Protein 8G1R (pdb70)

Sequence (1457 aa):
GVVDYTSLMALAPRSKNFLELLGVFSESNTRYIDSRYAEFEREEKGVTKMNAMARGGSRKYIGSEKARKEIIEVPFAPLDGVTVASEVEAFRQYGTESQTASVEALVQRKIEHIQRSHGIYIRDCQYTALLKDKILAEDEDGNEITALAKNFSTLWGVSRKTGAINTTTAVNPFSVLATKRQEIIDSMGENNGFTSMVVLCTTRDFNAIVDHPDVRAAYEGRDGGAEYLTRRLGDAVDFQVFTHKGVTLVEDTSGKLTDGSAYMFPLGVQDMFQAVYAPADSTDHVNTISQGSYLFLNAGENWRRDVIESEVSYACMVTRSELICDLTITVGVVDYTSLMALAPRSKNFLELLGVFSESNTRYIDSRYAEFEREEKGVTKMNAMARGGSRKYIGSEKARKEIIEVPFAPLDGVTVASEVEAFRQYGTESQTASVEALVQRKIEHIQRSHGIYIRDCQYTALLKDKILAEDEDGNEITALAKNFSTLWGVSRKTGAINTTTAVNPFSVLATKRQEIIDSMGENNGFTSMVVLCTTRDFNAIVDHPDVRAAYEGRDGGAEYLTRRLGDAVDFQVFTHKGVTLVEDTSGKLTDGSAYMFPLGVQDMFQAVYAPADSTDHVNTISQGSYLFLNAGENWRRDVIESEVSYACMVTRSELICDLTITVGVVDYTSLMALAPRSKNFLELLGVFSESNTRYIDSRYAEFEREEKGVTKMNAMARGGSRKYIGSEKARKEIIEVPFAPLDGVTVASEVEAFRQYGTESQTASVEALVQRKIEHIQRSHGIYIRDCQYTALLKDKILAEDEDGNEITALAKNFSTLWGVSRKTGAINTTTAVNPFSVLATKRQEIIDSMGENNGFTSMVVLCTTRDFNAIVDHPDVRAAYEGRDGGAEYLTRRLGDAVDFQVFTHKGVTLVEDTSGKLTDGSAYMFPLGVQDMFQAVYAPADSTDHVNTISQGSYLFLNAGENWRRDVIESEVSYACMVTRSELICDLTITVGVVDYTSLMALAPRSKNFLELLGVFSESNTRYIDSRYAEFEREEKGVTKMNAMARGGSRKARKEIIEVPFAPLDGVTVASEVEAFRQYGTESQTASVEALVQRKIEHIQRSHGIYIRDCQYTALLKDKILAEDEDGNEITALAKNFSTLWGVSRKTGAINTTTAVNPFSVLATKRQEIIDSMGENNGFTSMVVLCTTRDFNAIVDHPDVRAAYEGRDGGAEYLTRRLGDAVDFQVFTHKGVTLVEDTSGKLTDGSAYMFPLGVQDMFQAVYAPADSTDHVNTISQGSYLFLNAGENWRRDVIESEVSYACMVTRSELICDLTITVQYNADAYRRKIESINSDAALTNGAFNQFAYGSQMFEGKTLQEIAESLKTMQVKDSSREDENGLIFPHVTLQLVSPTTPAQYYGLIAEAVKLGFEVCPDWRLHVGTGRNFPACRLVRQAEWYKPHNEKLMAERIAEAEKQ

Secondary structure (DSSP, 8-state):
-EEE-SGGGGSS-----HHHHHTSS-GGGEE--SSSEEEEE---S----S----SSSS----S-SS--EEEEEPPEEE-------SSS-GGGTTTTT---HHHHHHHHHHHHHHHHHHHHHHHHHHHIIIIISB---B-TTS-B-TTT--BHHHHHT---EEEEEETTSSS-HHHHHHHHHHHHHHHHTT-------EEEE-HHHHHHHSSSHHHHHHHHT--S---HHHHHTTTT----EEEETTEEEEE--SS-S-TTEEEEE-TT-TTSEEEEE---SSTTSSSS---SEEEEEE-SS-SS--EEEEEEEEEEEES-GGG-EEEEEE-/-EEE--GGGGGS-----HHHHHTSS-STTEEE-SSSEEEEE---SSS-SS-----SSS----------EEEEEPPEEEE-------TIIIIITTTTSS--SSHHHHHHHHHHHHHHHHHHHHHHHHHHHHHHSB---B-TTS-B-TTT--BHHHHTT---EEEEEETTSSS-HHHHHHHHHHHHHHHHTT-----EEE--EEHHHHHHHHTSHHHHHHHTTT---S-SHHHHHH-SS---EEEETTEEEEEE-SS-S-SS--EEEEES-TTSEEEEE---SSSTTSSS---SSEEEEE-TT-SS--EEEEEEEEEEEES-TTS-EEEEEE-/-EEE-SGGGGGS-----HHHHHTTT-SSSEEE-SSSEEEEEPP-SSSS---S---TTS----------EEEEEPPEEE------SSGGGGTTTTTTTS--HHHHHHHHHHHHHHHHHHHHHHHHHHHHHHHH-B---B-TTS-B-TTT--BHHHHSS---EE--B-TTSSS-HHHHHHHHHHHHHTTT-SS---SEEEEEE-HHHHHHHHTSHHHHHHHHHTTTTT--HHHHHTSSS---EEEETTEEEEE--SS-S-SS--EEEEES-TTSEEEEE---SSSSSTTS---SEEEEEE-SS-SS--EEEEEEEEEEEES-GGG-EE--B--/-EEE--GGGGGS-----HHHHHTSS-SSS-EE-SSSEEEEEE--S--------SSS-----EEEEEEPPEEE----B--SSS-----SSS---TTHHHHHHHHHHHHHHHHHHHHHHHHHHIIIIISB---B-TTS-B-TTT--BSHHHHT---EE--EE-SSSS-THHHHHHHHHHHHHHH-S------EEEEE-HHHHHHHHSSTTTHHHHHTT--TTTSHHHHH--SS---EEEETTEEEEE--SS-S-TT--EEEES--TTSEEEEEPPPSSSSSTTS---SB--EEESSS-SS--EEE-EEE-EEEETTGGG-EE--EE-/--SSSTTTHHHHHHHSSSTTTS---EEEE-SGGGGTT--HHHHHHHHTT----TT-TTTSS-S--SEEEEE--TT--HHHHHHHHHHHHHTS-PBPS-GGG---SSSS--EEEEEPPHHHHHHHHHHHHHHHHHHHH--

Organism: NCBI:txid1296592

B-factor: mean 55.66, std 22.15, range [24.9, 133.5]

Radius of gyration: 42.05 Å; Cα contacts (8 Å, |Δi|>4): 2762; chains: 5; bounding box: 95×145×106 Å

Structure (mmCIF, N/CA/C/O backbone):
data_8G1R
#
_entry.id   8G1R
#
_cell.length_a   1.00
_cell.length_b   1.00
_cell.length_c   1.00
_cell.angle_alpha   90.00
_cell.angle_beta   90.00
_cell.angle_gamma   90.00
#
_symmetry.space_group_name_H-M   'P 1'
#
loop_
_entity.id
_entity.type
_entity.pdbx_description
1 polymer 'major head protein'
2 polymer 'Serine protease'
#
loop_
_atom_site.group_PDB
_atom_site.id
_atom_site.type_symbol
_atom_site.label_atom_id
_atom_site.label_alt_id
_atom_site.label_comp_id
_atom_site.label_asym_id
_atom_site.label_entity_id
_atom_site.label_seq_id
_atom_site.pdbx_PDB_ins_code
_atom_site.Cartn_x
_atom_site.Cartn_y
_atom_site.Cartn_z
_atom_site.occupancy
_atom_site.B_iso_or_equiv
_atom_site.auth_seq_id
_atom_site.auth_comp_id
_atom_site.auth_asym_id
_atom_site.auth_atom_id
_atom_site.pdbx_PDB_model_num
ATOM 1 N N . GLY A 1 8 ? -48.590 -0.650 149.406 1.00 37.55 8 GLY A N 1
ATOM 2 C CA . GLY A 1 8 ? -47.456 0.256 149.392 1.00 37.55 8 GLY A CA 1
ATOM 3 C C . GLY A 1 8 ? -46.710 0.305 150.711 1.00 37.55 8 GLY A C 1
ATOM 4 O O . GLY A 1 8 ? -46.740 1.314 151.413 1.00 37.55 8 GLY A O 1
ATOM 5 N N . VAL A 1 9 ? -46.040 -0.791 151.050 1.00 34.48 9 VAL A N 1
ATOM 6 C CA . VAL A 1 9 ? -45.290 -0.915 152.294 1.00 34.48 9 VAL A CA 1
ATOM 7 C C . VAL A 1 9 ? -43.848 -1.263 151.954 1.00 34.48 9 VAL A C 1
ATOM 8 O O . VAL A 1 9 ? -43.590 -2.067 151.052 1.00 34.48 9 VAL A O 1
ATOM 12 N N . VAL A 1 10 ? -42.912 -0.649 152.671 1.00 36.27 10 VAL A N 1
ATOM 13 C CA . VAL A 1 10 ? -41.487 -0.889 152.488 1.00 36.27 10 VAL A CA 1
ATOM 14 C C . VAL A 1 10 ? -40.934 -1.492 153.770 1.00 36.27 10 VAL A C 1
ATOM 15 O O . VAL A 1 10 ? -41.263 -1.042 154.873 1.00 36.27 10 VAL A O 1
ATOM 19 N N . ASP A 1 11 ? -40.103 -2.518 153.622 1.00 38.18 11 ASP A N 1
ATOM 20 C CA . ASP A 1 11 ? -39.531 -3.226 154.759 1.00 38.18 11 ASP A CA 1
ATOM 21 C C . ASP A 1 11 ? -38.226 -2.556 155.169 1.00 38.18 11 ASP A C 1
ATOM 22 O O . ASP A 1 11 ? -37.266 -2.526 154.391 1.00 38.18 11 ASP A O 1
ATOM 27 N N . TYR A 1 12 ? -38.193 -2.023 156.385 1.00 36.75 12 TYR A N 1
ATOM 28 C CA . TYR A 1 12 ? -37.015 -1.367 156.933 1.00 36.75 12 TYR A CA 1
ATOM 29 C C . TYR A 1 12 ? -36.525 -2.093 158.178 1.00 36.75 12 TYR A C 1
ATOM 30 O O . TYR A 1 12 ? -36.001 -1.485 159.110 1.00 36.75 12 TYR A O 1
ATOM 39 N N . THR A 1 13 ? -36.705 -3.414 158.207 1.00 36.45 13 THR A N 1
ATOM 40 C CA . THR A 1 13 ? -36.170 -4.203 159.310 1.00 36.45 13 THR A CA 1
ATOM 41 C C . THR A 1 13 ? -34.651 -4.272 159.253 1.00 36.45 13 THR A C 1
ATOM 42 O O . THR A 1 13 ? -33.992 -4.302 160.298 1.00 36.45 13 THR A O 1
ATOM 46 N N . SER A 1 14 ? -34.082 -4.283 158.045 1.00 37.87 14 SER A N 1
ATOM 47 C CA . SER A 1 14 ? -32.632 -4.351 157.907 1.00 37.87 14 SER A CA 1
ATOM 48 C C . SER A 1 14 ? -31.959 -3.128 158.514 1.00 37.87 14 SER A C 1
ATOM 49 O O . SER A 1 14 ? -30.915 -3.245 159.165 1.00 37.87 14 SER A O 1
ATOM 52 N N . LEU A 1 15 ? -32.540 -1.947 158.311 1.00 37.04 15 LEU A N 1
ATOM 53 C CA . LEU A 1 15 ? -31.969 -0.718 158.847 1.00 37.04 15 LEU A CA 1
ATOM 54 C C . LEU A 1 15 ? -32.024 -0.648 160.362 1.00 37.04 15 LEU A C 1
ATOM 55 O O . LEU A 1 15 ? -31.365 0.219 160.943 1.00 37.04 15 LEU A O 1
ATOM 60 N N . MET A 1 16 ? -32.767 -1.529 161.019 1.00 35.03 16 MET A N 1
ATOM 61 C CA . MET A 1 16 ? -32.958 -1.441 162.457 1.00 35.03 16 MET A CA 1
ATOM 62 C C . MET A 1 16 ? -31.760 -1.982 163.232 1.00 35.03 16 MET A C 1
ATOM 63 O O . MET A 1 16 ? -31.730 -1.885 164.463 1.00 35.03 16 MET A O 1
ATOM 68 N N . ALA A 1 17 ? -30.762 -2.518 162.539 1.00 36.51 17 ALA A N 1
ATOM 69 C CA . ALA A 1 17 ? -29.509 -2.919 163.162 1.00 36.51 17 ALA A CA 1
ATOM 70 C C . ALA A 1 17 ? -28.507 -1.776 163.249 1.00 36.51 17 ALA A C 1
ATOM 71 O O . ALA A 1 17 ? -27.402 -1.979 163.763 1.00 36.51 17 ALA A O 1
ATOM 73 N N . LEU A 1 18 ? -28.866 -0.588 162.759 1.00 37.21 18 LEU A N 1
ATOM 74 C CA . LEU A 1 18 ? -27.966 0.558 162.833 1.00 37.21 18 LEU A CA 1
ATOM 75 C C . LEU A 1 18 ? -27.672 0.950 164.272 1.00 37.21 18 LEU A C 1
ATOM 76 O O . LEU A 1 18 ? -26.539 1.319 164.597 1.00 37.21 18 LEU A O 1
ATOM 81 N N . ALA A 1 19 ? -28.673 0.880 165.145 1.00 36.98 19 ALA A N 1
ATOM 82 C CA . ALA A 1 19 ? -28.537 1.274 166.545 1.00 36.98 19 ALA A CA 1
ATOM 83 C C . ALA A 1 19 ? -29.003 0.117 167.414 1.00 36.98 19 ALA A C 1
ATOM 84 O O . ALA A 1 19 ? -30.133 0.122 167.920 1.00 36.98 19 ALA A O 1
ATOM 86 N N . PRO A 1 20 ? -28.162 -0.898 167.601 1.00 38.21 20 PRO A N 1
ATOM 87 C CA . PRO A 1 20 ? -28.558 -2.037 168.434 1.00 38.21 20 PRO A CA 1
ATOM 88 C C . PRO A 1 20 ? -28.860 -1.597 169.857 1.00 38.21 20 PRO A C 1
ATOM 89 O O . PRO A 1 20 ? -28.176 -0.743 170.423 1.00 38.21 20 PRO A O 1
ATOM 93 N N . ARG A 1 21 ? -29.898 -2.194 170.432 1.00 39.56 21 ARG A N 1
ATOM 94 C CA . ARG A 1 21 ? -30.342 -1.803 171.759 1.00 39.56 21 ARG A CA 1
ATOM 95 C C . ARG A 1 21 ? -29.311 -2.195 172.808 1.00 39.56 21 ARG A C 1
ATOM 96 O O . ARG A 1 21 ? -28.555 -3.156 172.645 1.00 39.56 21 ARG A O 1
ATOM 104 N N . SER A 1 22 ? -29.287 -1.433 173.897 1.00 41.34 22 SER A N 1
ATOM 105 C CA . SER A 1 22 ? -28.370 -1.712 174.987 1.00 41.34 22 SER A CA 1
ATOM 106 C C . SER A 1 22 ? -28.822 -2.958 175.743 1.00 41.34 22 SER A C 1
ATOM 107 O O . SER A 1 22 ? -29.871 -3.545 175.467 1.00 41.34 22 SER A O 1
ATOM 110 N N . LYS A 1 23 ? -28.019 -3.362 176.720 1.00 36.42 23 LYS A N 1
ATOM 111 C CA . LYS A 1 23 ? -28.282 -4.555 177.508 1.00 36.42 23 LYS A CA 1
ATOM 112 C C . LYS A 1 23 ? -28.776 -4.149 178.886 1.00 36.42 23 LYS A C 1
ATOM 113 O O . LYS A 1 23 ? -28.187 -3.277 179.530 1.00 36.42 23 LYS A O 1
ATOM 119 N N . ASN A 1 24 ? -29.858 -4.776 179.332 1.00 33.16 24 ASN A N 1
ATOM 120 C CA . ASN A 1 24 ? -30.358 -4.548 180.678 1.00 33.16 24 ASN A CA 1
ATOM 121 C C . ASN A 1 24 ? -29.499 -5.340 181.657 1.00 33.16 24 ASN A C 1
ATOM 122 O O . ASN A 1 24 ? -28.504 -5.964 181.281 1.00 33.16 24 ASN A O 1
ATOM 127 N N . PHE A 1 25 ? -29.874 -5.325 182.937 1.00 33.97 25 PHE A N 1
ATOM 128 C CA . PHE A 1 25 ? -29.039 -5.972 183.943 1.00 33.97 25 PHE A CA 1
ATOM 129 C C . PHE A 1 25 ? -28.981 -7.478 183.735 1.00 33.97 25 PHE A C 1
ATOM 130 O O . PHE A 1 25 ? -27.937 -8.099 183.956 1.00 33.97 25 PHE A O 1
ATOM 138 N N . LEU A 1 26 ? -30.093 -8.086 183.321 1.00 31.61 26 LEU A N 1
ATOM 139 C CA . LEU A 1 26 ? -30.103 -9.533 183.142 1.00 31.61 26 LEU A CA 1
ATOM 140 C C . LEU A 1 26 ? -29.233 -9.967 181.971 1.00 31.61 26 LEU A C 1
ATOM 141 O O . LEU A 1 26 ? -28.617 -11.036 182.026 1.00 31.61 26 LEU A O 1
ATOM 146 N N . GLU A 1 27 ? -29.170 -9.168 180.906 1.00 33.81 27 GLU A N 1
ATOM 147 C CA . GLU A 1 27 ? -28.326 -9.530 179.773 1.00 33.81 27 GLU A CA 1
ATOM 148 C C . GLU A 1 27 ? -26.849 -9.383 180.115 1.00 33.81 27 GLU A C 1
ATOM 149 O O . GLU A 1 27 ? -26.028 -10.228 179.739 1.00 33.81 27 GLU A O 1
ATOM 155 N N . LEU A 1 28 ? -26.486 -8.311 180.823 1.00 32.22 28 LEU A N 1
ATOM 156 C CA . LEU A 1 28 ? -25.105 -8.157 181.270 1.00 32.22 28 LEU A CA 1
ATOM 157 C C . LEU A 1 28 ? -24.717 -9.266 182.236 1.00 32.22 28 LEU A C 1
ATOM 158 O O . LEU A 1 28 ? -23.617 -9.822 182.147 1.00 32.22 28 LEU A O 1
ATOM 163 N N . LEU A 1 29 ? -25.610 -9.604 183.165 1.00 29.62 29 LEU A N 1
ATOM 164 C CA . LEU A 1 29 ? -25.339 -10.674 184.114 1.00 29.62 29 LEU A CA 1
ATOM 165 C C . LEU A 1 29 ? -25.245 -12.032 183.433 1.00 29.62 29 LEU A C 1
ATOM 166 O O . LEU A 1 29 ? -24.705 -12.973 184.024 1.00 29.62 29 LEU A O 1
ATOM 171 N N . GLY A 1 30 ? -25.751 -12.155 182.210 1.00 30.84 30 GLY A N 1
ATOM 172 C CA . GLY A 1 30 ? -25.635 -13.376 181.444 1.00 30.84 30 GLY A CA 1
ATOM 173 C C . GLY A 1 30 ? -26.822 -14.309 181.498 1.00 30.84 30 GLY A C 1
ATOM 174 O O . GLY A 1 30 ? -26.715 -15.440 181.012 1.00 30.84 30 GLY A O 1
ATOM 175 N N . VAL A 1 31 ? -27.945 -13.880 182.076 1.00 31.17 31 VAL A N 1
ATOM 176 C CA . VAL A 1 31 ? -29.111 -14.752 182.164 1.00 31.17 31 VAL A CA 1
ATOM 177 C C . VAL A 1 31 ? -29.701 -14.997 180.781 1.00 31.17 31 VAL A C 1
ATOM 178 O O . VAL A 1 31 ? -29.979 -16.139 180.400 1.00 31.17 31 VAL A O 1
ATOM 182 N N . PHE A 1 32 ? -29.891 -13.933 180.003 1.00 30.72 32 PHE A N 1
ATOM 183 C CA . PHE A 1 32 ? -30.394 -14.036 178.638 1.00 30.72 32 PHE A CA 1
ATOM 184 C C . PHE A 1 32 ? -29.423 -13.323 177.714 1.00 30.72 32 PHE A C 1
ATOM 185 O O . PHE A 1 32 ? -29.205 -12.115 177.856 1.00 30.72 32 PHE A O 1
ATOM 193 N N . SER A 1 33 ? -28.844 -14.060 176.770 1.00 32.17 33 SER A N 1
ATOM 194 C CA . SER A 1 33 ? -27.871 -13.500 175.846 1.00 32.17 33 SER A CA 1
ATOM 195 C C . SER A 1 33 ? -28.121 -14.070 174.457 1.00 32.17 33 SER A C 1
ATOM 196 O O . SER A 1 33 ? -29.083 -14.804 174.227 1.00 32.17 33 SER A O 1
ATOM 199 N N . GLU A 1 34 ? -27.236 -13.724 173.521 1.00 33.09 34 GLU A N 1
ATOM 200 C CA . GLU A 1 34 ? -27.332 -14.252 172.167 1.00 33.09 34 GLU A CA 1
ATOM 201 C C . GLU A 1 34 ? -26.993 -15.733 172.088 1.00 33.09 34 GLU A C 1
ATOM 202 O O . GLU A 1 34 ? -27.236 -16.350 171.048 1.00 33.09 34 GLU A O 1
ATOM 204 N N . SER A 1 35 ? -26.437 -16.313 173.154 1.00 33.18 35 SER A N 1
ATOM 205 C CA . SER A 1 35 ? -26.071 -17.723 173.131 1.00 33.18 35 SER A CA 1
ATOM 206 C C . SER A 1 35 ? -27.278 -18.639 173.281 1.00 33.18 35 SER A C 1
ATOM 207 O O . SER A 1 35 ? -27.285 -19.738 172.718 1.00 33.18 35 SER A O 1
ATOM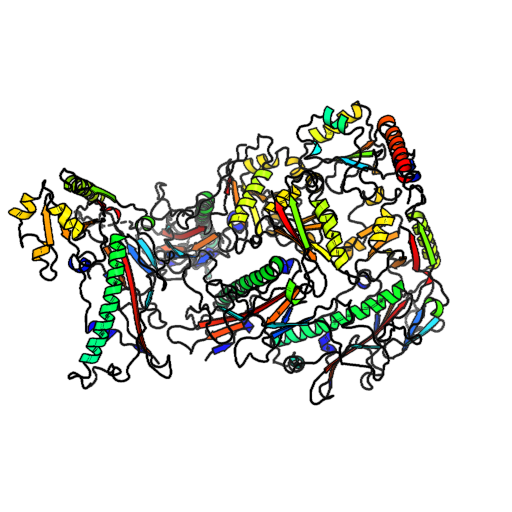 210 N N . ASN A 1 36 ? -28.295 -18.219 174.027 1.00 32.69 36 ASN A N 1
ATOM 211 C CA . ASN A 1 36 ? -29.466 -19.042 174.299 1.00 32.69 36 ASN A CA 1
ATOM 212 C C . ASN A 1 36 ? -30.721 -18.439 173.681 1.00 32.69 36 ASN A C 1
ATOM 213 O O . ASN A 1 36 ? -31.827 -18.595 174.200 1.00 32.69 36 ASN A O 1
ATOM 218 N N . THR A 1 37 ? -30.564 -17.742 172.561 1.00 32.30 37 THR A N 1
ATOM 219 C CA . THR A 1 37 ? -31.674 -17.118 171.856 1.00 32.30 37 THR A CA 1
ATOM 220 C C . THR A 1 37 ? -31.815 -17.754 170.482 1.00 32.30 37 THR A C 1
ATOM 221 O O . THR A 1 37 ? -30.851 -17.791 169.712 1.00 32.30 37 THR A O 1
ATOM 225 N N . ARG A 1 38 ? -33.011 -18.247 170.178 1.00 30.32 38 ARG A N 1
ATOM 226 C CA . ARG A 1 38 ? -33.288 -18.928 168.923 1.00 30.32 38 ARG A CA 1
ATOM 227 C C . ARG A 1 38 ? -34.257 -18.109 168.084 1.00 30.32 38 ARG A C 1
ATOM 228 O O . ARG A 1 38 ? -35.242 -17.577 168.600 1.00 30.32 38 ARG A O 1
ATOM 236 N N . TYR A 1 39 ? -33.975 -18.021 166.786 1.00 29.97 39 TYR A N 1
ATOM 237 C CA . TYR A 1 39 ? -34.833 -17.303 165.846 1.00 29.97 39 TYR A CA 1
ATOM 238 C C . TYR A 1 39 ? -35.717 -18.322 165.132 1.00 29.97 39 TYR A C 1
ATOM 239 O O . TYR A 1 39 ? -35.455 -18.733 164.003 1.00 29.97 39 TYR A O 1
ATOM 248 N N . ILE A 1 40 ? -36.790 -18.726 165.810 1.00 27.79 40 ILE A N 1
ATOM 249 C CA . ILE A 1 40 ? -37.705 -19.733 165.283 1.00 27.79 40 ILE A CA 1
ATOM 250 C C . ILE A 1 40 ? -38.500 -19.154 164.122 1.00 27.79 40 ILE A C 1
ATOM 251 O O . ILE A 1 40 ? -38.483 -17.941 163.888 1.00 27.79 40 ILE A O 1
ATOM 256 N N . ASP A 1 41 ? -39.190 -20.019 163.379 1.00 30.33 41 ASP A N 1
ATOM 257 C CA . ASP A 1 41 ? -39.906 -19.611 162.180 1.00 30.33 41 ASP A CA 1
ATOM 258 C C . ASP A 1 41 ? -41.403 -19.876 162.230 1.00 30.33 41 ASP A C 1
ATOM 259 O O . ASP A 1 41 ? -42.049 -19.850 161.177 1.00 30.33 41 ASP A O 1
ATOM 261 N N . SER A 1 42 ? -41.973 -20.137 163.401 1.00 28.20 42 SER A N 1
ATOM 262 C CA . SER A 1 42 ? -43.403 -20.377 163.534 1.00 28.20 42 SER A CA 1
ATOM 263 C C . SER A 1 42 ? -43.945 -19.583 164.716 1.00 28.20 42 SER A C 1
ATOM 264 O O . SER A 1 42 ? -43.194 -19.017 165.514 1.00 28.20 42 SER A O 1
ATOM 267 N N . ARG A 1 43 ? -45.274 -19.541 164.823 1.00 28.32 43 ARG A N 1
ATOM 268 C CA . ARG A 1 43 ? -45.912 -18.951 165.991 1.00 28.32 43 ARG A CA 1
ATOM 269 C C . ARG A 1 43 ? -45.679 -19.768 167.250 1.00 28.32 43 ARG A C 1
ATOM 270 O O . ARG A 1 43 ? -45.850 -19.245 168.355 1.00 28.32 43 ARG A O 1
ATOM 278 N N . TYR A 1 44 ? -45.307 -21.036 167.109 1.00 29.58 44 TYR A N 1
ATOM 279 C CA . TYR A 1 44 ? -45.156 -21.947 168.231 1.00 29.58 44 TYR A CA 1
ATOM 280 C C . TYR A 1 44 ? -43.683 -22.245 168.467 1.00 29.58 44 TYR A C 1
ATOM 281 O O . TYR A 1 44 ? -42.919 -22.436 167.517 1.00 29.58 44 TYR A O 1
ATOM 290 N N . ALA A 1 45 ? -43.293 -22.287 169.736 1.00 31.60 45 ALA A N 1
ATOM 291 C CA . ALA A 1 45 ? -41.915 -22.533 170.130 1.00 31.60 45 ALA A CA 1
ATOM 292 C C . ALA A 1 45 ? -41.839 -23.809 170.951 1.00 31.60 45 ALA A C 1
ATOM 293 O O . ALA A 1 45 ? -42.661 -24.035 171.842 1.00 31.60 45 ALA A O 1
ATOM 295 N N . GLU A 1 46 ? -40.849 -24.641 170.644 1.00 31.88 46 GLU A N 1
ATOM 296 C CA . GLU A 1 46 ? -40.626 -25.899 171.342 1.00 31.88 46 GLU A CA 1
ATOM 297 C C . GLU A 1 46 ? -39.429 -25.756 172.270 1.00 31.88 46 GLU A C 1
ATOM 298 O O . GLU A 1 46 ? -38.348 -25.345 171.837 1.00 31.88 46 GLU A O 1
ATOM 300 N N . PHE A 1 47 ? -39.627 -26.093 173.541 1.00 33.43 47 PHE A N 1
ATOM 301 C CA . PHE A 1 47 ? -38.602 -25.968 174.566 1.00 33.43 47 PHE A CA 1
ATOM 302 C C . PHE A 1 47 ? -38.340 -27.333 175.183 1.00 33.43 47 PHE A C 1
ATOM 303 O O . PHE A 1 47 ? -39.273 -27.996 175.645 1.00 33.43 47 PHE A O 1
ATOM 311 N N . GLU A 1 48 ? -37.076 -27.744 175.199 1.00 37.68 48 GLU A N 1
ATOM 312 C CA . GLU A 1 48 ? -36.682 -29.051 175.703 1.00 37.68 48 GLU A CA 1
ATOM 313 C C . GLU A 1 48 ? -36.024 -28.904 177.067 1.00 37.68 48 GLU A C 1
ATOM 314 O O . GLU A 1 48 ? -35.133 -28.068 177.246 1.00 37.68 48 GLU A O 1
ATOM 316 N N . ARG A 1 49 ? -36.463 -29.719 178.024 1.00 41.47 49 ARG A N 1
ATOM 317 C CA . ARG A 1 49 ? -35.927 -29.709 179.380 1.00 41.47 49 ARG A CA 1
ATOM 318 C C . ARG A 1 49 ? -34.949 -30.868 179.527 1.00 41.47 49 ARG A C 1
ATOM 319 O O . ARG A 1 49 ? -35.360 -32.030 179.603 1.00 41.47 49 ARG A O 1
ATOM 327 N N . GLU A 1 50 ? -33.658 -30.553 179.572 1.00 48.85 50 GLU A N 1
ATOM 328 C CA . GLU A 1 50 ? -32.607 -31.555 179.731 1.00 48.85 50 GLU A CA 1
ATOM 329 C C . GLU A 1 50 ? -32.174 -31.550 181.192 1.00 48.85 50 GLU A C 1
ATOM 330 O O . GLU A 1 50 ? -31.337 -30.742 181.602 1.00 48.85 50 GLU A O 1
ATOM 332 N N . GLU A 1 51 ? -32.748 -32.456 181.978 1.00 51.37 51 GLU A N 1
ATOM 333 C CA . GLU A 1 51 ? -32.440 -32.530 183.397 1.00 51.37 51 GLU A CA 1
ATOM 334 C C . GLU A 1 51 ? -31.076 -33.167 183.623 1.00 51.37 51 GLU A C 1
ATOM 335 O O . GLU A 1 51 ? -30.693 -34.112 182.927 1.00 51.37 51 GLU A O 1
ATOM 337 N N . LYS A 1 52 ? -30.346 -32.638 184.605 1.00 55.42 52 LYS A N 1
ATOM 338 C CA . LYS A 1 52 ? -29.073 -33.199 185.058 1.00 55.42 52 LYS A CA 1
ATOM 339 C C . LYS A 1 52 ? -28.046 -33.271 183.925 1.00 55.42 52 LYS A C 1
ATOM 340 O O . LYS A 1 52 ? -27.597 -34.345 183.520 1.00 55.42 52 LYS A O 1
ATOM 342 N N . GLY A 1 53 ? -27.684 -32.098 183.413 1.00 58.55 53 GLY A N 1
ATOM 343 C CA . GLY A 1 53 ? -26.568 -31.993 182.493 1.00 58.55 53 GLY A CA 1
ATOM 344 C C . GLY A 1 53 ? -26.924 -32.093 181.025 1.00 58.55 53 GLY A C 1
ATOM 345 O O . GLY A 1 53 ? -27.693 -32.970 180.619 1.00 58.55 53 GLY A O 1
ATOM 346 N N . VAL A 1 54 ? -26.360 -31.196 180.217 1.00 58.00 54 VAL A N 1
ATOM 347 C CA . VAL A 1 54 ? -26.566 -31.182 178.772 1.00 58.00 54 VAL A CA 1
ATOM 348 C C . VAL A 1 54 ? -25.219 -30.955 178.100 1.00 58.00 54 VAL A C 1
ATOM 349 O O . VAL A 1 54 ? -24.613 -29.891 178.266 1.00 58.00 54 VAL A O 1
ATOM 351 N N . THR A 1 55 ? -24.751 -31.946 177.344 1.00 55.71 55 THR A N 1
ATOM 352 C CA . THR A 1 55 ? -23.456 -31.883 176.672 1.00 55.71 55 THR A CA 1
ATOM 353 C C . THR A 1 55 ? -23.592 -32.479 175.278 1.00 55.71 55 THR A C 1
ATOM 354 O O . THR A 1 55 ? -23.702 -33.700 175.130 1.00 55.71 55 THR A O 1
ATOM 356 N N . LYS A 1 56 ? -23.583 -31.620 174.262 1.00 52.50 56 LYS A N 1
ATOM 357 C CA . LYS A 1 56 ? -23.624 -32.072 172.882 1.00 52.50 56 LYS A CA 1
ATOM 358 C C . LYS A 1 56 ? -22.220 -32.451 172.411 1.00 52.50 56 LYS A C 1
ATOM 359 O O . LYS A 1 56 ? -21.237 -32.343 173.151 1.00 52.50 56 LYS A O 1
ATOM 361 N N . MET A 1 57 ? -22.128 -32.904 171.160 1.00 50.68 57 MET A N 1
ATOM 362 C CA . MET A 1 57 ? -20.856 -33.222 170.509 1.00 50.68 57 MET A CA 1
ATOM 363 C C . MET A 1 57 ? -20.078 -34.275 171.306 1.00 50.68 57 MET A C 1
ATOM 364 O O . MET A 1 57 ? -19.007 -34.022 171.858 1.00 50.68 57 MET A O 1
ATOM 366 N N . ASN A 1 58 ? -20.667 -35.466 171.368 1.00 52.19 58 ASN A N 1
ATOM 367 C CA . ASN A 1 58 ? -20.013 -36.593 172.015 1.00 52.19 58 ASN A CA 1
ATOM 368 C C . ASN A 1 58 ? -18.894 -37.134 171.125 1.00 52.19 58 ASN A C 1
ATOM 369 O O . ASN A 1 58 ? -18.585 -36.589 170.063 1.00 52.19 58 ASN A O 1
ATOM 371 N N . ALA A 1 59 ? -18.274 -38.225 171.574 1.00 57.67 59 ALA A N 1
ATOM 372 C CA . ALA A 1 59 ? -17.144 -38.816 170.866 1.00 57.67 59 ALA A CA 1
ATOM 373 C C . ALA A 1 59 ? -17.532 -39.311 169.478 1.00 57.67 59 ALA A C 1
ATOM 374 O O . ALA A 1 59 ? -17.027 -38.797 168.475 1.00 57.67 59 ALA A O 1
ATOM 376 N N . MET A 1 60 ? -18.412 -40.315 169.421 1.00 60.76 60 MET A N 1
ATOM 377 C CA . MET A 1 60 ? -18.973 -40.858 168.184 1.00 60.76 60 MET A CA 1
ATOM 378 C C . MET A 1 60 ? -17.931 -41.609 167.359 1.00 60.76 60 MET A C 1
ATOM 379 O O . MET A 1 60 ? -16.808 -41.132 167.179 1.00 60.76 60 MET A O 1
ATOM 381 N N . ALA A 1 61 ? -18.300 -42.782 166.853 1.00 65.46 61 ALA A N 1
ATOM 382 C CA . ALA A 1 61 ? -17.392 -43.560 166.022 1.00 65.46 61 ALA A CA 1
ATOM 383 C C . ALA A 1 61 ? -17.118 -42.839 164.707 1.00 65.46 61 ALA A C 1
ATOM 384 O O . ALA A 1 61 ? -17.924 -42.042 164.221 1.00 65.46 61 ALA A O 1
ATOM 386 N N . ARG A 1 62 ? -15.962 -43.135 164.124 1.00 72.05 62 ARG A N 1
ATOM 387 C CA . ARG A 1 62 ? -15.487 -42.448 162.934 1.00 72.05 62 ARG A CA 1
ATOM 388 C C . ARG A 1 62 ? -16.017 -43.116 161.671 1.00 72.05 62 ARG A C 1
ATOM 389 O O . ARG A 1 62 ? -16.588 -44.207 161.700 1.00 72.05 62 ARG A O 1
ATOM 391 N N . GLY A 1 63 ? -15.819 -42.428 160.548 1.00 79.62 63 GLY A N 1
ATOM 392 C CA . GLY A 1 63 ? -16.198 -42.940 159.245 1.00 79.62 63 GLY A CA 1
ATOM 393 C C . GLY A 1 63 ? -17.664 -43.293 159.129 1.00 79.62 63 GLY A C 1
ATOM 394 O O . GLY A 1 63 ? -18.533 -42.514 159.530 1.00 79.62 63 GLY A O 1
ATOM 395 N N . GLY A 1 64 ? -17.949 -44.469 158.579 1.00 84.24 64 GLY A N 1
ATOM 396 C CA . GLY A 1 64 ? -19.316 -44.935 158.499 1.00 84.24 64 GLY A CA 1
ATOM 397 C C . GLY A 1 64 ? -19.876 -45.238 159.872 1.00 84.24 64 GLY A C 1
ATOM 398 O O . GLY A 1 64 ? -19.482 -46.221 160.507 1.00 84.24 64 GLY A O 1
ATOM 399 N N . SER A 1 65 ? -20.791 -44.397 160.343 1.00 88.75 65 SER A N 1
ATOM 400 C CA . SER A 1 65 ? -21.376 -44.565 161.664 1.00 88.75 65 SER A CA 1
ATOM 401 C C . SER A 1 65 ? -22.686 -43.796 161.714 1.00 88.75 65 SER A C 1
ATOM 402 O O . SER A 1 65 ? -23.089 -43.151 160.744 1.00 88.75 65 SER A O 1
ATOM 404 N N . ARG A 1 66 ? -23.347 -43.875 162.864 1.00 98.82 66 ARG A N 1
ATOM 405 C CA . ARG A 1 66 ? -24.632 -43.215 163.058 1.00 98.82 66 ARG A CA 1
ATOM 406 C C . ARG A 1 66 ? -24.394 -41.746 163.381 1.00 98.82 66 ARG A C 1
ATOM 407 O O . ARG A 1 66 ? -23.848 -41.414 164.437 1.00 98.82 66 ARG A O 1
ATOM 409 N N . LYS A 1 67 ? -24.797 -40.866 162.470 1.00 105.79 67 LYS A N 1
ATOM 410 C CA . LYS A 1 67 ? -24.762 -39.423 162.697 1.00 105.79 67 LYS A CA 1
ATOM 411 C C . LYS A 1 67 ? -26.151 -39.018 163.182 1.00 105.79 67 LYS A C 1
ATOM 412 O O . LYS A 1 67 ? -27.035 -38.688 162.392 1.00 105.79 67 LYS A O 1
ATOM 414 N N . TYR A 1 68 ? -26.340 -39.055 164.500 1.00 112.96 68 TYR A N 1
ATOM 415 C CA . TYR A 1 68 ? -27.641 -38.774 165.100 1.00 112.96 68 TYR A CA 1
ATOM 416 C C . TYR A 1 68 ? -28.004 -37.311 164.875 1.00 112.96 68 TYR A C 1
ATOM 417 O O . TYR A 1 68 ? -27.425 -36.416 165.500 1.00 112.96 68 TYR A O 1
ATOM 419 N N . ILE A 1 69 ? -28.965 -37.066 163.986 1.00 117.09 69 ILE A N 1
ATOM 420 C CA . ILE A 1 69 ? -29.407 -35.718 163.654 1.00 117.09 69 ILE A CA 1
ATOM 421 C C . ILE A 1 69 ? -30.714 -35.337 164.337 1.00 117.09 69 ILE A C 1
ATOM 422 O O . ILE A 1 69 ? -31.286 -34.291 164.013 1.00 117.09 69 ILE A O 1
ATOM 424 N N . GLY A 1 70 ? -31.201 -36.156 165.266 1.00 114.14 70 GLY A N 1
ATOM 425 C CA . GLY A 1 70 ? -32.451 -35.868 165.956 1.00 114.14 70 GLY A CA 1
ATOM 426 C C . GLY A 1 70 ? -32.451 -36.580 167.301 1.00 114.14 70 GLY A C 1
ATOM 427 O O . GLY A 1 70 ? -31.645 -37.481 167.547 1.00 114.14 70 GLY A O 1
ATOM 428 N N . SER A 1 71 ? -33.367 -36.157 168.168 1.00 107.06 71 SER A N 1
ATOM 429 C CA . SER A 1 71 ? -33.546 -36.750 169.483 1.00 107.06 71 SER A CA 1
ATOM 430 C C . SER A 1 71 ? -34.888 -37.468 169.553 1.00 107.06 71 SER A C 1
ATOM 431 O O . SER A 1 71 ? -35.880 -37.023 168.969 1.00 107.06 71 SER A O 1
ATOM 433 N N . GLU A 1 72 ? -34.911 -38.587 170.276 1.00 94.50 72 GLU A N 1
ATOM 434 C CA . GLU A 1 72 ? -36.107 -39.413 170.391 1.00 94.50 72 GLU A CA 1
ATOM 435 C C . GLU A 1 72 ? -36.708 -39.361 171.789 1.00 94.50 72 GLU A C 1
ATOM 436 O O . GLU A 1 72 ? -37.889 -39.037 171.944 1.00 94.50 72 GLU A O 1
ATOM 438 N N . LYS A 1 73 ? -35.925 -39.671 172.817 1.00 82.72 73 LYS A N 1
ATOM 439 C CA . LYS A 1 73 ? -36.383 -39.613 174.197 1.00 82.72 73 LYS A CA 1
ATOM 440 C C . LYS A 1 73 ? -36.045 -38.243 174.764 1.00 82.72 73 LYS A C 1
ATOM 441 O O . LYS A 1 73 ? -34.868 -37.919 174.953 1.00 82.72 73 LYS A O 1
ATOM 443 N N . ALA A 1 74 ? -37.072 -37.443 175.033 1.00 65.06 74 ALA A N 1
ATOM 444 C CA . ALA A 1 74 ? -36.876 -36.086 175.523 1.00 65.06 74 ALA A CA 1
ATOM 445 C C . ALA A 1 74 ? -38.128 -35.652 176.272 1.00 65.06 74 ALA A C 1
ATOM 446 O O . ALA A 1 74 ? -39.063 -36.433 176.470 1.00 65.06 74 ALA A O 1
ATOM 448 N N . ARG A 1 75 ? -38.133 -34.387 176.692 1.00 45.98 75 ARG A N 1
ATOM 449 C CA . ARG A 1 75 ? -39.259 -33.780 177.406 1.00 45.98 75 ARG A CA 1
ATOM 450 C C . ARG A 1 75 ? -39.460 -32.394 176.799 1.00 45.98 75 ARG A C 1
ATOM 451 O O . ARG A 1 75 ? -38.794 -31.432 177.186 1.00 45.98 75 ARG A O 1
ATOM 459 N N . LYS A 1 76 ? -40.375 -32.302 175.840 1.00 37.79 76 LYS A N 1
ATOM 460 C CA . LYS A 1 76 ? -40.595 -31.079 175.084 1.00 37.79 76 LYS A CA 1
ATOM 461 C C . LYS A 1 76 ? -41.949 -30.474 175.425 1.00 37.79 76 LYS A C 1
ATOM 462 O O . LYS A 1 76 ? -42.905 -31.186 175.748 1.00 37.79 76 LYS A O 1
ATOM 464 N N . GLU A 1 77 ? -42.016 -29.147 175.355 1.00 35.44 77 GLU A N 1
ATOM 465 C CA . GLU A 1 77 ? -43.247 -28.401 175.562 1.00 35.44 77 GLU A CA 1
ATOM 466 C C . GLU A 1 77 ? -43.417 -27.387 174.443 1.00 35.44 77 GLU A C 1
ATOM 467 O O . GLU A 1 77 ? -42.438 -26.891 173.879 1.00 35.44 77 GLU A O 1
ATOM 473 N N . ILE A 1 78 ? -44.672 -27.084 174.123 1.00 34.59 78 ILE A N 1
ATOM 474 C CA . ILE A 1 78 ? -45.014 -26.133 173.075 1.00 34.59 78 ILE A CA 1
ATOM 475 C C . ILE A 1 78 ? -45.799 -24.991 173.698 1.00 34.59 78 ILE A C 1
ATOM 476 O O . ILE A 1 78 ? -46.758 -25.223 174.445 1.00 34.59 78 ILE A O 1
ATOM 481 N N . ILE A 1 79 ? -45.387 -23.761 173.396 1.00 33.03 79 ILE A N 1
ATOM 482 C CA . ILE A 1 79 ? -46.075 -22.562 173.848 1.00 33.03 79 ILE A CA 1
ATOM 483 C C . ILE A 1 79 ? -46.284 -21.653 172.648 1.00 33.03 79 ILE A C 1
ATOM 484 O O . ILE A 1 79 ? -45.635 -21.793 171.610 1.00 33.03 79 ILE A O 1
ATOM 489 N N . GLU A 1 80 ? -47.207 -20.710 172.803 1.00 31.89 80 GLU A N 1
ATOM 490 C CA . GLU A 1 80 ? -47.440 -19.677 171.806 1.00 31.89 80 GLU A CA 1
ATOM 491 C C . GLU A 1 80 ? -46.801 -18.387 172.297 1.00 31.89 80 GLU A C 1
ATOM 492 O O . GLU A 1 80 ? -47.110 -17.915 173.395 1.00 31.89 80 GLU A O 1
ATOM 498 N N . VAL A 1 81 ? -45.911 -17.824 171.488 1.00 26.51 81 VAL A N 1
ATOM 499 C CA . VAL A 1 81 ? -45.145 -16.645 171.872 1.00 26.51 81 VAL A CA 1
ATOM 500 C C . VAL A 1 81 ? -46.001 -15.401 171.675 1.00 26.51 81 VAL A C 1
ATOM 501 O O . VAL A 1 81 ? -46.528 -15.175 170.576 1.00 26.51 81 VAL A O 1
ATOM 505 N N . PRO A 1 82 ? -46.182 -14.581 172.709 1.00 26.32 82 PRO A N 1
ATOM 506 C CA . PRO A 1 82 ? -47.067 -13.422 172.580 1.00 26.32 82 PRO A CA 1
ATOM 507 C C . PRO A 1 82 ? -46.576 -12.442 171.529 1.00 26.32 82 PRO A C 1
ATOM 508 O O . PRO A 1 82 ? -45.379 -12.323 171.262 1.00 26.32 82 PRO A O 1
ATOM 512 N N . PHE A 1 83 ? -47.527 -11.743 170.923 1.00 26.42 83 PHE A N 1
ATOM 513 C CA . PHE A 1 83 ? -47.261 -10.720 169.928 1.00 26.42 83 PHE A CA 1
ATOM 514 C C . PHE A 1 83 ? -47.406 -9.343 170.557 1.00 26.42 83 PHE A C 1
ATOM 515 O O . PHE A 1 83 ? -48.226 -9.141 171.456 1.00 26.42 83 PHE A O 1
ATOM 523 N N . ALA A 1 84 ? -46.606 -8.396 170.084 1.00 27.07 84 ALA A N 1
ATOM 524 C CA . ALA A 1 84 ? -46.639 -7.031 170.607 1.00 27.07 84 ALA A CA 1
ATOM 525 C C . ALA A 1 84 ? -46.182 -6.066 169.526 1.00 27.07 84 ALA A C 1
ATOM 526 O O . ALA A 1 84 ? -44.978 -5.942 169.259 1.00 27.07 84 ALA A O 1
ATOM 528 N N . PRO A 1 85 ? -47.110 -5.375 168.873 1.00 28.46 85 PRO A N 1
ATOM 529 C CA . PRO A 1 85 ? -46.734 -4.275 167.986 1.00 28.46 85 PRO A CA 1
ATOM 530 C C . PRO A 1 85 ? -46.771 -2.934 168.698 1.00 28.46 85 PRO A C 1
ATOM 531 O O . PRO A 1 85 ? -47.567 -2.696 169.607 1.00 28.46 85 PRO A O 1
ATOM 535 N N . LEU A 1 86 ? -45.872 -2.048 168.271 1.00 32.83 86 LEU A N 1
ATOM 536 C CA . LEU A 1 86 ? -45.890 -0.646 168.679 1.00 32.83 86 LEU A CA 1
ATOM 537 C C . LEU A 1 86 ? -45.836 0.166 167.393 1.00 32.83 86 LEU A C 1
ATOM 538 O O . LEU A 1 86 ? -44.771 0.610 166.963 1.00 32.83 86 LEU A O 1
ATOM 540 N N . ASP A 1 87 ? -47.000 0.354 166.781 1.00 39.31 87 ASP A N 1
ATOM 541 C CA . ASP A 1 87 ? -47.107 1.119 165.552 1.00 39.31 87 ASP A CA 1
ATOM 542 C C . ASP A 1 87 ? -47.343 2.597 165.799 1.00 39.31 87 ASP A C 1
ATOM 543 O O . ASP A 1 87 ? -47.306 3.380 164.843 1.00 39.31 87 ASP A O 1
ATOM 545 N N . GLY A 1 88 ? -47.578 2.995 167.048 1.00 46.03 88 GLY A N 1
ATOM 546 C CA . GLY A 1 88 ? -47.905 4.375 167.334 1.00 46.03 88 GLY A CA 1
ATOM 547 C C . GLY A 1 88 ? -46.811 5.305 166.870 1.00 46.03 88 GLY A C 1
ATOM 548 O O . GLY A 1 88 ? -45.754 5.411 167.499 1.00 46.03 88 GLY A O 1
ATOM 549 N N . VAL A 1 89 ? -47.080 6.004 165.771 1.00 43.69 89 VAL A N 1
ATOM 550 C CA . VAL A 1 89 ? -46.112 6.860 165.103 1.00 43.69 89 VAL A CA 1
ATOM 551 C C . VAL A 1 89 ? -46.811 7.529 163.934 1.00 43.69 89 VAL A C 1
ATOM 552 O O . VAL A 1 89 ? -47.916 7.143 163.545 1.00 43.69 89 VAL A O 1
ATOM 554 N N . THR A 1 90 ? -46.154 8.541 163.378 1.00 40.26 90 THR A N 1
ATOM 555 C CA . THR A 1 90 ? -46.644 9.195 162.170 1.00 40.26 90 THR A CA 1
ATOM 556 C C . THR A 1 90 ? -45.426 9.780 161.464 1.00 40.26 90 THR A C 1
ATOM 557 O O . THR A 1 90 ? -44.918 10.830 161.865 1.00 40.26 90 THR A O 1
ATOM 559 N N . VAL A 1 91 ? -44.961 9.091 160.427 1.00 38.68 91 VAL A N 1
ATOM 560 C CA . VAL A 1 91 ? -43.812 9.568 159.676 1.00 38.68 91 VAL A CA 1
ATOM 561 C C . VAL A 1 91 ? -44.176 10.853 158.947 1.00 38.68 91 VAL A C 1
ATOM 562 O O . VAL A 1 91 ? -44.975 10.837 158.006 1.00 38.68 91 VAL A O 1
ATOM 564 N N . ALA A 1 92 ? -43.600 11.966 159.387 1.00 35.39 92 ALA A N 1
ATOM 565 C CA . ALA A 1 92 ? -43.791 13.220 158.686 1.00 35.39 92 ALA A CA 1
ATOM 566 C C . ALA A 1 92 ? -43.176 13.136 157.294 1.00 35.39 92 ALA A C 1
ATOM 567 O O . ALA A 1 92 ? -42.308 12.303 157.020 1.00 35.39 92 ALA A O 1
ATOM 569 N N . SER A 1 93 ? -43.647 14.008 156.402 1.00 36.69 93 SER A N 1
ATOM 570 C CA . SER A 1 93 ? -43.131 14.010 155.038 1.00 36.69 93 SER A CA 1
ATOM 571 C C . SER A 1 93 ? -41.633 14.273 154.993 1.00 36.69 93 SER A C 1
ATOM 572 O O . SER A 1 93 ? -40.976 13.884 154.020 1.00 36.69 93 SER A O 1
ATOM 574 N N . GLU A 1 94 ? -41.082 14.923 156.016 1.00 38.24 94 GLU A N 1
ATOM 575 C CA . GLU A 1 94 ? -39.640 15.091 156.131 1.00 38.24 94 GLU A CA 1
ATOM 576 C C . GLU A 1 94 ? -38.963 13.874 156.741 1.00 38.24 94 GLU A C 1
ATOM 577 O O . GLU A 1 94 ? -37.829 13.554 156.367 1.00 38.24 94 GLU A O 1
ATOM 579 N N . VAL A 1 95 ? -39.635 13.185 157.660 1.00 35.15 95 VAL A N 1
ATOM 580 C CA . VAL A 1 95 ? -39.113 11.967 158.265 1.00 35.15 95 VAL A CA 1
ATOM 581 C C . VAL A 1 95 ? -39.189 10.769 157.335 1.00 35.15 95 VAL A C 1
ATOM 582 O O . VAL A 1 95 ? -38.983 9.638 157.785 1.00 35.15 95 VAL A O 1
ATOM 584 N N . GLU A 1 96 ? -39.488 10.989 156.054 1.00 37.21 96 GLU A N 1
ATOM 585 C CA . GLU A 1 96 ? -39.442 9.945 155.041 1.00 37.21 96 GLU A CA 1
ATOM 586 C C . GLU A 1 96 ? -38.138 9.981 154.258 1.00 37.21 96 GLU A C 1
ATOM 587 O O . GLU A 1 96 ? -38.122 9.698 153.056 1.00 37.21 96 GLU A O 1
ATOM 589 N N . ALA A 1 97 ? -37.043 10.355 154.922 1.00 36.01 97 ALA A N 1
ATOM 590 C CA . ALA A 1 97 ? -35.707 10.210 154.366 1.00 36.01 97 ALA A CA 1
ATOM 591 C C . ALA A 1 97 ? -35.255 8.760 154.328 1.00 36.01 97 ALA A C 1
ATOM 592 O O . ALA A 1 97 ? -34.208 8.469 153.739 1.00 36.01 97 ALA A O 1
ATOM 594 N N . PHE A 1 98 ? -36.014 7.857 154.954 1.00 35.62 98 PHE A N 1
ATOM 595 C CA . PHE A 1 98 ? -35.726 6.431 154.866 1.00 35.62 98 PHE A CA 1
ATOM 596 C C . PHE A 1 98 ? -35.624 5.985 153.416 1.00 35.62 98 PHE A C 1
ATOM 597 O O . PHE A 1 98 ? -34.773 5.159 153.068 1.00 35.62 98 PHE A O 1
ATOM 605 N N . ARG A 1 99 ? -36.489 6.521 152.554 1.00 38.67 99 ARG A N 1
ATOM 606 C CA . ARG A 1 99 ? -36.434 6.198 151.135 1.00 38.67 99 ARG A CA 1
ATOM 607 C C . ARG A 1 99 ? -35.147 6.677 150.481 1.00 38.67 99 ARG A C 1
ATOM 608 O O . ARG A 1 99 ? -34.798 6.189 149.402 1.00 38.67 99 ARG A O 1
ATOM 610 N N . GLN A 1 100 ? -34.439 7.619 151.103 1.00 42.26 100 GLN A N 1
ATOM 611 C CA . GLN A 1 100 ? -33.200 8.147 150.551 1.00 42.26 100 GLN A CA 1
ATOM 612 C C . GLN A 1 100 ? -31.951 7.587 151.215 1.00 42.26 100 GLN A C 1
ATOM 613 O O . GLN A 1 100 ? -30.853 7.775 150.682 1.00 42.26 100 GLN A O 1
ATOM 615 N N . TYR A 1 101 ? -32.089 6.914 152.355 1.00 43.38 101 TYR A N 1
ATOM 616 C CA . TYR A 1 101 ? -30.933 6.377 153.063 1.00 43.38 101 TYR A CA 1
ATOM 617 C C . TYR A 1 101 ? -30.220 5.336 152.212 1.00 43.38 101 TYR A C 1
ATOM 618 O O . TYR A 1 101 ? -30.844 4.392 151.718 1.00 43.38 101 TYR A O 1
ATOM 627 N N . GLY A 1 102 ? -28.911 5.503 152.055 1.00 49.38 102 GLY A N 1
ATOM 628 C CA . GLY A 1 102 ? -28.116 4.555 151.291 1.00 49.38 102 GLY A CA 1
ATOM 629 C C . GLY A 1 102 ? -28.555 4.397 149.853 1.00 49.38 102 GLY A C 1
ATOM 630 O O . GLY A 1 102 ? -28.600 3.272 149.340 1.00 49.38 102 GLY A O 1
ATOM 631 N N . THR A 1 103 ? -28.876 5.501 149.186 1.00 53.05 103 THR A N 1
ATOM 632 C CA . THR A 1 103 ? -29.357 5.482 147.810 1.00 53.05 103 THR A CA 1
ATOM 633 C C . THR A 1 103 ? -28.637 6.527 146.974 1.00 53.05 103 THR A C 1
ATOM 634 O O . THR A 1 103 ? -29.261 7.294 146.235 1.00 53.05 103 THR A O 1
ATOM 636 N N . GLU A 1 104 ? -27.309 6.578 147.090 1.00 55.05 104 GLU A N 1
ATOM 637 C CA . GLU A 1 104 ? -26.460 7.532 146.377 1.00 55.05 104 GLU A CA 1
ATOM 638 C C . GLU A 1 104 ? -26.814 8.980 146.700 1.00 55.05 104 GLU A C 1
ATOM 639 O O . GLU A 1 104 ? -26.388 9.898 145.992 1.00 55.05 104 GLU A O 1
ATOM 641 N N . SER A 1 105 ? -27.595 9.202 147.757 1.00 53.44 105 SER A N 1
ATOM 642 C CA . SER A 1 105 ? -27.935 10.551 148.186 1.00 53.44 105 SER A CA 1
ATOM 643 C C . SER A 1 105 ? -27.940 10.685 149.703 1.00 53.44 105 SER A C 1
ATOM 644 O O . SER A 1 105 ? -28.447 11.689 150.218 1.00 53.44 105 SER A O 1
ATOM 646 N N . GLN A 1 106 ? -27.400 9.714 150.431 1.00 49.83 106 GLN A N 1
ATOM 647 C CA . GLN A 1 106 ? -27.439 9.726 151.890 1.00 49.83 106 GLN A CA 1
ATOM 648 C C . GLN A 1 106 ? -26.462 10.768 152.411 1.00 49.83 106 GLN A C 1
ATOM 649 O O . GLN A 1 106 ? -25.255 10.534 152.473 1.00 49.83 106 GLN A O 1
ATOM 651 N N . THR A 1 107 ? -26.983 11.930 152.786 1.00 47.26 107 THR A N 1
ATOM 652 C CA . THR A 1 107 ? -26.181 12.963 153.418 1.00 47.26 107 THR A CA 1
ATOM 653 C C . THR A 1 107 ? -26.049 12.646 154.906 1.00 47.26 107 THR A C 1
ATOM 654 O O . THR A 1 107 ? -26.459 11.582 155.376 1.00 47.26 107 THR A O 1
ATOM 656 N N . ALA A 1 108 ? -25.467 13.569 155.671 1.00 45.08 108 ALA A N 1
ATOM 657 C CA . ALA A 1 108 ? -25.350 13.354 157.108 1.00 45.08 108 ALA A CA 1
ATOM 658 C C . ALA A 1 108 ? -26.684 13.541 157.814 1.00 45.08 108 ALA A C 1
ATOM 659 O O . ALA A 1 108 ? -26.963 12.847 158.800 1.00 45.08 108 ALA A O 1
ATOM 661 N N . SER A 1 109 ? -27.517 14.465 157.332 1.00 43.39 109 SER A N 1
ATOM 662 C CA . SER A 1 109 ? -28.803 14.713 157.974 1.00 43.39 109 SER A CA 1
ATOM 663 C C . SER A 1 109 ? -29.720 13.502 157.872 1.00 43.39 109 SER A C 1
ATOM 664 O O . SER A 1 109 ? -30.399 13.145 158.843 1.00 43.39 109 SER A O 1
ATOM 666 N N . VAL A 1 110 ? -29.762 12.863 156.701 1.00 40.08 110 VAL A N 1
ATOM 667 C CA . VAL A 1 110 ? -30.607 11.687 156.526 1.00 40.08 110 VAL A CA 1
ATOM 668 C C . VAL A 1 110 ? -30.187 10.568 157.470 1.00 40.08 110 VAL A C 1
ATOM 669 O O . VAL A 1 110 ? -31.026 9.953 158.140 1.00 40.08 110 VAL A O 1
ATOM 671 N N . GLU A 1 111 ? -28.880 10.297 157.539 1.00 39.90 111 GLU A N 1
ATOM 672 C CA . GLU A 1 111 ? -28.387 9.253 158.429 1.00 39.90 111 GLU A CA 1
ATOM 673 C C . GLU A 1 111 ? -28.678 9.590 159.884 1.00 39.90 111 GLU A C 1
ATOM 674 O O . GLU A 1 111 ? -29.081 8.719 160.662 1.00 39.90 111 GLU A O 1
ATOM 676 N N . ALA A 1 112 ? -28.490 10.855 160.268 1.00 38.28 112 ALA A N 1
ATOM 677 C CA . ALA A 1 112 ? -28.762 11.254 161.643 1.00 38.28 112 ALA A CA 1
ATOM 678 C C . ALA A 1 112 ? -30.229 11.044 161.994 1.00 38.28 112 ALA A C 1
ATOM 679 O O . ALA A 1 112 ? -30.555 10.493 163.052 1.00 38.28 112 ALA A O 1
ATOM 681 N N . LEU A 1 113 ? -31.132 11.467 161.106 1.00 38.04 113 LEU A N 1
ATOM 682 C CA . LEU A 1 113 ? -32.558 11.340 161.387 1.00 38.04 113 LEU A CA 1
ATOM 683 C C . LEU A 1 113 ? -32.982 9.880 161.466 1.00 38.04 113 LEU A C 1
ATOM 684 O O . LEU A 1 113 ? -33.714 9.487 162.388 1.00 38.04 113 LEU A O 1
ATOM 686 N N . VAL A 1 114 ? -32.531 9.058 160.514 1.00 36.74 114 VAL A N 1
ATOM 687 C CA . VAL A 1 114 ? -32.932 7.657 160.520 1.00 36.74 114 VAL A CA 1
ATOM 688 C C . VAL A 1 114 ? -32.371 6.947 161.747 1.00 36.74 114 VAL A C 1
ATOM 689 O O . VAL A 1 114 ? -33.057 6.128 162.371 1.00 36.74 114 VAL A O 1
ATOM 693 N N . GLN A 1 115 ? -31.136 7.275 162.142 1.00 38.75 115 GLN A N 1
ATOM 694 C CA . GLN A 1 115 ? -30.557 6.625 163.310 1.00 38.75 115 GLN A CA 1
ATOM 695 C C . GLN A 1 115 ? -31.249 7.071 164.588 1.00 38.75 115 GLN A C 1
ATOM 696 O O . GLN A 1 115 ? -31.411 6.270 165.511 1.00 38.75 115 GLN A O 1
ATOM 702 N N . ARG A 1 116 ? -31.680 8.333 164.657 1.00 37.18 116 ARG A N 1
ATOM 703 C CA . ARG A 1 116 ? -32.431 8.795 165.820 1.00 37.18 116 ARG A CA 1
ATOM 704 C C . ARG A 1 116 ? -33.768 8.069 165.935 1.00 37.18 116 ARG A C 1
ATOM 705 O O . ARG A 1 116 ? -34.155 7.620 167.025 1.00 37.18 116 ARG A O 1
ATOM 713 N N . LYS A 1 117 ? -34.481 7.938 164.813 1.00 37.44 117 LYS A N 1
ATOM 714 C CA . LYS A 1 117 ? -35.750 7.217 164.821 1.00 37.44 117 LYS A CA 1
ATOM 715 C C . LYS A 1 117 ? -35.552 5.773 165.266 1.00 37.44 117 LYS A C 1
ATOM 716 O O . LYS A 1 117 ? -36.289 5.262 166.122 1.00 37.44 117 LYS A O 1
ATOM 722 N N . ILE A 1 118 ? -34.546 5.104 164.699 1.00 35.64 118 ILE A N 1
ATOM 723 C CA . ILE A 1 118 ? -34.284 3.712 165.042 1.00 35.64 118 ILE A CA 1
ATOM 724 C C . ILE A 1 118 ? -33.874 3.579 166.499 1.00 35.64 118 ILE A C 1
ATOM 725 O O . ILE A 1 118 ? -34.240 2.607 167.166 1.00 35.64 118 ILE A O 1
ATOM 730 N N . GLU A 1 119 ? -33.121 4.550 167.024 1.00 36.75 119 GLU A N 1
ATOM 731 C CA . GLU A 1 119 ? -32.745 4.515 168.431 1.00 36.75 119 GLU A CA 1
ATOM 732 C C . GLU A 1 119 ? -33.973 4.598 169.327 1.00 36.75 119 GLU A C 1
ATOM 733 O O . GLU A 1 119 ? -34.076 3.868 170.318 1.00 36.75 119 GLU A O 1
ATOM 735 N N . HIS A 1 120 ? -34.920 5.475 168.988 1.00 38.19 120 HIS A N 1
ATOM 736 C CA . HIS A 1 120 ? -36.144 5.569 169.782 1.00 38.19 120 HIS A CA 1
ATOM 737 C C . HIS A 1 120 ? -36.933 4.261 169.741 1.00 38.19 120 HIS A C 1
ATOM 738 O O . HIS A 1 120 ? -37.381 3.746 170.781 1.00 38.19 120 HIS A O 1
ATOM 745 N N . ILE A 1 121 ? -37.098 3.700 168.541 1.00 35.60 121 ILE A N 1
ATOM 746 C CA . ILE A 1 121 ? -37.867 2.464 168.398 1.00 35.60 121 ILE A CA 1
ATOM 747 C C . ILE A 1 121 ? -37.204 1.332 169.173 1.00 35.60 121 ILE A C 1
ATOM 748 O O . ILE A 1 121 ? -37.869 0.554 169.870 1.00 35.60 121 ILE A O 1
ATOM 753 N N . GLN A 1 122 ? -35.879 1.225 169.062 1.00 35.15 122 GLN A N 1
ATOM 754 C CA . GLN A 1 122 ? -35.157 0.178 169.766 1.00 35.15 122 GLN A CA 1
ATOM 755 C C . GLN A 1 122 ? -35.201 0.381 171.271 1.00 35.15 122 GLN A C 1
ATOM 756 O O . GLN A 1 122 ? -35.207 -0.599 172.017 1.00 35.15 122 GLN A O 1
ATOM 762 N N . ARG A 1 123 ? -35.227 1.629 171.736 1.00 36.80 123 ARG A N 1
ATOM 763 C CA . ARG A 1 123 ? -35.409 1.876 173.162 1.00 36.80 123 ARG A CA 1
ATOM 764 C C . ARG A 1 123 ? -36.737 1.308 173.641 1.00 36.80 123 ARG A C 1
ATOM 765 O O . ARG A 1 123 ? -36.804 0.621 174.670 1.00 36.80 123 ARG A O 1
ATOM 773 N N . SER A 1 124 ? -37.809 1.569 172.889 1.00 34.40 124 SER A N 1
ATOM 774 C CA . SER A 1 124 ? -39.114 1.029 173.273 1.00 34.40 124 SER A CA 1
ATOM 775 C C . SER A 1 124 ? -39.111 -0.499 173.267 1.00 34.40 124 SER A C 1
ATOM 776 O O . SER A 1 124 ? -39.606 -1.142 174.209 1.00 34.40 124 SER A O 1
ATOM 779 N N . HIS A 1 125 ? -38.542 -1.098 172.217 1.00 30.17 125 HIS A N 1
ATOM 780 C CA . HIS A 1 125 ? -38.504 -2.555 172.130 1.00 30.17 125 HIS A CA 1
ATOM 781 C C . HIS A 1 125 ? -37.673 -3.157 173.253 1.00 30.17 125 HIS A C 1
ATOM 782 O O . HIS A 1 125 ? -38.029 -4.205 173.801 1.00 30.17 125 HIS A O 1
ATOM 789 N N . GLY A 1 126 ? -36.554 -2.521 173.596 1.00 32.57 126 GLY A N 1
ATOM 790 C CA . GLY A 1 126 ? -35.743 -3.009 174.695 1.00 32.57 126 GLY A CA 1
ATOM 791 C C . GLY A 1 126 ? -36.460 -2.915 176.024 1.00 32.57 126 GLY A C 1
ATOM 792 O O . GLY A 1 126 ? -36.298 -3.781 176.885 1.00 32.57 126 GLY A O 1
ATOM 793 N N . ILE A 1 127 ? -37.264 -1.866 176.213 1.00 31.25 127 ILE A N 1
ATOM 794 C CA . ILE A 1 127 ? -38.083 -1.788 177.420 1.00 31.25 127 ILE A CA 1
ATOM 795 C C . ILE A 1 127 ? -39.039 -2.972 177.480 1.00 31.25 127 ILE A C 1
ATOM 796 O O . ILE A 1 127 ? -39.190 -3.626 178.523 1.00 31.25 127 ILE A O 1
ATOM 801 N N . TYR A 1 128 ? -39.686 -3.275 176.353 1.00 29.54 128 TYR A N 1
ATOM 802 C CA . TYR A 1 128 ? -40.607 -4.412 176.325 1.00 29.54 128 TYR A CA 1
ATOM 803 C C . TYR A 1 128 ? -39.883 -5.718 176.633 1.00 29.54 128 TYR A C 1
ATOM 804 O O . TYR A 1 128 ? -40.370 -6.549 177.413 1.00 29.54 128 TYR A O 1
ATOM 813 N N . ILE A 1 129 ? -38.713 -5.915 176.024 1.00 29.25 129 ILE A N 1
ATOM 814 C CA . ILE A 1 129 ? -37.970 -7.158 176.208 1.00 29.25 129 ILE A CA 1
ATOM 815 C C . ILE A 1 129 ? -37.498 -7.291 177.649 1.00 29.25 129 ILE A C 1
ATOM 816 O O . ILE A 1 129 ? -37.523 -8.384 178.224 1.00 29.25 129 ILE A O 1
ATOM 821 N N . ARG A 1 130 ? -37.057 -6.186 178.255 1.00 31.23 130 ARG A N 1
ATOM 822 C CA . ARG A 1 130 ? -36.676 -6.213 179.662 1.00 31.23 130 ARG A CA 1
ATOM 823 C C . ARG A 1 130 ? -37.858 -6.597 180.535 1.00 31.23 130 ARG A C 1
ATOM 824 O O . ARG A 1 130 ? -37.708 -7.362 181.496 1.00 31.23 130 ARG A O 1
ATOM 832 N N . ASP A 1 131 ? -39.041 -6.064 180.224 1.00 32.37 131 ASP A N 1
ATOM 833 C CA . ASP A 1 131 ? -40.229 -6.449 180.976 1.00 32.37 131 ASP A CA 1
ATOM 834 C C . ASP A 1 131 ? -40.488 -7.944 180.859 1.00 32.37 131 ASP A C 1
ATOM 835 O O . ASP A 1 131 ? -40.775 -8.613 181.857 1.00 32.37 131 ASP A O 1
ATOM 840 N N . CYS A 1 132 ? -40.368 -8.488 179.644 1.00 32.71 132 CYS A N 1
ATOM 841 C CA . CYS A 1 132 ? -40.582 -9.922 179.450 1.00 32.71 132 CYS A CA 1
ATOM 842 C C . CYS A 1 132 ? -39.580 -10.746 180.253 1.00 32.71 132 CYS A C 1
ATOM 843 O O . CYS A 1 132 ? -39.954 -11.710 180.933 1.00 32.71 132 CYS A O 1
ATOM 846 N N . GLN A 1 133 ? -38.298 -10.379 180.181 1.00 29.88 133 GLN A N 1
ATOM 847 C CA . GLN A 1 133 ? -37.262 -11.140 180.874 1.00 29.88 133 GLN A CA 1
ATOM 848 C C . GLN A 1 133 ? -37.456 -11.096 182.382 1.00 29.88 133 GLN A C 1
ATOM 849 O O . GLN A 1 133 ? -37.335 -12.122 183.062 1.00 29.88 133 GLN A O 1
ATOM 855 N N . TYR A 1 134 ? -37.751 -9.915 182.926 1.00 32.90 134 TYR A N 1
ATOM 856 C CA . TYR A 1 134 ? -37.944 -9.812 184.366 1.00 32.90 134 TYR A CA 1
ATOM 857 C C . TYR A 1 134 ? -39.194 -10.558 184.808 1.00 32.90 134 TYR A C 1
ATOM 858 O O . TYR A 1 134 ? -39.203 -11.179 185.875 1.00 32.90 134 TYR A O 1
ATOM 867 N N . THR A 1 135 ? -40.258 -10.517 184.001 1.00 33.63 135 THR A N 1
ATOM 868 C CA . THR A 1 135 ? -41.451 -11.285 184.333 1.00 33.63 135 THR A CA 1
ATOM 869 C C . THR A 1 135 ? -41.142 -12.773 184.374 1.00 33.63 135 THR A C 1
ATOM 870 O O . THR A 1 135 ? -41.546 -13.473 185.309 1.00 33.63 135 THR A O 1
ATOM 874 N N . ALA A 1 136 ? -40.396 -13.268 183.383 1.00 33.08 136 ALA A N 1
ATOM 875 C CA . ALA A 1 136 ? -40.035 -14.682 183.365 1.00 33.08 136 ALA A CA 1
ATOM 876 C C . ALA A 1 136 ? -39.181 -15.052 184.569 1.00 33.08 136 ALA A C 1
ATOM 877 O O . ALA A 1 136 ? -39.381 -16.108 185.179 1.00 33.08 136 ALA A O 1
ATOM 879 N N . LEU A 1 137 ? -38.221 -14.198 184.927 1.00 34.16 137 LEU A N 1
ATOM 880 C CA . LEU A 1 137 ? -37.306 -14.537 186.012 1.00 34.16 137 LEU A CA 1
ATOM 881 C C . LEU A 1 137 ? -38.000 -14.497 187.369 1.00 34.16 137 LEU A C 1
ATOM 882 O O . LEU A 1 137 ? -37.862 -15.426 188.172 1.00 34.16 137 LEU A O 1
ATOM 887 N N . LEU A 1 138 ? -38.758 -13.435 187.644 1.00 36.50 138 LEU A N 1
ATOM 888 C CA . LEU A 1 138 ? -39.323 -13.247 188.975 1.00 36.50 138 LEU A CA 1
ATOM 889 C C . LEU A 1 138 ? -40.713 -13.858 189.112 1.00 36.50 138 LEU A C 1
ATOM 890 O O . LEU A 1 138 ? -40.966 -14.625 190.045 1.00 36.50 138 LEU A O 1
ATOM 895 N N . LYS A 1 139 ? -41.625 -13.520 188.201 1.00 36.25 139 LYS A N 1
ATOM 896 C CA . LYS A 1 139 ? -43.005 -13.973 188.305 1.00 36.25 139 LYS A CA 1
ATOM 897 C C . LYS A 1 139 ? -43.200 -15.405 187.834 1.00 36.25 139 LYS A C 1
ATOM 898 O O . LYS A 1 139 ? -44.275 -15.968 188.067 1.00 36.25 139 LYS A O 1
ATOM 900 N N . ASP A 1 140 ? -42.204 -15.996 187.173 1.00 38.21 140 ASP A N 1
ATOM 901 C CA . ASP A 1 140 ? -42.254 -17.395 186.744 1.00 38.21 140 ASP A CA 1
ATOM 902 C C . ASP A 1 140 ? -43.370 -17.629 185.730 1.00 38.21 140 ASP A C 1
ATOM 903 O O . ASP A 1 140 ? -44.096 -18.620 185.800 1.00 38.21 140 ASP A O 1
ATOM 908 N N . LYS A 1 141 ? -43.511 -16.710 184.780 1.00 35.31 141 LYS A N 1
ATOM 909 C CA . LYS A 1 141 ? -44.554 -16.818 183.771 1.00 35.31 141 LYS A CA 1
ATOM 910 C C . LYS A 1 141 ? -44.166 -15.975 182.568 1.00 35.31 141 LYS A C 1
ATOM 911 O O . LYS A 1 141 ? -43.252 -15.151 182.630 1.00 35.31 141 LYS A O 1
ATOM 917 N N . ILE A 1 142 ? -44.870 -16.197 181.470 1.00 33.90 142 ILE A N 1
ATOM 918 C CA . ILE A 1 142 ? -44.677 -15.403 180.265 1.00 33.90 142 ILE A CA 1
ATOM 919 C C . ILE A 1 142 ? -45.450 -14.100 180.404 1.00 33.90 142 ILE A C 1
ATOM 920 O O . ILE A 1 142 ? -46.535 -14.065 180.996 1.00 33.90 142 ILE A O 1
ATOM 925 N N . LEU A 1 143 ? -44.892 -13.018 179.869 1.00 32.22 143 LEU A N 1
ATOM 926 C CA . LEU A 1 143 ? -45.520 -11.705 179.953 1.00 32.22 143 LEU A CA 1
ATOM 927 C C . LEU A 1 143 ? -46.476 -11.533 178.782 1.00 32.22 143 LEU A C 1
ATOM 928 O O . LEU A 1 143 ? -46.049 -11.299 177.647 1.00 32.22 143 LEU A O 1
ATOM 933 N N . ALA A 1 144 ? -47.770 -11.645 179.062 1.00 36.56 144 ALA A N 1
ATOM 934 C CA . ALA A 1 144 ? -48.817 -11.333 178.096 1.00 36.56 144 ALA A CA 1
ATOM 935 C C . ALA A 1 144 ? -49.909 -10.603 178.857 1.00 36.56 144 ALA A C 1
ATOM 936 O O . ALA A 1 144 ? -50.585 -11.204 179.698 1.00 36.56 144 ALA A O 1
ATOM 938 N N . GLU A 1 145 ? -50.077 -9.313 178.580 1.00 44.68 145 GLU A N 1
ATOM 939 C CA . GLU A 1 145 ? -51.014 -8.487 179.323 1.00 44.68 145 GLU A CA 1
ATOM 940 C C . GLU A 1 145 ? -51.782 -7.593 178.364 1.00 44.68 145 GLU A C 1
ATOM 941 O O . GLU A 1 145 ? -51.218 -7.071 177.399 1.00 44.68 145 GLU A O 1
ATOM 947 N N . ASP A 1 146 ? -53.073 -7.424 178.639 1.00 47.63 146 ASP A N 1
ATOM 948 C CA . ASP A 1 146 ? -53.935 -6.620 177.790 1.00 47.63 146 ASP A CA 1
ATOM 949 C C . ASP A 1 146 ? -53.629 -5.135 177.975 1.00 47.63 146 ASP A C 1
ATOM 950 O O . ASP A 1 146 ? -52.849 -4.732 178.843 1.00 47.63 146 ASP A O 1
ATOM 952 N N . GLU A 1 147 ? -54.263 -4.313 177.134 1.00 51.07 147 GLU A N 1
ATOM 953 C CA . GLU A 1 147 ? -54.076 -2.869 177.218 1.00 51.07 147 GLU A CA 1
ATOM 954 C C . GLU A 1 147 ? -54.481 -2.315 178.575 1.00 51.07 147 GLU A C 1
ATOM 955 O O . GLU A 1 147 ? -53.972 -1.264 178.982 1.00 51.07 147 GLU A O 1
ATOM 957 N N . ASP A 1 148 ? -55.376 -2.995 179.286 1.00 50.88 148 ASP A N 1
ATOM 958 C CA . ASP A 1 148 ? -55.778 -2.603 180.627 1.00 50.88 148 ASP A CA 1
ATOM 959 C C . ASP A 1 148 ? -54.902 -3.222 181.706 1.00 50.88 148 ASP A C 1
ATOM 960 O O . ASP A 1 148 ? -55.269 -3.186 182.884 1.00 50.88 148 ASP A O 1
ATOM 962 N N . GLY A 1 149 ? -53.756 -3.782 181.332 1.00 50.18 149 GLY A N 1
ATOM 963 C CA . GLY A 1 149 ? -52.888 -4.433 182.297 1.00 50.18 149 GLY A CA 1
ATOM 964 C C . GLY A 1 149 ? -53.473 -5.687 182.904 1.00 50.18 149 GLY A C 1
ATOM 965 O O . GLY A 1 149 ? -53.234 -5.971 184.084 1.00 50.18 149 GLY A O 1
ATOM 966 N N . ASN A 1 150 ? -54.235 -6.449 182.126 1.0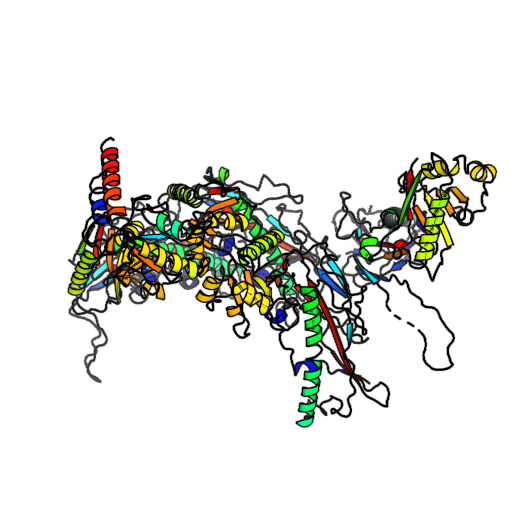0 46.12 150 ASN A N 1
ATOM 967 C CA . ASN A 1 150 ? -54.812 -7.709 182.568 1.00 46.12 150 ASN A CA 1
ATOM 968 C C . ASN A 1 150 ? -54.168 -8.839 181.780 1.00 46.12 150 ASN A C 1
ATOM 969 O O . ASN A 1 150 ? -54.041 -8.753 180.554 1.00 46.12 150 ASN A O 1
ATOM 971 N N . GLU A 1 151 ? -53.762 -9.891 182.484 1.00 41.26 151 GLU A N 1
ATOM 972 C CA . GLU A 1 151 ? -53.001 -10.962 181.857 1.00 41.26 151 GLU A CA 1
ATOM 973 C C . GLU A 1 151 ? -53.901 -11.835 180.995 1.00 41.26 151 GLU A C 1
ATOM 974 O O . GLU A 1 151 ? -54.933 -12.331 181.459 1.00 41.26 151 GLU A O 1
ATOM 976 N N . ILE A 1 152 ? -53.506 -12.031 179.738 1.00 37.18 152 ILE A N 1
ATOM 977 C CA . ILE A 1 152 ? -54.180 -12.999 178.878 1.00 37.18 152 ILE A CA 1
ATOM 978 C C . ILE A 1 152 ? -53.839 -14.389 179.401 1.00 37.18 152 ILE A C 1
ATOM 979 O O . ILE A 1 152 ? -52.707 -14.855 179.249 1.00 37.18 152 ILE A O 1
ATOM 984 N N . THR A 1 153 ? -54.816 -15.058 180.014 1.00 38.52 153 THR A N 1
ATOM 985 C CA . THR A 1 153 ? -54.557 -16.373 180.588 1.00 38.52 153 THR A CA 1
ATOM 986 C C . THR A 1 153 ? -54.210 -17.407 179.528 1.00 38.52 153 THR A C 1
ATOM 987 O O . THR A 1 153 ? -53.634 -18.448 179.856 1.00 38.52 153 THR A O 1
ATOM 991 N N . ALA A 1 154 ? -54.553 -17.147 178.266 1.00 37.34 154 ALA A N 1
ATOM 992 C CA . ALA A 1 154 ? -54.180 -18.065 177.196 1.00 37.34 154 ALA A CA 1
ATOM 993 C C . ALA A 1 154 ? -52.673 -18.083 176.982 1.00 37.34 154 ALA A C 1
ATOM 994 O O . ALA A 1 154 ? -52.088 -19.148 176.751 1.00 37.34 154 ALA A O 1
ATOM 996 N N . LEU A 1 155 ? -52.027 -16.922 177.052 1.00 33.14 155 LEU A N 1
ATOM 997 C CA . LEU A 1 155 ? -50.608 -16.802 176.750 1.00 33.14 155 LEU A CA 1
ATOM 998 C C . LEU A 1 155 ? -49.737 -16.630 177.988 1.00 33.14 155 LEU A C 1
ATOM 999 O O . LEU A 1 155 ? -48.510 -16.595 177.862 1.00 33.14 155 LEU A O 1
ATOM 1004 N N . ALA A 1 156 ? -50.329 -16.527 179.176 1.00 33.70 156 ALA A N 1
ATOM 1005 C CA . ALA A 1 156 ? -49.567 -16.339 180.410 1.00 33.70 156 ALA A CA 1
ATOM 1006 C C . ALA A 1 156 ? -49.350 -17.700 181.061 1.00 33.70 156 ALA A C 1
ATOM 1007 O O . ALA A 1 156 ? -49.938 -18.034 182.088 1.00 33.70 156 ALA A O 1
ATOM 1009 N N . LYS A 1 157 ? -48.473 -18.489 180.448 1.00 37.24 157 LYS A N 1
ATOM 1010 C CA . LYS A 1 157 ? -48.184 -19.836 180.919 1.00 37.24 157 LYS A CA 1
ATOM 1011 C C . LYS A 1 157 ? -47.180 -19.790 182.062 1.00 37.24 157 LYS A C 1
ATOM 1012 O O . LYS A 1 157 ? -46.146 -19.124 181.962 1.00 37.24 157 LYS A O 1
ATOM 1018 N N . ASN A 1 158 ? -47.489 -20.501 183.142 1.00 37.58 158 ASN A N 1
ATOM 1019 C CA . ASN A 1 158 ? -46.596 -20.578 184.288 1.00 37.58 158 ASN A CA 1
ATOM 1020 C C . ASN A 1 158 ? -45.632 -21.741 184.113 1.00 37.58 158 ASN A C 1
ATOM 1021 O O . ASN A 1 158 ? -46.053 -22.873 183.862 1.00 37.58 158 ASN A O 1
ATOM 1026 N N . PHE A 1 159 ? -44.335 -21.458 184.248 1.00 35.27 159 PHE A N 1
ATOM 1027 C CA . PHE A 1 159 ? -43.321 -22.472 183.978 1.00 35.27 159 PHE A CA 1
ATOM 1028 C C . PHE A 1 159 ? -43.395 -23.620 184.977 1.00 35.27 159 PHE A C 1
ATOM 1029 O O . PHE A 1 159 ? -43.210 -24.786 184.610 1.00 35.27 159 PHE A O 1
ATOM 1037 N N . SER A 1 160 ? -43.656 -23.310 186.248 1.00 38.06 160 SER A N 1
ATOM 1038 C CA . SER A 1 160 ? -43.692 -24.351 187.269 1.00 38.06 160 SER A CA 1
ATOM 1039 C C . SER A 1 160 ? -44.775 -25.381 186.987 1.00 38.06 160 SER A C 1
ATOM 1040 O O . SER A 1 160 ? -44.540 -26.585 187.136 1.00 38.06 160 SER A O 1
ATOM 1043 N N . THR A 1 161 ? -45.964 -24.937 186.583 1.00 37.78 161 THR A N 1
ATOM 1044 C CA . THR A 1 161 ? -47.016 -25.865 186.193 1.00 37.78 161 THR A CA 1
ATOM 1045 C C . THR A 1 161 ? -46.772 -26.471 184.821 1.00 37.78 161 THR A C 1
ATOM 1046 O O . THR A 1 161 ? -47.177 -27.612 184.572 1.00 37.78 161 THR A O 1
ATOM 1050 N N . LEU A 1 162 ? -46.117 -25.730 183.925 1.00 35.75 162 LEU A N 1
ATOM 1051 C CA . LEU A 1 162 ? -45.809 -26.254 182.603 1.00 35.75 162 LEU A CA 1
ATOM 1052 C C . LEU A 1 162 ? -44.813 -27.405 182.656 1.00 35.75 162 LEU A C 1
ATOM 1053 O O . LEU A 1 162 ? -44.822 -28.254 181.758 1.00 35.75 162 LEU A O 1
ATOM 1058 N N . TRP A 1 163 ? -43.966 -27.462 183.683 1.00 37.16 163 TRP A N 1
ATOM 1059 C CA . TRP A 1 163 ? -43.005 -28.547 183.824 1.00 37.16 163 TRP A CA 1
ATOM 1060 C C . TRP A 1 163 ? -43.268 -29.447 185.020 1.00 37.16 163 TRP A C 1
ATOM 1061 O O . TRP A 1 163 ? -42.527 -30.416 185.218 1.00 37.16 163 TRP A O 1
ATOM 1072 N N . GLY A 1 164 ? -44.286 -29.161 185.824 1.00 40.61 164 GLY A N 1
ATOM 1073 C CA . GLY A 1 164 ? -44.544 -29.981 186.991 1.00 40.61 164 GLY A CA 1
ATOM 1074 C C . GLY A 1 164 ? -43.502 -29.857 188.078 1.00 40.61 164 GLY A C 1
ATOM 1075 O O . GLY A 1 164 ? -43.343 -30.778 188.884 1.00 40.61 164 GLY A O 1
ATOM 1076 N N . VAL A 1 165 ? -42.786 -28.735 188.124 1.00 40.44 165 VAL A N 1
ATOM 1077 C CA . VAL A 1 165 ? -41.767 -28.498 189.138 1.00 40.44 165 VAL A CA 1
ATOM 1078 C C . VAL A 1 165 ? -42.198 -27.313 189.988 1.00 40.44 165 VAL A C 1
ATOM 1079 O O . VAL A 1 165 ? -43.245 -26.705 189.739 1.00 40.44 165 VAL A O 1
ATOM 1083 N N . SER A 1 166 ? -41.400 -26.976 190.998 1.00 42.21 166 SER A N 1
ATOM 1084 C CA . SER A 1 166 ? -41.735 -25.874 191.888 1.00 42.21 166 SER A CA 1
ATOM 1085 C C . SER A 1 166 ? -40.457 -25.225 192.393 1.00 42.21 166 SER A C 1
ATOM 1086 O O . SER A 1 166 ? -39.529 -25.922 192.810 1.00 42.21 166 SER A O 1
ATOM 1089 N N . ARG A 1 167 ? -40.416 -23.896 192.351 1.00 40.38 167 ARG A N 1
ATOM 1090 C CA . ARG A 1 167 ? -39.283 -23.165 192.900 1.00 40.38 167 ARG A CA 1
ATOM 1091 C C . ARG A 1 167 ? -39.184 -23.392 194.402 1.00 40.38 167 ARG A C 1
ATOM 1092 O O . ARG A 1 167 ? -40.190 -23.527 195.102 1.00 40.38 167 ARG A O 1
ATOM 1100 N N . LYS A 1 168 ? -37.953 -23.442 194.896 1.00 46.13 168 LYS A N 1
ATOM 1101 C CA . LYS A 1 168 ? -37.740 -23.585 196.324 1.00 46.13 168 LYS A CA 1
ATOM 1102 C C . LYS A 1 168 ? -37.996 -22.257 197.028 1.00 46.13 168 LYS A C 1
ATOM 1103 O O . LYS A 1 168 ? -37.959 -21.185 196.422 1.00 46.13 168 LYS A O 1
ATOM 1109 N N . THR A 1 169 ? -38.270 -22.339 198.327 1.00 50.86 169 THR A N 1
ATOM 1110 C CA . THR A 1 169 ? -38.640 -21.172 199.109 1.00 50.86 169 THR A CA 1
ATOM 1111 C C . THR A 1 169 ? -37.802 -21.098 200.375 1.00 50.86 169 THR A C 1
ATOM 1112 O O . THR A 1 169 ? -37.375 -22.119 200.920 1.00 50.86 169 THR A O 1
ATOM 1116 N N . GLY A 1 170 ? -37.575 -19.872 200.836 1.00 53.93 170 GLY A N 1
ATOM 1117 C CA . GLY A 1 170 ? -36.835 -19.645 202.062 1.00 53.93 170 GLY A CA 1
ATOM 1118 C C . GLY A 1 170 ? -37.192 -18.301 202.648 1.00 53.93 170 GLY A C 1
ATOM 1119 O O . GLY A 1 170 ? -37.671 -17.402 201.949 1.00 53.93 170 GLY A O 1
ATOM 1120 N N . ALA A 1 171 ? -36.953 -18.170 203.950 1.00 57.33 171 ALA A N 1
ATOM 1121 C CA . ALA A 1 171 ? -37.269 -16.950 204.679 1.00 57.33 171 ALA A CA 1
ATOM 1122 C C . ALA A 1 171 ? -36.026 -16.465 205.406 1.00 57.33 171 ALA A C 1
ATOM 1123 O O . ALA A 1 171 ? -35.363 -17.247 206.097 1.00 57.33 171 ALA A O 1
ATOM 1125 N N . ILE A 1 172 ? -35.717 -15.182 205.254 1.00 58.18 172 ILE A N 1
ATOM 1126 C CA . ILE A 1 172 ? -34.567 -14.560 205.896 1.00 58.18 172 ILE A CA 1
ATOM 1127 C C . ILE A 1 172 ? -35.083 -13.522 206.880 1.00 58.18 172 ILE A C 1
ATOM 1128 O O . ILE A 1 172 ? -35.785 -12.581 206.490 1.00 58.18 172 ILE A O 1
ATOM 1133 N N . ASN A 1 173 ? -34.736 -13.690 208.152 1.00 61.67 173 ASN A N 1
ATOM 1134 C CA . ASN A 1 173 ? -35.097 -12.741 209.200 1.00 61.67 173 ASN A CA 1
ATOM 1135 C C . ASN A 1 173 ? -33.837 -11.971 209.580 1.00 61.67 173 ASN A C 1
ATOM 1136 O O . ASN A 1 173 ? -32.995 -12.469 210.331 1.00 61.67 173 ASN A O 1
ATOM 1138 N N . THR A 1 174 ? -33.711 -10.752 209.061 1.00 61.04 174 THR A N 1
ATOM 1139 C CA . THR A 1 174 ? -32.556 -9.911 209.340 1.00 61.04 174 THR A CA 1
ATOM 1140 C C . THR A 1 174 ? -32.653 -9.207 210.685 1.00 61.04 174 THR A C 1
ATOM 1141 O O . THR A 1 174 ? -31.856 -8.303 210.954 1.00 61.04 174 THR A O 1
ATOM 1145 N N . THR A 1 175 ? -33.608 -9.595 211.529 1.00 62.98 175 THR A N 1
ATOM 1146 C CA . THR A 1 175 ? -33.751 -9.031 212.861 1.00 62.98 175 THR A CA 1
ATOM 1147 C C . THR A 1 175 ? -33.586 -10.067 213.962 1.00 62.98 175 THR A C 1
ATOM 1148 O O . THR A 1 175 ? -33.747 -9.727 215.139 1.00 62.98 175 THR A O 1
ATOM 1152 N N . THR A 1 176 ? -33.274 -11.312 213.621 1.00 63.12 176 THR A N 1
ATOM 1153 C CA . THR A 1 176 ? -33.089 -12.369 214.595 1.00 63.12 176 THR A CA 1
ATOM 1154 C C . THR A 1 176 ? -31.598 -12.605 214.819 1.00 63.12 176 THR A C 1
ATOM 1155 O O . THR A 1 176 ? -30.743 -11.897 214.279 1.00 63.12 176 THR A O 1
ATOM 1159 N N . ALA A 1 177 ? -31.276 -13.612 215.628 1.00 64.42 177 ALA A N 1
ATOM 1160 C CA . ALA A 1 177 ? -29.889 -13.930 215.936 1.00 64.42 177 ALA A CA 1
ATOM 1161 C C . ALA A 1 177 ? -29.262 -14.907 214.952 1.00 64.42 177 ALA A C 1
ATOM 1162 O O . ALA A 1 177 ? -28.046 -15.120 215.006 1.00 64.42 177 ALA A O 1
ATOM 1164 N N . VAL A 1 178 ? -30.053 -15.502 214.060 1.00 61.48 178 VAL A N 1
ATOM 1165 C CA . VAL A 1 178 ? -29.513 -16.476 213.122 1.00 61.48 178 VAL A CA 1
ATOM 1166 C C . VAL A 1 178 ? -28.779 -15.757 211.995 1.00 61.48 178 VAL A C 1
ATOM 1167 O O . VAL A 1 178 ? -29.142 -14.644 211.590 1.00 61.48 178 VAL A O 1
ATOM 1171 N N . ASN A 1 179 ? -27.722 -16.389 211.499 1.00 57.46 179 ASN A N 1
ATOM 1172 C CA . ASN A 1 179 ? -26.941 -15.813 210.412 1.00 57.46 179 ASN A CA 1
ATOM 1173 C C . ASN A 1 179 ? -27.679 -15.996 209.092 1.00 57.46 179 ASN A C 1
ATOM 1174 O O . ASN A 1 179 ? -27.997 -17.134 208.726 1.00 57.46 179 ASN A O 1
ATOM 1179 N N . PRO A 1 180 ? -27.983 -14.921 208.360 1.00 54.12 180 PRO A N 1
ATOM 1180 C CA . PRO A 1 180 ? -28.657 -15.089 207.062 1.00 54.12 180 PRO A CA 1
ATOM 1181 C C . PRO A 1 180 ? -27.879 -15.954 206.088 1.00 54.12 180 PRO A C 1
ATOM 1182 O O . PRO A 1 180 ? -28.473 -16.724 205.320 1.00 54.12 180 PRO A O 1
ATOM 1186 N N . PHE A 1 181 ? -26.551 -15.853 206.105 1.00 51.18 181 PHE A N 1
ATOM 1187 C CA . PHE A 1 181 ? -25.759 -16.577 205.126 1.00 51.18 181 PHE A CA 1
ATOM 1188 C C . PHE A 1 181 ? -25.712 -18.071 205.404 1.00 51.18 181 PHE A C 1
ATOM 1189 O O . PHE A 1 181 ? -25.467 -18.842 204.478 1.00 51.18 181 PHE A O 1
ATOM 1197 N N . SER A 1 182 ? -25.968 -18.504 206.638 1.00 54.13 182 SER A N 1
ATOM 1198 C CA . SER A 1 182 ? -26.140 -19.934 206.876 1.00 54.13 182 SER A CA 1
ATOM 1199 C C . SER A 1 182 ? -27.363 -20.465 206.136 1.00 54.13 182 SER A C 1
ATOM 1200 O O . SER A 1 182 ? -27.308 -21.526 205.499 1.00 54.13 182 SER A O 1
ATOM 1203 N N . VAL A 1 183 ? -28.473 -19.725 206.194 1.00 53.23 183 VAL A N 1
ATOM 1204 C CA . VAL A 1 183 ? -29.662 -20.110 205.444 1.00 53.23 183 VAL A CA 1
ATOM 1205 C C . VAL A 1 183 ? -29.382 -20.075 203.949 1.00 53.23 183 VAL A C 1
ATOM 1206 O O . VAL A 1 183 ? -29.787 -20.980 203.205 1.00 53.23 183 VAL A O 1
ATOM 1210 N N . LEU A 1 184 ? -28.690 -19.033 203.485 1.00 51.02 184 LEU A N 1
ATOM 1211 C CA . LEU A 1 184 ? -28.368 -18.953 202.064 1.00 51.02 184 LEU A CA 1
ATOM 1212 C C . LEU A 1 184 ? -27.480 -20.113 201.632 1.00 51.02 184 LEU A C 1
ATOM 1213 O O . LEU A 1 184 ? -27.628 -20.637 200.523 1.00 51.02 184 LEU A O 1
ATOM 1218 N N . ALA A 1 185 ? -26.562 -20.542 202.500 1.00 52.03 185 ALA A N 1
ATOM 1219 C CA . ALA A 1 185 ? -25.723 -21.693 202.193 1.00 52.03 185 ALA A CA 1
ATOM 1220 C C . ALA A 1 185 ? -26.541 -22.976 202.136 1.00 52.03 185 ALA A C 1
ATOM 1221 O O . ALA A 1 185 ? -26.273 -23.850 201.306 1.00 52.03 185 ALA A O 1
ATOM 1223 N N . THR A 1 186 ? -27.530 -23.116 203.021 1.00 52.70 186 THR A N 1
ATOM 1224 C CA . THR A 1 186 ? -28.400 -24.288 202.949 1.00 52.70 186 THR A CA 1
ATOM 1225 C C . THR A 1 186 ? -29.174 -24.320 201.635 1.00 52.70 186 THR A C 1
ATOM 1226 O O . THR A 1 186 ? -29.279 -25.373 200.991 1.00 52.70 186 THR A O 1
ATOM 1230 N N . LYS A 1 187 ? -29.716 -23.173 201.215 1.00 51.61 187 LYS A N 1
ATOM 1231 C CA . LYS A 1 187 ? -30.400 -23.127 199.923 1.00 51.61 187 LYS A CA 1
ATOM 1232 C C . LYS A 1 187 ? -29.434 -23.407 198.778 1.00 51.61 187 LYS A C 1
ATOM 1233 O O . LYS A 1 187 ? -29.802 -24.050 197.789 1.00 51.61 187 LYS A O 1
ATOM 1239 N N . ARG A 1 188 ? -28.196 -22.926 198.893 1.00 48.97 188 ARG A N 1
ATOM 1240 C CA . ARG A 1 188 ? -27.190 -23.206 197.875 1.00 48.97 188 ARG A CA 1
ATOM 1241 C C . ARG A 1 188 ? -26.930 -24.699 197.766 1.00 48.97 188 ARG A C 1
ATOM 1242 O O . ARG A 1 188 ? -26.844 -25.248 196.664 1.00 48.97 188 ARG A O 1
ATOM 1250 N N . GLN A 1 189 ? -26.800 -25.374 198.908 1.00 52.38 189 GLN A N 1
ATOM 1251 C CA . GLN A 1 189 ? -26.569 -26.812 198.892 1.00 52.38 189 GLN A CA 1
ATOM 1252 C C . GLN A 1 189 ? -27.760 -27.549 198.297 1.00 52.38 189 GLN A C 1
ATOM 1253 O O . GLN A 1 189 ? -27.589 -28.510 197.537 1.00 52.38 189 GLN A O 1
ATOM 1259 N N . GLU A 1 190 ? -28.979 -27.114 198.629 1.00 48.47 190 GLU A N 1
ATOM 1260 C CA . GLU A 1 190 ? -30.164 -27.740 198.050 1.00 48.47 190 GLU A CA 1
ATOM 1261 C C . GLU A 1 190 ? -30.186 -27.580 196.534 1.00 48.47 190 GLU A C 1
ATOM 1262 O O . GLU A 1 190 ? -30.463 -28.541 195.802 1.00 48.47 190 GLU A O 1
ATOM 1264 N N . ILE A 1 191 ? -29.882 -26.379 196.041 1.00 46.50 191 ILE A N 1
ATOM 1265 C CA . ILE A 1 191 ? -29.858 -26.156 194.599 1.00 46.50 191 ILE A CA 1
ATOM 1266 C C . ILE A 1 191 ? -28.776 -27.003 193.941 1.00 46.50 191 ILE A C 1
ATOM 1267 O O . ILE A 1 191 ? -29.004 -27.615 192.890 1.00 46.50 191 ILE A O 1
ATOM 1272 N N . ILE A 1 192 ? -27.588 -27.065 194.550 1.00 49.21 192 ILE A N 1
ATOM 1273 C CA . ILE A 1 192 ? -26.496 -27.865 193.994 1.00 49.21 192 ILE A CA 1
ATOM 1274 C C . ILE A 1 192 ? -26.908 -29.328 193.903 1.00 49.21 192 ILE A C 1
ATOM 1275 O O . ILE A 1 192 ? -26.644 -30.006 192.903 1.00 49.21 192 ILE A O 1
ATOM 1280 N N . ASP A 1 193 ? -27.564 -29.834 194.947 1.00 51.25 193 ASP A N 1
ATOM 1281 C CA . ASP A 1 193 ? -28.075 -31.199 194.904 1.00 51.25 193 ASP A CA 1
ATOM 1282 C C . ASP A 1 193 ? -29.087 -31.370 193.780 1.00 51.25 193 ASP A C 1
ATOM 1283 O O . ASP A 1 193 ? -29.116 -32.410 193.110 1.00 51.25 193 ASP A O 1
ATOM 1288 N N . SER A 1 194 ? -29.926 -30.358 193.557 1.00 49.49 194 SER A N 1
ATOM 1289 C CA . SER A 1 194 ? -30.939 -30.462 192.512 1.00 49.49 194 SER A CA 1
ATOM 1290 C C . SER A 1 194 ? -30.329 -30.469 191.114 1.00 49.49 194 SER A C 1
ATOM 1291 O O . SER A 1 194 ? -30.864 -31.132 190.219 1.00 49.49 194 SER A O 1
ATOM 1294 N N . MET A 1 195 ? -29.226 -29.743 190.896 1.00 50.92 195 MET A N 1
ATOM 1295 C CA . MET A 1 195 ? -28.643 -29.697 189.555 1.00 50.92 195 MET A CA 1
ATOM 1296 C C . MET A 1 195 ? -28.178 -31.067 189.084 1.00 50.92 195 MET A C 1
ATOM 1297 O O . MET A 1 195 ? -28.118 -31.318 187.875 1.00 50.92 195 MET A O 1
ATOM 1302 N N . GLY A 1 196 ? -27.840 -31.960 190.008 1.00 54.82 196 GLY A N 1
ATOM 1303 C CA . GLY A 1 196 ? -27.381 -33.280 189.626 1.00 54.82 196 GLY A CA 1
ATOM 1304 C C . GLY A 1 196 ? -25.977 -33.292 189.058 1.00 54.82 196 GLY A C 1
ATOM 1305 O O . GLY A 1 196 ? -25.046 -32.760 189.671 1.00 54.82 196 GLY A O 1
ATOM 1306 N N . GLU A 1 197 ? -25.814 -33.893 187.881 1.00 57.15 197 GLU A N 1
ATOM 1307 C CA . GLU A 1 197 ? -24.502 -34.096 187.281 1.00 57.15 197 GLU A CA 1
ATOM 1308 C C . GLU A 1 197 ? -24.067 -32.951 186.374 1.00 57.15 197 GLU A C 1
ATOM 1309 O O . GLU A 1 197 ? -23.047 -33.085 185.688 1.00 57.15 197 GLU A O 1
ATOM 1311 N N . ASN A 1 198 ? -24.802 -31.839 186.342 1.00 58.01 198 ASN A N 1
ATOM 1312 C CA . ASN A 1 198 ? -24.404 -30.721 185.493 1.00 58.01 198 ASN A CA 1
ATOM 1313 C C . ASN A 1 198 ? -23.244 -29.949 186.110 1.00 58.01 198 ASN A C 1
ATOM 1314 O O . ASN A 1 198 ? -22.146 -29.904 185.546 1.00 58.01 198 ASN A O 1
ATOM 1316 N N . ASN A 1 199 ? -23.474 -29.346 187.280 1.00 56.27 199 ASN A N 1
ATOM 1317 C CA . ASN A 1 199 ? -22.439 -28.642 188.044 1.00 56.27 199 ASN A CA 1
ATOM 1318 C C . ASN A 1 199 ? -21.680 -27.627 187.190 1.00 56.27 199 ASN A C 1
ATOM 1319 O O . ASN A 1 199 ? -20.524 -27.301 187.469 1.00 56.27 199 ASN A O 1
ATOM 1321 N N . GLY A 1 200 ? -22.323 -27.115 186.146 1.00 50.35 200 GLY A N 1
ATOM 1322 C CA . GLY A 1 200 ? -21.673 -26.178 185.253 1.00 50.35 200 GLY A CA 1
ATOM 1323 C C . GLY A 1 200 ? -21.917 -24.733 185.631 1.00 50.35 200 GLY A C 1
ATOM 1324 O O . GLY A 1 200 ? -21.657 -23.826 184.836 1.00 50.35 200 GLY A O 1
ATOM 1325 N N . PHE A 1 201 ? -22.413 -24.506 186.843 1.00 46.72 201 PHE A N 1
ATOM 1326 C CA . PHE A 1 201 ? -22.793 -23.166 187.266 1.00 46.72 201 PHE A CA 1
ATOM 1327 C C . PHE A 1 201 ? -21.555 -22.325 187.545 1.00 46.72 201 PHE A C 1
ATOM 1328 O O . PHE A 1 201 ? -20.634 -22.765 188.239 1.00 46.72 201 PHE A O 1
ATOM 1336 N N . THR A 1 202 ? -21.527 -21.119 186.978 1.00 45.06 202 THR A N 1
ATOM 1337 C CA . THR A 1 202 ? -20.403 -20.218 187.206 1.00 45.06 202 THR A CA 1
ATOM 1338 C C . THR A 1 202 ? -20.441 -19.628 188.609 1.00 45.06 202 THR A C 1
ATOM 1339 O O . THR A 1 202 ? -19.421 -19.584 189.304 1.00 45.06 202 THR A O 1
ATOM 1343 N N . SER A 1 203 ? -21.613 -19.175 189.049 1.00 43.12 203 SER A N 1
ATOM 1344 C CA . SER A 1 203 ? -21.746 -18.489 190.327 1.00 43.12 203 SER A CA 1
ATOM 1345 C C . SER A 1 203 ? -23.067 -18.902 190.965 1.00 43.12 203 SER A C 1
ATOM 1346 O O . SER A 1 203 ? -23.749 -19.817 190.496 1.00 43.12 203 SER A O 1
ATOM 1349 N N . MET A 1 204 ? -23.428 -18.217 192.050 1.00 43.20 204 MET A N 1
ATOM 1350 C CA . MET A 1 204 ? -24.712 -18.410 192.727 1.00 43.20 204 MET A CA 1
ATOM 1351 C C . MET A 1 204 ? -25.192 -17.026 193.155 1.00 43.20 204 MET A C 1
ATOM 1352 O O . MET A 1 204 ? -24.856 -16.549 194.241 1.00 43.20 204 MET A O 1
ATOM 1357 N N . VAL A 1 205 ? -25.979 -16.394 192.300 1.00 37.54 205 VAL A N 1
ATOM 1358 C CA . VAL A 1 205 ? -26.409 -15.015 192.493 1.00 37.54 205 VAL A CA 1
ATOM 1359 C C . VAL A 1 205 ? -27.670 -14.995 193.343 1.00 37.54 205 VAL A C 1
ATOM 1360 O O . VAL A 1 205 ? -28.537 -15.865 193.215 1.00 37.54 205 VAL A O 1
ATOM 1364 N N . VAL A 1 206 ? -27.764 -14.010 194.227 1.00 39.14 206 VAL A N 1
ATOM 1365 C CA . VAL A 1 206 ? -28.971 -13.752 195.009 1.00 39.14 206 VAL A CA 1
ATOM 1366 C C . VAL A 1 206 ? -29.396 -12.327 194.679 1.00 39.14 206 VAL A C 1
ATOM 1367 O O . VAL A 1 206 ? -28.934 -11.363 195.291 1.00 39.14 206 VAL A O 1
ATOM 1371 N N . LEU A 1 207 ? -30.280 -12.186 193.696 1.00 39.28 207 LEU A N 1
ATOM 1372 C CA . LEU A 1 207 ? -30.727 -10.872 193.258 1.00 39.28 207 LEU A CA 1
ATOM 1373 C C . LEU A 1 207 ? -31.717 -10.292 194.261 1.00 39.28 207 LEU A C 1
ATOM 1374 O O . LEU A 1 207 ? -32.646 -10.980 194.696 1.00 39.28 207 LEU A O 1
ATOM 1379 N N . CYS A 1 208 ? -31.518 -9.030 194.626 1.00 43.46 208 CYS A N 1
ATOM 1380 C CA . CYS A 1 208 ? -32.357 -8.370 195.619 1.00 43.46 208 CYS A CA 1
ATOM 1381 C C . CYS A 1 208 ? -32.393 -6.877 195.311 1.00 43.46 208 CYS A C 1
ATOM 1382 O O . CYS A 1 208 ? -31.876 -6.422 194.286 1.00 43.46 208 CYS A O 1
ATOM 1385 N N . THR A 1 209 ? -33.017 -6.111 196.200 1.00 47.65 209 THR A N 1
ATOM 1386 C CA . THR A 1 209 ? -33.106 -4.664 196.079 1.00 47.65 209 THR A CA 1
ATOM 1387 C C . THR A 1 209 ? -32.129 -3.979 197.025 1.00 47.65 209 THR A C 1
ATOM 1388 O O . THR A 1 209 ? -31.429 -4.616 197.813 1.00 47.65 209 THR A O 1
ATOM 1392 N N . THR A 1 210 ? -32.096 -2.648 196.933 1.00 49.70 210 THR A N 1
ATOM 1393 C CA . THR A 1 210 ? -31.202 -1.868 197.781 1.00 49.70 210 THR A CA 1
ATOM 1394 C C . THR A 1 210 ? -31.530 -2.061 199.255 1.00 49.70 210 THR A C 1
ATOM 1395 O O . THR A 1 210 ? -30.628 -2.254 200.077 1.00 49.70 210 THR A O 1
ATOM 1399 N N . ARG A 1 211 ? -32.816 -2.020 199.607 1.00 50.41 211 ARG A N 1
ATOM 1400 C CA . ARG A 1 211 ? -33.206 -2.207 200.999 1.00 50.41 211 ARG A CA 1
ATOM 1401 C C . ARG A 1 211 ? -32.848 -3.605 201.487 1.00 50.41 211 ARG A C 1
ATOM 1402 O O . ARG A 1 211 ? -32.273 -3.770 202.568 1.00 50.41 211 ARG A O 1
ATOM 1410 N N . ASP A 1 212 ? -33.181 -4.627 200.695 1.00 50.91 212 ASP A N 1
ATOM 1411 C CA . ASP A 1 212 ? -32.879 -5.998 201.090 1.00 50.91 212 ASP A CA 1
ATOM 1412 C C . ASP A 1 212 ? -31.379 -6.213 201.220 1.00 50.91 212 ASP A C 1
ATOM 1413 O O . ASP A 1 212 ? -30.913 -6.822 202.189 1.00 50.91 212 ASP A O 1
ATOM 1418 N N . PHE A 1 213 ? -30.606 -5.714 200.254 1.00 50.14 213 PHE A N 1
ATOM 1419 C CA . PHE A 1 213 ? -29.158 -5.874 200.300 1.00 50.14 213 PHE A CA 1
ATOM 1420 C C . PHE A 1 213 ? -28.571 -5.183 201.522 1.00 50.14 213 PHE A C 1
ATOM 1421 O O . PHE A 1 213 ? -27.786 -5.775 202.269 1.00 50.14 213 PHE A O 1
ATOM 1429 N N . ASN A 1 214 ? -28.956 -3.926 201.754 1.00 50.73 214 ASN A N 1
ATOM 1430 C CA . ASN A 1 214 ? -28.402 -3.169 202.868 1.00 50.73 214 ASN A CA 1
ATOM 1431 C C . ASN A 1 214 ? -28.860 -3.695 204.219 1.00 50.73 214 ASN A C 1
ATOM 1432 O O . ASN A 1 214 ? -28.170 -3.474 205.218 1.00 50.73 214 ASN A O 1
ATOM 1437 N N . ALA A 1 215 ? -30.000 -4.382 204.281 1.00 51.93 215 ALA A N 1
ATOM 1438 C CA . ALA A 1 215 ? -30.473 -4.930 205.542 1.00 51.93 215 ALA A CA 1
ATOM 1439 C C . ALA A 1 215 ? -29.973 -6.340 205.814 1.00 51.93 215 ALA A C 1
ATOM 1440 O O . ALA A 1 215 ? -29.903 -6.738 206.980 1.00 51.93 215 ALA A O 1
ATOM 1442 N N . ILE A 1 216 ? -29.626 -7.100 204.775 1.00 53.57 216 ILE A N 1
ATOM 1443 C CA . ILE A 1 216 ? -29.169 -8.471 204.973 1.00 53.57 216 ILE A CA 1
ATOM 1444 C C . ILE A 1 216 ? -27.677 -8.547 205.265 1.00 53.57 216 ILE A C 1
ATOM 1445 O O . ILE A 1 216 ? -27.220 -9.532 205.862 1.00 53.57 216 ILE A O 1
ATOM 1450 N N . VAL A 1 217 ? -26.907 -7.526 204.886 1.00 57.37 217 VAL A N 1
ATOM 1451 C CA . VAL A 1 217 ? -25.461 -7.558 205.072 1.00 57.37 217 VAL A CA 1
ATOM 1452 C C . VAL A 1 217 ? -25.029 -6.753 206.290 1.00 57.37 217 VAL A C 1
ATOM 1453 O O . VAL A 1 217 ? -23.876 -6.884 206.731 1.00 57.37 217 VAL A O 1
ATOM 1457 N N . ASP A 1 218 ? -25.918 -5.946 206.861 1.00 58.94 218 ASP A N 1
ATOM 1458 C CA . ASP A 1 218 ? -25.645 -5.213 208.088 1.00 58.94 218 ASP A CA 1
ATOM 1459 C C . ASP A 1 218 ? -25.944 -6.037 209.330 1.00 58.94 218 ASP A C 1
ATOM 1460 O O . ASP A 1 218 ? -25.878 -5.507 210.443 1.00 58.94 218 ASP A O 1
ATOM 1465 N N . HIS A 1 219 ? -26.288 -7.310 209.163 1.00 60.79 219 HIS A N 1
ATOM 1466 C CA . HIS A 1 219 ? -26.497 -8.186 210.300 1.00 60.79 219 HIS A CA 1
ATOM 1467 C C . HIS A 1 219 ? -25.189 -8.333 211.077 1.00 60.79 219 HIS A C 1
ATOM 1468 O O . HIS A 1 219 ? -24.104 -8.291 210.489 1.00 60.79 219 HIS A O 1
ATOM 1475 N N . PRO A 1 220 ? -25.262 -8.483 212.402 1.00 62.49 220 PRO A N 1
ATOM 1476 C CA . PRO A 1 220 ? -24.027 -8.528 213.204 1.00 62.49 220 PRO A CA 1
ATOM 1477 C C . PRO A 1 220 ? -23.028 -9.583 212.760 1.00 62.49 220 PRO A C 1
ATOM 1478 O O . PRO A 1 220 ? -21.817 -9.344 212.839 1.00 62.49 220 PRO A O 1
ATOM 1482 N N . ASP A 1 221 ? -23.488 -10.741 212.295 1.00 63.11 221 ASP A N 1
ATOM 1483 C CA . ASP A 1 221 ? -22.568 -11.790 211.876 1.00 63.11 221 ASP A CA 1
ATOM 1484 C C . ASP A 1 221 ? -21.933 -11.526 210.518 1.00 63.11 221 ASP A C 1
ATOM 1485 O O . ASP A 1 221 ? -21.000 -12.244 210.143 1.00 63.11 221 ASP A O 1
ATOM 1490 N N . VAL A 1 222 ? -22.408 -10.528 209.772 1.00 59.80 222 VAL A N 1
ATOM 1491 C CA . VAL A 1 222 ? -21.865 -10.214 208.457 1.00 59.80 222 VAL A CA 1
ATOM 1492 C C . VAL A 1 222 ? -21.521 -8.744 208.297 1.00 59.80 222 VAL A C 1
ATOM 1493 O O . VAL A 1 222 ? -21.095 -8.336 207.215 1.00 59.80 222 VAL A O 1
ATOM 1497 N N . ARG A 1 223 ? -21.698 -7.926 209.335 1.00 60.92 223 ARG A N 1
ATOM 1498 C CA . ARG A 1 223 ? -21.355 -6.511 209.238 1.00 60.92 223 ARG A CA 1
ATOM 1499 C C . ARG A 1 223 ? -19.854 -6.322 209.053 1.00 60.92 223 ARG A C 1
ATOM 1500 O O . ARG A 1 223 ? -19.412 -5.559 208.183 1.00 60.92 223 ARG A O 1
ATOM 1508 N N . ALA A 1 224 ? -19.053 -7.017 209.864 1.00 59.87 224 ALA A N 1
ATOM 1509 C CA . ALA A 1 224 ? -17.603 -6.880 209.778 1.00 59.87 224 ALA A CA 1
ATOM 1510 C C . ALA A 1 224 ? -17.073 -7.391 208.446 1.00 59.87 224 ALA A C 1
ATOM 1511 O O . ALA A 1 224 ? -16.186 -6.772 207.847 1.00 59.87 224 ALA A O 1
ATOM 1513 N N . ALA A 1 225 ? -17.600 -8.521 207.971 1.00 56.97 225 ALA A N 1
ATOM 1514 C CA . ALA A 1 225 ? -17.141 -9.072 206.701 1.00 56.97 225 ALA A CA 1
ATOM 1515 C C . ALA A 1 225 ? -17.426 -8.114 205.554 1.00 56.97 225 ALA A C 1
ATOM 1516 O O . ALA A 1 225 ? -16.615 -7.982 204.629 1.00 56.97 225 ALA A O 1
ATOM 1518 N N . TYR A 1 226 ? -18.576 -7.439 205.592 1.00 59.54 226 TYR A N 1
ATOM 1519 C CA . TYR A 1 226 ? -18.867 -6.432 204.579 1.00 59.54 226 TYR A CA 1
ATOM 1520 C C . TYR A 1 226 ? -17.935 -5.238 204.705 1.00 59.54 226 TYR A C 1
ATOM 1521 O O . TYR A 1 226 ? -17.433 -4.727 203.697 1.00 59.54 226 TYR A O 1
ATOM 1530 N N . GLU A 1 227 ? -17.705 -4.766 205.933 1.00 59.64 227 GLU A N 1
ATOM 1531 C CA . GLU A 1 227 ? -16.828 -3.617 206.126 1.00 59.64 227 GLU A CA 1
ATOM 1532 C C . GLU A 1 227 ? -15.418 -3.922 205.639 1.00 59.64 227 GLU A C 1
ATOM 1533 O O . GLU A 1 227 ? -14.798 -3.109 204.945 1.00 59.64 227 GLU A O 1
ATOM 1535 N N . GLY A 1 228 ? -14.898 -5.094 205.989 1.00 60.82 228 GLY A N 1
ATOM 1536 C CA . GLY A 1 228 ? -13.589 -5.506 205.528 1.00 60.82 228 GLY A CA 1
ATOM 1537 C C . GLY A 1 228 ? -13.636 -6.355 204.276 1.00 60.82 228 GLY A C 1
ATOM 1538 O O . GLY A 1 228 ? -13.177 -7.501 204.283 1.00 60.82 228 GLY A O 1
ATOM 1539 N N . ARG A 1 229 ? -14.183 -5.809 203.197 1.00 61.21 229 ARG A N 1
ATOM 1540 C CA . ARG A 1 229 ? -14.279 -6.505 201.924 1.00 61.21 229 ARG A CA 1
ATOM 1541 C C . ARG A 1 229 ? -13.251 -5.948 200.947 1.00 61.21 229 ARG A C 1
ATOM 1542 O O . ARG A 1 229 ? -12.557 -4.968 201.227 1.00 61.21 229 ARG A O 1
ATOM 1550 N N . ASP A 1 230 ? -13.163 -6.587 199.784 1.00 62.08 230 ASP A N 1
ATOM 1551 C CA . ASP A 1 230 ? -12.184 -6.233 198.768 1.00 62.08 230 ASP A CA 1
ATOM 1552 C C . ASP A 1 230 ? -12.881 -5.883 197.461 1.00 62.08 230 ASP A C 1
ATOM 1553 O O . ASP A 1 230 ? -13.977 -6.372 197.171 1.00 62.08 230 ASP A O 1
ATOM 1555 N N . GLY A 1 231 ? -12.230 -5.029 196.673 1.00 61.32 231 GLY A N 1
ATOM 1556 C CA . GLY A 1 231 ? -12.767 -4.639 195.384 1.00 61.32 231 GLY A CA 1
ATOM 1557 C C . GLY A 1 231 ? -12.713 -5.708 194.317 1.00 61.32 231 GLY A C 1
ATOM 1558 O O . GLY A 1 231 ? -13.369 -5.565 193.282 1.00 61.32 231 GLY A O 1
ATOM 1559 N N . GLY A 1 232 ? -11.941 -6.768 194.539 1.00 61.81 232 GLY A N 1
ATOM 1560 C CA . GLY A 1 232 ? -11.946 -7.908 193.649 1.00 61.81 232 GLY A CA 1
ATOM 1561 C C . GLY A 1 232 ? -12.935 -8.955 194.112 1.00 61.81 232 GLY A C 1
ATOM 1562 O O . GLY A 1 232 ? -12.552 -10.083 194.438 1.00 61.81 232 GLY A O 1
ATOM 1563 N N . ALA A 1 233 ? -14.215 -8.579 194.164 1.00 65.70 233 ALA A N 1
ATOM 1564 C CA . ALA A 1 233 ? -15.242 -9.486 194.667 1.00 65.70 233 ALA A CA 1
ATOM 1565 C C . ALA A 1 233 ? -15.351 -10.731 193.797 1.00 65.70 233 ALA A C 1
ATOM 1566 O O . ALA A 1 233 ? -15.075 -11.848 194.249 1.00 65.70 233 ALA A O 1
ATOM 1568 N N . GLU A 1 234 ? -15.733 -10.554 192.539 1.00 64.09 234 GLU A N 1
ATOM 1569 C CA . GLU A 1 234 ? -15.912 -11.671 191.623 1.00 64.09 234 GLU A CA 1
ATOM 1570 C C . GLU A 1 234 ? -15.905 -11.121 190.204 1.00 64.09 234 GLU A C 1
ATOM 1571 O O . GLU A 1 234 ? -15.598 -9.946 189.979 1.00 64.09 234 GLU A O 1
ATOM 1573 N N . TYR A 1 235 ? -16.247 -11.977 189.241 1.00 60.49 235 TYR A N 1
ATOM 1574 C CA . TYR A 1 235 ? -16.332 -11.529 187.857 1.00 60.49 235 TYR A CA 1
ATOM 1575 C C . TYR A 1 235 ? -17.395 -10.454 187.684 1.00 60.49 235 TYR A C 1
ATOM 1576 O O . TYR A 1 235 ? -17.298 -9.628 186.770 1.00 60.49 235 TYR A O 1
ATOM 1578 N N . LEU A 1 236 ? -18.409 -10.443 188.553 1.00 59.24 236 LEU A N 1
ATOM 1579 C CA . LEU A 1 236 ? -19.490 -9.473 188.423 1.00 59.24 236 LEU A CA 1
ATOM 1580 C C . LEU A 1 236 ? -18.971 -8.047 188.567 1.00 59.24 236 LEU A C 1
ATOM 1581 O O . LEU A 1 236 ? -19.286 -7.176 187.750 1.00 59.24 236 LEU A O 1
ATOM 1583 N N . THR A 1 237 ? -18.163 -7.794 189.596 1.00 58.04 237 THR A N 1
ATOM 1584 C CA . THR A 1 237 ? -17.600 -6.459 189.765 1.00 58.04 237 THR A CA 1
ATOM 1585 C C . THR A 1 237 ? -16.501 -6.182 188.752 1.00 58.04 237 THR A C 1
ATOM 1586 O O . THR A 1 237 ? -16.177 -5.018 188.493 1.00 58.04 237 THR A O 1
ATOM 1588 N N . ARG A 1 238 ? -15.919 -7.231 188.169 1.00 60.87 238 ARG A N 1
ATOM 1589 C CA . ARG A 1 238 ? -14.829 -7.052 187.216 1.00 60.87 238 ARG A CA 1
ATOM 1590 C C . ARG A 1 238 ? -15.349 -6.980 185.785 1.00 60.87 238 ARG A C 1
ATOM 1591 O O . ARG A 1 238 ? -15.118 -5.993 185.078 1.00 60.87 238 ARG A O 1
ATOM 1593 N N . ARG A 1 239 ? -16.053 -8.023 185.337 1.00 59.57 239 ARG A N 1
ATOM 1594 C CA . ARG A 1 239 ? -16.529 -8.060 183.958 1.00 59.57 239 ARG A CA 1
ATOM 1595 C C . ARG A 1 239 ? -17.580 -6.986 183.705 1.00 59.57 239 ARG A C 1
ATOM 1596 O O . ARG A 1 239 ? -17.478 -6.217 182.742 1.00 59.57 239 ARG A O 1
ATOM 1598 N N . LEU A 1 240 ? -18.596 -6.911 184.564 1.00 59.85 240 LEU A N 1
ATOM 1599 C CA . LEU A 1 240 ? -19.683 -5.958 184.402 1.00 59.85 240 LEU A CA 1
ATOM 1600 C C . LEU A 1 240 ? -19.379 -4.606 185.036 1.00 59.85 240 LEU A C 1
ATOM 1601 O O . LEU A 1 240 ? -20.302 -3.819 185.269 1.00 59.85 240 LEU A O 1
ATOM 1603 N N . GLY A 1 241 ? -18.108 -4.320 185.315 1.00 62.67 241 GLY A N 1
ATOM 1604 C CA . GLY A 1 241 ? -17.754 -3.052 185.907 1.00 62.67 241 GLY A CA 1
ATOM 1605 C C . GLY A 1 241 ? -17.717 -1.921 184.896 1.00 62.67 241 GLY A C 1
ATOM 1606 O O . GLY A 1 241 ? -17.755 -2.131 183.684 1.00 62.67 241 GLY A O 1
ATOM 1607 N N . ASP A 1 242 ? -17.658 -0.700 185.423 1.00 60.89 242 ASP A N 1
ATOM 1608 C CA . ASP A 1 242 ? -17.575 0.539 184.655 1.00 60.89 242 ASP A CA 1
ATOM 1609 C C . ASP A 1 242 ? -18.765 0.749 183.727 1.00 60.89 242 ASP A C 1
ATOM 1610 O O . ASP A 1 242 ? -18.738 1.659 182.890 1.00 60.89 242 ASP A O 1
ATOM 1612 N N . ALA A 1 243 ? -19.800 -0.062 183.845 1.00 57.86 243 ALA A N 1
ATOM 1613 C CA . ALA A 1 243 ? -21.019 0.093 183.061 1.00 57.86 243 ALA A CA 1
ATOM 1614 C C . ALA A 1 243 ? -22.266 0.137 183.926 1.00 57.86 243 ALA A C 1
ATOM 1615 O O . ALA A 1 243 ? -23.197 0.885 183.616 1.00 57.86 243 ALA A O 1
ATOM 1617 N N . VAL A 1 244 ? -22.309 -0.645 185.001 1.00 55.39 244 VAL A N 1
ATOM 1618 C CA . VAL A 1 244 ? -23.415 -0.634 185.945 1.00 55.39 244 VAL A CA 1
ATOM 1619 C C . VAL A 1 244 ? -22.859 -0.427 187.344 1.00 55.39 244 VAL A C 1
ATOM 1620 O O . VAL A 1 244 ? -21.977 -1.174 187.777 1.00 55.39 244 VAL A O 1
ATOM 1622 N N . ASP A 1 245 ? -23.367 0.584 188.042 1.00 52.57 245 ASP A N 1
ATOM 1623 C CA . ASP A 1 245 ? -22.918 0.908 189.394 1.00 52.57 245 ASP A CA 1
ATOM 1624 C C . ASP A 1 245 ? -23.854 0.212 190.375 1.00 52.57 245 ASP A C 1
ATOM 1625 O O . ASP A 1 245 ? -24.842 0.786 190.834 1.00 52.57 245 ASP A O 1
ATOM 1627 N N . PHE A 1 246 ? -23.539 -1.035 190.696 1.00 48.98 246 PHE A N 1
ATOM 1628 C CA . PHE A 1 246 ? -24.335 -1.837 191.612 1.00 48.98 246 PHE A CA 1
ATOM 1629 C C . PHE A 1 246 ? -23.486 -2.240 192.812 1.00 48.98 246 PHE A C 1
ATOM 1630 O O . PHE A 1 246 ? -22.283 -1.981 192.868 1.00 48.98 246 PHE A O 1
ATOM 1638 N N . GLN A 1 247 ? -24.131 -2.881 193.783 1.00 48.44 247 GLN A N 1
ATOM 1639 C CA . GLN A 1 247 ? -23.478 -3.353 194.997 1.00 48.44 247 GLN A CA 1
ATOM 1640 C C . GLN A 1 247 ? -23.446 -4.873 194.951 1.00 48.44 247 GLN A C 1
ATOM 1641 O O . GLN A 1 247 ? -24.490 -5.513 194.786 1.00 48.44 247 GLN A O 1
ATOM 1647 N N . VAL A 1 248 ? -22.259 -5.448 195.102 1.00 47.32 248 VAL A N 1
ATOM 1648 C CA . VAL A 1 248 ? -22.066 -6.891 195.054 1.00 47.32 248 VAL A CA 1
ATOM 1649 C C . VAL A 1 248 ? -21.151 -7.293 196.200 1.00 47.32 248 VAL A C 1
ATOM 1650 O O . VAL A 1 248 ? -20.185 -6.588 196.511 1.00 47.32 248 VAL A O 1
ATOM 1654 N N . PHE A 1 249 ? -21.468 -8.416 196.845 1.00 48.36 249 PHE A N 1
ATOM 1655 C CA . PHE A 1 249 ? -20.682 -8.880 197.987 1.00 48.36 249 PHE A CA 1
ATOM 1656 C C . PHE A 1 249 ? -20.741 -10.404 198.024 1.00 48.36 249 PHE A C 1
ATOM 1657 O O . PHE A 1 249 ? -21.709 -10.976 198.530 1.00 48.36 249 PHE A O 1
ATOM 1665 N N . THR A 1 250 ? -19.703 -11.047 197.494 1.00 48.63 250 THR A N 1
ATOM 1666 C CA . THR A 1 250 ? -19.600 -12.497 197.574 1.00 48.63 250 THR A CA 1
ATOM 1667 C C . THR A 1 250 ? -19.209 -12.914 198.985 1.00 48.63 250 THR A C 1
ATOM 1668 O O . THR A 1 250 ? -18.312 -12.320 199.590 1.00 48.63 250 THR A O 1
ATOM 1672 N N . HIS A 1 251 ? -19.876 -13.940 199.509 1.00 48.78 251 HIS A N 1
ATOM 1673 C CA . HIS A 1 251 ? -19.580 -14.430 200.849 1.00 48.78 251 HIS A CA 1
ATOM 1674 C C . HIS A 1 251 ? -20.215 -15.800 201.020 1.00 48.78 251 HIS A C 1
ATOM 1675 O O . HIS A 1 251 ? -21.391 -15.980 200.698 1.00 48.78 251 HIS A O 1
ATOM 1682 N N . LYS A 1 252 ? -19.432 -16.757 201.517 1.00 49.17 252 LYS A N 1
ATOM 1683 C CA . LYS A 1 252 ? -19.884 -18.122 201.783 1.00 49.17 252 LYS A CA 1
ATOM 1684 C C . LYS A 1 252 ? -20.410 -18.822 200.536 1.00 49.17 252 LYS A C 1
ATOM 1685 O O . LYS A 1 252 ? -21.141 -19.811 200.640 1.00 49.17 252 LYS A O 1
ATOM 1691 N N . GLY A 1 253 ? -20.049 -18.335 199.349 1.00 47.24 253 GLY A N 1
ATOM 1692 C CA . GLY A 1 253 ? -20.420 -18.949 198.099 1.00 47.24 253 GLY A CA 1
ATOM 1693 C C . GLY A 1 253 ? -21.600 -18.299 197.405 1.00 47.24 253 GLY A C 1
ATOM 1694 O O . GLY A 1 253 ? -21.780 -18.496 196.198 1.00 47.24 253 GLY A O 1
ATOM 1695 N N . VAL A 1 254 ? -22.404 -17.527 198.131 1.00 46.76 254 VAL A N 1
ATOM 1696 C CA . VAL A 1 254 ? -23.576 -16.863 197.572 1.00 46.76 254 VAL A CA 1
ATOM 1697 C C . VAL A 1 254 ? -23.231 -15.402 197.327 1.00 46.76 254 VAL A C 1
ATOM 1698 O O . VAL A 1 254 ? -22.640 -14.740 198.188 1.00 46.76 254 VAL A O 1
ATOM 1702 N N . THR A 1 255 ? -23.586 -14.904 196.150 1.00 43.12 255 THR A N 1
ATOM 1703 C CA . THR A 1 255 ? -23.190 -13.576 195.692 1.00 43.12 255 THR A CA 1
ATOM 1704 C C . THR A 1 255 ? -24.406 -12.657 195.705 1.00 43.12 255 THR A C 1
ATOM 1705 O O . THR A 1 255 ? -25.187 -12.636 194.751 1.00 43.12 255 THR A O 1
ATOM 1709 N N . LEU A 1 256 ? -24.558 -11.891 196.782 1.00 44.44 256 LEU A N 1
ATOM 1710 C CA . LEU A 1 256 ? -25.631 -10.909 196.852 1.00 44.44 256 LEU A CA 1
ATOM 1711 C C . LEU A 1 256 ? -25.392 -9.815 195.822 1.00 44.44 256 LEU A C 1
ATOM 1712 O O . LEU A 1 256 ? -24.383 -9.106 195.884 1.00 44.44 256 LEU A O 1
ATOM 1717 N N . VAL A 1 257 ? -26.314 -9.677 194.877 1.00 42.76 257 VAL A N 1
ATOM 1718 C CA . VAL A 1 257 ? -26.287 -8.603 193.894 1.00 42.76 257 VAL A CA 1
ATOM 1719 C C . VAL A 1 257 ? -27.609 -7.861 193.987 1.00 42.76 257 VAL A C 1
ATOM 1720 O O . VAL A 1 257 ? -28.675 -8.484 193.943 1.00 42.76 257 VAL A O 1
ATOM 1724 N N . GLU A 1 258 ? -27.547 -6.543 194.121 1.00 45.81 258 GLU A N 1
ATOM 1725 C CA . GLU A 1 258 ? -28.748 -5.737 194.276 1.00 45.81 258 GLU A CA 1
ATOM 1726 C C . GLU A 1 258 ? -29.108 -5.078 192.952 1.00 45.81 258 GLU A C 1
ATOM 1727 O O . GLU A 1 258 ? -28.232 -4.623 192.211 1.00 45.81 258 GLU A O 1
ATOM 1733 N N . ASP A 1 259 ? -30.404 -5.044 192.654 1.00 45.40 259 ASP A N 1
ATOM 1734 C CA . ASP A 1 259 ? -30.910 -4.575 191.371 1.00 45.40 259 ASP A CA 1
ATOM 1735 C C . ASP A 1 259 ? -31.279 -3.102 191.461 1.00 45.40 259 ASP A C 1
ATOM 1736 O O . ASP A 1 259 ? -31.928 -2.677 192.423 1.00 45.40 259 ASP A O 1
ATOM 1741 N N . THR A 1 260 ? -30.874 -2.331 190.457 1.00 49.44 260 THR A N 1
ATOM 1742 C CA . THR A 1 260 ? -31.108 -0.894 190.405 1.00 49.44 260 THR A CA 1
ATOM 1743 C C . THR A 1 260 ? -31.971 -0.518 189.207 1.00 49.44 260 THR A C 1
ATOM 1744 O O . THR A 1 260 ? -31.758 0.512 188.566 1.00 49.44 260 THR A O 1
ATOM 1748 N N . SER A 1 261 ? -32.957 -1.355 188.888 1.00 46.83 261 SER A N 1
ATOM 1749 C CA . SER A 1 261 ? -33.896 -1.066 187.816 1.00 46.83 261 SER A CA 1
ATOM 1750 C C . SER A 1 261 ? -35.327 -0.888 188.295 1.00 46.83 261 SER A C 1
ATOM 1751 O O . SER A 1 261 ? -36.174 -0.458 187.504 1.00 46.83 261 SER A O 1
ATOM 1754 N N . GLY A 1 262 ? -35.625 -1.208 189.552 1.00 44.97 262 GLY A N 1
ATOM 1755 C CA . GLY A 1 262 ? -36.955 -1.048 190.091 1.00 44.97 262 GLY A CA 1
ATOM 1756 C C . GLY A 1 262 ? -37.934 -2.136 189.716 1.00 44.97 262 GLY A C 1
ATOM 1757 O O . GLY A 1 262 ? -39.057 -2.138 190.233 1.00 44.97 262 GLY A O 1
ATOM 1758 N N . LYS A 1 263 ? -37.552 -3.060 188.836 1.00 38.48 263 LYS A N 1
ATOM 1759 C CA . LYS A 1 263 ? -38.449 -4.129 188.424 1.00 38.48 263 LYS A CA 1
ATOM 1760 C C . LYS A 1 263 ? -38.649 -5.185 189.501 1.00 38.48 263 LYS A C 1
ATOM 1761 O O . LYS A 1 263 ? -39.524 -6.041 189.345 1.00 38.48 263 LYS A O 1
ATOM 1767 N N . LEU A 1 264 ? -37.871 -5.149 190.577 1.00 42.97 264 LEU A N 1
ATOM 1768 C CA . LEU A 1 264 ? -37.949 -6.151 191.628 1.00 42.97 264 LEU A CA 1
ATOM 1769 C C . LEU A 1 264 ? -38.437 -5.479 192.904 1.00 42.97 264 LEU A C 1
ATOM 1770 O O . LEU A 1 264 ? -37.982 -4.385 193.249 1.00 42.97 264 LEU A O 1
ATOM 1775 N N . THR A 1 265 ? -39.371 -6.126 193.592 1.00 49.55 265 THR A N 1
ATOM 1776 C CA . THR A 1 265 ? -40.049 -5.530 194.732 1.00 49.55 265 THR A CA 1
ATOM 1777 C C . THR A 1 265 ? -39.357 -5.901 196.038 1.00 49.55 265 THR A C 1
ATOM 1778 O O . THR A 1 265 ? -38.714 -6.947 196.149 1.00 49.55 265 THR A O 1
ATOM 1782 N N . ASP A 1 266 ? -39.512 -5.030 197.032 1.00 52.46 266 ASP A N 1
ATOM 1783 C CA . ASP A 1 266 ? -38.894 -5.247 198.331 1.00 52.46 266 ASP A CA 1
ATOM 1784 C C . ASP A 1 266 ? -39.486 -6.471 199.018 1.00 52.46 266 ASP A C 1
ATOM 1785 O O . ASP A 1 266 ? -40.628 -6.865 198.767 1.00 52.46 266 ASP A O 1
ATOM 1790 N N . GLY A 1 267 ? -38.689 -7.077 199.893 1.00 51.95 267 GLY A N 1
ATOM 1791 C CA . GLY A 1 267 ? -39.118 -8.236 200.641 1.00 51.95 267 GLY A CA 1
ATOM 1792 C C . GLY A 1 267 ? -38.997 -9.553 199.910 1.00 51.95 267 GLY A C 1
ATOM 1793 O O . GLY A 1 267 ? -39.296 -10.598 200.501 1.00 51.95 267 GLY A O 1
ATOM 1794 N N . SER A 1 268 ? -38.563 -9.546 198.653 1.00 48.77 268 SER A N 1
ATOM 1795 C CA . SER A 1 268 ? -38.456 -10.757 197.854 1.00 48.77 268 SER A CA 1
ATOM 1796 C C . SER A 1 268 ? -37.076 -10.819 197.220 1.00 48.77 268 SER A C 1
ATOM 1797 O O . SER A 1 268 ? -36.615 -9.836 196.633 1.00 48.77 268 SER A O 1
ATOM 1800 N N . ALA A 1 269 ? -36.424 -11.971 197.340 1.00 46.05 269 ALA A N 1
ATOM 1801 C CA . ALA A 1 269 ? -35.127 -12.204 196.728 1.00 46.05 269 ALA A CA 1
ATOM 1802 C C . ALA A 1 269 ? -35.163 -13.521 195.973 1.00 46.05 269 ALA A C 1
ATOM 1803 O O . ALA A 1 269 ? -35.823 -14.477 196.389 1.00 46.05 269 ALA A O 1
ATOM 1805 N N . TYR A 1 270 ? -34.442 -13.566 194.857 1.00 42.52 270 TYR A N 1
ATOM 1806 C CA . TYR A 1 270 ? -34.433 -14.728 193.980 1.00 42.52 270 TYR A CA 1
ATOM 1807 C C . TYR A 1 270 ? -33.001 -15.195 193.787 1.00 42.52 270 TYR A C 1
ATOM 1808 O O . TYR A 1 270 ? -32.135 -14.409 193.394 1.00 42.52 270 TYR A O 1
ATOM 1817 N N . MET A 1 271 ? -32.762 -16.476 194.051 1.00 41.14 271 MET A N 1
ATOM 1818 C CA . MET A 1 271 ? -31.418 -17.036 194.138 1.00 41.14 271 MET A CA 1
ATOM 1819 C C . MET A 1 271 ? -31.273 -18.133 193.090 1.00 41.14 271 MET A C 1
ATOM 1820 O O . MET A 1 271 ? -31.817 -19.229 193.248 1.00 41.14 271 MET A O 1
ATOM 1825 N N . PHE A 1 272 ? -30.533 -17.844 192.026 1.00 36.37 272 PHE A N 1
ATOM 1826 C CA . PHE A 1 272 ? -30.397 -18.745 190.896 1.00 36.37 272 PHE A CA 1
ATOM 1827 C C . PHE A 1 272 ? -28.935 -18.894 190.505 1.00 36.37 272 PHE A C 1
ATOM 1828 O O . PHE A 1 272 ? -28.136 -17.979 190.714 1.00 36.37 272 PHE A O 1
ATOM 1836 N N . PRO A 1 273 ? -28.557 -20.041 189.934 1.00 37.87 273 PRO A N 1
ATOM 1837 C CA . PRO A 1 273 ? -27.169 -20.225 189.495 1.00 37.87 273 PRO A CA 1
ATOM 1838 C C . PRO A 1 273 ? -26.917 -19.725 188.082 1.00 37.87 273 PRO A C 1
ATOM 1839 O O . PRO A 1 273 ? -27.648 -20.077 187.152 1.00 37.87 273 PRO A O 1
ATOM 1843 N N . LEU A 1 274 ? -25.885 -18.907 187.907 1.00 38.85 274 LEU A N 1
ATOM 1844 C CA . LEU A 1 274 ? -25.506 -18.438 186.583 1.00 38.85 274 LEU A CA 1
ATOM 1845 C C . LEU A 1 274 ? -24.692 -19.491 185.844 1.00 38.85 274 LEU A C 1
ATOM 1846 O O . LEU A 1 274 ? -24.015 -20.324 186.450 1.00 38.85 274 LEU A O 1
ATOM 1851 N N . GLY A 1 275 ? -24.766 -19.446 184.515 1.00 43.85 275 GLY A N 1
ATOM 1852 C CA . GLY A 1 275 ? -23.939 -20.268 183.665 1.00 43.85 275 GLY A CA 1
ATOM 1853 C C . GLY A 1 275 ? -24.507 -21.628 183.320 1.00 43.85 275 GLY A C 1
ATOM 1854 O O . GLY A 1 275 ? -23.944 -22.315 182.461 1.00 43.85 275 GLY A O 1
ATOM 1855 N N . VAL A 1 276 ? -25.601 -22.044 183.962 1.00 44.27 276 VAL A N 1
ATOM 1856 C CA . VAL A 1 276 ? -26.168 -23.356 183.683 1.00 44.27 276 VAL A CA 1
ATOM 1857 C C . VAL A 1 276 ? -26.682 -23.390 182.254 1.00 44.27 276 VAL A C 1
ATOM 1858 O O . VAL A 1 276 ? -27.378 -22.472 181.802 1.00 44.27 276 VAL A O 1
ATOM 1862 N N . GLN A 1 277 ? -26.338 -24.451 181.532 1.00 50.62 277 GLN A N 1
ATOM 1863 C CA . GLN A 1 277 ? -26.673 -24.549 180.120 1.00 50.62 277 GLN A CA 1
ATOM 1864 C C . GLN A 1 277 ? -28.120 -24.989 179.936 1.00 50.62 277 GLN A C 1
ATOM 1865 O O . GLN A 1 277 ? -28.608 -25.882 180.634 1.00 50.62 277 GLN A O 1
ATOM 1871 N N . ASP A 1 278 ? -28.800 -24.349 178.980 1.00 47.37 278 ASP A N 1
ATOM 1872 C CA . ASP A 1 278 ? -30.194 -24.648 178.649 1.00 47.37 278 ASP A CA 1
ATOM 1873 C C . ASP A 1 278 ? -31.100 -24.526 179.873 1.00 47.37 278 ASP A C 1
ATOM 1874 O O . ASP A 1 278 ? -31.972 -25.361 180.118 1.00 47.37 278 ASP A O 1
ATOM 1879 N N . MET A 1 279 ? -30.884 -23.466 180.649 1.00 38.67 279 MET A N 1
ATOM 1880 C CA . MET A 1 279 ? -31.753 -23.128 181.767 1.00 38.67 279 MET A CA 1
ATOM 1881 C C . MET A 1 279 ? -32.589 -21.885 181.521 1.00 38.67 279 MET A C 1
ATOM 1882 O O . MET A 1 279 ? -33.743 -21.839 181.950 1.00 38.67 279 MET A O 1
ATOM 1887 N N . PHE A 1 280 ? -32.037 -20.884 180.844 1.00 32.50 280 PHE A N 1
ATOM 1888 C CA . PHE A 1 280 ? -32.770 -19.697 180.427 1.00 32.50 280 PHE A CA 1
ATOM 1889 C C . PHE A 1 280 ? -32.710 -19.622 178.910 1.00 32.50 280 PHE A C 1
ATOM 1890 O O . PHE A 1 280 ? -31.619 -19.554 178.336 1.00 32.50 280 PHE A O 1
ATOM 1898 N N . GLN A 1 281 ? -33.872 -19.631 178.263 1.00 32.05 281 GLN A N 1
ATOM 1899 C CA . GLN A 1 281 ? -33.944 -19.631 176.811 1.00 32.05 281 GLN A CA 1
ATOM 1900 C C . GLN A 1 281 ? -34.897 -18.547 176.333 1.00 32.05 281 GLN A C 1
ATOM 1901 O O . GLN A 1 281 ? -35.862 -18.197 177.016 1.00 32.05 281 GLN A O 1
ATOM 1907 N N . ALA A 1 282 ? -34.612 -18.020 175.145 1.00 30.71 282 ALA A N 1
ATOM 1908 C CA . ALA A 1 282 ? -35.418 -16.974 174.537 1.00 30.71 282 ALA A CA 1
ATOM 1909 C C . ALA A 1 282 ? -35.622 -17.298 173.066 1.00 30.71 282 ALA A C 1
ATOM 1910 O O . ALA A 1 282 ? -34.769 -17.921 172.431 1.00 30.71 282 ALA A O 1
ATOM 1912 N N . VAL A 1 283 ? -36.767 -16.873 172.527 1.00 26.57 283 VAL A N 1
ATOM 1913 C CA . VAL A 1 283 ? -37.128 -17.144 171.141 1.00 26.57 283 VAL A CA 1
ATOM 1914 C C . VAL A 1 283 ? -37.694 -15.885 170.501 1.00 26.57 283 VAL A C 1
ATOM 1915 O O . VAL A 1 283 ? -38.126 -14.953 171.180 1.00 26.57 283 VAL A O 1
ATOM 1919 N N . TYR A 1 284 ? -37.689 -15.875 169.170 1.00 27.44 284 TYR A N 1
ATOM 1920 C CA . TYR A 1 284 ? -38.176 -14.753 168.376 1.00 27.44 284 TYR A CA 1
ATOM 1921 C C . TYR A 1 284 ? -39.055 -15.302 167.262 1.00 27.44 284 TYR A C 1
ATOM 1922 O O . TYR A 1 284 ? -38.556 -15.958 166.345 1.00 27.44 284 TYR A O 1
ATOM 1931 N N . ALA A 1 285 ? -40.354 -15.051 167.344 1.00 28.57 285 ALA A N 1
ATOM 1932 C CA . ALA A 1 285 ? -41.269 -15.445 166.289 1.00 28.57 285 ALA A CA 1
ATOM 1933 C C . ALA A 1 285 ? -41.165 -14.497 165.100 1.00 28.57 285 ALA A C 1
ATOM 1934 O O . ALA A 1 285 ? -40.653 -13.383 165.228 1.00 28.57 285 ALA A O 1
ATOM 1936 N N . PRO A 1 286 ? -41.639 -14.915 163.925 1.00 30.04 286 PRO A N 1
ATOM 1937 C CA . PRO A 1 286 ? -41.655 -13.996 162.780 1.00 30.04 286 PRO A CA 1
ATOM 1938 C C . PRO A 1 286 ? -42.774 -12.972 162.871 1.00 30.04 286 PRO A C 1
ATOM 1939 O O . PRO A 1 286 ? -43.522 -12.941 163.853 1.00 30.04 286 PRO A O 1
ATOM 1943 N N . ALA A 1 287 ? -42.895 -12.132 161.847 1.00 33.89 287 ALA A N 1
ATOM 1944 C CA . ALA A 1 287 ? -43.892 -11.075 161.842 1.00 33.89 287 ALA A CA 1
ATOM 1945 C C . ALA A 1 287 ? -45.295 -11.665 161.719 1.00 33.89 287 ALA A C 1
ATOM 1946 O O . ALA A 1 287 ? -45.486 -12.874 161.563 1.00 33.89 287 ALA A O 1
ATOM 1948 N N . ASP A 1 288 ? -46.292 -10.791 161.789 1.00 39.40 288 ASP A N 1
ATOM 1949 C CA . ASP A 1 288 ? -47.692 -11.162 161.611 1.00 39.40 288 ASP A CA 1
ATOM 1950 C C . ASP A 1 288 ? -48.103 -10.667 160.230 1.00 39.40 288 ASP A C 1
ATOM 1951 O O . ASP A 1 288 ? -48.655 -9.577 160.082 1.00 39.40 288 ASP A O 1
ATOM 1956 N N . SER A 1 289 ? -47.827 -11.483 159.216 1.00 40.36 289 SER A N 1
ATOM 1957 C CA . SER A 1 289 ? -48.101 -11.139 157.830 1.00 40.36 289 SER A CA 1
ATOM 1958 C C . SER A 1 289 ? -47.946 -12.392 156.985 1.00 40.36 289 SER A C 1
ATOM 1959 O O . SER A 1 289 ? -47.056 -13.205 157.239 1.00 40.36 289 SER A O 1
ATOM 1962 N N . THR A 1 290 ? -48.811 -12.539 155.981 1.00 43.20 290 THR A N 1
ATOM 1963 C CA . THR A 1 290 ? -48.706 -13.679 155.081 1.00 43.20 290 THR A CA 1
ATOM 1964 C C . THR A 1 290 ? -47.436 -13.649 154.245 1.00 43.20 290 THR A C 1
ATOM 1965 O O . THR A 1 290 ? -47.064 -14.680 153.676 1.00 43.20 290 THR A O 1
ATOM 1969 N N . ASP A 1 291 ? -46.771 -12.500 154.147 1.00 43.51 291 ASP A N 1
ATOM 1970 C CA . ASP A 1 291 ? -45.487 -12.421 153.468 1.00 43.51 291 ASP A CA 1
ATOM 1971 C C . ASP A 1 291 ? -44.319 -12.751 154.385 1.00 43.51 291 ASP A C 1
ATOM 1972 O O . ASP A 1 291 ? -43.216 -13.014 153.895 1.00 43.51 291 ASP A O 1
ATOM 1977 N N . HIS A 1 292 ? -44.539 -12.749 155.697 1.00 40.87 292 HIS A N 1
ATOM 1978 C CA . HIS A 1 292 ? -43.527 -13.079 156.692 1.00 40.87 292 HIS A CA 1
ATOM 1979 C C . HIS A 1 292 ? -43.980 -14.252 157.549 1.00 40.87 292 HIS A C 1
ATOM 1980 O O . HIS A 1 292 ? -43.861 -14.233 158.774 1.00 40.87 292 HIS A O 1
ATOM 1987 N N . VAL A 1 293 ? -44.520 -15.285 156.911 1.00 42.33 293 VAL A N 1
ATOM 1988 C CA . VAL A 1 293 ? -44.979 -16.488 157.593 1.00 42.33 293 VAL A CA 1
ATOM 1989 C C . VAL A 1 293 ? -44.137 -17.657 157.107 1.00 42.33 293 VAL A C 1
ATOM 1990 O O . VAL A 1 293 ? -43.747 -17.709 155.935 1.00 42.33 293 VAL A O 1
ATOM 1994 N N . ASN A 1 294 ? -43.838 -18.583 158.019 1.00 42.40 294 ASN A N 1
ATOM 1995 C CA . ASN A 1 294 ? -42.952 -19.712 157.734 1.00 42.40 294 ASN A CA 1
ATOM 1996 C C . ASN A 1 294 ? -41.605 -19.219 157.213 1.00 42.40 294 ASN A C 1
ATOM 1997 O O . ASN A 1 294 ? -41.118 -19.643 156.164 1.00 42.40 294 ASN A O 1
ATOM 2002 N N . THR A 1 295 ? -41.010 -18.290 157.957 1.00 38.24 295 THR A N 1
ATOM 2003 C CA . THR A 1 295 ? -39.720 -17.712 157.617 1.00 38.24 295 THR A CA 1
ATOM 2004 C C . THR A 1 295 ? -38.953 -17.464 158.907 1.00 38.24 295 THR A C 1
ATOM 2005 O O . THR A 1 295 ? -39.550 -17.200 159.954 1.00 38.24 295 THR A O 1
ATOM 2009 N N . ILE A 1 296 ? -37.624 -17.563 158.831 1.00 35.00 296 ILE A N 1
ATOM 2010 C CA . ILE A 1 296 ? -36.801 -17.348 160.014 1.00 35.00 296 ILE A CA 1
ATOM 2011 C C . ILE A 1 296 ? -36.946 -15.906 160.473 1.00 35.00 296 ILE A C 1
ATOM 2012 O O . ILE A 1 296 ? -36.784 -14.965 159.686 1.00 35.00 296 ILE A O 1
ATOM 2017 N N . SER A 1 297 ? -37.255 -15.730 161.754 1.00 31.44 297 SER A N 1
ATOM 2018 C CA . SER A 1 297 ? -37.501 -14.403 162.298 1.00 31.44 297 SER A CA 1
ATOM 2019 C C . SER A 1 297 ? -36.243 -13.547 162.253 1.00 31.44 297 SER A C 1
ATOM 2020 O O . SER A 1 297 ? -35.118 -14.050 162.271 1.00 31.44 297 SER A O 1
ATOM 2023 N N . GLN A 1 298 ? -36.445 -12.231 162.194 1.00 33.44 298 GLN A N 1
ATOM 2024 C CA . GLN A 1 298 ? -35.350 -11.270 162.226 1.00 33.44 298 GLN A CA 1
ATOM 2025 C C . GLN A 1 298 ? -35.323 -10.470 163.523 1.00 33.44 298 GLN A C 1
ATOM 2026 O O . GLN A 1 298 ? -34.678 -9.421 163.585 1.00 33.44 298 GLN A O 1
ATOM 2032 N N . GLY A 1 299 ? -36.016 -10.937 164.555 1.00 31.85 299 GLY A N 1
ATOM 2033 C CA . GLY A 1 299 ? -36.034 -10.229 165.817 1.00 31.85 299 GLY A CA 1
ATOM 2034 C C . GLY A 1 299 ? -37.139 -9.200 165.907 1.00 31.85 299 GLY A C 1
ATOM 2035 O O . GLY A 1 299 ? -38.288 -9.536 166.207 1.00 31.85 299 GLY A O 1
ATOM 2036 N N . SER A 1 300 ? -36.801 -7.939 165.652 1.00 33.44 300 SER A N 1
ATOM 2037 C CA . SER A 1 300 ? -37.751 -6.838 165.691 1.00 33.44 300 SER A CA 1
ATOM 2038 C C . SER A 1 300 ? -37.898 -6.249 164.298 1.00 33.44 300 SER A C 1
ATOM 2039 O O . SER A 1 300 ? -36.907 -6.054 163.590 1.00 33.44 300 SER A O 1
ATOM 2042 N N . TYR A 1 301 ? -39.136 -5.957 163.915 1.00 32.31 301 TYR A N 1
ATOM 2043 C CA . TYR A 1 301 ? -39.468 -5.560 162.556 1.00 32.31 301 TYR A CA 1
ATOM 2044 C C . TYR A 1 301 ? -39.881 -4.096 162.502 1.00 32.31 301 TYR A C 1
ATOM 2045 O O . TYR A 1 301 ? -40.502 -3.571 163.429 1.00 32.31 301 TYR A O 1
ATOM 2054 N N . LEU A 1 302 ? -39.538 -3.447 161.392 1.00 35.14 302 LEU A N 1
ATOM 2055 C CA . LEU A 1 302 ? -39.902 -2.058 161.145 1.00 35.14 302 LEU A CA 1
ATOM 2056 C C . LEU A 1 302 ? -40.461 -1.940 159.736 1.00 35.14 302 LEU A C 1
ATOM 2057 O O . LEU A 1 302 ? -39.769 -2.264 158.765 1.00 35.14 302 LEU A O 1
ATOM 2062 N N . PHE A 1 303 ? -41.697 -1.459 159.627 1.00 33.77 303 PHE A N 1
ATOM 2063 C CA . PHE A 1 303 ? -42.372 -1.313 158.348 1.00 33.77 303 PHE A CA 1
ATOM 2064 C C . PHE A 1 303 ? -42.857 0.119 158.182 1.00 33.77 303 PHE A C 1
ATOM 2065 O O . PHE A 1 303 ? -43.299 0.757 159.140 1.00 33.77 303 PHE A O 1
ATOM 2073 N N . LEU A 1 304 ? -42.773 0.618 156.952 1.00 36.58 304 LEU A N 1
ATOM 2074 C CA . LEU A 1 304 ? -43.261 1.949 156.593 1.00 36.58 304 LEU A CA 1
ATOM 2075 C C . LEU A 1 304 ? -44.538 1.770 155.778 1.00 36.58 304 LEU A C 1
ATOM 2076 O O . LEU A 1 304 ? -44.488 1.429 154.593 1.00 36.58 304 LEU A O 1
ATOM 2081 N N . ASN A 1 305 ? -45.680 2.004 156.417 1.00 39.04 305 ASN A N 1
ATOM 2082 C CA . ASN A 1 305 ? -46.985 1.837 155.781 1.00 39.04 305 ASN A CA 1
ATOM 2083 C C . ASN A 1 305 ? -47.362 3.147 155.099 1.00 39.04 305 ASN A C 1
ATOM 2084 O O . ASN A 1 305 ? -47.837 4.081 155.745 1.00 39.04 305 ASN A O 1
ATOM 2089 N N . ALA A 1 306 ? -47.155 3.213 153.785 1.00 39.94 306 ALA A N 1
ATOM 2090 C CA . ALA A 1 306 ? -47.468 4.402 153.004 1.00 39.94 306 ALA A CA 1
ATOM 2091 C C . ALA A 1 306 ? -48.670 4.195 152.089 1.00 39.94 306 ALA A C 1
ATOM 2092 O O . ALA A 1 306 ? -48.806 4.896 151.082 1.00 39.94 306 ALA A O 1
ATOM 2094 N N . GLY A 1 307 ? -49.536 3.239 152.411 1.00 42.24 307 GLY A N 1
ATOM 2095 C CA . GLY A 1 307 ? -50.711 2.984 151.603 1.00 42.24 307 GLY A CA 1
ATOM 2096 C C . GLY A 1 307 ? -51.944 2.667 152.420 1.00 42.24 307 GLY A C 1
ATOM 2097 O O . GLY A 1 307 ? -52.863 2.003 151.932 1.00 42.24 307 GLY A O 1
ATOM 2098 N N . GLU A 1 308 ? -51.979 3.134 153.666 1.00 46.80 308 GLU A N 1
ATOM 2099 C CA . GLU A 1 308 ? -53.114 2.861 154.537 1.00 46.80 308 GLU A CA 1
ATOM 2100 C C . GLU A 1 308 ? -54.155 3.971 154.494 1.00 46.80 308 GLU A C 1
ATOM 2101 O O . GLU A 1 308 ? -55.357 3.688 154.485 1.00 46.80 308 GLU A O 1
ATOM 2107 N N . ASN A 1 309 ? -53.718 5.224 154.476 1.00 42.34 309 ASN A N 1
ATOM 2108 C CA . ASN A 1 309 ? -54.593 6.382 154.361 1.00 42.34 309 ASN A CA 1
ATOM 2109 C C . ASN A 1 309 ? -54.143 7.245 153.189 1.00 42.34 309 ASN A C 1
ATOM 2110 O O . ASN A 1 309 ? -53.128 6.984 152.544 1.00 42.34 309 ASN A O 1
ATOM 2115 N N . TRP A 1 310 ? -54.930 8.281 152.913 1.00 38.27 310 TRP A N 1
ATOM 2116 C CA . TRP A 1 310 ? -54.464 9.390 152.099 1.00 38.27 310 TRP A CA 1
ATOM 2117 C C . TRP A 1 310 ? -53.883 10.510 152.947 1.00 38.27 310 TRP A C 1
ATOM 2118 O O . TRP A 1 310 ? -53.111 11.325 152.431 1.00 38.27 310 TRP A O 1
ATOM 2129 N N . ARG A 1 311 ? -54.231 10.554 154.233 1.00 33.86 311 ARG A N 1
ATOM 2130 C CA . ARG A 1 311 ? -53.791 11.633 155.106 1.00 33.86 311 ARG A CA 1
ATOM 2131 C C . ARG A 1 311 ? -52.393 11.378 155.656 1.00 33.86 311 ARG A C 1
ATOM 2132 O O . ARG A 1 311 ? -51.460 12.141 155.390 1.00 33.86 311 ARG A O 1
ATOM 2134 N N . ARG A 1 312 ? -52.225 10.302 156.415 1.00 32.14 312 ARG A N 1
ATOM 2135 C CA . ARG A 1 312 ? -50.997 10.040 157.146 1.00 32.14 312 ARG A CA 1
ATOM 2136 C C . ARG A 1 312 ? -50.222 8.895 156.504 1.00 32.14 312 ARG A C 1
ATOM 2137 O O . ARG A 1 312 ? -50.667 8.265 155.541 1.00 32.14 312 ARG A O 1
ATOM 2139 N N . ASP A 1 313 ? -49.035 8.644 157.052 1.00 34.33 313 ASP A N 1
ATOM 2140 C CA . ASP A 1 313 ? -48.197 7.511 156.667 1.00 34.33 313 ASP A CA 1
ATOM 2141 C C . ASP A 1 313 ? -47.534 7.004 157.938 1.00 34.33 313 ASP A C 1
ATOM 2142 O O . ASP A 1 313 ? -46.616 7.645 158.458 1.00 34.33 313 ASP A O 1
ATOM 2144 N N . VAL A 1 314 ? -47.991 5.871 158.436 1.00 35.60 314 VAL A N 1
ATOM 2145 C CA . VAL A 1 314 ? -47.626 5.402 159.767 1.00 35.60 314 VAL A CA 1
ATOM 2146 C C . VAL A 1 314 ? -46.389 4.518 159.687 1.00 35.60 314 VAL A C 1
ATOM 2147 O O . VAL A 1 314 ? -46.150 3.820 158.697 1.00 35.60 314 VAL A O 1
ATOM 2151 N N . ILE A 1 315 ? -45.581 4.571 160.741 1.00 35.22 315 ILE A N 1
ATOM 2152 C CA . ILE A 1 315 ? -44.454 3.663 160.917 1.00 35.22 315 ILE A CA 1
ATOM 2153 C C . ILE A 1 315 ? -44.924 2.497 161.771 1.00 35.22 315 ILE A C 1
ATOM 2154 O O . ILE A 1 315 ? -45.352 2.688 162.915 1.00 35.22 315 ILE A O 1
ATOM 2159 N N . GLU A 1 316 ? -44.848 1.291 161.224 1.00 35.43 316 GLU A N 1
ATOM 2160 C CA . GLU A 1 316 ? -45.304 0.096 161.916 1.00 35.43 316 GLU A CA 1
ATOM 2161 C C . GLU A 1 316 ? -44.102 -0.674 162.438 1.00 35.43 316 GLU A C 1
ATOM 2162 O O . GLU A 1 316 ? -43.188 -1.001 161.675 1.00 35.43 316 GLU A O 1
ATOM 2168 N N . SER A 1 317 ? -44.109 -0.959 163.736 1.00 32.87 317 SER A N 1
ATOM 2169 C CA . SER A 1 317 ? -43.016 -1.655 164.390 1.00 32.87 317 SER A CA 1
ATOM 2170 C C . SER A 1 317 ? -43.601 -2.716 165.304 1.00 32.87 317 SER A C 1
ATOM 2171 O O . SER A 1 317 ? -44.644 -2.501 165.926 1.00 32.87 317 SER A O 1
ATOM 2174 N N . GLU A 1 318 ? -42.926 -3.857 165.388 1.00 31.22 318 GLU A N 1
ATOM 2175 C CA . GLU A 1 318 ? -43.506 -5.015 166.048 1.00 31.22 318 GLU A CA 1
ATOM 2176 C C . GLU A 1 318 ? -42.405 -6.002 166.400 1.00 31.22 318 GLU A C 1
ATOM 2177 O O . GLU A 1 318 ? -41.366 -6.053 165.739 1.00 31.22 318 GLU A O 1
ATOM 2183 N N . VAL A 1 319 ? -42.644 -6.778 167.453 1.00 29.35 319 VAL A N 1
ATOM 2184 C CA . VAL A 1 319 ? -41.715 -7.818 167.880 1.00 29.35 319 VAL A CA 1
ATOM 2185 C C . VAL A 1 319 ? -42.496 -8.882 168.636 1.00 29.35 319 VAL A C 1
ATOM 2186 O O . VAL A 1 319 ? -43.356 -8.566 169.463 1.00 29.35 319 VAL A O 1
ATOM 2190 N N . SER A 1 320 ? -42.218 -10.145 168.332 1.00 27.40 320 SER A N 1
ATOM 2191 C CA . SER A 1 320 ? -42.773 -11.272 169.066 1.00 27.40 320 SER A CA 1
ATOM 2192 C C . SER A 1 320 ? -41.621 -11.997 169.745 1.00 27.40 320 SER A C 1
ATOM 2193 O O . SER A 1 320 ? -40.669 -12.413 169.078 1.00 27.40 320 SER A O 1
ATOM 2196 N N . TYR A 1 321 ? -41.706 -12.138 171.063 1.00 24.90 321 TYR A N 1
ATOM 2197 C CA . TYR A 1 321 ? -40.573 -12.608 171.843 1.00 24.90 321 TYR A CA 1
ATOM 2198 C C . TYR A 1 321 ? -41.087 -13.171 173.158 1.00 24.90 321 TYR A C 1
ATOM 2199 O O . TYR A 1 321 ? -42.055 -12.653 173.720 1.00 24.90 321 TYR A O 1
ATOM 2208 N N . ALA A 1 322 ? -40.440 -14.229 173.641 1.00 25.67 322 ALA A N 1
ATOM 2209 C CA . ALA A 1 322 ? -40.832 -14.845 174.899 1.00 25.67 322 ALA A CA 1
ATOM 2210 C C . ALA A 1 322 ? -39.632 -15.535 175.524 1.00 25.67 322 ALA A C 1
ATOM 2211 O O . ALA A 1 322 ? -38.862 -16.205 174.831 1.00 25.67 322 ALA A O 1
ATOM 2213 N N . CYS A 1 323 ? -39.485 -15.376 176.835 1.00 29.23 323 CYS A N 1
ATOM 2214 C CA . CYS A 1 323 ? -38.433 -16.027 177.599 1.00 29.23 323 CYS A CA 1
ATOM 2215 C C . CYS A 1 323 ? -38.950 -17.319 178.211 1.00 29.23 323 CYS A C 1
ATOM 2216 O O . CYS A 1 323 ? -40.155 -17.517 178.381 1.00 29.23 323 CYS A O 1
ATOM 2219 N N . MET A 1 324 ? -38.017 -18.201 178.557 1.00 32.45 324 MET A N 1
ATOM 2220 C CA . MET A 1 324 ? -38.394 -19.530 179.008 1.00 32.45 324 MET A CA 1
ATOM 2221 C C . MET A 1 324 ? -37.397 -19.992 180.058 1.00 32.45 324 MET A C 1
ATOM 2222 O O . MET A 1 324 ? -36.187 -19.849 179.865 1.00 32.45 324 MET A O 1
ATOM 2227 N N . VAL A 1 325 ? -37.902 -20.536 181.159 1.00 33.26 325 VAL A N 1
ATOM 2228 C CA . VAL A 1 325 ? -37.074 -21.082 182.227 1.00 33.26 325 VAL A CA 1
ATOM 2229 C C . VAL A 1 325 ? -37.397 -22.568 182.312 1.00 33.26 325 VAL A C 1
ATOM 2230 O O . VAL A 1 325 ? -38.443 -22.961 182.839 1.00 33.26 325 VAL A O 1
ATOM 2234 N N . THR A 1 326 ? -36.499 -23.400 181.789 1.00 35.86 326 THR A N 1
ATOM 2235 C CA . THR A 1 326 ? -36.729 -24.834 181.714 1.00 35.86 326 THR A CA 1
ATOM 2236 C C . THR A 1 326 ? -36.341 -25.572 182.987 1.00 35.86 326 THR A C 1
ATOM 2237 O O . THR A 1 326 ? -36.665 -26.756 183.117 1.00 35.86 326 THR A O 1
ATOM 2241 N N . ARG A 1 327 ? -35.658 -24.914 183.921 1.00 40.88 327 ARG A N 1
ATOM 2242 C CA . ARG A 1 327 ? -35.245 -25.523 185.185 1.00 40.88 327 ARG A CA 1
ATOM 2243 C C . ARG A 1 327 ? -35.702 -24.589 186.300 1.00 40.88 327 ARG A C 1
ATOM 2244 O O . ARG A 1 327 ? -34.944 -23.724 186.744 1.00 40.88 327 ARG A O 1
ATOM 2252 N N . SER A 1 328 ? -36.939 -24.764 186.753 1.00 40.38 328 SER A N 1
ATOM 2253 C CA . SER A 1 328 ? -37.486 -23.932 187.814 1.00 40.38 328 SER A CA 1
ATOM 2254 C C . SER A 1 328 ? -37.263 -24.518 189.198 1.00 40.38 328 SER A C 1
ATOM 2255 O O . SER A 1 328 ? -37.645 -23.890 190.189 1.00 40.38 328 SER A O 1
ATOM 2258 N N . GLU A 1 329 ? -36.665 -25.701 189.293 1.00 40.59 329 GLU A N 1
ATOM 2259 C CA . GLU A 1 329 ? -36.291 -26.255 190.585 1.00 40.59 329 GLU A CA 1
ATOM 2260 C C . GLU A 1 329 ? -34.967 -25.702 191.091 1.00 40.59 329 GLU A C 1
ATOM 2261 O O . GLU A 1 329 ? -34.611 -25.943 192.249 1.00 40.59 329 GLU A O 1
ATOM 2263 N N . LEU A 1 330 ? -34.239 -24.965 190.254 1.00 40.80 330 LEU A N 1
ATOM 2264 C CA . LEU A 1 330 ? -32.945 -24.408 190.610 1.00 40.80 330 LEU A CA 1
ATOM 2265 C C . LEU A 1 330 ? -33.027 -22.960 191.063 1.00 40.80 330 LEU A C 1
ATOM 2266 O O . LEU A 1 330 ? -31.989 -22.358 191.354 1.00 40.80 330 LEU A O 1
ATOM 2271 N N . ILE A 1 331 ? -34.223 -22.384 191.129 1.00 39.72 331 ILE A N 1
ATOM 2272 C CA . ILE A 1 331 ? -34.417 -21.009 191.570 1.00 39.72 331 ILE A CA 1
ATOM 2273 C C . ILE A 1 331 ? -35.138 -21.036 192.908 1.00 39.72 331 ILE A C 1
ATOM 2274 O O . ILE A 1 331 ? -36.150 -21.727 193.062 1.00 39.72 331 ILE A O 1
ATOM 2279 N N . CYS A 1 332 ? -34.614 -20.291 193.874 1.00 46.43 332 CYS A N 1
ATOM 2280 C CA . CYS A 1 332 ? -35.171 -20.235 195.216 1.00 46.43 332 CYS A CA 1
ATOM 2281 C C . CYS A 1 332 ? -35.735 -18.846 195.469 1.00 46.43 332 CYS A C 1
ATOM 2282 O O . CYS A 1 332 ? -35.034 -17.845 195.294 1.00 46.43 332 CYS A O 1
ATOM 2285 N N . ASP A 1 333 ? -36.998 -18.790 195.877 1.00 49.50 333 ASP A N 1
ATOM 2286 C CA . ASP A 1 333 ? -37.654 -17.532 196.200 1.00 49.50 333 ASP A CA 1
ATOM 2287 C C . ASP A 1 333 ? -37.468 -17.243 197.684 1.00 49.50 333 ASP A C 1
ATOM 2288 O O . ASP A 1 333 ? -37.878 -18.041 198.533 1.00 49.50 333 ASP A O 1
ATOM 2293 N N . LEU A 1 334 ? -36.854 -16.107 197.993 1.00 49.64 334 LEU A N 1
ATOM 2294 C CA . LEU A 1 334 ? -36.516 -15.743 199.360 1.00 49.64 334 LEU A CA 1
ATOM 2295 C C . LEU A 1 334 ? -37.373 -14.570 199.811 1.00 49.64 334 LEU A C 1
ATOM 2296 O O . LEU A 1 334 ? -37.610 -13.631 199.045 1.00 49.64 334 LEU A O 1
ATOM 2301 N N . THR A 1 335 ? -37.837 -14.630 201.055 1.00 56.14 335 THR A N 1
ATOM 2302 C CA . THR A 1 335 ? -38.624 -13.563 201.658 1.00 56.14 335 THR A CA 1
ATOM 2303 C C . THR A 1 335 ? -37.768 -12.864 202.702 1.00 56.14 335 THR A C 1
ATOM 2304 O O . THR A 1 335 ? -37.295 -13.500 203.652 1.00 56.14 335 THR A O 1
ATOM 2308 N N . ILE A 1 336 ? -37.573 -11.561 202.530 1.00 55.18 336 ILE A N 1
ATOM 2309 C CA . ILE A 1 336 ? -36.710 -10.769 203.397 1.00 55.18 336 ILE A CA 1
ATOM 2310 C C . ILE A 1 336 ? -37.590 -9.951 204.330 1.00 55.18 336 ILE A C 1
ATOM 2311 O O . ILE A 1 336 ? -38.440 -9.176 203.875 1.00 55.18 336 ILE A O 1
ATOM 2316 N N . THR A 1 337 ? -37.391 -10.121 205.634 1.00 58.48 337 THR A N 1
ATOM 2317 C CA . THR A 1 337 ? -38.102 -9.353 206.651 1.00 58.48 337 THR A CA 1
ATOM 2318 C C . THR A 1 337 ? -37.113 -8.385 207.288 1.00 58.48 337 THR A C 1
ATOM 2319 O O . THR A 1 337 ? -36.302 -8.784 208.130 1.00 58.48 337 THR A O 1
ATOM 2323 N N . VAL A 1 338 ? -37.181 -7.120 206.888 1.00 55.08 338 VAL A N 1
ATOM 2324 C CA . VAL A 1 338 ? -36.271 -6.104 207.402 1.00 55.08 338 VAL A CA 1
ATOM 2325 C C . VAL A 1 338 ? -36.542 -5.817 208.875 1.00 55.08 338 VAL A C 1
ATOM 2326 O O . VAL A 1 338 ? -37.675 -5.929 209.341 1.00 55.08 338 VAL A O 1
ATOM 2328 N N . GLY B 1 8 ? -27.924 34.962 146.130 1.00 64.83 8 GLY B N 1
ATOM 2329 C CA . GLY B 1 8 ? -26.851 34.088 145.696 1.00 64.83 8 GLY B CA 1
ATOM 2330 C C . GLY B 1 8 ? -26.024 33.540 146.843 1.00 64.83 8 GLY B C 1
ATOM 2331 O O . GLY B 1 8 ? -24.853 33.884 146.996 1.00 64.83 8 GLY B O 1
ATOM 2332 N N . VAL B 1 9 ? -26.639 32.685 147.652 1.00 65.04 9 VAL B N 1
ATOM 2333 C CA . VAL B 1 9 ? -25.982 32.093 148.802 1.00 65.04 9 VAL B CA 1
ATOM 2334 C C . VAL B 1 9 ? -25.722 30.620 148.518 1.00 65.04 9 VAL B C 1
ATOM 2335 O O . VAL B 1 9 ? -26.253 30.034 147.570 1.00 65.04 9 VAL B O 1
ATOM 2339 N N . VAL B 1 10 ? -24.889 30.009 149.356 1.00 61.80 10 VAL B N 1
ATOM 2340 C CA . VAL B 1 10 ? -24.608 28.581 149.292 1.00 61.80 10 VAL B CA 1
ATOM 2341 C C . VAL B 1 10 ? -24.684 28.014 150.701 1.00 61.80 10 VAL B C 1
ATOM 2342 O O . VAL B 1 10 ? -24.193 28.632 151.653 1.00 61.80 10 VAL B O 1
ATOM 2346 N N . ASP B 1 11 ? -25.310 26.849 150.836 1.00 60.67 11 ASP B N 1
ATOM 2347 C CA . ASP B 1 11 ? -25.520 26.241 152.141 1.00 60.67 11 ASP B CA 1
ATOM 2348 C C . ASP B 1 11 ? -24.309 25.406 152.536 1.00 60.67 11 ASP B C 1
ATOM 2349 O O . ASP B 1 11 ? -23.929 24.470 151.825 1.00 60.67 11 ASP B O 1
ATOM 2354 N N . TYR B 1 12 ? -23.709 25.739 153.677 1.00 59.00 12 TYR B N 1
ATOM 2355 C CA . TYR B 1 12 ? -22.482 25.109 154.150 1.00 59.00 12 TYR B CA 1
ATOM 2356 C C . TYR B 1 12 ? -22.684 24.497 155.526 1.00 59.00 12 TYR B C 1
ATOM 2357 O O . TYR B 1 12 ? -21.747 24.397 156.322 1.00 59.00 12 TYR B O 1
ATOM 2366 N N . THR B 1 13 ? -23.911 24.082 155.839 1.00 54.41 13 THR B N 1
ATOM 2367 C CA . THR B 1 13 ? -24.171 23.514 157.156 1.00 54.41 13 THR B CA 1
ATOM 2368 C C . THR B 1 13 ? -23.669 22.082 157.285 1.00 54.41 13 THR B C 1
ATOM 2369 O O . THR B 1 13 ? -23.547 21.582 158.408 1.00 54.41 13 THR B O 1
ATOM 2373 N N . SER B 1 14 ? -23.381 21.413 156.165 1.00 55.50 14 SER B N 1
ATOM 2374 C CA . SER B 1 14 ? -22.794 20.079 156.229 1.00 55.50 14 SER B CA 1
ATOM 2375 C C . SER B 1 14 ? -21.401 20.120 156.842 1.00 55.50 14 SER B C 1
ATOM 2376 O O . SER B 1 14 ? -21.025 19.228 157.610 1.00 55.50 14 SER B O 1
ATOM 2379 N N . LEU B 1 15 ? -20.622 21.153 156.516 1.00 54.49 15 LEU B N 1
ATOM 2380 C CA . LEU B 1 15 ? -19.275 21.297 157.051 1.00 54.49 15 LEU B CA 1
ATOM 2381 C C . LEU B 1 15 ? -19.259 21.522 158.555 1.00 54.49 15 LEU B C 1
ATOM 2382 O O . LEU B 1 15 ? -18.190 21.422 159.165 1.00 54.49 15 LEU B O 1
ATOM 2387 N N . MET B 1 16 ? -20.405 21.834 159.162 1.00 53.83 16 MET B N 1
ATOM 2388 C CA . MET B 1 16 ? -20.458 21.985 160.609 1.00 53.83 16 MET B CA 1
ATOM 2389 C C . MET B 1 16 ? -20.131 20.687 161.334 1.00 53.83 16 MET B C 1
ATOM 2390 O O . MET B 1 16 ? -19.743 20.724 162.506 1.00 53.83 16 MET B O 1
ATOM 2392 N N . ALA B 1 17 ? -20.277 19.543 160.663 1.00 55.43 17 ALA B N 1
ATOM 2393 C CA . ALA B 1 17 ? -19.936 18.258 161.258 1.00 55.43 17 ALA B CA 1
ATOM 2394 C C . ALA B 1 17 ? -18.448 17.945 161.183 1.00 55.43 17 ALA B C 1
ATOM 2395 O O . ALA B 1 17 ? -17.997 17.009 161.852 1.00 55.43 17 ALA B O 1
ATOM 2397 N N . LEU B 1 18 ? -17.677 18.699 160.395 1.00 56.23 18 LEU B N 1
ATOM 2398 C CA . LEU B 1 18 ? -16.238 18.477 160.309 1.00 56.23 18 LEU B CA 1
ATOM 2399 C C . LEU B 1 18 ? -15.511 18.838 161.594 1.00 56.23 18 LEU B C 1
ATOM 2400 O O . LEU B 1 18 ? -14.330 18.503 161.732 1.00 56.23 18 LEU B O 1
ATOM 2405 N N . ALA B 1 19 ? -16.175 19.512 162.522 1.00 55.01 19 ALA B N 1
ATOM 2406 C CA . ALA B 1 19 ? -15.591 19.846 163.811 1.00 55.01 19 ALA B CA 1
ATOM 2407 C C . ALA B 1 19 ? -16.704 19.947 164.845 1.00 55.01 19 ALA B C 1
ATOM 2408 O O . ALA B 1 19 ? -17.075 21.056 165.249 1.00 55.01 19 ALA B O 1
ATOM 2410 N N . PRO B 1 20 ? -17.261 18.821 165.287 1.00 56.25 20 PRO B N 1
ATOM 2411 C CA . PRO B 1 20 ? -18.373 18.877 166.240 1.00 56.25 20 PRO B CA 1
ATOM 2412 C C . PRO B 1 20 ? -17.960 19.550 167.537 1.00 56.25 20 PRO B C 1
ATOM 2413 O O . PRO B 1 20 ? -16.808 19.466 167.966 1.00 56.25 20 PRO B O 1
ATOM 2417 N N . ARG B 1 21 ? -18.920 20.235 168.154 1.00 47.79 21 ARG B N 1
ATOM 2418 C CA . ARG B 1 21 ? -18.650 20.978 169.371 1.00 47.79 21 ARG B CA 1
ATOM 2419 C C . ARG B 1 21 ? -18.167 20.040 170.474 1.00 47.79 21 ARG B C 1
ATOM 2420 O O . ARG B 1 21 ? -18.377 18.826 170.439 1.00 47.79 21 ARG B O 1
ATOM 2428 N N . SER B 1 22 ? -17.519 20.629 171.471 1.00 46.48 22 SER B N 1
ATOM 2429 C CA . SER B 1 22 ? -17.100 19.876 172.643 1.00 46.48 22 SER B CA 1
ATOM 2430 C C . SER B 1 22 ? -18.335 19.557 173.480 1.00 46.48 22 SER B C 1
ATOM 2431 O O . SER B 1 22 ? -19.466 19.882 173.113 1.00 46.48 22 SER B O 1
ATOM 2434 N N . LYS B 1 23 ? -18.134 18.919 174.623 1.00 42.10 23 LYS B N 1
ATOM 2435 C CA . LYS B 1 23 ? -19.232 18.494 175.481 1.00 42.10 23 LYS B CA 1
ATOM 2436 C C . LYS B 1 23 ? -19.128 19.262 176.790 1.00 42.10 23 LYS B C 1
ATOM 2437 O O . LYS B 1 23 ? -18.170 19.078 177.548 1.00 42.10 23 LYS B O 1
ATOM 2443 N N . ASN B 1 24 ? -20.107 20.126 177.049 1.00 39.10 24 ASN B N 1
ATOM 2444 C CA . ASN B 1 24 ? -20.096 20.951 178.245 1.00 39.10 24 ASN B CA 1
ATOM 2445 C C . ASN B 1 24 ? -20.156 20.074 179.491 1.00 39.10 24 ASN B C 1
ATOM 2446 O O . ASN B 1 24 ? -20.408 18.870 179.429 1.00 39.10 24 ASN B O 1
ATOM 2451 N N . PHE B 1 25 ? -19.917 20.698 180.645 1.00 36.05 25 PHE B N 1
ATOM 2452 C CA . PHE B 1 25 ? -19.877 19.932 181.883 1.00 36.05 25 PHE B CA 1
ATOM 2453 C C . PHE B 1 25 ? -21.224 19.290 182.181 1.00 36.05 25 PHE B C 1
ATOM 2454 O O . PHE B 1 25 ? -21.285 18.142 182.631 1.00 36.05 25 PHE B O 1
ATOM 2462 N N . LEU B 1 26 ? -22.314 20.021 181.949 1.00 34.40 26 LEU B N 1
ATOM 2463 C CA . LEU B 1 26 ? -23.637 19.443 182.152 1.00 34.40 26 LEU B CA 1
ATOM 2464 C C . LEU B 1 26 ? -23.905 18.323 181.157 1.00 34.40 26 LEU B C 1
ATOM 2465 O O . LEU B 1 26 ? -24.494 17.299 181.515 1.00 34.40 26 LEU B O 1
ATOM 2470 N N . GLU B 1 27 ? -23.485 18.502 179.904 1.00 37.57 27 GLU B N 1
ATOM 2471 C CA . GLU B 1 27 ? -23.655 17.442 178.917 1.00 37.57 27 GLU B CA 1
ATOM 2472 C C . GLU B 1 27 ? -22.844 16.208 179.291 1.00 37.57 27 GLU B C 1
ATOM 2473 O O . GLU B 1 27 ? -23.322 15.076 179.150 1.00 37.57 27 GLU B O 1
ATOM 2479 N N . LEU B 1 28 ? -21.610 16.405 179.763 1.00 36.51 28 LEU B N 1
ATOM 2480 C CA . LEU B 1 28 ? -20.806 15.277 180.223 1.00 36.51 28 LEU B CA 1
ATOM 2481 C C . LEU B 1 28 ? -21.454 14.592 181.416 1.00 36.51 28 LEU B C 1
ATOM 2482 O O . LEU B 1 28 ? -21.447 13.360 181.513 1.00 36.51 28 LEU B O 1
ATOM 2487 N N . LEU B 1 29 ? -22.026 15.373 182.330 1.00 35.81 29 LEU B N 1
ATOM 2488 C CA . LEU B 1 29 ? -22.680 14.827 183.509 1.00 35.81 29 LEU B CA 1
ATOM 2489 C C . LEU B 1 29 ? -23.946 14.056 183.170 1.00 35.81 29 LEU B C 1
ATOM 2490 O O . LEU B 1 29 ? -24.491 13.376 184.046 1.00 35.81 29 LEU B O 1
ATOM 2495 N N . GLY B 1 30 ? -24.423 14.140 181.932 1.00 35.29 30 GLY B N 1
ATOM 2496 C CA . GLY B 1 30 ? -25.623 13.439 181.530 1.00 35.29 30 GLY B CA 1
ATOM 2497 C C . GLY B 1 30 ? -26.916 14.168 181.796 1.00 35.29 30 GLY B C 1
ATOM 2498 O O . GLY B 1 30 ? -27.988 13.580 181.616 1.00 35.29 30 GLY B O 1
ATOM 2499 N N . VAL B 1 31 ? -26.855 15.428 182.222 1.00 34.55 31 VAL B N 1
ATOM 2500 C CA . VAL B 1 31 ? -28.071 16.206 182.440 1.00 34.55 31 VAL B CA 1
ATOM 2501 C C . VAL B 1 31 ? -28.791 16.445 181.120 1.00 34.55 31 VAL B C 1
ATOM 2502 O O . VAL B 1 31 ? -30.001 16.224 181.000 1.00 34.55 31 VAL B O 1
ATOM 2506 N N . PHE B 1 32 ? -28.055 16.887 180.107 1.00 34.22 32 PHE B N 1
ATOM 2507 C CA . PHE B 1 32 ? -28.552 16.970 178.742 1.00 34.22 32 PHE B CA 1
ATOM 2508 C C . PHE B 1 32 ? -27.675 16.106 177.850 1.00 34.22 32 PHE B C 1
ATOM 2509 O O . PHE B 1 32 ? -26.471 15.978 178.089 1.00 34.22 32 PHE B O 1
ATOM 2517 N N . SER B 1 33 ? -28.276 15.507 176.829 1.00 36.99 33 SER B N 1
ATOM 2518 C CA . SER B 1 33 ? -27.534 14.644 175.921 1.00 36.99 33 SER B CA 1
ATOM 2519 C C . SER B 1 33 ? -28.248 14.631 174.576 1.00 36.99 33 SER B C 1
ATOM 2520 O O . SER B 1 33 ? -29.256 15.316 174.382 1.00 36.99 33 SER B O 1
ATOM 2523 N N . GLU B 1 34 ? -27.719 13.849 173.641 1.00 34.60 34 GLU B N 1
ATOM 2524 C CA . GLU B 1 34 ? -28.339 13.684 172.336 1.00 34.60 34 GLU B CA 1
ATOM 2525 C C . GLU B 1 34 ? -29.473 12.672 172.351 1.00 34.60 34 GLU B C 1
ATOM 2526 O O . GLU B 1 34 ? -30.195 12.558 171.356 1.00 34.60 34 GLU B O 1
ATOM 2528 N N . SER B 1 35 ? -29.643 11.928 173.446 1.00 36.01 35 SER B N 1
ATOM 2529 C CA . SER B 1 35 ? -30.787 11.032 173.559 1.00 36.01 35 SER B CA 1
ATOM 2530 C C . SER B 1 35 ? -32.081 11.817 173.728 1.00 36.01 35 SER B C 1
ATOM 2531 O O . SER B 1 35 ? -33.067 11.558 173.030 1.00 36.01 35 SER B O 1
ATOM 2534 N N . ASN B 1 36 ? -32.098 12.774 174.654 1.00 36.37 36 ASN B N 1
ATOM 2535 C CA . ASN B 1 36 ? -33.225 13.692 174.794 1.00 36.37 36 ASN B CA 1
ATOM 2536 C C . ASN B 1 36 ? -32.884 15.028 174.135 1.00 36.37 36 ASN B C 1
ATOM 2537 O O . ASN B 1 36 ? -32.593 16.031 174.785 1.00 36.37 36 ASN B O 1
ATOM 2542 N N . THR B 1 37 ? -32.926 15.022 172.806 1.00 34.97 37 THR B N 1
ATOM 2543 C CA . THR B 1 37 ? -32.719 16.239 172.025 1.00 34.97 37 THR B CA 1
ATOM 2544 C C . THR B 1 37 ? -33.394 16.032 170.678 1.00 34.97 37 THR B C 1
ATOM 2545 O O . THR B 1 37 ? -32.839 15.363 169.803 1.00 34.97 37 THR B O 1
ATOM 2549 N N . ARG B 1 38 ? -34.582 16.603 170.515 1.00 33.28 38 ARG B N 1
ATOM 2550 C CA . ARG B 1 38 ? -35.400 16.384 169.332 1.00 33.28 38 ARG B CA 1
ATOM 2551 C C . ARG B 1 38 ? -35.205 17.528 168.351 1.00 33.28 38 ARG B C 1
ATOM 2552 O O . ARG B 1 38 ? -35.212 18.696 168.744 1.00 33.28 38 ARG B O 1
ATOM 2560 N N . TYR B 1 39 ? -35.029 17.188 167.078 1.00 34.66 39 TYR B N 1
ATOM 2561 C CA . TYR B 1 39 ? -34.885 18.184 166.021 1.00 34.66 39 TYR B CA 1
ATOM 2562 C C . TYR B 1 39 ? -36.257 18.347 165.377 1.00 34.66 39 TYR B C 1
ATOM 2563 O O . TYR B 1 39 ? -36.614 17.637 164.437 1.00 34.66 39 TYR B O 1
ATOM 2572 N N . ILE B 1 40 ? -37.030 19.302 165.892 1.00 35.60 40 ILE B N 1
ATOM 2573 C CA . ILE B 1 40 ? -38.421 19.488 165.493 1.00 35.60 40 ILE B CA 1
ATOM 2574 C C . ILE B 1 40 ? -38.507 20.178 164.139 1.00 35.60 40 ILE B C 1
ATOM 2575 O O . ILE B 1 40 ? -37.502 20.648 163.597 1.00 35.60 40 ILE B O 1
ATOM 2580 N N . ASP B 1 41 ? -39.717 20.218 163.583 1.00 45.15 41 ASP B N 1
ATOM 2581 C CA . ASP B 1 41 ? -39.961 20.717 162.239 1.00 45.15 41 ASP B CA 1
ATOM 2582 C C . ASP B 1 41 ? -40.498 22.141 162.193 1.00 45.15 41 ASP B C 1
ATOM 2583 O O . ASP B 1 41 ? -40.430 22.774 161.134 1.00 45.15 41 ASP B O 1
ATOM 2588 N N . SER B 1 42 ? -41.023 22.661 163.294 1.00 39.63 42 SER B N 1
ATOM 2589 C CA . SER B 1 42 ? -41.705 23.948 163.300 1.00 39.63 42 SER B CA 1
ATOM 2590 C C . SER B 1 42 ? -40.985 24.927 164.217 1.00 39.63 42 SER B C 1
ATOM 2591 O O . SER B 1 42 ? -39.994 24.597 164.870 1.00 39.63 42 SER B O 1
ATOM 2594 N N . ARG B 1 43 ? -41.505 26.155 164.252 1.00 36.85 43 ARG B N 1
ATOM 2595 C CA . ARG B 1 43 ? -40.985 27.162 165.168 1.00 36.85 43 ARG B CA 1
ATOM 2596 C C . ARG B 1 43 ? -41.394 26.874 166.603 1.00 36.85 43 ARG B C 1
ATOM 2597 O O . ARG B 1 43 ? -40.717 27.310 167.539 1.00 36.85 43 ARG B O 1
ATOM 2605 N N . TYR B 1 44 ? -42.492 26.149 166.794 1.00 36.99 44 TYR B N 1
ATOM 2606 C CA . TYR B 1 44 ? -43.051 25.888 168.110 1.00 36.99 44 TYR B CA 1
ATOM 2607 C C . TYR B 1 44 ? -42.729 24.462 168.532 1.00 36.99 44 TYR B C 1
ATOM 2608 O O . TYR B 1 44 ? -42.880 23.523 167.745 1.00 36.99 44 TYR B O 1
ATOM 2617 N N . ALA B 1 45 ? -42.288 24.306 169.775 1.00 36.07 45 ALA B N 1
ATOM 2618 C CA . ALA B 1 45 ? -41.880 23.019 170.311 1.00 36.07 45 ALA B CA 1
ATOM 2619 C C . ALA B 1 45 ? -42.912 22.524 171.313 1.00 36.07 45 ALA B C 1
ATOM 2620 O O . ALA B 1 45 ? -43.442 23.305 172.111 1.00 36.07 45 ALA B O 1
ATOM 2622 N N . GLU B 1 46 ? -43.193 21.227 171.270 1.00 35.59 46 GLU B N 1
ATOM 2623 C CA . GLU B 1 46 ? -44.155 20.595 172.161 1.00 35.59 46 GLU B CA 1
ATOM 2624 C C . GLU B 1 46 ? -43.416 19.733 173.171 1.00 35.59 46 GLU B C 1
ATOM 2625 O O . GLU B 1 46 ? -42.620 18.869 172.791 1.00 35.59 46 GLU B O 1
ATOM 2627 N N . PHE B 1 47 ? -43.680 19.970 174.452 1.00 38.06 47 PHE B N 1
ATOM 2628 C CA . PHE B 1 47 ? -43.054 19.233 175.539 1.00 38.06 47 PHE B CA 1
ATOM 2629 C C . PHE B 1 47 ? -44.135 18.558 176.366 1.00 38.06 47 PHE B C 1
ATOM 2630 O O . PHE B 1 47 ? -45.068 19.221 176.828 1.00 38.06 47 PHE B O 1
ATOM 2638 N N . GLU B 1 48 ? -44.003 17.251 176.561 1.00 44.25 48 GLU B N 1
ATOM 2639 C CA . GLU B 1 48 ? -44.992 16.461 177.284 1.00 44.25 48 GLU B CA 1
ATOM 2640 C C . GLU B 1 48 ? -44.399 15.997 178.607 1.00 44.25 48 GLU B C 1
ATOM 2641 O O . GLU B 1 48 ? -43.392 15.281 178.624 1.00 44.25 48 GLU B O 1
ATOM 2643 N N . ARG B 1 49 ? -45.027 16.400 179.706 1.00 49.69 49 ARG B N 1
ATOM 2644 C CA . ARG B 1 49 ? -44.629 15.957 181.040 1.00 49.69 49 ARG B CA 1
ATOM 2645 C C . ARG B 1 49 ? -45.246 14.586 181.282 1.00 49.69 49 ARG B C 1
ATOM 2646 O O . ARG B 1 49 ? -46.374 14.476 181.767 1.00 49.69 49 ARG B O 1
ATOM 2654 N N . GLU B 1 50 ? -44.508 13.532 180.941 1.00 64.17 50 GLU B N 1
ATOM 2655 C CA . GLU B 1 50 ? -45.015 12.174 181.084 1.00 64.17 50 GLU B CA 1
ATOM 2656 C C . GLU B 1 50 ? -44.851 11.677 182.514 1.00 64.17 50 GLU B C 1
ATOM 2657 O O . GLU B 1 50 ? -44.257 10.620 182.747 1.00 64.17 50 GLU B O 1
ATOM 2659 N N . GLU B 1 51 ? -45.375 12.434 183.478 1.00 71.50 51 GLU B N 1
ATOM 2660 C CA . GLU B 1 51 ? -45.276 12.059 184.881 1.00 71.50 51 GLU B CA 1
ATOM 2661 C C . GLU B 1 51 ? -46.290 11.002 185.290 1.00 71.50 51 GLU B C 1
ATOM 2662 O O . GLU B 1 51 ? -46.179 10.458 186.394 1.00 71.50 51 GLU B O 1
ATOM 2664 N N . LYS B 1 52 ? -47.271 10.698 184.438 1.00 79.21 52 LYS B N 1
ATOM 2665 C CA . LYS B 1 52 ? -48.291 9.696 184.745 1.00 79.21 52 LYS B CA 1
ATOM 2666 C C . LYS B 1 52 ? -47.694 8.299 184.569 1.00 79.21 52 LYS B C 1
ATOM 2667 O O . LYS B 1 52 ? -48.048 7.535 183.668 1.00 79.21 52 LYS B O 1
ATOM 2669 N N . GLY B 1 53 ? -46.774 7.971 185.472 1.00 81.91 53 GLY B N 1
ATOM 2670 C CA . GLY B 1 53 ? -46.071 6.702 185.377 1.00 81.91 53 GLY B CA 1
ATOM 2671 C C . GLY B 1 53 ? -45.315 6.602 184.070 1.00 81.91 53 GLY B C 1
ATOM 2672 O O . GLY B 1 53 ? -44.570 7.508 183.681 1.00 81.91 53 GLY B O 1
ATOM 2673 N N . VAL B 1 54 ? -45.507 5.482 183.372 1.00 83.93 54 VAL B N 1
ATOM 2674 C CA . VAL B 1 54 ? -44.899 5.277 182.059 1.00 83.93 54 VAL B CA 1
ATOM 2675 C C . VAL B 1 54 ? -45.879 4.443 181.239 1.00 83.93 54 VAL B C 1
ATOM 2676 O O . VAL B 1 54 ? -45.943 3.221 181.399 1.00 83.93 54 VAL B O 1
ATOM 2678 N N . THR B 1 55 ? -46.640 5.112 180.367 1.00 80.03 55 THR B N 1
ATOM 2679 C CA . THR B 1 55 ? -47.657 4.423 179.581 1.00 80.03 55 THR B CA 1
ATOM 2680 C C . THR B 1 55 ? -47.675 4.873 178.125 1.00 80.03 55 THR B C 1
ATOM 2681 O O . THR B 1 55 ? -48.650 4.596 177.414 1.00 80.03 55 THR B O 1
ATOM 2683 N N . LYS B 1 56 ? -46.633 5.567 177.660 1.00 76.12 56 LYS B N 1
ATOM 2684 C CA . LYS B 1 56 ? -46.562 5.928 176.248 1.00 76.12 56 LYS B CA 1
ATOM 2685 C C . LYS B 1 56 ? -46.453 4.685 175.375 1.00 76.12 56 LYS B C 1
ATOM 2686 O O . LYS B 1 56 ? -47.019 4.635 174.277 1.00 76.12 56 LYS B O 1
ATOM 2688 N N . MET B 1 57 ? -45.724 3.678 175.847 1.00 66.43 57 MET B N 1
ATOM 2689 C CA . MET B 1 57 ? -45.651 2.382 175.192 1.00 66.43 57 MET B CA 1
ATOM 2690 C C . MET B 1 57 ? -45.778 1.302 176.253 1.00 66.43 57 MET B C 1
ATOM 2691 O O . MET B 1 57 ? -45.448 1.514 177.423 1.00 66.43 57 MET B O 1
ATOM 2693 N N . ASN B 1 58 ? -46.267 0.139 175.840 1.00 54.13 58 ASN B N 1
ATOM 2694 C CA . ASN B 1 58 ? -46.472 -0.958 176.776 1.00 54.13 58 ASN B CA 1
ATOM 2695 C C . ASN B 1 58 ? -46.521 -2.270 175.999 1.00 54.13 58 ASN B C 1
ATOM 2696 O O . ASN B 1 58 ? -46.152 -2.332 174.820 1.00 54.13 58 ASN B O 1
ATOM 2698 N N . ALA B 1 59 ? -46.964 -3.325 176.674 1.00 43.53 59 ALA B N 1
ATOM 2699 C CA . ALA B 1 59 ? -47.120 -4.640 176.081 1.00 43.53 59 ALA B CA 1
ATOM 2700 C C . ALA B 1 59 ? -48.394 -4.701 175.243 1.00 43.53 59 ALA B C 1
ATOM 2701 O O . ALA B 1 59 ? -49.275 -3.843 175.333 1.00 43.53 59 ALA B O 1
ATOM 2703 N N . MET B 1 60 ? -48.491 -5.744 174.425 1.00 37.61 60 MET B N 1
ATOM 2704 C CA . MET B 1 60 ? -49.620 -5.892 173.523 1.00 37.61 60 MET B CA 1
ATOM 2705 C C . MET B 1 60 ? -49.899 -7.375 173.311 1.00 37.61 60 MET B C 1
ATOM 2706 O O . MET B 1 60 ? -49.212 -8.243 173.859 1.00 37.61 60 MET B O 1
ATOM 2708 N N . ALA B 1 61 ? -50.927 -7.660 172.519 1.00 39.70 61 ALA B N 1
ATOM 2709 C CA . ALA B 1 61 ? -51.384 -9.026 172.295 1.00 39.70 61 ALA B CA 1
ATOM 2710 C C . ALA B 1 61 ? -52.285 -9.042 171.061 1.00 39.70 61 ALA B C 1
ATOM 2711 O O . ALA B 1 61 ? -52.300 -8.082 170.282 1.00 39.70 61 ALA B O 1
ATOM 2713 N N . ARG B 1 62 ? -53.020 -10.142 170.882 1.00 46.26 62 ARG B N 1
ATOM 2714 C CA . ARG B 1 62 ? -54.086 -10.267 169.885 1.00 46.26 62 ARG B CA 1
ATOM 2715 C C . ARG B 1 62 ? -53.554 -10.072 168.461 1.00 46.26 62 ARG B C 1
ATOM 2716 O O . ARG B 1 62 ? -53.873 -9.109 167.766 1.00 46.26 62 ARG B O 1
ATOM 2718 N N . GLY B 1 63 ? -52.719 -11.022 168.052 1.00 44.29 63 GLY B N 1
ATOM 2719 C CA . GLY B 1 63 ? -52.240 -11.069 166.683 1.00 44.29 63 GLY B CA 1
ATOM 2720 C C . GLY B 1 63 ? -53.349 -11.064 165.650 1.00 44.29 63 GLY B C 1
ATOM 2721 O O . GLY B 1 63 ? -54.519 -11.272 165.981 1.00 44.29 63 GLY B O 1
ATOM 2722 N N . GLY B 1 64 ? -52.992 -10.851 164.387 1.00 50.63 64 GLY B N 1
ATOM 2723 C CA . GLY B 1 64 ? -53.975 -10.697 163.332 1.00 50.63 64 GLY B CA 1
ATOM 2724 C C . GLY B 1 64 ? -54.331 -9.254 163.029 1.00 50.63 64 GLY B C 1
ATOM 2725 O O . GLY B 1 64 ? -53.937 -8.737 161.978 1.00 50.63 64 GLY B O 1
ATOM 2726 N N . SER B 1 65 ? -55.078 -8.588 163.918 1.00 56.25 65 SER B N 1
ATOM 2727 C CA . SER B 1 65 ? -55.306 -7.149 163.774 1.00 56.25 65 SER B CA 1
ATOM 2728 C C . SER B 1 65 ? -55.648 -6.568 165.147 1.00 56.25 65 SER B C 1
ATOM 2729 O O . SER B 1 65 ? -56.799 -6.653 165.583 1.00 56.25 65 SER B O 1
ATOM 2731 N N . ARG B 1 66 ? -54.640 -5.995 165.820 1.00 59.03 66 ARG B N 1
ATOM 2732 C CA . ARG B 1 66 ? -54.879 -5.229 167.039 1.00 59.03 66 ARG B CA 1
ATOM 2733 C C . ARG B 1 66 ? -53.936 -4.035 167.158 1.00 59.03 66 ARG B C 1
ATOM 2734 O O . ARG B 1 66 ? -53.549 -3.667 168.273 1.00 59.03 66 ARG B O 1
ATOM 2736 N N . LYS B 1 67 ? -53.543 -3.433 166.032 1.00 60.07 67 LYS B N 1
ATOM 2737 C CA . LYS B 1 67 ? -52.457 -2.455 166.046 1.00 60.07 67 LYS B CA 1
ATOM 2738 C C . LYS B 1 67 ? -52.772 -1.275 166.959 1.00 60.07 67 LYS B C 1
ATOM 2739 O O . LYS B 1 67 ? -51.975 -0.933 167.841 1.00 60.07 67 LYS B O 1
ATOM 2741 N N . TYR B 1 68 ? -53.932 -0.643 166.765 1.00 68.25 68 TYR B N 1
ATOM 2742 C CA . TYR B 1 68 ? -54.371 0.498 167.573 1.00 68.25 68 TYR B CA 1
ATOM 2743 C C . TYR B 1 68 ? -53.329 1.619 167.553 1.00 68.25 68 TYR B C 1
ATOM 2744 O O . TYR B 1 68 ? -52.752 1.994 168.576 1.00 68.25 68 TYR B O 1
ATOM 2746 N N . ILE B 1 69 ? -53.099 2.152 166.349 1.00 68.34 69 ILE B N 1
ATOM 2747 C CA . ILE B 1 69 ? -52.008 3.103 166.146 1.00 68.34 69 ILE B CA 1
ATOM 2748 C C . ILE B 1 69 ? -52.218 4.385 166.940 1.00 68.34 69 ILE B C 1
ATOM 2749 O O . ILE B 1 69 ? -51.247 5.043 167.335 1.00 68.34 69 ILE B O 1
ATOM 2751 N N . GLY B 1 70 ? -53.473 4.763 167.177 1.00 76.73 70 GLY B N 1
ATOM 2752 C CA . GLY B 1 70 ? -53.766 6.027 167.843 1.00 76.73 70 GLY B CA 1
ATOM 2753 C C . GLY B 1 70 ? -53.267 6.015 169.283 1.00 76.73 70 GLY B C 1
ATOM 2754 O O . GLY B 1 70 ? -53.475 5.048 170.021 1.00 76.73 70 GLY B O 1
ATOM 2755 N N . SER B 1 71 ? -52.607 7.101 169.681 1.00 80.34 71 SER B N 1
ATOM 2756 C CA . SER B 1 71 ? -52.043 7.230 171.016 1.00 80.34 71 SER B CA 1
ATOM 2757 C C . SER B 1 71 ? -53.044 7.924 171.941 1.00 80.34 71 SER B C 1
ATOM 2758 O O . SER B 1 71 ? -54.213 8.117 171.598 1.00 80.34 71 SER B O 1
ATOM 2760 N N . GLU B 1 72 ? -52.588 8.303 173.131 1.00 80.61 72 GLU B N 1
ATOM 2761 C CA . GLU B 1 72 ? -53.404 8.985 174.123 1.00 80.61 72 GLU B CA 1
ATOM 2762 C C . GLU B 1 72 ? -52.961 10.443 174.245 1.00 80.61 72 GLU B C 1
ATOM 2763 O O . GLU B 1 72 ? -52.090 10.916 173.506 1.00 80.61 72 GLU B O 1
ATOM 2765 N N . LYS B 1 73 ? -53.569 11.160 175.186 1.00 72.29 73 LYS B N 1
ATOM 2766 C CA . LYS B 1 73 ? -53.279 12.567 175.419 1.00 72.29 73 LYS B CA 1
ATOM 2767 C C . LYS B 1 73 ? -52.808 12.758 176.852 1.00 72.29 73 LYS B C 1
ATOM 2768 O O . LYS B 1 73 ? -53.424 12.236 177.788 1.00 72.29 73 LYS B O 1
ATOM 2770 N N . ALA B 1 74 ? -51.719 13.506 177.021 1.00 61.17 74 ALA B N 1
ATOM 2771 C CA . ALA B 1 74 ? -51.168 13.834 178.327 1.00 61.17 74 ALA B CA 1
ATOM 2772 C C . ALA B 1 74 ? -50.985 15.343 178.421 1.00 61.17 74 ALA B C 1
ATOM 2773 O O . ALA B 1 74 ? -51.332 16.091 177.503 1.00 61.17 74 ALA B O 1
ATOM 2775 N N . ARG B 1 75 ? -50.433 15.793 179.545 1.00 48.69 75 ARG B N 1
ATOM 2776 C CA . ARG B 1 75 ? -50.182 17.213 179.734 1.00 48.69 75 ARG B CA 1
ATOM 2777 C C . ARG B 1 75 ? -49.049 17.666 178.824 1.00 48.69 75 ARG B C 1
ATOM 2778 O O . ARG B 1 75 ? -48.004 17.015 178.745 1.00 48.69 75 ARG B O 1
ATOM 2786 N N . LYS B 1 76 ? -49.258 18.779 178.127 1.00 45.97 76 LYS B N 1
ATOM 2787 C CA . LYS B 1 76 ? -48.272 19.285 177.187 1.00 45.97 76 LYS B CA 1
ATOM 2788 C C . LYS B 1 76 ? -48.327 20.803 177.149 1.00 45.97 76 LYS B C 1
ATOM 2789 O O . LYS B 1 76 ? -49.353 21.413 177.462 1.00 45.97 76 LYS B O 1
ATOM 2795 N N . GLU B 1 77 ? -47.206 21.408 176.763 1.00 41.36 77 GLU B N 1
ATOM 2796 C CA . GLU B 1 77 ? -47.087 22.849 176.612 1.00 41.36 77 GLU B CA 1
ATOM 2797 C C . GLU B 1 77 ? -46.413 23.156 175.286 1.00 41.36 77 GLU B C 1
ATOM 2798 O O . GLU B 1 77 ? -45.467 22.470 174.889 1.00 41.36 77 GLU B O 1
ATOM 2804 N N . ILE B 1 78 ? -46.903 24.185 174.601 1.00 39.18 78 ILE B N 1
ATOM 2805 C CA . ILE B 1 78 ? -46.332 24.642 173.340 1.00 39.18 78 ILE B CA 1
ATOM 2806 C C . ILE B 1 78 ? -45.628 25.965 173.593 1.00 39.18 78 ILE B C 1
ATOM 2807 O O . ILE B 1 78 ? -46.237 26.911 174.105 1.00 39.18 78 ILE B O 1
ATOM 2812 N N . ILE B 1 79 ? -44.345 26.028 173.240 1.00 37.56 79 ILE B N 1
ATOM 2813 C CA . ILE B 1 79 ? -43.555 27.242 173.380 1.00 37.56 79 ILE B CA 1
ATOM 2814 C C . ILE B 1 79 ? -42.770 27.462 172.097 1.00 37.56 79 ILE B C 1
ATOM 2815 O O . ILE B 1 79 ? -42.478 26.526 171.350 1.00 37.56 79 ILE B O 1
ATOM 2820 N N . GLU B 1 80 ? -42.432 28.721 171.844 1.00 38.30 80 GLU B N 1
ATOM 2821 C CA . GLU B 1 80 ? -41.662 29.098 170.668 1.00 38.30 80 GLU B CA 1
ATOM 2822 C C . GLU B 1 80 ? -40.191 29.180 171.044 1.00 38.30 80 GLU B C 1
ATOM 2823 O O . GLU B 1 80 ? -39.825 29.885 171.989 1.00 38.30 80 GLU B O 1
ATOM 2829 N N . VAL B 1 81 ? -39.359 28.460 170.306 1.00 31.87 81 VAL B N 1
ATOM 2830 C CA . VAL B 1 81 ? -37.929 28.395 170.612 1.00 31.87 81 VAL B CA 1
ATOM 2831 C C . VAL B 1 81 ? -37.251 29.655 170.080 1.00 31.87 81 VAL B C 1
ATOM 2832 O O . VAL B 1 81 ? -37.528 30.068 168.943 1.00 31.87 81 VAL B O 1
ATOM 2836 N N . PRO B 1 82 ? -36.394 30.299 170.869 1.00 30.04 82 PRO B N 1
ATOM 2837 C CA . PRO B 1 82 ? -35.718 31.511 170.395 1.00 30.04 82 PRO B CA 1
ATOM 2838 C C . PRO B 1 82 ? -34.827 31.225 169.198 1.00 30.04 82 PRO B C 1
ATOM 2839 O O . PRO B 1 82 ? -34.265 30.138 169.060 1.00 30.04 82 PRO B O 1
ATOM 2843 N N . PHE B 1 83 ? -34.701 32.223 168.327 1.00 31.33 83 PHE B N 1
ATOM 2844 C CA . PHE B 1 83 ? -33.872 32.134 167.129 1.00 31.33 83 PHE B CA 1
ATOM 2845 C C . PHE B 1 83 ? -32.799 33.207 167.220 1.00 31.33 83 PHE B C 1
ATOM 2846 O O . PHE B 1 83 ? -33.099 34.399 167.100 1.00 31.33 83 PHE B O 1
ATOM 2854 N N . ALA B 1 84 ? -31.555 32.791 167.422 1.00 30.42 84 ALA B N 1
ATOM 2855 C CA . ALA B 1 84 ? -30.450 33.727 167.625 1.00 30.42 84 ALA B CA 1
ATOM 2856 C C . ALA B 1 84 ? -29.363 33.521 166.585 1.00 30.42 84 ALA B C 1
ATOM 2857 O O . ALA B 1 84 ? -28.674 32.484 166.615 1.00 30.42 84 ALA B O 1
ATOM 2859 N N . PRO B 1 85 ? -29.164 34.451 165.661 1.00 32.85 85 PRO B N 1
ATOM 2860 C CA . PRO B 1 85 ? -28.071 34.336 164.698 1.00 32.85 85 PRO B CA 1
ATOM 2861 C C . PRO B 1 85 ? -26.820 35.062 165.181 1.00 32.85 85 PRO B C 1
ATOM 2862 O O . PRO B 1 85 ? -26.850 35.859 166.122 1.00 32.85 85 PRO B O 1
ATOM 2866 N N . LEU B 1 86 ? -25.707 34.758 164.517 1.00 38.70 86 LEU B N 1
ATOM 2867 C CA . LEU B 1 86 ? -24.459 35.510 164.670 1.00 38.70 86 LEU B CA 1
ATOM 2868 C C . LEU B 1 86 ? -23.832 35.588 163.282 1.00 38.70 86 LEU B C 1
ATOM 2869 O O . LEU B 1 86 ? -23.065 34.709 162.884 1.00 38.70 86 LEU B O 1
ATOM 2871 N N . ASP B 1 87 ? -24.162 36.650 162.548 1.00 45.00 87 ASP B N 1
ATOM 2872 C CA . ASP B 1 87 ? -23.600 36.876 161.219 1.00 45.00 87 ASP B CA 1
ATOM 2873 C C . ASP B 1 87 ? -22.250 37.574 161.375 1.00 45.00 87 ASP B C 1
ATOM 2874 O O . ASP B 1 87 ? -22.083 38.764 161.102 1.00 45.00 87 ASP B O 1
ATOM 2876 N N . GLY B 1 88 ? -21.267 36.791 161.829 1.00 56.58 88 GLY B N 1
ATOM 2877 C CA . GLY B 1 88 ? -19.961 37.350 162.131 1.00 56.58 88 GLY B CA 1
ATOM 2878 C C . GLY B 1 88 ? -19.318 38.051 160.953 1.00 56.58 88 GLY B C 1
ATOM 2879 O O . GLY B 1 88 ? -18.544 38.993 161.138 1.00 56.58 88 GLY B O 1
ATOM 2880 N N . VAL B 1 89 ? -19.635 37.616 159.741 1.00 62.65 89 VAL B N 1
ATOM 2881 C CA . VAL B 1 89 ? -19.164 38.241 158.503 1.00 62.65 89 VAL B CA 1
ATOM 2882 C C . VAL B 1 89 ? -17.641 38.342 158.556 1.00 62.65 89 VAL B C 1
ATOM 2883 O O . VAL B 1 89 ? -16.970 37.453 159.091 1.00 62.65 89 VAL B O 1
ATOM 2885 N N . THR B 1 90 ? -17.093 39.428 158.010 1.00 69.91 90 THR B N 1
ATOM 2886 C CA . THR B 1 90 ? -15.656 39.689 158.040 1.00 69.91 90 THR B CA 1
ATOM 2887 C C . THR B 1 90 ? -14.874 38.511 157.469 1.00 69.91 90 THR B C 1
ATOM 2888 O O . THR B 1 90 ? -13.801 38.151 157.956 1.00 69.91 90 THR B O 1
ATOM 2890 N N . VAL B 1 91 ? -15.425 37.899 156.425 1.00 75.78 91 VAL B N 1
ATOM 2891 C CA . VAL B 1 91 ? -14.785 36.761 155.779 1.00 75.78 91 VAL B CA 1
ATOM 2892 C C . VAL B 1 91 ? -13.700 37.279 154.844 1.00 75.78 91 VAL B C 1
ATOM 2893 O O . VAL B 1 91 ? -14.001 37.895 153.816 1.00 75.78 91 VAL B O 1
ATOM 2895 N N . ALA B 1 92 ? -12.439 37.045 155.205 1.00 79.20 92 ALA B N 1
ATOM 2896 C CA . ALA B 1 92 ? -11.338 37.362 154.308 1.00 79.20 92 ALA B CA 1
ATOM 2897 C C . ALA B 1 92 ? -11.525 36.611 153.000 1.00 79.20 92 ALA B C 1
ATOM 2898 O O . ALA B 1 92 ? -11.959 35.455 152.998 1.00 79.20 92 ALA B O 1
ATOM 2900 N N . SER B 1 93 ? -11.221 37.279 151.886 1.00 83.55 93 SER B N 1
ATOM 2901 C CA . SER B 1 93 ? -11.539 36.748 150.565 1.00 83.55 93 SER B CA 1
ATOM 2902 C C . SER B 1 93 ? -11.033 35.322 150.400 1.00 83.55 93 SER B C 1
ATOM 2903 O O . SER B 1 93 ? -11.839 34.390 150.339 1.00 83.55 93 SER B O 1
ATOM 2905 N N . GLU B 1 94 ? -9.709 35.147 150.359 1.00 84.65 94 GLU B N 1
ATOM 2906 C CA . GLU B 1 94 ? -9.055 33.841 150.380 1.00 84.65 94 GLU B CA 1
ATOM 2907 C C . GLU B 1 94 ? -9.797 32.788 149.561 1.00 84.65 94 GLU B C 1
ATOM 2908 O O . GLU B 1 94 ? -9.919 31.637 149.994 1.00 84.65 94 GLU B O 1
ATOM 2910 N N . VAL B 1 95 ? -10.295 33.174 148.387 1.00 87.18 95 VAL B N 1
ATOM 2911 C CA . VAL B 1 95 ? -11.185 32.337 147.582 1.00 87.18 95 VAL B CA 1
ATOM 2912 C C . VAL B 1 95 ? -12.371 31.857 148.421 1.00 87.18 95 VAL B C 1
ATOM 2913 O O . VAL B 1 95 ? -12.536 30.672 148.710 1.00 87.18 95 VAL B O 1
ATOM 2915 N N . GLU B 1 96 ? -13.178 32.837 148.836 1.00 86.65 96 GLU B N 1
ATOM 2916 C CA . GLU B 1 96 ? -14.340 32.628 149.700 1.00 86.65 96 GLU B CA 1
ATOM 2917 C C . GLU B 1 96 ? -13.958 32.013 151.041 1.00 86.65 96 GLU B C 1
ATOM 2918 O O . GLU B 1 96 ? -14.797 31.391 151.700 1.00 86.65 96 GLU B O 1
ATOM 2920 N N . ALA B 1 97 ? -12.690 32.155 151.437 1.00 85.96 97 ALA B N 1
ATOM 2921 C CA . ALA B 1 97 ? -12.173 31.672 152.715 1.00 85.96 97 ALA B CA 1
ATOM 2922 C C . ALA B 1 97 ? -12.277 30.155 152.838 1.00 85.96 97 ALA B C 1
ATOM 2923 O O . ALA B 1 97 ? -11.961 29.591 153.890 1.00 85.96 97 ALA B O 1
ATOM 2925 N N . PHE B 1 98 ? -12.721 29.486 151.772 1.00 89.36 98 PHE B N 1
ATOM 2926 C CA . PHE B 1 98 ? -12.825 28.032 151.746 1.00 89.36 98 PHE B CA 1
ATOM 2927 C C . PHE B 1 98 ? -12.418 27.481 150.388 1.00 89.36 98 PHE B C 1
ATOM 2928 O O . PHE B 1 98 ? -12.939 26.447 149.954 1.00 89.36 98 PHE B O 1
ATOM 2930 N N . ARG B 1 99 ? -11.498 28.167 149.706 1.00 89.51 99 ARG B N 1
ATOM 2931 C CA . ARG B 1 99 ? -11.058 27.794 148.362 1.00 89.51 99 ARG B CA 1
ATOM 2932 C C . ARG B 1 99 ? -12.239 27.725 147.398 1.00 89.51 99 ARG B C 1
ATOM 2933 O O . ARG B 1 99 ? -12.290 26.870 146.512 1.00 89.51 99 ARG B O 1
ATOM 2935 N N . GLN B 1 100 ? -13.191 28.644 147.571 1.00 89.99 100 GLN B N 1
ATOM 2936 C CA . GLN B 1 100 ? -14.404 28.705 146.760 1.00 89.99 100 GLN B CA 1
ATOM 2937 C C . GLN B 1 100 ? -15.116 27.353 146.758 1.00 89.99 100 GLN B C 1
ATOM 2938 O O . GLN B 1 100 ? -15.224 26.675 145.734 1.00 89.99 100 GLN B O 1
ATOM 2940 N N . TYR B 1 101 ? -15.590 26.970 147.944 1.00 88.35 101 TYR B N 1
ATOM 2941 C CA . TYR B 1 101 ? -16.136 25.635 148.186 1.00 88.35 101 TYR B CA 1
ATOM 2942 C C . TYR B 1 101 ? -15.101 24.562 147.865 1.00 88.35 101 TYR B C 1
ATOM 2943 O O . TYR B 1 101 ? -15.411 23.528 147.271 1.00 88.35 101 TYR B O 1
ATOM 2945 N N . GLY B 1 102 ? -13.857 24.814 148.261 1.00 87.43 102 GLY B N 1
ATOM 2946 C CA . GLY B 1 102 ? -12.782 23.878 148.009 1.00 87.43 102 GLY B CA 1
ATOM 2947 C C . GLY B 1 102 ? -12.751 22.723 148.985 1.00 87.43 102 GLY B C 1
ATOM 2948 O O . GLY B 1 102 ? -11.695 22.393 149.531 1.00 87.43 102 GLY B O 1
ATOM 2949 N N . THR B 1 103 ? -13.905 22.104 149.220 1.00 88.03 103 THR B N 1
ATOM 2950 C CA . THR B 1 103 ? -13.991 20.903 150.036 1.00 88.03 103 THR B CA 1
ATOM 2951 C C . THR B 1 103 ? -13.868 19.633 149.208 1.00 88.03 103 THR B C 1
ATOM 2952 O O . THR B 1 103 ? -13.891 18.535 149.774 1.00 88.03 103 THR B O 1
ATOM 2954 N N . GLU B 1 104 ? -13.737 19.756 147.887 1.00 89.29 104 GLU B N 1
ATOM 2955 C CA . GLU B 1 104 ? -13.482 18.614 147.015 1.00 89.29 104 GLU B CA 1
ATOM 2956 C C . GLU B 1 104 ? -11.988 18.424 146.778 1.00 89.29 104 GLU B C 1
ATOM 2957 O O . GLU B 1 104 ? -11.433 17.367 147.095 1.00 89.29 104 GLU B O 1
ATOM 2959 N N . SER B 1 105 ? -11.324 19.434 146.229 1.00 86.66 105 SER B N 1
ATOM 2960 C CA . SER B 1 105 ? -9.868 19.430 146.084 1.00 86.66 105 SER B CA 1
ATOM 2961 C C . SER B 1 105 ? -9.202 20.119 147.268 1.00 86.66 105 SER B C 1
ATOM 2962 O O . SER B 1 105 ? -8.373 21.013 147.112 1.00 86.66 105 SER B O 1
ATOM 2964 N N . GLN B 1 106 ? -9.566 19.694 148.478 1.00 86.63 106 GLN B N 1
ATOM 2965 C CA . GLN B 1 106 ? -9.027 20.282 149.697 1.00 86.63 106 GLN B CA 1
ATOM 2966 C C . GLN B 1 106 ? -7.613 19.779 149.944 1.00 86.63 106 GLN B C 1
ATOM 2967 O O . GLN B 1 106 ? -7.408 18.844 150.726 1.00 86.63 106 GLN B O 1
ATOM 2969 N N . THR B 1 107 ? -6.628 20.389 149.286 1.00 81.82 107 THR B N 1
ATOM 2970 C CA . THR B 1 107 ? -5.273 19.839 149.325 1.00 81.82 107 THR B CA 1
ATOM 2971 C C . THR B 1 107 ? -4.510 20.263 150.578 1.00 81.82 107 THR B C 1
ATOM 2972 O O . THR B 1 107 ? -4.178 19.432 151.426 1.00 81.82 107 THR B O 1
ATOM 2974 N N . ALA B 1 108 ? -4.232 21.558 150.716 1.00 74.31 108 ALA B N 1
ATOM 2975 C CA . ALA B 1 108 ? -3.336 22.025 151.767 1.00 74.31 108 ALA B CA 1
ATOM 2976 C C . ALA B 1 108 ? -3.970 23.034 152.707 1.00 74.31 108 ALA B C 1
ATOM 2977 O O . ALA B 1 108 ? -3.970 22.824 153.926 1.00 74.31 108 ALA B O 1
ATOM 2979 N N . SER B 1 109 ? -4.511 24.131 152.177 1.00 68.88 109 SER B N 1
ATOM 2980 C CA . SER B 1 109 ? -4.978 25.227 153.014 1.00 68.88 109 SER B CA 1
ATOM 2981 C C . SER B 1 109 ? -6.439 25.100 153.412 1.00 68.88 109 SER B C 1
ATOM 2982 O O . SER B 1 109 ? -6.846 25.705 154.411 1.00 68.88 109 SER B O 1
ATOM 2984 N N . VAL B 1 110 ? -7.234 24.339 152.659 1.00 64.13 110 VAL B N 1
ATOM 2985 C CA . VAL B 1 110 ? -8.642 24.179 153.002 1.00 64.13 110 VAL B CA 1
ATOM 2986 C C . VAL B 1 110 ? -8.797 23.566 154.387 1.00 64.13 110 VAL B C 1
ATOM 2987 O O . VAL B 1 110 ? -9.497 24.115 155.246 1.00 64.13 110 VAL B O 1
ATOM 2989 N N . GLU B 1 111 ? -8.118 22.452 154.636 1.00 62.82 111 GLU B N 1
ATOM 2990 C CA . GLU B 1 111 ? -8.219 21.745 155.910 1.00 62.82 111 GLU B CA 1
ATOM 2991 C C . GLU B 1 111 ? -7.648 22.530 157.080 1.00 62.82 111 GLU B C 1
ATOM 2992 O O . GLU B 1 111 ? -7.649 22.004 158.200 1.00 62.82 111 GLU B O 1
ATOM 2994 N N . ALA B 1 112 ? -7.159 23.750 156.877 1.00 61.07 112 ALA B N 1
ATOM 2995 C CA . ALA B 1 112 ? -6.681 24.592 157.964 1.00 61.07 112 ALA B CA 1
ATOM 2996 C C . ALA B 1 112 ? -7.555 25.818 158.169 1.00 61.07 112 ALA B C 1
ATOM 2997 O O . ALA B 1 112 ? -8.051 26.041 159.280 1.00 61.07 112 ALA B O 1
ATOM 2999 N N . LEU B 1 113 ? -7.767 26.618 157.122 1.00 57.86 113 LEU B N 1
ATOM 3000 C CA . LEU B 1 113 ? -8.654 27.770 157.237 1.00 57.86 113 LEU B CA 1
ATOM 3001 C C . LEU B 1 113 ? -10.081 27.330 157.540 1.00 57.86 113 LEU B C 1
ATOM 3002 O O . LEU B 1 113 ? -10.750 27.907 158.405 1.00 57.86 113 LEU B O 1
ATOM 3004 N N . VAL B 1 114 ? -10.562 26.304 156.836 1.00 54.20 114 VAL B N 1
ATOM 3005 C CA . VAL B 1 114 ? -11.898 25.778 157.093 1.00 54.20 114 VAL B CA 1
ATOM 3006 C C . VAL B 1 114 ? -11.990 25.236 158.513 1.00 54.20 114 VAL B C 1
ATOM 3007 O O . VAL B 1 114 ? -12.964 25.493 159.234 1.00 54.20 114 VAL B O 1
ATOM 3011 N N . GLN B 1 115 ? -10.976 24.484 158.939 1.00 52.84 115 GLN B N 1
ATOM 3012 C CA . GLN B 1 115 ? -10.994 23.935 160.289 1.00 52.84 115 GLN B CA 1
ATOM 3013 C C . GLN B 1 115 ? -11.066 25.046 161.324 1.00 52.84 115 GLN B C 1
ATOM 3014 O O . GLN B 1 115 ? -11.837 24.955 162.282 1.00 52.84 115 GLN B O 1
ATOM 3016 N N . ARG B 1 116 ? -10.293 26.117 161.135 1.00 51.34 116 ARG B N 1
ATOM 3017 C CA . ARG B 1 116 ? -10.351 27.243 162.061 1.00 51.34 116 ARG B CA 1
ATOM 3018 C C . ARG B 1 116 ? -11.722 27.911 162.047 1.00 51.34 116 ARG B C 1
ATOM 3019 O O . ARG B 1 116 ? -12.268 28.248 163.105 1.00 51.34 116 ARG B O 1
ATOM 3021 N N . LYS B 1 117 ? -12.295 28.107 160.857 1.00 48.76 117 LYS B N 1
ATOM 3022 C CA . LYS B 1 117 ? -13.574 28.805 160.755 1.00 48.76 117 LYS B CA 1
ATOM 3023 C C . LYS B 1 117 ? -14.674 28.057 161.497 1.00 48.76 117 LYS B C 1
ATOM 3024 O O . LYS B 1 117 ? -15.398 28.641 162.313 1.00 48.76 117 LYS B O 1
ATOM 3026 N N . ILE B 1 118 ? -14.814 26.759 161.227 1.00 45.41 118 ILE B N 1
ATOM 3027 C CA . ILE B 1 118 ? -15.825 25.983 161.944 1.00 45.41 118 ILE B CA 1
ATOM 3028 C C . ILE B 1 118 ? -15.466 25.809 163.418 1.00 45.41 118 ILE B C 1
ATOM 3029 O O . ILE B 1 118 ? -16.349 25.856 164.282 1.00 45.41 118 ILE B O 1
ATOM 3034 N N . GLU B 1 119 ? -14.186 25.637 163.749 1.00 46.15 119 GLU B N 1
ATOM 3035 C CA . GLU B 1 119 ? -13.824 25.535 165.157 1.00 46.15 119 GLU B CA 1
ATOM 3036 C C . GLU B 1 119 ? -14.102 26.816 165.927 1.00 46.15 119 GLU B C 1
ATOM 3037 O O . GLU B 1 119 ? -14.168 26.777 167.159 1.00 46.15 119 GLU B O 1
ATOM 3039 N N . HIS B 1 120 ? -14.247 27.945 165.236 1.00 46.66 120 HIS B N 1
ATOM 3040 C CA . HIS B 1 120 ? -14.666 29.190 165.869 1.00 46.66 120 HIS B CA 1
ATOM 3041 C C . HIS B 1 120 ? -16.187 29.310 165.935 1.00 46.66 120 HIS B C 1
ATOM 3042 O O . HIS B 1 120 ? -16.746 29.651 166.986 1.00 46.66 120 HIS B O 1
ATOM 3049 N N . ILE B 1 121 ? -16.863 29.041 164.815 1.00 39.81 121 ILE B N 1
ATOM 3050 C CA . ILE B 1 121 ? -18.315 29.178 164.769 1.00 39.81 121 ILE B CA 1
ATOM 3051 C C . ILE B 1 121 ? -18.989 28.236 165.756 1.00 39.81 121 ILE B C 1
ATOM 3052 O O . ILE B 1 121 ? -19.858 28.648 166.533 1.00 39.81 121 ILE B O 1
ATOM 3054 N N . GLN B 1 122 ? -18.597 26.960 165.745 1.00 40.47 122 GLN B N 1
ATOM 3055 C CA . GLN B 1 122 ? -19.194 26.012 166.675 1.00 40.47 122 GLN B CA 1
ATOM 3056 C C . GLN B 1 122 ? -18.758 26.274 168.107 1.00 40.47 122 GLN B C 1
ATOM 3057 O O . GLN B 1 122 ? -19.492 25.937 169.035 1.00 40.47 122 GLN B O 1
ATOM 3063 N N . ARG B 1 123 ? -17.590 26.880 168.315 1.00 37.51 123 ARG B N 1
ATOM 3064 C CA . ARG B 1 123 ? -17.227 27.288 169.668 1.00 37.51 123 ARG B CA 1
ATOM 3065 C C . ARG B 1 123 ? -18.180 28.354 170.186 1.00 37.51 123 ARG B C 1
ATOM 3066 O O . ARG B 1 123 ? -18.643 28.288 171.332 1.00 37.51 123 ARG B O 1
ATOM 3068 N N . SER B 1 124 ? -18.501 29.340 169.347 1.00 36.03 124 SER B N 1
ATOM 3069 C CA . SER B 1 124 ? -19.463 30.365 169.747 1.00 36.03 124 SER B CA 1
ATOM 3070 C C . SER B 1 124 ? -20.846 29.766 169.985 1.00 36.03 124 SER B C 1
ATOM 3071 O O . SER B 1 124 ? -21.519 30.104 170.970 1.00 36.03 124 SER B O 1
ATOM 3074 N N . HIS B 1 125 ? -21.286 28.875 169.094 1.00 31.99 125 HIS B N 1
ATOM 3075 C CA . HIS B 1 125 ? -22.587 28.238 169.275 1.00 31.99 125 HIS B CA 1
ATOM 3076 C C . HIS B 1 125 ? -22.616 27.386 170.535 1.00 31.99 125 HIS B C 1
ATOM 3077 O O . HIS B 1 125 ? -23.640 27.318 171.219 1.00 31.99 125 HIS B O 1
ATOM 3084 N N . GLY B 1 126 ? -21.510 26.719 170.854 1.00 33.17 126 GLY B N 1
ATOM 3085 C CA . GLY B 1 126 ? -21.448 25.958 172.087 1.00 33.17 126 GLY B CA 1
ATOM 3086 C C . GLY B 1 126 ? -21.491 26.844 173.312 1.00 33.17 126 GLY B C 1
ATOM 3087 O O . GLY B 1 126 ? -22.072 26.477 174.333 1.00 33.17 126 GLY B O 1
ATOM 3088 N N . ILE B 1 127 ? -20.869 28.022 173.232 1.00 33.37 127 ILE B N 1
ATOM 3089 C CA . ILE B 1 127 ? -20.998 28.995 174.314 1.00 33.37 127 ILE B CA 1
ATOM 3090 C C . ILE B 1 127 ? -22.461 29.373 174.505 1.00 33.37 127 ILE B C 1
ATOM 3091 O O . ILE B 1 127 ? -22.978 29.392 175.631 1.00 33.37 127 ILE B O 1
ATOM 3096 N N . TYR B 1 128 ? -23.151 29.660 173.400 1.00 32.94 128 TYR B N 1
ATOM 3097 C CA . TYR B 1 128 ? -24.570 30.001 173.463 1.00 32.94 128 TYR B CA 1
ATOM 3098 C C . TYR B 1 128 ? -25.382 28.869 174.086 1.00 32.94 128 TYR B C 1
ATOM 3099 O O . TYR B 1 128 ? -26.237 29.099 174.949 1.00 32.94 128 TYR B O 1
ATOM 3108 N N . ILE B 1 129 ? -25.130 27.637 173.649 1.00 31.88 129 ILE B N 1
ATOM 3109 C CA . ILE B 1 129 ? -25.917 26.499 174.111 1.00 31.88 129 ILE B CA 1
ATOM 3110 C C . ILE B 1 129 ? -25.646 26.216 175.582 1.00 31.88 129 ILE B C 1
ATOM 3111 O O . ILE B 1 129 ? -26.556 25.857 176.336 1.00 31.88 129 ILE B O 1
ATOM 3116 N N . ARG B 1 130 ? -24.394 26.371 176.018 1.00 34.58 130 ARG B N 1
ATOM 3117 C CA . ARG B 1 130 ? -24.092 26.229 177.436 1.00 34.58 130 ARG B CA 1
ATOM 3118 C C . ARG B 1 130 ? -24.804 27.299 178.247 1.00 34.58 130 ARG B C 1
ATOM 3119 O O . ARG B 1 130 ? -25.296 27.029 179.349 1.00 34.58 130 ARG B O 1
ATOM 3127 N N . ASP B 1 131 ? -24.875 28.523 177.716 1.00 34.92 131 ASP B N 1
ATOM 3128 C CA . ASP B 1 131 ? -25.642 29.568 178.387 1.00 34.92 131 ASP B CA 1
ATOM 3129 C C . ASP B 1 131 ? -27.110 29.186 178.501 1.00 34.92 131 ASP B C 1
ATOM 3130 O O . ASP B 1 131 ? -27.723 29.367 179.557 1.00 34.92 131 ASP B O 1
ATOM 3135 N N . CYS B 1 132 ? -27.691 28.658 177.421 1.00 31.04 132 CYS B N 1
ATOM 3136 C CA . CYS B 1 132 ? -29.091 28.238 177.457 1.00 31.04 132 CYS B CA 1
ATOM 3137 C C . CYS B 1 132 ? -29.312 27.153 178.500 1.00 31.04 132 CYS B C 1
ATOM 3138 O O . CYS B 1 132 ? -30.255 27.221 179.296 1.00 31.04 132 CYS B O 1
ATOM 3141 N N . GLN B 1 133 ? -28.446 26.139 178.509 1.00 31.01 133 GLN B N 1
ATOM 3142 C CA . GLN B 1 133 ? -28.609 25.026 179.439 1.00 31.01 133 GLN B CA 1
ATOM 3143 C C . GLN B 1 133 ? -28.461 25.481 180.880 1.00 31.01 133 GLN B C 1
ATOM 3144 O O . GLN B 1 133 ? -29.229 25.067 181.757 1.00 31.01 133 GLN B O 1
ATOM 3150 N N . TYR B 1 134 ? -27.474 26.333 181.151 1.00 32.71 134 TYR B N 1
ATOM 3151 C CA . TYR B 1 134 ? -27.272 26.789 182.519 1.00 32.71 134 TYR B CA 1
ATOM 3152 C C . TYR B 1 134 ? -28.392 27.721 182.958 1.00 32.71 134 TYR B C 1
ATOM 3153 O O . TYR B 1 134 ? -28.818 27.676 184.112 1.00 32.71 134 TYR B O 1
ATOM 3162 N N . THR B 1 135 ? -28.898 28.563 182.056 1.00 30.53 135 THR B N 1
ATOM 3163 C CA . THR B 1 135 ? -30.048 29.389 182.404 1.00 30.53 135 THR B CA 1
ATOM 3164 C C . THR B 1 135 ? -31.264 28.527 182.707 1.00 30.53 135 THR B C 1
ATOM 3165 O O . THR B 1 135 ? -32.010 28.802 183.654 1.00 30.53 135 THR B O 1
ATOM 3169 N N . ALA B 1 136 ? -31.472 27.474 181.917 1.00 30.69 136 ALA B N 1
ATOM 3170 C CA . ALA B 1 136 ? -32.594 26.573 182.157 1.00 30.69 136 ALA B CA 1
ATOM 3171 C C . ALA B 1 136 ? -32.476 25.890 183.512 1.00 30.69 136 ALA B C 1
ATOM 3172 O O . ALA B 1 136 ? -33.448 25.818 184.270 1.00 30.69 136 ALA B O 1
ATOM 3174 N N . LEU B 1 137 ? -31.289 25.381 183.839 1.00 33.80 137 LEU B N 1
ATOM 3175 C CA . LEU B 1 137 ? -31.154 24.618 185.073 1.00 33.80 137 LEU B CA 1
ATOM 3176 C C . LEU B 1 137 ? -31.098 25.511 186.309 1.00 33.80 137 LEU B C 1
ATOM 3177 O O . LEU B 1 137 ? -31.640 25.141 187.354 1.00 33.80 137 LEU B O 1
ATOM 3182 N N . LEU B 1 138 ? -30.451 26.672 186.220 1.00 34.96 138 LEU B N 1
ATOM 3183 C CA . LEU B 1 138 ? -30.264 27.526 187.386 1.00 34.96 138 LEU B CA 1
ATOM 3184 C C . LEU B 1 138 ? -31.446 28.451 187.644 1.00 34.96 138 LEU B C 1
ATOM 3185 O O . LEU B 1 138 ? -31.799 28.691 188.803 1.00 34.96 138 LEU B O 1
ATOM 3190 N N . LYS B 1 139 ? -32.065 28.981 186.591 1.00 33.53 139 LYS B N 1
ATOM 3191 C CA . LYS B 1 139 ? -33.078 30.016 186.732 1.00 33.53 139 LYS B CA 1
ATOM 3192 C C . LYS B 1 139 ? -34.477 29.566 186.333 1.00 33.53 139 LYS B C 1
ATOM 3193 O O . LYS B 1 139 ? -35.431 30.325 186.534 1.00 33.53 139 LYS B O 1
ATOM 3195 N N . ASP B 1 140 ? -34.627 28.362 185.786 1.00 35.07 140 ASP B N 1
ATOM 3196 C CA . ASP B 1 140 ? -35.913 27.850 185.312 1.00 35.07 140 ASP B CA 1
ATOM 3197 C C . ASP B 1 140 ? -36.576 28.821 184.342 1.00 35.07 140 ASP B C 1
ATOM 3198 O O . ASP B 1 140 ? -37.657 29.352 184.594 1.00 35.07 140 ASP B O 1
ATOM 3203 N N . LYS B 1 141 ? -35.910 29.052 183.217 1.00 28.41 141 LYS B N 1
ATOM 3204 C CA . LYS B 1 141 ? -36.498 29.890 182.184 1.00 28.41 141 LYS B CA 1
ATOM 3205 C C . LYS B 1 141 ? -35.716 29.696 180.899 1.00 28.41 141 LYS B C 1
ATOM 3206 O O . LYS B 1 141 ? -34.533 29.353 180.926 1.00 28.41 141 LYS B O 1
ATOM 3212 N N . ILE B 1 142 ? -36.396 29.903 179.775 1.00 26.74 142 ILE B N 1
ATOM 3213 C CA . ILE B 1 142 ? -35.713 29.908 178.492 1.00 26.74 142 ILE B CA 1
ATOM 3214 C C . ILE B 1 142 ? -34.886 31.179 178.375 1.00 26.74 142 ILE B C 1
ATOM 3215 O O . ILE B 1 142 ? -35.345 32.274 178.725 1.00 26.74 142 ILE B O 1
ATOM 3220 N N . LEU B 1 143 ? -33.653 31.043 177.895 1.00 29.20 143 LEU B N 1
ATOM 3221 C CA . LEU B 1 143 ? -32.775 32.197 177.733 1.00 29.20 143 LEU B CA 1
ATOM 3222 C C . LEU B 1 143 ? -33.222 32.956 176.493 1.00 29.20 143 LEU B C 1
ATOM 3223 O O . LEU B 1 143 ? -32.976 32.531 175.363 1.00 29.20 143 LEU B O 1
ATOM 3228 N N . ALA B 1 144 ? -33.890 34.085 176.706 1.00 31.49 144 ALA B N 1
ATOM 3229 C CA . ALA B 1 144 ? -34.228 35.012 175.639 1.00 31.49 144 ALA B CA 1
ATOM 3230 C C . ALA B 1 144 ? -33.827 36.407 176.087 1.00 31.49 144 ALA B C 1
ATOM 3231 O O . ALA B 1 144 ? -34.198 36.839 177.182 1.00 31.49 144 ALA B O 1
ATOM 3233 N N . GLU B 1 145 ? -33.063 37.101 175.250 1.00 34.26 145 GLU B N 1
ATOM 3234 C CA . GLU B 1 145 ? -32.528 38.403 175.609 1.00 34.26 145 GLU B CA 1
ATOM 3235 C C . GLU B 1 145 ? -32.558 39.307 174.386 1.00 34.26 145 GLU B C 1
ATOM 3236 O O . GLU B 1 145 ? -32.573 38.840 173.246 1.00 34.26 145 GLU B O 1
ATOM 3242 N N . ASP B 1 146 ? -32.561 40.612 174.636 1.00 35.92 146 ASP B N 1
ATOM 3243 C CA . ASP B 1 146 ? -32.434 41.586 173.569 1.00 35.92 146 ASP B CA 1
ATOM 3244 C C . ASP B 1 146 ? -30.956 41.879 173.324 1.00 35.92 146 ASP B C 1
ATOM 3245 O O . ASP B 1 146 ? -30.072 41.331 173.986 1.00 35.92 146 ASP B O 1
ATOM 3247 N N . GLU B 1 147 ? -30.678 42.757 172.357 1.00 36.86 147 GLU B N 1
ATOM 3248 C CA . GLU B 1 147 ? -29.296 43.143 172.096 1.00 36.86 147 GLU B CA 1
ATOM 3249 C C . GLU B 1 147 ? -28.686 43.835 173.307 1.00 36.86 147 GLU B C 1
ATOM 3250 O O . GLU B 1 147 ? -27.527 43.585 173.657 1.00 36.86 147 GLU B O 1
ATOM 3252 N N . ASP B 1 148 ? -29.457 44.700 173.966 1.00 37.74 148 ASP B N 1
ATOM 3253 C CA . ASP B 1 148 ? -28.985 45.400 175.152 1.00 37.74 148 ASP B CA 1
ATOM 3254 C C . ASP B 1 148 ? -28.961 44.516 176.391 1.00 37.74 148 ASP B C 1
ATOM 3255 O O . ASP B 1 148 ? -28.496 44.968 177.442 1.00 37.74 148 ASP B O 1
ATOM 3257 N N . GLY B 1 149 ? -29.453 43.283 176.301 1.00 37.76 149 GLY B N 1
ATOM 3258 C CA . GLY B 1 149 ? -29.476 42.403 177.448 1.00 37.76 149 GLY B CA 1
ATOM 3259 C C . GLY B 1 149 ? -30.746 42.449 178.262 1.00 37.76 149 GLY B C 1
ATOM 3260 O O . GLY B 1 149 ? -30.731 42.060 179.436 1.00 37.76 149 GLY B O 1
ATOM 3261 N N . ASN B 1 150 ? -31.847 42.918 177.683 1.00 35.22 150 ASN B N 1
ATOM 3262 C CA . ASN B 1 150 ? -33.138 42.950 178.353 1.00 35.22 150 ASN B CA 1
ATOM 3263 C C . ASN B 1 150 ? -33.936 41.715 177.961 1.00 35.22 150 ASN B C 1
ATOM 3264 O O . ASN B 1 150 ? -34.073 41.412 176.772 1.00 35.22 150 ASN B O 1
ATOM 3266 N N . GLU B 1 151 ? -34.456 41.007 178.962 1.00 31.86 151 GLU B N 1
ATOM 3267 C CA . GLU B 1 151 ? -35.142 39.743 178.722 1.00 31.86 151 GLU B CA 1
ATOM 3268 C C . GLU B 1 151 ? -36.406 39.953 177.900 1.00 31.86 151 GLU B C 1
ATOM 3269 O O . GLU B 1 151 ? -37.194 40.861 178.177 1.00 31.86 151 GLU B O 1
ATOM 3271 N N . ILE B 1 152 ? -36.593 39.115 176.884 1.00 29.59 152 ILE B N 1
ATOM 3272 C CA . ILE B 1 152 ? -37.831 39.105 176.113 1.00 29.59 152 ILE B CA 1
ATOM 3273 C C . ILE B 1 152 ? -38.841 38.246 176.867 1.00 29.59 152 ILE B C 1
ATOM 3274 O O . ILE B 1 152 ? -38.720 37.019 176.896 1.00 29.59 152 ILE B O 1
ATOM 3279 N N . THR B 1 153 ? -39.842 38.885 177.476 1.00 29.73 153 THR B N 1
ATOM 3280 C CA . THR B 1 153 ? -40.806 38.150 178.285 1.00 29.73 153 THR B CA 1
ATOM 3281 C C . THR B 1 153 ? -41.702 37.244 177.451 1.00 29.73 153 THR B C 1
ATOM 3282 O O . THR B 1 153 ? -42.265 36.287 177.990 1.00 29.73 153 THR B O 1
ATOM 3286 N N . ALA B 1 154 ? -41.846 37.521 176.155 1.00 28.70 154 ALA B N 1
ATOM 3287 C CA . ALA B 1 154 ? -42.679 36.675 175.310 1.00 28.70 154 ALA B CA 1
ATOM 3288 C C . ALA B 1 154 ? -42.083 35.281 175.159 1.00 28.70 154 ALA B C 1
ATOM 3289 O O . ALA B 1 154 ? -42.821 34.296 175.040 1.00 28.70 154 ALA B O 1
ATOM 3291 N N . LEU B 1 155 ? -40.753 35.176 175.164 1.00 26.12 155 LEU B N 1
ATOM 3292 C CA . LEU B 1 155 ? -40.078 33.899 174.968 1.00 26.12 155 LEU B CA 1
ATOM 3293 C C . LEU B 1 155 ? -39.444 33.341 176.233 1.00 26.12 155 LEU B C 1
ATOM 3294 O O . LEU B 1 155 ? -39.200 32.133 176.297 1.00 26.12 155 LEU B O 1
ATOM 3299 N N . ALA B 1 156 ? -39.179 34.173 177.237 1.00 25.38 156 ALA B N 1
ATOM 3300 C CA . ALA B 1 156 ? -38.494 33.726 178.449 1.00 25.38 156 ALA B CA 1
ATOM 3301 C C . ALA B 1 156 ? -39.497 33.075 179.401 1.00 25.38 156 ALA B C 1
ATOM 3302 O O . ALA B 1 156 ? -39.717 33.512 180.531 1.00 25.38 156 ALA B O 1
ATOM 3304 N N . LYS B 1 157 ? -40.098 31.993 178.918 1.00 27.87 157 LYS B N 1
ATOM 3305 C CA . LYS B 1 157 ? -41.139 31.298 179.665 1.00 27.87 157 LYS B CA 1
ATOM 3306 C C . LYS B 1 157 ? -40.528 30.565 180.852 1.00 27.87 157 LYS B C 1
ATOM 3307 O O . LYS B 1 157 ? -39.677 29.689 180.675 1.00 27.87 157 LYS B O 1
ATOM 3313 N N . ASN B 1 158 ? -40.965 30.920 182.056 1.00 30.82 158 ASN B N 1
ATOM 3314 C CA . ASN B 1 158 ? -40.529 30.207 183.247 1.00 30.82 158 ASN B CA 1
ATOM 3315 C C . ASN B 1 158 ? -40.997 28.758 183.195 1.00 30.82 158 ASN B C 1
ATOM 3316 O O . ASN B 1 158 ? -41.891 28.397 182.425 1.00 30.82 158 ASN B O 1
ATOM 3321 N N . PHE B 1 159 ? -40.383 27.920 184.024 1.00 32.98 159 PHE B N 1
ATOM 3322 C CA . PHE B 1 159 ? -40.732 26.509 184.088 1.00 32.98 159 PHE B CA 1
ATOM 3323 C C . PHE B 1 159 ? -41.570 26.155 185.306 1.00 32.98 159 PHE B C 1
ATOM 3324 O O . PHE B 1 159 ? -42.253 25.127 185.289 1.00 32.98 159 PHE B O 1
ATOM 3332 N N . SER B 1 160 ? -41.536 26.970 186.356 1.00 38.41 160 SER B N 1
ATOM 3333 C CA . SER B 1 160 ? -42.350 26.726 187.536 1.00 38.41 160 SER B CA 1
ATOM 3334 C C . SER B 1 160 ? -43.794 27.169 187.357 1.00 38.41 160 SER B C 1
ATOM 3335 O O . SER B 1 160 ? -44.646 26.796 188.170 1.00 38.41 160 SER B O 1
ATOM 3338 N N . THR B 1 161 ? -44.087 27.950 186.321 1.00 38.94 161 THR B N 1
ATOM 3339 C CA . THR B 1 161 ? -45.448 28.346 185.995 1.00 38.94 161 THR B CA 1
ATOM 3340 C C . THR B 1 161 ? -46.000 27.628 184.778 1.00 38.94 161 THR B C 1
ATOM 3341 O O . THR B 1 161 ? -47.211 27.415 184.697 1.00 38.94 161 THR B O 1
ATOM 3345 N N . LEU B 1 162 ? -45.139 27.252 183.832 1.00 39.29 162 LEU B N 1
ATOM 3346 C CA . LEU B 1 162 ? -45.583 26.512 182.661 1.00 39.29 162 LEU B CA 1
ATOM 3347 C C . LEU B 1 162 ? -46.089 25.120 183.017 1.00 39.29 162 LEU B C 1
ATOM 3348 O O . LEU B 1 162 ? -46.841 24.529 182.237 1.00 39.29 162 LEU B O 1
ATOM 3353 N N . TRP B 1 163 ? -45.700 24.587 184.177 1.00 42.22 163 TRP B N 1
ATOM 3354 C CA . TRP B 1 163 ? -46.191 23.303 184.652 1.00 42.22 163 TRP B CA 1
ATOM 3355 C C . TRP B 1 163 ? -46.843 23.368 186.023 1.00 42.22 163 TRP B C 1
ATOM 3356 O O . TRP B 1 163 ? -47.379 22.352 186.477 1.00 42.22 163 TRP B O 1
ATOM 3367 N N . GLY B 1 164 ? -46.813 24.515 186.692 1.00 43.18 164 GLY B N 1
ATOM 3368 C CA . GLY B 1 164 ? -47.438 24.629 187.999 1.00 43.18 164 GLY B CA 1
ATOM 3369 C C . GLY B 1 164 ? -46.791 23.787 189.077 1.00 43.18 164 GLY B C 1
ATOM 3370 O O . GLY B 1 164 ? -47.494 23.175 189.890 1.00 43.18 164 GLY B O 1
ATOM 3371 N N . VAL B 1 165 ? -45.459 23.740 189.102 1.00 42.61 165 VAL B N 1
ATOM 3372 C CA . VAL B 1 165 ? -44.715 23.028 190.130 1.00 42.61 165 VAL B CA 1
ATOM 3373 C C . VAL B 1 165 ? -43.691 23.982 190.729 1.00 42.61 165 VAL B C 1
ATOM 3374 O O . VAL B 1 165 ? -43.258 24.945 190.095 1.00 42.61 165 VAL B O 1
ATOM 3378 N N . SER B 1 166 ? -43.304 23.700 191.970 1.00 45.86 166 SER B N 1
ATOM 3379 C CA . SER B 1 166 ? -42.418 24.579 192.722 1.00 45.86 166 SER B CA 1
ATOM 3380 C C . SER B 1 166 ? -41.154 23.831 193.115 1.00 45.86 166 SER B C 1
ATOM 3381 O O . SER B 1 166 ? -41.224 22.701 193.606 1.00 45.86 166 SER B O 1
ATOM 3384 N N . ARG B 1 167 ? -40.006 24.467 192.893 1.00 44.63 167 ARG B N 1
ATOM 3385 C CA . ARG B 1 167 ? -38.737 23.912 193.342 1.00 44.63 167 ARG B CA 1
ATOM 3386 C C . ARG B 1 167 ? -38.651 23.939 194.860 1.00 44.63 167 ARG B C 1
ATOM 3387 O O . ARG B 1 167 ? -39.127 24.873 195.509 1.00 44.63 167 ARG B O 1
ATOM 3395 N N . LYS B 1 168 ? -38.036 22.908 195.430 1.00 47.79 168 LYS B N 1
ATOM 3396 C CA . LYS B 1 168 ? -37.711 22.955 196.844 1.00 47.79 168 LYS B CA 1
ATOM 3397 C C . LYS B 1 168 ? -36.601 23.974 197.088 1.00 47.79 168 LYS B C 1
ATOM 3398 O O . LYS B 1 168 ? -35.814 24.302 196.199 1.00 47.79 168 LYS B O 1
ATOM 3404 N N . THR B 1 169 ? -36.554 24.488 198.314 1.00 54.48 169 THR B N 1
ATOM 3405 C CA . THR B 1 169 ? -35.561 25.482 198.687 1.00 54.48 169 THR B CA 1
ATOM 3406 C C . THR B 1 169 ? -34.949 25.102 200.024 1.00 54.48 169 THR B C 1
ATOM 3407 O O . THR B 1 169 ? -35.601 24.468 200.858 1.00 54.48 169 THR B O 1
ATOM 3411 N N . GLY B 1 170 ? -33.690 25.491 200.220 1.00 57.07 170 GLY B N 1
ATOM 3412 C CA . GLY B 1 170 ? -33.004 25.215 201.465 1.00 57.07 170 GLY B CA 1
ATOM 3413 C C . GLY B 1 170 ? -31.844 26.162 201.673 1.00 57.07 170 GLY B C 1
ATOM 3414 O O . GLY B 1 170 ? -31.466 26.926 200.784 1.00 57.07 170 GLY B O 1
ATOM 3415 N N . ALA B 1 171 ? -31.281 26.100 202.876 1.00 59.63 171 ALA B N 1
ATOM 3416 C CA . ALA B 1 171 ? -30.144 26.932 203.231 1.00 59.63 171 ALA B CA 1
ATOM 3417 C C . ALA B 1 171 ? -29.255 26.168 204.197 1.00 59.63 171 ALA B C 1
ATOM 3418 O O . ALA B 1 171 ? -29.741 25.587 205.172 1.00 59.63 171 ALA B O 1
ATOM 3420 N N . ILE B 1 172 ? -27.955 26.171 203.919 1.00 60.59 172 ILE B N 1
ATOM 3421 C CA . ILE B 1 172 ? -26.959 25.534 204.771 1.00 60.59 172 ILE B CA 1
ATOM 3422 C C . ILE B 1 172 ? -25.914 26.575 205.142 1.00 60.59 172 ILE B C 1
ATOM 3423 O O . ILE B 1 172 ? -25.374 27.261 204.267 1.00 60.59 172 ILE B O 1
ATOM 3428 N N . ASN B 1 173 ? -25.643 26.699 206.437 1.00 67.51 173 ASN B N 1
ATOM 3429 C CA . ASN B 1 173 ? -24.634 27.615 206.951 1.00 67.51 173 ASN B CA 1
ATOM 3430 C C . ASN B 1 173 ? -23.443 26.784 207.411 1.00 67.51 173 ASN B C 1
ATOM 3431 O O . ASN B 1 173 ? -23.542 26.032 208.386 1.00 67.51 173 ASN B O 1
ATOM 3433 N N . THR B 1 174 ? -22.322 26.917 206.699 1.00 66.65 174 THR B N 1
ATOM 3434 C CA . THR B 1 174 ? -21.137 26.134 207.028 1.00 66.65 174 THR B CA 1
ATOM 3435 C C . THR B 1 174 ? -20.561 26.526 208.382 1.00 66.65 174 THR B C 1
ATOM 3436 O O . THR B 1 174 ? -20.037 25.669 209.101 1.00 66.65 174 THR B O 1
ATOM 3440 N N . THR B 1 175 ? -20.644 27.809 208.743 1.00 69.62 175 THR B N 1
ATOM 3441 C CA . THR B 1 175 ? -20.109 28.256 210.024 1.00 69.62 175 THR B CA 1
ATOM 3442 C C . THR B 1 175 ? -20.845 27.623 211.198 1.00 69.62 175 THR B C 1
ATOM 3443 O O . THR B 1 175 ? -20.258 27.439 212.270 1.00 69.62 175 THR B O 1
ATOM 3447 N N . THR B 1 176 ? -22.118 27.284 211.020 1.00 69.72 176 THR B N 1
ATOM 3448 C CA . THR B 1 176 ? -22.910 26.724 212.103 1.00 69.72 176 THR B CA 1
ATOM 3449 C C . THR B 1 176 ? -22.466 25.292 212.402 1.00 69.72 176 THR B C 1
ATOM 3450 O O . THR B 1 176 ? -21.757 24.649 211.623 1.00 69.72 176 THR B O 1
ATOM 3454 N N . ALA B 1 177 ? -22.900 24.788 213.558 1.00 70.61 177 ALA B N 1
ATOM 3455 C CA . ALA B 1 177 ? -22.489 23.474 214.034 1.00 70.61 177 ALA B CA 1
ATOM 3456 C C . ALA B 1 177 ? -23.299 22.329 213.445 1.00 70.61 177 ALA B C 1
ATOM 3457 O O . ALA B 1 177 ? -22.902 21.170 213.603 1.00 70.61 177 ALA B O 1
ATOM 3459 N N . VAL B 1 178 ? -24.417 22.617 212.778 1.00 68.63 178 VAL B N 1
ATOM 3460 C CA . VAL B 1 178 ? -25.219 21.555 212.183 1.00 68.63 178 VAL B CA 1
ATOM 3461 C C . VAL B 1 178 ? -24.493 20.986 210.972 1.00 68.63 178 VAL B C 1
ATOM 3462 O O . VAL B 1 178 ? -23.902 21.723 210.170 1.00 68.63 178 VAL B O 1
ATOM 3466 N N . ASN B 1 179 ? -24.508 19.665 210.849 1.00 64.61 179 ASN B N 1
ATOM 3467 C CA . ASN B 1 179 ? -23.802 19.005 209.764 1.00 64.61 179 ASN B CA 1
ATOM 3468 C C . ASN B 1 179 ? -24.464 19.357 208.436 1.00 64.61 179 ASN B C 1
ATOM 3469 O O . ASN B 1 179 ? -25.665 19.105 208.267 1.00 64.61 179 ASN B O 1
ATOM 3474 N N . PRO B 1 180 ? -23.734 19.942 207.483 1.00 63.14 180 PRO B N 1
ATOM 3475 C CA . PRO B 1 180 ? -24.360 20.299 206.201 1.00 63.14 180 PRO B CA 1
ATOM 3476 C C . PRO B 1 180 ? -24.927 19.111 205.453 1.00 63.14 180 PRO B C 1
ATOM 3477 O O . PRO B 1 180 ? -25.879 19.274 204.680 1.00 63.14 180 PRO B O 1
ATOM 3481 N N . PHE B 1 181 ? -24.372 17.917 205.650 1.00 61.03 181 PHE B N 1
ATOM 3482 C CA . PHE B 1 181 ? -24.912 16.737 204.989 1.00 61.03 181 PHE B CA 1
ATOM 3483 C C . PHE B 1 181 ? -26.174 16.214 205.655 1.00 61.03 181 PHE B C 1
ATOM 3484 O O . PHE B 1 181 ? -26.949 15.505 205.007 1.00 61.03 181 PHE B O 1
ATOM 3492 N N . SER B 1 182 ? -26.396 16.540 206.930 1.00 62.16 182 SER B N 1
ATOM 3493 C CA . SER B 1 182 ? -27.671 16.207 207.555 1.00 62.16 182 SER B CA 1
ATOM 3494 C C . SER B 1 182 ? -28.813 16.945 206.871 1.00 62.16 182 SER B C 1
ATOM 3495 O O . SER B 1 182 ? -29.879 16.368 206.626 1.00 62.16 182 SER B O 1
ATOM 3498 N N . VAL B 1 183 ? -28.606 18.224 206.555 1.00 60.68 183 VAL B N 1
ATOM 3499 C CA . VAL B 1 183 ? -29.603 18.980 205.804 1.00 60.68 183 VAL B CA 1
ATOM 3500 C C . VAL B 1 183 ? -29.787 18.381 204.417 1.00 60.68 183 VAL B C 1
ATOM 3501 O O . VAL B 1 183 ? -30.915 18.238 203.929 1.00 60.68 183 VAL B O 1
ATOM 3505 N N . LEU B 1 184 ? -28.684 18.026 203.757 1.00 58.22 184 LEU B N 1
ATOM 3506 C CA . LEU B 1 184 ? -28.777 17.392 202.448 1.00 58.22 184 LEU B CA 1
ATOM 3507 C C . LEU B 1 184 ? -29.373 15.994 202.530 1.00 58.22 184 LEU B C 1
ATOM 3508 O O . LEU B 1 184 ? -29.905 15.503 201.530 1.00 58.22 184 LEU B O 1
ATOM 3513 N N . ALA B 1 185 ? -29.288 15.343 203.690 1.00 59.14 185 ALA B N 1
ATOM 3514 C CA . ALA B 1 185 ? -29.928 14.043 203.848 1.00 59.14 185 ALA B CA 1
ATOM 3515 C C . ALA B 1 185 ? -31.445 14.174 203.877 1.00 59.14 185 ALA B C 1
ATOM 3516 O O . ALA B 1 185 ? -32.154 13.391 203.236 1.00 59.14 185 ALA B O 1
ATOM 3518 N N . THR B 1 186 ? -31.961 15.158 204.617 1.00 60.17 186 THR B N 1
ATOM 3519 C CA . THR B 1 186 ? -33.405 15.351 204.693 1.00 60.17 186 THR B CA 1
ATOM 3520 C C . THR B 1 186 ? -33.976 15.754 203.342 1.00 60.17 186 THR B C 1
ATOM 3521 O O . THR B 1 186 ? -34.930 15.140 202.851 1.00 60.17 186 THR B O 1
ATOM 3525 N N . LYS B 1 187 ? -33.397 16.780 202.718 1.00 56.92 187 LYS B N 1
ATOM 3526 C CA . LYS B 1 187 ? -33.907 17.246 201.436 1.00 56.92 187 LYS B CA 1
ATOM 3527 C C . LYS B 1 187 ? -33.617 16.278 200.300 1.00 56.92 187 LYS B C 1
ATOM 3528 O O . LYS B 1 187 ? -34.138 16.474 199.198 1.00 56.92 187 LYS B O 1
ATOM 3534 N N . ARG B 1 188 ? -32.793 15.258 200.531 1.00 55.04 188 ARG B N 1
ATOM 3535 C CA . ARG B 1 188 ? -32.738 14.150 199.590 1.00 55.04 188 ARG B CA 1
ATOM 3536 C C . ARG B 1 188 ? -34.066 13.407 199.566 1.00 55.04 188 ARG B C 1
ATOM 3537 O O . ARG B 1 188 ? -34.602 13.100 198.496 1.00 55.04 188 ARG B O 1
ATOM 3545 N N . GLN B 1 189 ? -34.623 13.129 200.748 1.00 57.17 189 GLN B N 1
ATOM 3546 C CA . GLN B 1 189 ? -35.888 12.407 200.827 1.00 57.17 189 GLN B CA 1
ATOM 3547 C C . GLN B 1 189 ? -37.034 13.224 200.247 1.00 57.17 189 GLN B C 1
ATOM 3548 O O . GLN B 1 189 ? -37.927 12.672 199.594 1.00 57.17 189 GLN B O 1
ATOM 3554 N N . GLU B 1 190 ? -37.030 14.539 200.482 1.00 55.41 190 GLU B N 1
ATOM 3555 C CA . GLU B 1 190 ? -38.093 15.387 199.954 1.00 55.41 190 GLU B CA 1
ATOM 3556 C C . GLU B 1 190 ? -38.175 15.287 198.437 1.00 55.41 190 GLU B C 1
ATOM 3557 O O . GLU B 1 190 ? -39.271 15.265 197.866 1.00 55.41 190 GLU B O 1
ATOM 3559 N N . ILE B 1 191 ? -37.024 15.229 197.768 1.00 53.89 191 ILE B N 1
ATOM 3560 C CA . ILE B 1 191 ? -37.022 15.006 196.326 1.00 53.89 191 ILE B CA 1
ATOM 3561 C C . ILE B 1 191 ? -37.381 13.562 196.006 1.00 53.89 191 ILE B C 1
ATOM 3562 O O . ILE B 1 191 ? -37.998 13.284 194.971 1.00 53.89 191 ILE B O 1
ATOM 3567 N N . ILE B 1 192 ? -37.007 12.623 196.877 1.00 57.26 192 ILE B N 1
ATOM 3568 C CA . ILE B 1 192 ? -37.318 11.215 196.633 1.00 57.26 192 ILE B CA 1
ATOM 3569 C C . ILE B 1 192 ? -38.824 10.993 196.632 1.00 57.26 192 ILE B C 1
ATOM 3570 O O . ILE B 1 192 ? -39.363 10.290 195.768 1.00 57.26 192 ILE B O 1
ATOM 3575 N N . ASP B 1 193 ? -39.525 11.588 197.597 1.00 59.90 193 ASP B N 1
ATOM 3576 C CA . ASP B 1 193 ? -40.966 11.384 197.704 1.00 59.90 193 ASP B CA 1
ATOM 3577 C C . ASP B 1 193 ? -41.694 11.916 196.477 1.00 59.90 193 ASP B C 1
ATOM 3578 O O . ASP B 1 193 ? -42.596 11.257 195.945 1.00 59.90 193 ASP B O 1
ATOM 3583 N N . SER B 1 194 ? -41.310 13.102 196.005 1.00 59.35 194 SER B N 1
ATOM 3584 C CA . SER B 1 194 ? -41.975 13.708 194.860 1.00 59.35 194 SER B CA 1
ATOM 3585 C C . SER B 1 194 ? -41.708 12.971 193.557 1.00 59.35 194 SER B C 1
ATOM 3586 O O . SER B 1 194 ? -42.359 13.273 192.552 1.00 59.35 194 SER B O 1
ATOM 3589 N N . MET B 1 195 ? -40.766 12.025 193.542 1.00 60.18 195 MET B N 1
ATOM 3590 C CA . MET B 1 195 ? -40.493 11.282 192.318 1.00 60.18 195 MET B CA 1
ATOM 3591 C C . MET B 1 195 ? -41.669 10.400 191.922 1.00 60.18 195 MET B C 1
ATOM 3592 O O . MET B 1 195 ? -41.902 10.180 190.729 1.00 60.18 195 MET B O 1
ATOM 3594 N N . GLY B 1 196 ? -42.414 9.890 192.899 1.00 68.86 196 GLY B N 1
ATOM 3595 C CA . GLY B 1 196 ? -43.566 9.059 192.616 1.00 68.86 196 GLY B CA 1
ATOM 3596 C C . GLY B 1 196 ? -43.258 7.577 192.648 1.00 68.86 196 GLY B C 1
ATOM 3597 O O . GLY B 1 196 ? -42.470 7.116 193.478 1.00 68.86 196 GLY B O 1
ATOM 3598 N N . GLU B 1 197 ? -43.878 6.819 191.744 1.00 75.98 197 GLU B N 1
ATOM 3599 C CA . GLU B 1 197 ? -43.677 5.380 191.668 1.00 75.98 197 GLU B CA 1
ATOM 3600 C C . GLU B 1 197 ? -42.824 4.956 190.484 1.00 75.98 197 GLU B C 1
ATOM 3601 O O . GLU B 1 197 ? -42.661 3.751 190.258 1.00 75.98 197 GLU B O 1
ATOM 3603 N N . ASN B 1 198 ? -42.277 5.899 189.723 1.00 75.48 198 ASN B N 1
ATOM 3604 C CA . ASN B 1 198 ? -41.399 5.605 188.595 1.00 75.48 198 ASN B CA 1
ATOM 3605 C C . ASN B 1 198 ? -39.975 6.080 188.867 1.00 75.48 198 ASN B C 1
ATOM 3606 O O . ASN B 1 198 ? -39.283 6.570 187.972 1.00 75.48 198 ASN B O 1
ATOM 3608 N N . ASN B 1 199 ? -39.525 5.940 190.112 1.00 72.81 199 ASN B N 1
ATOM 3609 C CA . ASN B 1 199 ? -38.203 6.417 190.500 1.00 72.81 199 ASN B CA 1
ATOM 3610 C C . ASN B 1 199 ? -37.124 5.579 189.823 1.00 72.81 199 ASN B C 1
ATOM 3611 O O . ASN B 1 199 ? -37.031 4.368 190.051 1.00 72.81 199 ASN B O 1
ATOM 3613 N N . GLY B 1 200 ? -36.313 6.225 188.989 1.00 66.56 200 GLY B N 1
ATOM 3614 C CA . GLY B 1 200 ? -35.219 5.555 188.313 1.00 66.56 200 GLY B CA 1
ATOM 3615 C C . GLY B 1 200 ? -33.960 6.396 188.259 1.00 66.56 200 GLY B C 1
ATOM 3616 O O . GLY B 1 200 ? -33.166 6.278 187.320 1.00 66.56 200 GLY B O 1
ATOM 3617 N N . PHE B 1 201 ? -33.771 7.252 189.260 1.00 60.77 201 PHE B N 1
ATOM 3618 C CA . PHE B 1 201 ? -32.651 8.184 189.255 1.00 60.77 201 PHE B CA 1
ATOM 3619 C C . PHE B 1 201 ? -31.335 7.436 189.408 1.00 60.77 201 PHE B C 1
ATOM 3620 O O . PHE B 1 201 ? -31.264 6.413 190.097 1.00 60.77 201 PHE B O 1
ATOM 3628 N N . THR B 1 202 ? -30.289 7.951 188.762 1.00 58.28 202 THR B N 1
ATOM 3629 C CA . THR B 1 202 ? -28.972 7.336 188.877 1.00 58.28 202 THR B CA 1
ATOM 3630 C C . THR B 1 202 ? -28.225 7.854 190.101 1.00 58.28 202 THR B C 1
ATOM 3631 O O . THR B 1 202 ? -27.697 7.068 190.896 1.00 58.28 202 THR B O 1
ATOM 3635 N N . SER B 1 203 ? -28.178 9.173 190.276 1.00 52.60 203 SER B N 1
ATOM 3636 C CA . SER B 1 203 ? -27.372 9.761 191.336 1.00 52.60 203 SER B CA 1
ATOM 3637 C C . SER B 1 203 ? -28.009 11.056 191.820 1.00 52.60 203 SER B C 1
ATOM 3638 O O . SER B 1 203 ? -28.809 11.682 191.123 1.00 52.60 203 SER B O 1
ATOM 3641 N N . MET B 1 204 ? -27.634 11.445 193.039 1.00 51.16 204 MET B N 1
ATOM 3642 C CA . MET B 1 204 ? -28.166 12.634 193.704 1.00 51.16 204 MET B CA 1
ATOM 3643 C C . MET B 1 204 ? -27.152 13.770 193.571 1.00 51.16 204 MET B C 1
ATOM 3644 O O . MET B 1 204 ? -26.433 14.111 194.509 1.00 51.16 204 MET B O 1
ATOM 3649 N N . VAL B 1 205 ? -27.103 14.369 192.381 1.00 45.06 205 VAL B N 1
ATOM 3650 C CA . VAL B 1 205 ? -26.115 15.406 192.099 1.00 45.06 205 VAL B CA 1
ATOM 3651 C C . VAL B 1 205 ? -26.455 16.671 192.876 1.00 45.06 205 VAL B C 1
ATOM 3652 O O . VAL B 1 205 ? -27.612 17.106 192.911 1.00 45.06 205 VAL B O 1
ATOM 3656 N N . VAL B 1 206 ? -25.443 17.265 193.510 1.00 42.34 206 VAL B N 1
ATOM 3657 C CA . VAL B 1 206 ? -25.607 18.463 194.328 1.00 42.34 206 VAL B CA 1
ATOM 3658 C C . VAL B 1 206 ? -24.655 19.533 193.796 1.00 42.34 206 VAL B C 1
ATOM 3659 O O . VAL B 1 206 ? -24.018 20.262 194.561 1.00 42.34 206 VAL B O 1
ATOM 3663 N N . LEU B 1 207 ? -24.524 19.591 192.472 1.00 40.99 207 LEU B N 1
ATOM 3664 C CA . LEU B 1 207 ? -23.587 20.456 191.759 1.00 40.99 207 LEU B CA 1
ATOM 3665 C C . LEU B 1 207 ? -23.489 21.851 192.366 1.00 40.99 207 LEU B C 1
ATOM 3666 O O . LEU B 1 207 ? -24.495 22.554 192.507 1.00 40.99 207 LEU B O 1
ATOM 3671 N N . CYS B 1 208 ? -22.265 22.253 192.718 1.00 45.43 208 CYS B N 1
ATOM 3672 C CA . CYS B 1 208 ? -22.006 23.531 193.378 1.00 45.43 208 CYS B CA 1
ATOM 3673 C C . CYS B 1 208 ? -20.715 24.173 192.876 1.00 45.43 208 CYS B C 1
ATOM 3674 O O . CYS B 1 208 ? -20.171 23.760 191.848 1.00 45.43 208 CYS B O 1
ATOM 3677 N N . THR B 1 209 ? -20.220 25.180 193.591 1.00 51.07 209 THR B N 1
ATOM 3678 C CA . THR B 1 209 ? -19.017 25.906 193.206 1.00 51.07 209 THR B CA 1
ATOM 3679 C C . THR B 1 209 ? -17.815 25.445 194.023 1.00 51.07 209 THR B C 1
ATOM 3680 O O . THR B 1 209 ? -17.941 24.728 195.016 1.00 51.07 209 THR B O 1
ATOM 3684 N N . THR B 1 210 ? -16.632 25.886 193.587 1.00 52.49 210 THR B N 1
ATOM 3685 C CA . THR B 1 210 ? -15.395 25.499 194.261 1.00 52.49 210 THR B CA 1
ATOM 3686 C C . THR B 1 210 ? -15.355 26.023 195.690 1.00 52.49 210 THR B C 1
ATOM 3687 O O . THR B 1 210 ? -14.986 25.295 196.619 1.00 52.49 210 THR B O 1
ATOM 3691 N N . ARG B 1 211 ? -15.724 27.290 195.885 1.00 53.77 211 ARG B N 1
ATOM 3692 C CA . ARG B 1 211 ? -15.715 27.860 197.228 1.00 53.77 211 ARG B CA 1
ATOM 3693 C C . ARG B 1 211 ? -16.696 27.134 198.136 1.00 53.77 211 ARG B C 1
ATOM 3694 O O . ARG B 1 211 ? -16.364 26.779 199.273 1.00 53.77 211 ARG B O 1
ATOM 3702 N N . ASP B 1 212 ? -17.911 26.892 197.642 1.00 55.10 212 ASP B N 1
ATOM 3703 C CA . ASP B 1 212 ? -18.911 26.191 198.440 1.00 55.10 212 ASP B CA 1
ATOM 3704 C C . ASP B 1 212 ? -18.502 24.747 198.693 1.00 55.10 212 ASP B C 1
ATOM 3705 O O . ASP B 1 212 ? -18.685 24.232 199.803 1.00 55.10 212 ASP B O 1
ATOM 3710 N N . PHE B 1 213 ? -17.957 24.079 197.673 1.00 52.68 213 PHE B N 1
ATOM 3711 C CA . PHE B 1 213 ? -17.449 22.723 197.849 1.00 52.68 213 PHE B CA 1
ATOM 3712 C C . PHE B 1 213 ? -16.421 22.674 198.969 1.00 52.68 213 PHE B C 1
ATOM 3713 O O . PHE B 1 213 ? -16.529 21.864 199.897 1.00 52.68 213 PHE B O 1
ATOM 3721 N N . ASN B 1 214 ? -15.419 23.553 198.901 1.00 55.84 214 ASN B N 1
ATOM 3722 C CA . ASN B 1 214 ? -14.364 23.556 199.905 1.00 55.84 214 ASN B CA 1
ATOM 3723 C C . ASN B 1 214 ? -14.920 23.879 201.284 1.00 55.84 214 ASN B C 1
ATOM 3724 O O . ASN B 1 214 ? -14.510 23.275 202.281 1.00 55.84 214 ASN B O 1
ATOM 3729 N N . ALA B 1 215 ? -15.855 24.829 201.363 1.00 55.97 215 ALA B N 1
ATOM 3730 C CA . ALA B 1 215 ? -16.425 25.193 202.654 1.00 55.97 215 ALA B CA 1
ATOM 3731 C C . ALA B 1 215 ? -17.182 24.028 203.278 1.00 55.97 215 ALA B C 1
ATOM 3732 O O . ALA B 1 215 ? -17.049 23.768 204.479 1.00 55.97 215 ALA B O 1
ATOM 3734 N N . ILE B 1 216 ? -17.983 23.314 202.485 1.00 57.77 216 ILE B N 1
ATOM 3735 C CA . ILE B 1 216 ? -18.798 22.249 203.060 1.00 57.77 216 ILE B CA 1
ATOM 3736 C C . ILE B 1 216 ? -17.951 21.024 203.393 1.00 57.77 216 ILE B C 1
ATOM 3737 O O . ILE B 1 216 ? -18.172 20.372 204.418 1.00 57.77 216 ILE B O 1
ATOM 3742 N N . VAL B 1 217 ? -16.973 20.686 202.548 1.00 58.94 217 VAL B N 1
ATOM 3743 C CA . VAL B 1 217 ? -16.148 19.519 202.845 1.00 58.94 217 VAL B CA 1
ATOM 3744 C C . VAL B 1 217 ? -15.200 19.781 204.005 1.00 58.94 217 VAL B C 1
ATOM 3745 O O . VAL B 1 217 ? -14.723 18.831 204.636 1.00 58.94 217 VAL B O 1
ATOM 3749 N N . ASP B 1 218 ? -14.915 21.044 204.310 1.00 64.10 218 ASP B N 1
ATOM 3750 C CA . ASP B 1 218 ? -14.045 21.395 205.423 1.00 64.10 218 ASP B CA 1
ATOM 3751 C C . ASP B 1 218 ? -14.800 21.539 206.735 1.00 64.10 218 ASP B C 1
ATOM 3752 O O . ASP B 1 218 ? -14.197 21.921 207.741 1.00 64.10 218 ASP B O 1
ATOM 3754 N N . HIS B 1 219 ? -16.100 21.259 206.744 1.00 66.06 219 HIS B N 1
ATOM 3755 C CA . HIS B 1 219 ? -16.860 21.299 207.981 1.00 66.06 219 HIS B CA 1
ATOM 3756 C C . HIS B 1 219 ? -16.330 20.234 208.940 1.00 66.06 219 HIS B C 1
ATOM 3757 O O . HIS B 1 219 ? -15.866 19.175 208.506 1.00 66.06 219 HIS B O 1
ATOM 3764 N N . PRO B 1 220 ? -16.367 20.499 210.250 1.00 66.29 220 PRO B N 1
ATOM 3765 C CA . PRO B 1 220 ? -15.819 19.524 211.209 1.00 66.29 220 PRO B CA 1
ATOM 3766 C C . PRO B 1 220 ? -16.397 18.128 211.059 1.00 66.29 220 PRO B C 1
ATOM 3767 O O . PRO B 1 220 ? -15.668 17.139 211.202 1.00 66.29 220 PRO B O 1
ATOM 3771 N N . ASP B 1 221 ? -17.692 18.019 210.770 1.00 67.43 221 ASP B N 1
ATOM 3772 C CA . ASP B 1 221 ? -18.315 16.710 210.632 1.00 67.43 221 ASP B CA 1
ATOM 3773 C C . ASP B 1 221 ? -17.957 16.037 209.313 1.00 67.43 221 ASP B C 1
ATOM 3774 O O . ASP B 1 221 ? -17.955 14.804 209.232 1.00 67.43 221 ASP B O 1
ATOM 3779 N N . VAL B 1 222 ? -17.654 16.818 208.281 1.00 65.53 222 VAL B N 1
ATOM 3780 C CA . VAL B 1 222 ? -17.445 16.265 206.946 1.00 65.53 222 VAL B CA 1
ATOM 3781 C C . VAL B 1 222 ? -15.987 15.895 206.706 1.00 65.53 222 VAL B C 1
ATOM 3782 O O . VAL B 1 222 ? -15.700 14.917 206.013 1.00 65.53 222 VAL B O 1
ATOM 3786 N N . ARG B 1 223 ? -15.045 16.664 207.264 1.00 66.95 223 ARG B N 1
ATOM 3787 C CA . ARG B 1 223 ? -13.634 16.439 206.964 1.00 66.95 223 ARG B CA 1
ATOM 3788 C C . ARG B 1 223 ? -13.161 15.071 207.440 1.00 66.95 223 ARG B C 1
ATOM 3789 O O . ARG B 1 223 ? -12.273 14.475 206.820 1.00 66.95 223 ARG B O 1
ATOM 3797 N N . ALA B 1 224 ? -13.739 14.555 208.528 1.00 68.46 224 ALA B N 1
ATOM 3798 C CA . ALA B 1 224 ? -13.336 13.241 209.019 1.00 68.46 224 ALA B CA 1
ATOM 3799 C C . ALA B 1 224 ? -13.618 12.150 207.998 1.00 68.46 224 ALA B C 1
ATOM 3800 O O . ALA B 1 224 ? -12.951 11.110 208.001 1.00 68.46 224 ALA B O 1
ATOM 3802 N N . ALA B 1 225 ? -14.594 12.365 207.119 1.00 65.55 225 ALA B N 1
ATOM 3803 C CA . ALA B 1 225 ? -14.909 11.412 206.064 1.00 65.55 225 ALA B CA 1
ATOM 3804 C C . ALA B 1 225 ? -14.284 11.771 204.728 1.00 65.55 225 ALA B C 1
ATOM 3805 O O . ALA B 1 225 ? -13.932 10.870 203.961 1.00 65.55 225 ALA B O 1
ATOM 3807 N N . TYR B 1 226 ? -14.148 13.062 204.422 1.00 62.00 226 TYR B N 1
ATOM 3808 C CA . TYR B 1 226 ? -13.496 13.455 203.179 1.00 62.00 226 TYR B CA 1
ATOM 3809 C C . TYR B 1 226 ? -12.007 13.140 203.225 1.00 62.00 226 TYR B C 1
ATOM 3810 O O . TYR B 1 226 ? -11.457 12.546 202.292 1.00 62.00 226 TYR B O 1
ATOM 3819 N N . GLU B 1 227 ? -11.337 13.538 204.309 1.00 66.15 227 GLU B N 1
ATOM 3820 C CA . GLU B 1 227 ? -9.925 13.208 204.465 1.00 66.15 227 GLU B CA 1
ATOM 3821 C C . GLU B 1 227 ? -9.742 11.749 204.857 1.00 66.15 227 GLU B C 1
ATOM 3822 O O . GLU B 1 227 ? -8.816 11.083 204.380 1.00 66.15 227 GLU B O 1
ATOM 3824 N N . GLY B 1 228 ? -10.619 11.233 205.713 1.00 68.71 228 GLY B N 1
ATOM 3825 C CA . GLY B 1 228 ? -10.472 9.890 206.236 1.00 68.71 228 GLY B CA 1
ATOM 3826 C C . GLY B 1 228 ? -10.985 8.811 205.307 1.00 68.71 228 GLY B C 1
ATOM 3827 O O . GLY B 1 228 ? -11.063 7.641 205.691 1.00 68.71 228 GLY B O 1
ATOM 3828 N N . ARG B 1 229 ? -11.342 9.192 204.083 1.00 67.77 229 ARG B N 1
ATOM 3829 C CA . ARG B 1 229 ? -11.764 8.218 203.086 1.00 67.77 229 ARG B CA 1
ATOM 3830 C C . ARG B 1 229 ? -11.544 8.762 201.683 1.00 67.77 229 ARG B C 1
ATOM 3831 O O . ARG B 1 229 ? -10.400 8.856 201.226 1.00 67.77 229 ARG B O 1
ATOM 3833 N N . ASP B 1 230 ? -12.628 9.148 201.011 1.00 69.16 230 ASP B N 1
ATOM 3834 C CA . ASP B 1 230 ? -12.587 9.603 199.623 1.00 69.16 230 ASP B CA 1
ATOM 3835 C C . ASP B 1 230 ? -11.745 8.650 198.778 1.00 69.16 230 ASP B C 1
ATOM 3836 O O . ASP B 1 230 ? -10.689 9.003 198.252 1.00 69.16 230 ASP B O 1
ATOM 3838 N N . GLY B 1 231 ? -12.237 7.413 198.674 1.00 72.97 231 GLY B N 1
ATOM 3839 C CA . GLY B 1 231 ? -11.448 6.355 198.060 1.00 72.97 231 GLY B CA 1
ATOM 3840 C C . GLY B 1 231 ? -10.984 6.687 196.658 1.00 72.97 231 GLY B C 1
ATOM 3841 O O . GLY B 1 231 ? -9.915 6.246 196.230 1.00 72.97 231 GLY B O 1
ATOM 3842 N N . GLY B 1 232 ? -11.784 7.466 195.923 1.00 78.27 232 GLY B N 1
ATOM 3843 C CA . GLY B 1 232 ? -11.488 7.886 194.556 1.00 78.27 232 GLY B CA 1
ATOM 3844 C C . GLY B 1 232 ? -11.446 6.699 193.601 1.00 78.27 232 GLY B C 1
ATOM 3845 O O . GLY B 1 232 ? -11.246 5.555 194.025 1.00 78.27 232 GLY B O 1
ATOM 3846 N N . ALA B 1 233 ? -11.670 6.961 192.313 1.00 83.92 233 ALA B N 1
ATOM 3847 C CA . ALA B 1 233 ? -11.758 5.920 191.292 1.00 83.92 233 ALA B CA 1
ATOM 3848 C C . ALA B 1 233 ? -12.826 4.891 191.647 1.00 83.92 233 ALA B C 1
ATOM 3849 O O . ALA B 1 233 ? -12.868 3.801 191.067 1.00 83.92 233 ALA B O 1
ATOM 3851 N N . GLU B 1 234 ? -13.690 5.234 192.600 1.00 82.22 234 GLU B N 1
ATOM 3852 C CA . GLU B 1 234 ? -14.821 4.410 192.994 1.00 82.22 234 GLU B CA 1
ATOM 3853 C C . GLU B 1 234 ? -16.155 5.108 192.809 1.00 82.22 234 GLU B C 1
ATOM 3854 O O . GLU B 1 234 ? -17.164 4.432 192.596 1.00 82.22 234 GLU B O 1
ATOM 3856 N N . TYR B 1 235 ? -16.187 6.436 192.894 1.00 79.10 235 TYR B N 1
ATOM 3857 C CA . TYR B 1 235 ? -17.383 7.182 192.535 1.00 79.10 235 TYR B CA 1
ATOM 3858 C C . TYR B 1 235 ? -17.710 6.950 191.067 1.00 79.10 235 TYR B C 1
ATOM 3859 O O . TYR B 1 235 ? -16.824 6.997 190.209 1.00 79.10 235 TYR B O 1
ATOM 3861 N N . LEU B 1 236 ? -18.987 6.689 190.782 1.00 77.55 236 LEU B N 1
ATOM 3862 C CA . LEU B 1 236 ? -19.382 6.353 189.418 1.00 77.55 236 LEU B CA 1
ATOM 3863 C C . LEU B 1 236 ? -19.095 7.500 188.461 1.00 77.55 236 LEU B C 1
ATOM 3864 O O . LEU B 1 236 ? -18.648 7.275 187.330 1.00 77.55 236 LEU B O 1
ATOM 3866 N N . THR B 1 237 ? -19.346 8.736 188.893 1.00 74.62 237 THR B N 1
ATOM 3867 C CA . THR B 1 237 ? -19.104 9.884 188.023 1.00 74.62 237 THR B CA 1
ATOM 3868 C C . THR B 1 237 ? -17.626 10.021 187.683 1.00 74.62 237 THR B C 1
ATOM 3869 O O . THR B 1 237 ? -17.269 10.274 186.526 1.00 74.62 237 THR B O 1
ATOM 3871 N N . ARG B 1 238 ? -16.750 9.857 188.679 1.00 76.65 238 ARG B N 1
ATOM 3872 C CA . ARG B 1 238 ? -15.318 9.989 188.433 1.00 76.65 238 ARG B CA 1
ATOM 3873 C C . ARG B 1 238 ? -14.821 8.919 187.471 1.00 76.65 238 ARG B C 1
ATOM 3874 O O . ARG B 1 238 ? -14.025 9.207 186.568 1.00 76.65 238 ARG B O 1
ATOM 3876 N N . ARG B 1 239 ? -15.273 7.678 187.651 1.00 78.58 239 ARG B N 1
ATOM 3877 C CA . ARG B 1 239 ? -14.873 6.607 186.746 1.00 78.58 239 ARG B CA 1
ATOM 3878 C C . ARG B 1 239 ? -15.413 6.841 185.341 1.00 78.58 239 ARG B C 1
ATOM 3879 O O . ARG B 1 239 ? -14.709 6.600 184.353 1.00 78.58 239 ARG B O 1
ATOM 3881 N N . LEU B 1 240 ? -16.658 7.309 185.229 1.00 79.38 240 LEU B N 1
ATOM 3882 C CA . LEU B 1 240 ? -17.271 7.479 183.916 1.00 79.38 240 LEU B CA 1
ATOM 3883 C C . LEU B 1 240 ? -16.620 8.618 183.142 1.00 79.38 240 LEU B C 1
ATOM 3884 O O . LEU B 1 240 ? -16.278 8.463 181.964 1.00 79.38 240 LEU B O 1
ATOM 3886 N N . GLY B 1 241 ? -16.445 9.773 183.780 1.00 79.31 241 GLY B N 1
ATOM 3887 C CA . GLY B 1 241 ? -15.834 10.897 183.096 1.00 79.31 241 GLY B CA 1
ATOM 3888 C C . GLY B 1 241 ? -14.351 10.712 182.846 1.00 79.31 241 GLY B C 1
ATOM 3889 O O . GLY B 1 241 ? -13.929 10.515 181.703 1.00 79.31 241 GLY B O 1
ATOM 3890 N N . ASP B 1 242 ? -13.557 10.762 183.919 1.00 79.99 242 ASP B N 1
ATOM 3891 C CA . ASP B 1 242 ? -12.115 10.490 183.875 1.00 79.99 242 ASP B CA 1
ATOM 3892 C C . ASP B 1 242 ? -11.394 11.321 182.814 1.00 79.99 242 ASP B C 1
ATOM 3893 O O . ASP B 1 242 ? -10.319 10.946 182.340 1.00 79.99 242 ASP B O 1
ATOM 3895 N N . ALA B 1 243 ? -11.974 12.463 182.430 1.00 78.18 243 ALA B N 1
ATOM 3896 C CA . ALA B 1 243 ? -11.365 13.293 181.398 1.00 78.18 243 ALA B CA 1
ATOM 3897 C C . ALA B 1 243 ? -11.473 14.783 181.702 1.00 78.18 243 ALA B C 1
ATOM 3898 O O . ALA B 1 243 ? -11.399 15.601 180.776 1.00 78.18 243 ALA B O 1
ATOM 3900 N N . VAL B 1 244 ? -11.646 15.161 182.965 1.00 70.13 244 VAL B N 1
ATOM 3901 C CA . VAL B 1 244 ? -11.751 16.565 183.334 1.00 70.13 244 VAL B CA 1
ATOM 3902 C C . VAL B 1 244 ? -11.367 16.711 184.799 1.00 70.13 244 VAL B C 1
ATOM 3903 O O . VAL B 1 244 ? -11.309 15.733 185.548 1.00 70.13 244 VAL B O 1
ATOM 3905 N N . ASP B 1 245 ? -11.107 17.952 185.196 1.00 61.07 245 ASP B N 1
ATOM 3906 C CA . ASP B 1 245 ? -10.684 18.272 186.557 1.00 61.07 245 ASP B CA 1
ATOM 3907 C C . ASP B 1 245 ? -11.884 18.812 187.325 1.00 61.07 245 ASP B C 1
ATOM 3908 O O . ASP B 1 245 ? -12.204 20.000 187.247 1.00 61.07 245 ASP B O 1
ATOM 3910 N N . PHE B 1 246 ? -12.552 17.932 188.069 1.00 57.80 246 PHE B N 1
ATOM 3911 C CA . PHE B 1 246 ? -13.648 18.326 188.942 1.00 57.80 246 PHE B CA 1
ATOM 3912 C C . PHE B 1 246 ? -13.669 17.413 190.155 1.00 57.80 246 PHE B C 1
ATOM 3913 O O . PHE B 1 246 ? -13.393 16.216 190.045 1.00 57.80 246 PHE B O 1
ATOM 3921 N N . GLN B 1 247 ? -13.996 17.982 191.309 1.00 53.26 247 GLN B N 1
ATOM 3922 C CA . GLN B 1 247 ? -13.985 17.250 192.566 1.00 53.26 247 GLN B CA 1
ATOM 3923 C C . GLN B 1 247 ? -15.342 16.604 192.807 1.00 53.26 247 GLN B C 1
ATOM 3924 O O . GLN B 1 247 ? -16.382 17.250 192.652 1.00 53.26 247 GLN B O 1
ATOM 3930 N N . VAL B 1 248 ? -15.327 15.329 193.190 1.00 52.79 248 VAL B N 1
ATOM 3931 C CA . VAL B 1 248 ? -16.535 14.548 193.420 1.00 52.79 248 VAL B CA 1
ATOM 3932 C C . VAL B 1 248 ? -16.449 13.936 194.810 1.00 52.79 248 VAL B C 1
ATOM 3933 O O . VAL B 1 248 ? -15.403 13.400 195.190 1.00 52.79 248 VAL B O 1
ATOM 3937 N N . PHE B 1 249 ? -17.543 14.012 195.564 1.00 53.94 249 PHE B N 1
ATOM 3938 C CA . PHE B 1 249 ? -17.595 13.454 196.912 1.00 53.94 249 PHE B CA 1
ATOM 3939 C C . PHE B 1 249 ? -18.985 12.880 197.136 1.00 53.94 249 PHE B C 1
ATOM 3940 O O . PHE B 1 249 ? -19.953 13.633 197.276 1.00 53.94 249 PHE B O 1
ATOM 3948 N N . THR B 1 250 ? -19.086 11.553 197.174 1.00 56.31 250 THR B N 1
ATOM 3949 C CA . THR B 1 250 ? -20.364 10.859 197.328 1.00 56.31 250 THR B CA 1
ATOM 3950 C C . THR B 1 250 ? -20.494 10.418 198.782 1.00 56.31 250 THR B C 1
ATOM 3951 O O . THR B 1 250 ? -20.053 9.337 199.166 1.00 56.31 250 THR B O 1
ATOM 3955 N N . HIS B 1 251 ? -21.110 11.270 199.597 1.00 58.36 251 HIS B N 1
ATOM 3956 C CA . HIS B 1 251 ? -21.289 11.012 201.018 1.00 58.36 251 HIS B CA 1
ATOM 3957 C C . HIS B 1 251 ? -22.774 10.947 201.340 1.00 58.36 251 HIS B C 1
ATOM 3958 O O . HIS B 1 251 ? -23.522 11.879 201.021 1.00 58.36 251 HIS B O 1
ATOM 3965 N N . LYS B 1 252 ? -23.194 9.847 201.970 1.00 58.68 252 LYS B N 1
ATOM 3966 C CA . LYS B 1 252 ? -24.584 9.647 202.386 1.00 58.68 252 LYS B CA 1
ATOM 3967 C C . LYS B 1 252 ? -25.546 9.773 201.204 1.00 58.68 252 LYS B C 1
ATOM 3968 O O . LYS B 1 252 ? -26.580 10.438 201.281 1.00 58.68 252 LYS B O 1
ATOM 3974 N N . GLY B 1 253 ? -25.191 9.131 200.093 1.00 56.25 253 GLY B N 1
ATOM 3975 C CA . GLY B 1 253 ? -26.032 9.169 198.912 1.00 56.25 253 GLY B CA 1
ATOM 3976 C C . GLY B 1 253 ? -25.871 10.451 198.124 1.00 56.25 253 GLY B C 1
ATOM 3977 O O . GLY B 1 253 ? -25.840 10.436 196.890 1.00 56.25 253 GLY B O 1
ATOM 3978 N N . VAL B 1 254 ? -25.787 11.572 198.843 1.00 55.22 254 VAL B N 1
ATOM 3979 C CA . VAL B 1 254 ? -25.515 12.856 198.215 1.00 55.22 254 VAL B CA 1
ATOM 3980 C C . VAL B 1 254 ? -24.177 12.803 197.491 1.00 55.22 254 VAL B C 1
ATOM 3981 O O . VAL B 1 254 ? -23.167 12.344 198.037 1.00 55.22 254 VAL B O 1
ATOM 3985 N N . THR B 1 255 ? -24.167 13.279 196.246 1.00 51.09 255 THR B N 1
ATOM 3986 C CA . THR B 1 255 ? -22.984 13.239 195.385 1.00 51.09 255 THR B CA 1
ATOM 3987 C C . THR B 1 255 ? -22.609 14.669 195.014 1.00 51.09 255 THR B C 1
ATOM 3988 O O . THR B 1 255 ? -23.075 15.195 194.002 1.00 51.09 255 THR B O 1
ATOM 3992 N N . LEU B 1 256 ? -21.770 15.295 195.836 1.00 48.69 256 LEU B N 1
ATOM 3993 C CA . LEU B 1 256 ? -21.291 16.634 195.528 1.00 48.69 256 LEU B CA 1
ATOM 3994 C C . LEU B 1 256 ? -20.478 16.625 194.242 1.00 48.69 256 LEU B C 1
ATOM 3995 O O . LEU B 1 256 ? -19.747 15.674 193.958 1.00 48.69 256 LEU B O 1
ATOM 4000 N N . VAL B 1 257 ? -20.608 17.694 193.463 1.00 44.23 257 VAL B N 1
ATOM 4001 C CA . VAL B 1 257 ? -19.852 17.865 192.229 1.00 44.23 257 VAL B CA 1
ATOM 4002 C C . VAL B 1 257 ? -19.495 19.340 192.121 1.00 44.23 257 VAL B C 1
ATOM 4003 O O . VAL B 1 257 ? -20.384 20.185 191.982 1.00 44.23 257 VAL B O 1
ATOM 4007 N N . GLU B 1 258 ? -18.206 19.653 192.196 1.00 45.39 258 GLU B N 1
ATOM 4008 C CA . GLU B 1 258 ? -17.774 21.035 192.049 1.00 45.39 258 GLU B CA 1
ATOM 4009 C C . GLU B 1 258 ? -17.825 21.441 190.584 1.00 45.39 258 GLU B C 1
ATOM 4010 O O . GLU B 1 258 ? -17.307 20.735 189.715 1.00 45.39 258 GLU B O 1
ATOM 4012 N N . ASP B 1 259 ? -18.452 22.579 190.310 1.00 44.36 259 ASP B N 1
ATOM 4013 C CA . ASP B 1 259 ? -18.527 23.131 188.965 1.00 44.36 259 ASP B CA 1
ATOM 4014 C C . ASP B 1 259 ? -17.535 24.278 188.864 1.00 44.36 259 ASP B C 1
ATOM 4015 O O . ASP B 1 259 ? -17.658 25.275 189.583 1.00 44.36 259 ASP B O 1
ATOM 4020 N N . THR B 1 260 ? -16.555 24.133 187.975 1.00 44.44 260 THR B N 1
ATOM 4021 C CA . THR B 1 260 ? -15.528 25.144 187.775 1.00 44.44 260 THR B CA 1
ATOM 4022 C C . THR B 1 260 ? -15.717 25.897 186.466 1.00 44.44 260 THR B C 1
ATOM 4023 O O . THR B 1 260 ? -14.753 26.452 185.935 1.00 44.44 260 THR B O 1
ATOM 4027 N N . SER B 1 261 ? -16.933 25.915 185.927 1.00 41.49 261 SER B N 1
ATOM 4028 C CA . SER B 1 261 ? -17.211 26.593 184.669 1.00 41.49 261 SER B CA 1
ATOM 4029 C C . SER B 1 261 ? -17.591 28.054 184.853 1.00 41.49 261 SER B C 1
ATOM 4030 O O . SER B 1 261 ? -17.771 28.762 183.858 1.00 41.49 261 SER B O 1
ATOM 4033 N N . GLY B 1 262 ? -17.727 28.519 186.093 1.00 42.64 262 GLY B N 1
ATOM 4034 C CA . GLY B 1 262 ? -17.954 29.929 186.333 1.00 42.64 262 GLY B CA 1
ATOM 4035 C C . GLY B 1 262 ? -19.350 30.419 186.037 1.00 42.64 262 GLY B C 1
ATOM 4036 O O . GLY B 1 262 ? -19.591 31.627 186.085 1.00 42.64 262 GLY B O 1
ATOM 4037 N N . LYS B 1 263 ? -20.280 29.519 185.729 1.00 38.52 263 LYS B N 1
ATOM 4038 C CA . LYS B 1 263 ? -21.665 29.899 185.491 1.00 38.52 263 LYS B CA 1
ATOM 4039 C C . LYS B 1 263 ? -22.490 29.953 186.766 1.00 38.52 263 LYS B C 1
ATOM 4040 O O . LYS B 1 263 ? -23.633 30.419 186.725 1.00 38.52 263 LYS B O 1
ATOM 4046 N N . LEU B 1 264 ? -21.946 29.499 187.888 1.00 42.77 264 LEU B N 1
ATOM 4047 C CA . LEU B 1 264 ? -22.659 29.495 189.156 1.00 42.77 264 LEU B CA 1
ATOM 4048 C C . LEU B 1 264 ? -22.108 30.581 190.068 1.00 42.77 264 LEU B C 1
ATOM 4049 O O . LEU B 1 264 ? -20.894 30.670 190.274 1.00 42.77 264 LEU B O 1
ATOM 4054 N N . THR B 1 265 ? -23.001 31.398 190.613 1.00 51.65 265 THR B N 1
ATOM 4055 C CA . THR B 1 265 ? -22.623 32.348 191.644 1.00 51.65 265 THR B CA 1
ATOM 4056 C C . THR B 1 265 ? -22.429 31.611 192.965 1.00 51.65 265 THR B C 1
ATOM 4057 O O . THR B 1 265 ? -23.104 30.617 193.245 1.00 51.65 265 THR B O 1
ATOM 4061 N N . ASP B 1 266 ? -21.488 32.099 193.769 1.00 53.55 266 ASP B N 1
ATOM 4062 C CA . ASP B 1 266 ? -21.162 31.435 195.024 1.00 53.55 266 ASP B CA 1
ATOM 4063 C C . ASP B 1 266 ? -22.375 31.390 195.945 1.00 53.55 266 ASP B C 1
ATOM 4064 O O . ASP B 1 266 ? -23.265 32.243 195.886 1.00 53.55 266 ASP B O 1
ATOM 4066 N N . GLY B 1 267 ? -22.402 30.379 196.805 1.00 54.54 267 GLY B N 1
ATOM 4067 C CA . GLY B 1 267 ? -23.538 30.159 197.684 1.00 54.54 267 GLY B CA 1
ATOM 4068 C C . GLY B 1 267 ? -24.800 29.728 196.969 1.00 54.54 267 GLY B C 1
ATOM 4069 O O . GLY B 1 267 ? -25.898 30.157 197.344 1.00 54.54 267 GLY B O 1
ATOM 4070 N N . SER B 1 268 ? -24.674 28.883 195.944 1.00 51.38 268 SER B N 1
ATOM 4071 C CA . SER B 1 268 ? -25.822 28.386 195.182 1.00 51.38 268 SER B CA 1
ATOM 4072 C C . SER B 1 268 ? -25.556 26.928 194.807 1.00 51.38 268 SER B C 1
ATOM 4073 O O . SER B 1 268 ? -24.934 26.647 193.781 1.00 51.38 268 SER B O 1
ATOM 4076 N N . ALA B 1 269 ? -26.038 26.006 195.637 1.00 48.13 269 ALA B N 1
ATOM 4077 C CA . ALA B 1 269 ? -25.928 24.578 195.371 1.00 48.13 269 ALA B CA 1
ATOM 4078 C C . ALA B 1 269 ? -27.275 24.056 194.895 1.00 48.13 269 ALA B C 1
ATOM 4079 O O . ALA B 1 269 ? -28.288 24.227 195.577 1.00 48.13 269 ALA B O 1
ATOM 4081 N N . TYR B 1 270 ? -27.287 23.431 193.726 1.00 46.06 270 TYR B N 1
ATOM 4082 C CA . TYR B 1 270 ? -28.525 23.034 193.059 1.00 46.06 270 TYR B CA 1
ATOM 4083 C C . TYR B 1 270 ? -28.614 21.513 193.046 1.00 46.06 270 TYR B C 1
ATOM 4084 O O . TYR B 1 270 ? -28.023 20.851 192.189 1.00 46.06 270 TYR B O 1
ATOM 4093 N N . MET B 1 271 ? -29.370 20.975 193.997 1.00 45.51 271 MET B N 1
ATOM 4094 C CA . MET B 1 271 ? -29.523 19.536 194.181 1.00 45.51 271 MET B CA 1
ATOM 4095 C C . MET B 1 271 ? -30.611 19.028 193.245 1.00 45.51 271 MET B C 1
ATOM 4096 O O . MET B 1 271 ? -31.733 19.541 193.255 1.00 45.51 271 MET B O 1
ATOM 4101 N N . PHE B 1 272 ? -30.293 18.022 192.437 1.00 42.12 272 PHE B N 1
ATOM 4102 C CA . PHE B 1 272 ? -31.268 17.468 191.512 1.00 42.12 272 PHE B CA 1
ATOM 4103 C C . PHE B 1 272 ? -30.892 16.045 191.139 1.00 42.12 272 PHE B C 1
ATOM 4104 O O . PHE B 1 272 ? -29.705 15.726 191.012 1.00 42.12 272 PHE B O 1
ATOM 4112 N N . PRO B 1 273 ? -31.877 15.170 190.960 1.00 45.63 273 PRO B N 1
ATOM 4113 C CA . PRO B 1 273 ? -31.581 13.799 190.540 1.00 45.63 273 PRO B CA 1
ATOM 4114 C C . PRO B 1 273 ? -31.038 13.755 189.123 1.00 45.63 273 PRO B C 1
ATOM 4115 O O . PRO B 1 273 ? -31.282 14.638 188.299 1.00 45.63 273 PRO B O 1
ATOM 4119 N N . LEU B 1 274 ? -30.290 12.695 188.847 1.00 49.35 274 LEU B N 1
ATOM 4120 C CA . LEU B 1 274 ? -29.675 12.479 187.549 1.00 49.35 274 LEU B CA 1
ATOM 4121 C C . LEU B 1 274 ? -30.146 11.147 186.982 1.00 49.35 274 LEU B C 1
ATOM 4122 O O . LEU B 1 274 ? -30.271 10.163 187.715 1.00 49.35 274 LEU B O 1
ATOM 4127 N N . GLY B 1 275 ? -30.414 11.125 185.679 1.00 52.61 275 GLY B N 1
ATOM 4128 C CA . GLY B 1 275 ? -30.841 9.930 184.993 1.00 52.61 275 GLY B CA 1
ATOM 4129 C C . GLY B 1 275 ? -32.342 9.737 184.916 1.00 52.61 275 GLY B C 1
ATOM 4130 O O . GLY B 1 275 ? -32.795 8.790 184.264 1.00 52.61 275 GLY B O 1
ATOM 4131 N N . VAL B 1 276 ? -33.123 10.600 185.569 1.00 51.63 276 VAL B N 1
ATOM 4132 C CA . VAL B 1 276 ? -34.576 10.506 185.476 1.00 51.63 276 VAL B CA 1
ATOM 4133 C C . VAL B 1 276 ? -34.993 10.764 184.037 1.00 51.63 276 VAL B C 1
ATOM 4134 O O . VAL B 1 276 ? -34.669 11.808 183.459 1.00 51.63 276 VAL B O 1
ATOM 4138 N N . GLN B 1 277 ? -35.713 9.812 183.452 1.00 52.25 277 GLN B N 1
ATOM 4139 C CA . GLN B 1 277 ? -36.058 9.895 182.041 1.00 52.25 277 GLN B CA 1
ATOM 4140 C C . GLN B 1 277 ? -37.029 11.040 181.781 1.00 52.25 277 GLN B C 1
ATOM 4141 O O . GLN B 1 277 ? -37.984 11.251 182.534 1.00 52.25 277 GLN B O 1
ATOM 4147 N N . ASP B 1 278 ? -36.770 11.780 180.701 1.00 48.51 278 ASP B N 1
ATOM 4148 C CA . ASP B 1 278 ? -37.634 12.870 180.248 1.00 48.51 278 ASP B CA 1
ATOM 4149 C C . ASP B 1 278 ? -37.857 13.911 181.343 1.00 48.51 278 ASP B C 1
ATOM 4150 O O . ASP B 1 278 ? -38.968 14.405 181.540 1.00 48.51 278 ASP B O 1
ATOM 4155 N N . MET B 1 279 ? -36.789 14.243 182.065 1.00 42.88 279 MET B N 1
ATOM 4156 C CA . MET B 1 279 ? -36.795 15.359 183.000 1.00 42.88 279 MET B CA 1
ATOM 4157 C C . MET B 1 279 ? -36.100 16.592 182.454 1.00 42.88 279 MET B C 1
ATOM 4158 O O . MET B 1 279 ? -36.541 17.708 182.729 1.00 42.88 279 MET B O 1
ATOM 4163 N N . PHE B 1 280 ? -35.028 16.411 181.687 1.00 37.50 280 PHE B N 1
ATOM 4164 C CA . PHE B 1 280 ? -34.344 17.494 180.993 1.00 37.50 280 PHE B CA 1
ATOM 4165 C C . PHE B 1 280 ? -34.425 17.213 179.502 1.00 37.50 280 PHE B C 1
ATOM 4166 O O . PHE B 1 280 ? -33.903 16.198 179.031 1.00 37.50 280 PHE B O 1
ATOM 4174 N N . GLN B 1 281 ? -35.073 18.106 178.762 1.00 36.65 281 GLN B N 1
ATOM 4175 C CA . GLN B 1 281 ? -35.251 17.935 177.331 1.00 36.65 281 GLN B CA 1
ATOM 4176 C C . GLN B 1 281 ? -34.768 19.174 176.593 1.00 36.65 281 GLN B C 1
ATOM 4177 O O . GLN B 1 281 ? -34.832 20.295 177.104 1.00 36.65 281 GLN B O 1
ATOM 4183 N N . ALA B 1 282 ? -34.286 18.957 175.374 1.00 31.94 282 ALA B N 1
ATOM 4184 C CA . ALA B 1 282 ? -33.793 20.032 174.532 1.00 31.94 282 ALA B CA 1
ATOM 4185 C C . ALA B 1 282 ? -34.354 19.855 173.132 1.00 31.94 282 ALA B C 1
ATOM 4186 O O . ALA B 1 282 ? -34.711 18.750 172.720 1.00 31.94 282 ALA B O 1
ATOM 4188 N N . VAL B 1 283 ? -34.437 20.963 172.405 1.00 30.70 283 VAL B N 1
ATOM 4189 C CA . VAL B 1 283 ? -35.064 20.998 171.089 1.00 30.70 283 VAL B CA 1
ATOM 4190 C C . VAL B 1 283 ? -34.271 21.924 170.183 1.00 30.70 283 VAL B C 1
ATOM 4191 O O . VAL B 1 283 ? -33.884 23.022 170.594 1.00 30.70 283 VAL B O 1
ATOM 4195 N N . TYR B 1 284 ? -34.031 21.488 168.951 1.00 31.97 284 TYR B N 1
ATOM 4196 C CA . TYR B 1 284 ? -33.488 22.350 167.917 1.00 31.97 284 TYR B CA 1
ATOM 4197 C C . TYR B 1 284 ? -34.604 22.683 166.938 1.00 31.97 284 TYR B C 1
ATOM 4198 O O . TYR B 1 284 ? -35.592 21.954 166.834 1.00 31.97 284 TYR B O 1
ATOM 4207 N N . ALA B 1 285 ? -34.446 23.781 166.218 1.00 33.81 285 ALA B N 1
ATOM 4208 C CA . ALA B 1 285 ? -35.445 24.240 165.268 1.00 33.81 285 ALA B CA 1
ATOM 4209 C C . ALA B 1 285 ? -34.779 24.582 163.947 1.00 33.81 285 ALA B C 1
ATOM 4210 O O . ALA B 1 285 ? -33.570 24.828 163.900 1.00 33.81 285 ALA B O 1
ATOM 4212 N N . PRO B 1 286 ? -35.537 24.594 162.848 1.00 37.29 286 PRO B N 1
ATOM 4213 C CA . PRO B 1 286 ? -34.932 24.904 161.546 1.00 37.29 286 PRO B CA 1
ATOM 4214 C C . PRO B 1 286 ? -34.482 26.351 161.430 1.00 37.29 286 PRO B C 1
ATOM 4215 O O . PRO B 1 286 ? -34.598 27.127 162.383 1.00 37.29 286 PRO B O 1
ATOM 4219 N N . ALA B 1 287 ? -33.973 26.721 160.260 1.00 43.01 287 ALA B N 1
ATOM 4220 C CA . ALA B 1 287 ? -33.428 28.051 160.034 1.00 43.01 287 ALA B CA 1
ATOM 4221 C C . ALA B 1 287 ? -34.565 29.040 159.791 1.00 43.01 287 ALA B C 1
ATOM 4222 O O . ALA B 1 287 ? -35.740 28.751 160.029 1.00 43.01 287 ALA B O 1
ATOM 4224 N N . ASP B 1 288 ? -34.218 30.236 159.319 1.00 44.66 288 ASP B N 1
ATOM 4225 C CA . ASP B 1 288 ? -35.211 31.268 159.059 1.00 44.66 288 ASP B CA 1
ATOM 4226 C C . ASP B 1 288 ? -35.217 31.541 157.561 1.00 44.66 288 ASP B C 1
ATOM 4227 O O . ASP B 1 288 ? -35.159 32.691 157.120 1.00 44.66 288 ASP B O 1
ATOM 4232 N N . SER B 1 289 ? -35.223 30.476 156.769 1.00 49.12 289 SER B N 1
ATOM 4233 C CA . SER B 1 289 ? -35.282 30.583 155.323 1.00 49.12 289 SER B CA 1
ATOM 4234 C C . SER B 1 289 ? -36.544 29.909 154.805 1.00 49.12 289 SER B C 1
ATOM 4235 O O . SER B 1 289 ? -37.083 28.992 155.428 1.00 49.12 289 SER B O 1
ATOM 4238 N N . THR B 1 290 ? -37.017 30.386 153.653 1.00 51.87 290 THR B N 1
ATOM 4239 C CA . THR B 1 290 ? -38.142 29.729 153.002 1.00 51.87 290 THR B CA 1
ATOM 4240 C C . THR B 1 290 ? -37.775 28.324 152.552 1.00 51.87 290 THR B C 1
ATOM 4241 O O . THR B 1 290 ? -38.637 27.440 152.512 1.00 51.87 290 THR B O 1
ATOM 4245 N N . ASP B 1 291 ? -36.509 28.103 152.197 1.00 51.78 291 ASP B N 1
ATOM 4246 C CA . ASP B 1 291 ? -36.060 26.755 151.869 1.00 51.78 291 ASP B CA 1
ATOM 4247 C C . ASP B 1 291 ? -36.018 25.872 153.110 1.00 51.78 291 ASP B C 1
ATOM 4248 O O . ASP B 1 291 ? -36.321 24.676 153.039 1.00 51.78 291 ASP B O 1
ATOM 4250 N N . HIS B 1 292 ? -35.652 26.445 154.256 1.00 49.94 292 HIS B N 1
ATOM 4251 C CA . HIS B 1 292 ? -35.514 25.701 155.507 1.00 49.94 292 HIS B CA 1
ATOM 4252 C C . HIS B 1 292 ? -36.734 25.854 156.405 1.00 49.94 292 HIS B C 1
ATOM 4253 O O . HIS B 1 292 ? -36.610 25.896 157.631 1.00 49.94 292 HIS B O 1
ATOM 4260 N N . VAL B 1 293 ? -37.923 25.947 155.822 1.00 52.12 293 VAL B N 1
ATOM 4261 C CA . VAL B 1 293 ? -39.166 25.906 156.580 1.00 52.12 293 VAL B CA 1
ATOM 4262 C C . VAL B 1 293 ? -39.854 24.586 156.266 1.00 52.12 293 VAL B C 1
ATOM 4263 O O . VAL B 1 293 ? -39.752 24.057 155.152 1.00 52.12 293 VAL B O 1
ATOM 4267 N N . ASN B 1 294 ? -40.540 24.040 157.272 1.00 49.52 294 ASN B N 1
ATOM 4268 C CA . ASN B 1 294 ? -41.105 22.693 157.198 1.00 49.52 294 ASN B CA 1
ATOM 4269 C C . ASN B 1 294 ? -40.026 21.669 156.851 1.00 49.52 294 ASN B C 1
ATOM 4270 O O . ASN B 1 294 ? -40.247 20.743 156.068 1.00 49.52 294 ASN B O 1
ATOM 4272 N N . THR B 1 295 ? -38.845 21.843 157.441 1.00 45.42 295 THR B N 1
ATOM 4273 C CA . THR B 1 295 ? -37.716 20.943 157.264 1.00 45.42 295 THR B CA 1
ATOM 4274 C C . THR B 1 295 ? -37.155 20.590 158.633 1.00 45.42 295 THR B C 1
ATOM 4275 O O . THR B 1 295 ? -37.096 21.444 159.522 1.00 45.42 295 THR B O 1
ATOM 4279 N N . ILE B 1 296 ? -36.764 19.325 158.807 1.00 42.45 296 ILE B N 1
ATOM 4280 C CA . ILE B 1 296 ? -36.251 18.877 160.094 1.00 42.45 296 ILE B CA 1
ATOM 4281 C C . ILE B 1 296 ? -34.984 19.644 160.436 1.00 42.45 296 ILE B C 1
ATOM 4282 O O . ILE B 1 296 ? -34.120 19.872 159.580 1.00 42.45 296 ILE B O 1
ATOM 4287 N N . SER B 1 297 ? -34.880 20.065 161.696 1.00 38.79 297 SER B N 1
ATOM 4288 C CA . SER B 1 297 ? -33.731 20.838 162.144 1.00 38.79 297 SER B CA 1
ATOM 4289 C C . SER B 1 297 ? -32.439 20.062 161.928 1.00 38.79 297 SER B C 1
ATOM 4290 O O . SER B 1 297 ? -32.334 18.889 162.296 1.00 38.79 297 SER B O 1
ATOM 4293 N N . GLN B 1 298 ? -31.451 20.723 161.327 1.00 41.03 298 GLN B N 1
ATOM 4294 C CA . GLN B 1 298 ? -30.155 20.120 161.051 1.00 41.03 298 GLN B CA 1
ATOM 4295 C C . GLN B 1 298 ? -29.085 20.567 162.036 1.00 41.03 298 GLN B C 1
ATOM 4296 O O . GLN B 1 298 ? -27.903 20.600 161.684 1.00 41.03 298 GLN B O 1
ATOM 4302 N N . GLY B 1 299 ? -29.475 20.918 163.257 1.00 39.14 299 GLY B N 1
ATOM 4303 C CA . GLY B 1 299 ? -28.513 21.323 164.260 1.00 39.14 299 GLY B CA 1
ATOM 4304 C C . GLY B 1 299 ? -28.233 22.810 164.256 1.00 39.14 299 GLY B C 1
ATOM 4305 O O . GLY B 1 299 ? -29.136 23.623 164.477 1.00 39.14 299 GLY B O 1
ATOM 4306 N N . SER B 1 300 ? -26.978 23.176 164.014 1.00 39.33 300 SER B N 1
ATOM 4307 C CA . SER B 1 300 ? -26.574 24.566 163.870 1.00 39.33 300 SER B CA 1
ATOM 4308 C C . SER B 1 300 ? -26.343 24.851 162.395 1.00 39.33 300 SER B C 1
ATOM 4309 O O . SER B 1 300 ? -25.617 24.114 161.723 1.00 39.33 300 SER B O 1
ATOM 4312 N N . TYR B 1 301 ? -26.961 25.910 161.895 1.00 41.48 301 TYR B N 1
ATOM 4313 C CA . TYR B 1 301 ? -26.902 26.233 160.479 1.00 41.48 301 TYR B CA 1
ATOM 4314 C C . TYR B 1 301 ? -25.724 27.154 160.194 1.00 41.48 301 TYR B C 1
ATOM 4315 O O . TYR B 1 301 ? -25.143 27.765 161.093 1.00 41.48 301 TYR B O 1
ATOM 4324 N N . LEU B 1 302 ? -25.370 27.241 158.915 1.00 48.73 302 LEU B N 1
ATOM 4325 C CA . LEU B 1 302 ? -24.264 28.084 158.484 1.00 48.73 302 LEU B CA 1
ATOM 4326 C C . LEU B 1 302 ? -24.401 28.320 156.990 1.00 48.73 302 LEU B C 1
ATOM 4327 O O . LEU B 1 302 ? -24.585 27.368 156.226 1.00 48.73 302 LEU B O 1
ATOM 4332 N N . PHE B 1 303 ? -24.312 29.581 156.581 1.00 51.12 303 PHE B N 1
ATOM 4333 C CA . PHE B 1 303 ? -24.505 29.974 155.195 1.00 51.12 303 PHE B CA 1
ATOM 4334 C C . PHE B 1 303 ? -23.385 30.911 154.773 1.00 51.12 303 PHE B C 1
ATOM 4335 O O . PHE B 1 303 ? -22.730 31.544 155.603 1.00 51.12 303 PHE B O 1
ATOM 4343 N N . LEU B 1 304 ? -23.171 30.992 153.463 1.00 60.74 304 LEU B N 1
ATOM 4344 C CA . LEU B 1 304 ? -22.194 31.904 152.874 1.00 60.74 304 LEU B CA 1
ATOM 4345 C C . LEU B 1 304 ? -22.943 32.876 151.977 1.00 60.74 304 LEU B C 1
ATOM 4346 O O . LEU B 1 304 ? -23.364 32.513 150.874 1.00 60.74 304 LEU B O 1
ATOM 4351 N N . ASN B 1 305 ? -23.104 34.108 152.447 1.00 63.82 305 ASN B N 1
ATOM 4352 C CA . ASN B 1 305 ? -23.834 35.139 151.723 1.00 63.82 305 ASN B CA 1
ATOM 4353 C C . ASN B 1 305 ? -22.827 36.004 150.978 1.00 63.82 305 ASN B C 1
ATOM 4354 O O . ASN B 1 305 ? -21.966 36.639 151.597 1.00 63.82 305 ASN B O 1
ATOM 4359 N N . ALA B 1 306 ? -22.933 36.026 149.652 1.00 67.79 306 ALA B N 1
ATOM 4360 C CA . ALA B 1 306 ? -22.009 36.768 148.807 1.00 67.79 306 ALA B CA 1
ATOM 4361 C C . ALA B 1 306 ? -22.675 37.913 148.061 1.00 67.79 306 ALA B C 1
ATOM 4362 O O . ALA B 1 306 ? -22.195 39.048 148.113 1.00 67.79 306 ALA B O 1
ATOM 4364 N N . GLY B 1 307 ? -23.777 37.648 147.369 1.00 72.00 307 GLY B N 1
ATOM 4365 C CA . GLY B 1 307 ? -24.396 38.638 146.512 1.00 72.00 307 GLY B CA 1
ATOM 4366 C C . GLY B 1 307 ? -25.255 39.678 147.191 1.00 72.00 307 GLY B C 1
ATOM 4367 O O . GLY B 1 307 ? -25.777 40.562 146.508 1.00 72.00 307 GLY B O 1
ATOM 4368 N N . GLU B 1 308 ? -25.428 39.608 148.512 1.00 71.89 308 GLU B N 1
ATOM 4369 C CA . GLU B 1 308 ? -26.267 40.594 149.186 1.00 71.89 308 GLU B CA 1
ATOM 4370 C C . GLU B 1 308 ? -25.559 41.939 149.294 1.00 71.89 308 GLU B C 1
ATOM 4371 O O . GLU B 1 308 ? -26.212 42.986 149.362 1.00 71.89 308 GLU B O 1
ATOM 4377 N N . ASN B 1 309 ? -24.230 41.929 149.316 1.00 66.81 309 ASN B N 1
ATOM 4378 C CA . ASN B 1 309 ? -23.431 43.137 149.442 1.00 66.81 309 ASN B CA 1
ATOM 4379 C C . ASN B 1 309 ? -22.337 43.125 148.383 1.00 66.81 309 ASN B C 1
ATOM 4380 O O . ASN B 1 309 ? -22.231 42.200 147.572 1.00 66.81 309 ASN B O 1
ATOM 4385 N N . TRP B 1 310 ? -21.525 44.172 148.392 1.00 62.45 310 TRP B N 1
ATOM 4386 C CA . TRP B 1 310 ? -20.348 44.265 147.544 1.00 62.45 310 TRP B CA 1
ATOM 4387 C C . TRP B 1 310 ? -19.068 44.522 148.321 1.00 62.45 310 TRP B C 1
ATOM 4388 O O . TRP B 1 310 ? -17.993 44.150 147.851 1.00 62.45 310 TRP B O 1
ATOM 4399 N N . ARG B 1 311 ? -19.157 45.141 149.499 1.00 58.29 311 ARG B N 1
ATOM 4400 C CA . ARG B 1 311 ? -17.979 45.442 150.297 1.00 58.29 311 ARG B CA 1
ATOM 4401 C C . ARG B 1 311 ? -17.345 44.206 150.916 1.00 58.29 311 ARG B C 1
ATOM 4402 O O . ARG B 1 311 ? -16.210 44.296 151.393 1.00 58.29 311 ARG B O 1
ATOM 4404 N N . ARG B 1 312 ? -18.037 43.073 150.926 1.00 59.80 312 ARG B N 1
ATOM 4405 C CA . ARG B 1 312 ? -17.522 41.858 151.551 1.00 59.80 312 ARG B CA 1
ATOM 4406 C C . ARG B 1 312 ? -18.427 40.696 151.164 1.00 59.80 312 ARG B C 1
ATOM 4407 O O . ARG B 1 312 ? -19.382 40.849 150.397 1.00 59.80 312 ARG B O 1
ATOM 4409 N N . ASP B 1 313 ? -18.104 39.523 151.703 1.00 64.08 313 ASP B N 1
ATOM 4410 C CA . ASP B 1 313 ? -18.963 38.350 151.650 1.00 64.08 313 ASP B CA 1
ATOM 4411 C C . ASP B 1 313 ? -19.190 37.890 153.079 1.00 64.08 313 ASP B C 1
ATOM 4412 O O . ASP B 1 313 ? -18.244 37.827 153.869 1.00 64.08 313 ASP B O 1
ATOM 4414 N N . VAL B 1 314 ? -20.437 37.579 153.411 1.00 59.71 314 VAL B N 1
ATOM 4415 C CA . VAL B 1 314 ? -20.851 37.349 154.788 1.00 59.71 314 VAL B CA 1
ATOM 4416 C C . VAL B 1 314 ? -21.121 35.869 154.999 1.00 59.71 314 VAL B C 1
ATOM 4417 O O . VAL B 1 314 ? -21.769 35.220 154.171 1.00 59.71 314 VAL B O 1
ATOM 4421 N N . ILE B 1 315 ? -20.617 35.335 156.108 1.00 57.33 315 ILE B N 1
ATOM 4422 C CA . ILE B 1 315 ? -21.015 34.022 156.596 1.00 57.33 315 ILE B CA 1
ATOM 4423 C C . ILE B 1 315 ? -22.083 34.222 157.662 1.00 57.33 315 ILE B C 1
ATOM 4424 O O . ILE B 1 315 ? -21.900 35.011 158.599 1.00 57.33 315 ILE B O 1
ATOM 4429 N N . GLU B 1 316 ? -23.208 33.537 157.505 1.00 50.15 316 GLU B N 1
ATOM 4430 C CA . GLU B 1 316 ? -24.348 33.675 158.402 1.00 50.15 316 GLU B CA 1
ATOM 4431 C C . GLU B 1 316 ? -24.564 32.356 159.129 1.00 50.15 316 GLU B C 1
ATOM 4432 O O . GLU B 1 316 ? -24.772 31.320 158.490 1.00 50.15 316 GLU B O 1
ATOM 4438 N N . SER B 1 317 ? -24.513 32.398 160.455 1.00 38.50 317 SER B N 1
ATOM 4439 C CA . SER B 1 317 ? -24.779 31.236 161.287 1.00 38.50 317 SER B CA 1
ATOM 4440 C C . SER B 1 317 ? -26.039 31.484 162.101 1.00 38.50 317 SER B C 1
ATOM 4441 O O . SER B 1 317 ? -26.233 32.576 162.644 1.00 38.50 317 SER B O 1
ATOM 4444 N N . GLU B 1 318 ? -26.898 30.471 162.179 1.00 37.18 318 GLU B N 1
ATOM 4445 C CA . GLU B 1 318 ? -28.199 30.605 162.822 1.00 37.18 318 GLU B CA 1
ATOM 4446 C C . GLU B 1 318 ? -28.484 29.340 163.611 1.00 37.18 318 GLU B C 1
ATOM 4447 O O . GLU B 1 318 ? -28.573 28.256 163.031 1.00 37.18 318 GLU B O 1
ATOM 4453 N N . VAL B 1 319 ? -28.621 29.474 164.927 1.00 31.57 319 VAL B N 1
ATOM 4454 C CA . VAL B 1 319 ? -28.953 28.358 165.804 1.00 31.57 319 VAL B CA 1
ATOM 4455 C C . VAL B 1 319 ? -30.227 28.698 166.567 1.00 31.57 319 VAL B C 1
ATOM 4456 O O . VAL B 1 319 ? -30.351 29.791 167.129 1.00 31.57 319 VAL B O 1
ATOM 4460 N N . SER B 1 320 ? -31.181 27.769 166.561 1.00 29.77 320 SER B N 1
ATOM 4461 C CA . SER B 1 320 ? -32.424 27.899 167.310 1.00 29.77 320 SER B CA 1
ATOM 4462 C C . SER B 1 320 ? -32.481 26.768 168.322 1.00 29.77 320 SER B C 1
ATOM 4463 O O . SER B 1 320 ? -32.558 25.597 167.939 1.00 29.77 320 SER B O 1
ATOM 4466 N N . TYR B 1 321 ? -32.454 27.113 169.604 1.00 28.28 321 TYR B N 1
ATOM 4467 C CA . TYR B 1 321 ? -32.269 26.116 170.646 1.00 28.28 321 TYR B CA 1
ATOM 4468 C C . TYR B 1 321 ? -33.040 26.531 171.886 1.00 28.28 321 TYR B C 1
ATOM 4469 O O . TYR B 1 321 ? -33.153 27.721 172.183 1.00 28.28 321 TYR B O 1
ATOM 4478 N N . ALA B 1 322 ? -33.564 25.542 172.605 1.00 27.60 322 ALA B N 1
ATOM 4479 C CA . ALA B 1 322 ? -34.267 25.800 173.851 1.00 27.60 322 ALA B CA 1
ATOM 4480 C C . ALA B 1 322 ? -34.278 24.531 174.686 1.00 27.60 322 ALA B C 1
ATOM 4481 O O . ALA B 1 322 ? -34.633 23.462 174.188 1.00 27.60 322 ALA B O 1
ATOM 4483 N N . CYS B 1 323 ? -33.893 24.658 175.949 1.00 32.21 323 CYS B N 1
ATOM 4484 C CA . CYS B 1 323 ? -33.950 23.543 176.878 1.00 32.21 323 CYS B CA 1
ATOM 4485 C C . CYS B 1 323 ? -35.319 23.483 177.544 1.00 32.21 323 CYS B C 1
ATOM 4486 O O . CYS B 1 323 ? -36.201 24.303 177.286 1.00 32.21 323 CYS B O 1
ATOM 4489 N N . MET B 1 324 ? -35.493 22.496 178.419 1.00 36.06 324 MET B N 1
ATOM 4490 C CA . MET B 1 324 ? -36.784 22.295 179.073 1.00 36.06 324 MET B CA 1
ATOM 4491 C C . MET B 1 324 ? -36.598 21.391 180.277 1.00 36.06 324 MET B C 1
ATOM 4492 O O . MET B 1 324 ? -36.028 20.304 180.151 1.00 36.06 324 MET B O 1
ATOM 4497 N N . VAL B 1 325 ? -37.080 21.830 181.433 1.00 39.26 325 VAL B N 1
ATOM 4498 C CA . VAL B 1 325 ? -37.099 21.019 182.642 1.00 39.26 325 VAL B CA 1
ATOM 4499 C C . VAL B 1 325 ? -38.563 20.771 182.980 1.00 39.26 325 VAL B C 1
ATOM 4500 O O . VAL B 1 325 ? -39.212 21.597 183.625 1.00 39.26 325 VAL B O 1
ATOM 4504 N N . THR B 1 326 ? -39.090 19.624 182.545 1.00 42.24 326 THR B N 1
ATOM 4505 C CA . THR B 1 326 ? -40.503 19.329 182.760 1.00 42.24 326 THR B CA 1
ATOM 4506 C C . THR B 1 326 ? -40.800 19.124 184.240 1.00 42.24 326 THR B C 1
ATOM 4507 O O . THR B 1 326 ? -41.571 19.878 184.842 1.00 42.24 326 THR B O 1
ATOM 4511 N N . ARG B 1 327 ? -40.184 18.113 184.850 1.00 46.75 327 ARG B N 1
ATOM 4512 C CA . ARG B 1 327 ? -40.432 17.786 186.253 1.00 46.75 327 ARG B CA 1
ATOM 4513 C C . ARG B 1 327 ? -39.538 18.651 187.142 1.00 46.75 327 ARG B C 1
ATOM 4514 O O . ARG B 1 327 ? -38.617 18.183 187.814 1.00 46.75 327 ARG B O 1
ATOM 4522 N N . SER B 1 328 ? -39.844 19.946 187.149 1.00 42.08 328 SER B N 1
ATOM 4523 C CA . SER B 1 328 ? -39.070 20.930 187.892 1.00 42.08 328 SER B CA 1
ATOM 4524 C C . SER B 1 328 ? -39.361 20.913 189.383 1.00 42.08 328 SER B C 1
ATOM 4525 O O . SER B 1 328 ? -38.963 21.844 190.090 1.00 42.08 328 SER B O 1
ATOM 4528 N N . GLU B 1 329 ? -40.059 19.895 189.874 1.00 44.67 329 GLU B N 1
ATOM 4529 C CA . GLU B 1 329 ? -40.330 19.754 191.295 1.00 44.67 329 GLU B CA 1
ATOM 4530 C C . GLU B 1 329 ? -39.258 18.955 192.018 1.00 44.67 329 GLU B C 1
ATOM 4531 O O . GLU B 1 329 ? -39.359 18.762 193.233 1.00 44.67 329 GLU B O 1
ATOM 4533 N N . LEU B 1 330 ? -38.240 18.483 191.302 1.00 45.73 330 LEU B N 1
ATOM 4534 C CA . LEU B 1 330 ? -37.179 17.686 191.897 1.00 45.73 330 LEU B CA 1
ATOM 4535 C C . LEU B 1 330 ? -35.897 18.470 192.141 1.00 45.73 330 LEU B C 1
ATOM 4536 O O . LEU B 1 330 ? -35.063 18.028 192.938 1.00 45.73 330 LEU B O 1
ATOM 4541 N N . ILE B 1 331 ? -35.721 19.611 191.486 1.00 42.60 331 ILE B N 1
ATOM 4542 C CA . ILE B 1 331 ? -34.548 20.448 191.710 1.00 42.60 331 ILE B CA 1
ATOM 4543 C C . ILE B 1 331 ? -34.752 21.251 192.986 1.00 42.60 331 ILE B C 1
ATOM 4544 O O . ILE B 1 331 ? -35.782 21.913 193.160 1.00 42.60 331 ILE B O 1
ATOM 4549 N N . CYS B 1 332 ? -33.772 21.196 193.883 1.00 46.78 332 CYS B N 1
ATOM 4550 C CA . CYS B 1 332 ? -33.846 21.852 195.188 1.00 46.78 332 CYS B CA 1
ATOM 4551 C C . CYS B 1 332 ? -32.714 22.869 195.293 1.00 46.78 332 CYS B C 1
ATOM 4552 O O . CYS B 1 332 ? -31.602 22.533 195.705 1.00 46.78 332 CYS B O 1
ATOM 4555 N N . ASP B 1 333 ? -33.003 24.114 194.922 1.00 49.86 333 ASP B N 1
ATOM 4556 C CA . ASP B 1 333 ? -32.019 25.179 195.046 1.00 49.86 333 ASP B CA 1
ATOM 4557 C C . ASP B 1 333 ? -31.665 25.412 196.511 1.00 49.86 333 ASP B C 1
ATOM 4558 O O . ASP B 1 333 ? -32.537 25.424 197.383 1.00 49.86 333 ASP B O 1
ATOM 4563 N N . LEU B 1 334 ? -30.377 25.601 196.775 1.00 50.47 334 LEU B N 1
ATOM 4564 C CA . LEU B 1 334 ? -29.866 25.783 198.124 1.00 50.47 334 LEU B CA 1
ATOM 4565 C C . LEU B 1 334 ? -29.090 27.091 198.212 1.00 50.47 334 LEU B C 1
ATOM 4566 O O . LEU B 1 334 ? -28.699 27.682 197.204 1.00 50.47 334 LEU B O 1
ATOM 4571 N N . THR B 1 335 ? -28.872 27.538 199.446 1.00 56.18 335 THR B N 1
ATOM 4572 C CA . THR B 1 335 ? -28.104 28.742 199.723 1.00 56.18 335 THR B CA 1
ATOM 4573 C C . THR B 1 335 ? -27.046 28.416 200.764 1.00 56.18 335 THR B C 1
ATOM 4574 O O . THR B 1 335 ? -27.360 27.838 201.809 1.00 56.18 335 THR B O 1
ATOM 4578 N N . ILE B 1 336 ? -25.799 28.781 200.479 1.00 55.78 336 ILE B N 1
ATOM 4579 C CA . ILE B 1 336 ? -24.668 28.474 201.346 1.00 55.78 336 ILE B CA 1
ATOM 4580 C C . ILE B 1 336 ? -24.069 29.780 201.838 1.00 55.78 336 ILE B C 1
ATOM 4581 O O . ILE B 1 336 ? -23.743 30.662 201.034 1.00 55.78 336 ILE B O 1
ATOM 4586 N N . THR B 1 337 ? -23.923 29.901 203.153 1.00 62.88 337 THR B N 1
ATOM 4587 C CA . THR B 1 337 ? -23.270 31.044 203.778 1.00 62.88 337 THR B CA 1
ATOM 4588 C C . THR B 1 337 ? -21.964 30.568 204.397 1.00 62.88 337 THR B C 1
ATOM 4589 O O . THR B 1 337 ? -21.962 29.635 205.206 1.00 62.88 337 THR B O 1
ATOM 4593 N N . VAL B 1 338 ? -20.863 31.207 204.017 1.00 64.19 338 VAL B N 1
ATOM 4594 C CA . VAL B 1 338 ? -19.550 30.820 204.514 1.00 64.19 338 VAL B CA 1
ATOM 4595 C C . VAL B 1 338 ? -18.830 32.012 205.134 1.00 64.19 338 VAL B C 1
ATOM 4596 O O . VAL B 1 338 ? -19.091 32.379 206.280 1.00 64.19 338 VAL B O 1
ATOM 4598 N N . GLY C 1 8 ? 25.666 36.100 146.005 1.00 62.42 8 GLY C N 1
ATOM 4599 C CA . GLY C 1 8 ? 26.185 34.751 146.134 1.00 62.42 8 GLY C CA 1
ATOM 4600 C C . GLY C 1 8 ? 25.929 34.130 147.494 1.00 62.42 8 GLY C C 1
ATOM 4601 O O . GLY C 1 8 ? 26.849 33.960 148.291 1.00 62.42 8 GLY C O 1
ATOM 4602 N N . VAL C 1 9 ? 24.669 33.792 147.758 1.00 60.38 9 VAL C N 1
ATOM 4603 C CA . VAL C 1 9 ? 24.255 33.193 149.020 1.00 60.38 9 VAL C CA 1
ATOM 4604 C C . VAL C 1 9 ? 23.361 32.001 148.716 1.00 60.38 9 VAL C C 1
ATOM 4605 O O . VAL C 1 9 ? 22.468 32.085 147.866 1.00 60.38 9 VAL C O 1
ATOM 4609 N N . VAL C 1 10 ? 23.603 30.890 149.405 1.00 57.72 10 VAL C N 1
ATOM 4610 C CA . VAL C 1 10 ? 22.832 29.666 149.232 1.00 57.72 10 VAL C CA 1
ATOM 4611 C C . VAL C 1 10 ? 21.983 29.447 150.475 1.00 57.72 10 VAL C C 1
ATOM 4612 O O . VAL C 1 10 ? 22.457 29.621 151.603 1.00 57.72 10 VAL C O 1
ATOM 4616 N N . ASP C 1 11 ? 20.725 29.073 150.264 1.00 56.22 11 ASP C N 1
ATOM 4617 C CA . ASP C 1 11 ? 19.786 28.853 151.355 1.00 56.22 11 ASP C CA 1
ATOM 4618 C C . ASP C 1 11 ? 19.844 27.393 151.786 1.00 56.22 11 ASP C C 1
ATOM 4619 O O . ASP C 1 11 ? 19.612 26.490 150.974 1.00 56.22 11 ASP C O 1
ATOM 4624 N N . TYR C 1 12 ? 20.151 27.163 153.062 1.00 56.64 12 TYR C N 1
ATOM 4625 C CA . TYR C 1 12 ? 20.223 25.820 153.624 1.00 56.64 12 TYR C CA 1
ATOM 4626 C C . TYR C 1 12 ? 19.268 25.656 154.800 1.00 56.64 12 TYR C C 1
ATOM 4627 O O . TYR C 1 12 ? 19.560 24.927 155.749 1.00 56.64 12 TYR C O 1
ATOM 4636 N N . THR C 1 13 ? 18.121 26.335 154.753 1.00 51.57 13 THR C N 1
ATOM 4637 C CA . THR C 1 13 ? 17.145 26.197 155.828 1.00 51.57 13 THR C CA 1
ATOM 4638 C C . THR C 1 13 ? 16.426 24.856 155.759 1.00 51.57 13 THR C C 1
ATOM 4639 O O . THR C 1 13 ? 16.062 24.296 156.800 1.00 51.57 13 THR C O 1
ATOM 4643 N N . SER C 1 14 ? 16.219 24.324 154.553 1.00 52.99 14 SER C N 1
ATOM 4644 C CA . SER C 1 14 ? 15.553 23.034 154.421 1.00 52.99 14 SER C CA 1
ATOM 4645 C C . SER C 1 14 ? 16.341 21.923 155.098 1.00 52.99 14 SER C C 1
ATOM 4646 O O . SER C 1 14 ? 15.751 20.967 155.613 1.00 52.99 14 SER C O 1
ATOM 4649 N N . LEU C 1 15 ? 17.670 22.031 155.111 1.00 50.34 15 LEU C N 1
ATOM 4650 C CA . LEU C 1 15 ? 18.510 21.032 155.757 1.00 50.34 15 LEU C CA 1
ATOM 4651 C C . LEU C 1 15 ? 18.379 21.041 157.272 1.00 50.34 15 LEU C C 1
ATOM 4652 O O . LEU C 1 15 ? 18.839 20.096 157.919 1.00 50.34 15 LEU C O 1
ATOM 4657 N N . MET C 1 16 ? 17.766 22.071 157.852 1.00 47.08 16 MET C N 1
ATOM 4658 C CA . MET C 1 16 ? 17.679 22.177 159.302 1.00 47.08 16 MET C CA 1
ATOM 4659 C C . MET C 1 16 ? 16.728 21.161 159.912 1.00 47.08 16 MET C C 1
ATOM 4660 O O . MET C 1 16 ? 16.680 21.046 161.141 1.00 47.08 16 MET C O 1
ATOM 4665 N N . ALA C 1 17 ? 15.972 20.432 159.095 1.00 49.81 17 ALA C N 1
ATOM 4666 C CA . ALA C 1 17 ? 15.102 19.373 159.586 1.00 49.81 17 ALA C CA 1
ATOM 4667 C C . ALA C 1 17 ? 15.838 18.059 159.806 1.00 49.81 17 ALA C C 1
ATOM 4668 O O . ALA C 1 17 ? 15.232 17.109 160.311 1.00 49.81 17 ALA C O 1
ATOM 4670 N N . LEU C 1 18 ? 17.119 17.980 159.437 1.00 50.01 18 LEU C N 1
ATOM 4671 C CA . LEU C 1 18 ? 17.885 16.763 159.682 1.00 50.01 18 LEU C CA 1
ATOM 4672 C C . LEU C 1 18 ? 18.046 16.494 161.172 1.00 50.01 18 LEU C C 1
ATOM 4673 O O . LEU C 1 18 ? 18.200 15.338 161.578 1.00 50.01 18 LEU C O 1
ATOM 4678 N N . ALA C 1 19 ? 18.018 17.539 161.993 1.00 48.57 19 ALA C N 1
ATOM 4679 C CA . ALA C 1 19 ? 18.123 17.418 163.445 1.00 48.57 19 ALA C CA 1
ATOM 4680 C C . ALA C 1 19 ? 16.974 18.194 164.071 1.00 48.57 19 ALA C C 1
ATOM 4681 O O . ALA C 1 19 ? 17.155 19.328 164.531 1.00 48.57 19 ALA C O 1
ATOM 4683 N N . PRO C 1 20 ? 15.773 17.618 164.092 1.00 50.04 20 PRO C N 1
ATOM 4684 C CA . PRO C 1 20 ? 14.639 18.314 164.706 1.00 50.04 20 PRO C CA 1
ATOM 4685 C C . PRO C 1 20 ? 14.897 18.591 166.178 1.00 50.04 20 PRO C C 1
ATOM 4686 O O . PRO C 1 20 ? 15.511 17.792 166.886 1.00 50.04 20 PRO C O 1
ATOM 4690 N N . ARG C 1 21 ? 14.419 19.747 166.633 1.00 45.75 21 ARG C N 1
ATOM 4691 C CA . ARG C 1 21 ? 14.626 20.143 168.017 1.00 45.75 21 ARG C CA 1
ATOM 4692 C C . ARG C 1 21 ? 13.910 19.188 168.962 1.00 45.75 21 ARG C C 1
ATOM 4693 O O . ARG C 1 21 ? 12.904 18.561 168.619 1.00 45.75 21 ARG C O 1
ATOM 4701 N N . SER C 1 22 ? 14.446 19.079 170.171 1.00 47.22 22 SER C N 1
ATOM 4702 C CA . SER C 1 22 ? 13.805 18.310 171.223 1.00 47.22 22 SER C CA 1
ATOM 4703 C C . SER C 1 22 ? 12.645 19.124 171.791 1.00 47.22 22 SER C C 1
ATOM 4704 O O . SER C 1 22 ? 12.350 20.230 171.332 1.00 47.22 22 SER C O 1
ATOM 4707 N N . LYS C 1 23 ? 11.973 18.588 172.803 1.00 43.69 23 LYS C N 1
ATOM 4708 C CA . LYS C 1 23 ? 10.877 19.282 173.459 1.00 43.69 23 LYS C CA 1
ATOM 4709 C C . LYS C 1 23 ? 11.329 19.764 174.827 1.00 43.69 23 LYS C C 1
ATOM 4710 O O . LYS C 1 23 ? 11.866 18.986 175.621 1.00 43.69 23 LYS C O 1
ATOM 4716 N N . ASN C 1 24 ? 11.111 21.046 175.091 1.00 41.03 24 ASN C N 1
ATOM 4717 C CA . ASN C 1 24 ? 11.426 21.627 176.380 1.00 41.03 24 ASN C CA 1
ATOM 4718 C C . ASN C 1 24 ? 10.533 21.016 177.452 1.00 41.03 24 ASN C C 1
ATOM 4719 O O . ASN C 1 24 ? 9.634 20.227 177.174 1.00 41.03 24 ASN C O 1
ATOM 4724 N N . PHE C 1 25 ? 10.784 21.395 178.703 1.00 39.01 25 PHE C N 1
ATOM 4725 C CA . PHE C 1 25 ? 9.866 20.987 179.759 1.00 39.01 25 PHE C CA 1
ATOM 4726 C C . PHE C 1 25 ? 8.517 21.673 179.599 1.00 39.01 25 PHE C C 1
ATOM 4727 O O . PHE C 1 25 ? 7.466 21.036 179.734 1.00 39.01 25 PHE C O 1
ATOM 4735 N N . LEU C 1 26 ? 8.527 22.975 179.312 1.00 34.82 26 LEU C N 1
ATOM 4736 C CA . LEU C 1 26 ? 7.281 23.683 179.042 1.00 34.82 26 LEU C CA 1
ATOM 4737 C C . LEU C 1 26 ? 6.621 23.168 177.771 1.00 34.82 26 LEU C C 1
ATOM 4738 O O . LEU C 1 26 ? 5.405 22.956 177.741 1.00 34.82 26 LEU C O 1
ATOM 4743 N N . GLU C 1 27 ? 7.404 22.959 176.713 1.00 37.30 27 GLU C N 1
ATOM 4744 C CA . GLU C 1 27 ? 6.868 22.402 175.480 1.00 37.30 27 GLU C CA 1
ATOM 4745 C C . GLU C 1 27 ? 6.375 20.973 175.647 1.00 37.30 27 GLU C C 1
ATOM 4746 O O . GLU C 1 27 ? 5.609 20.500 174.801 1.00 37.30 27 GLU C O 1
ATOM 4752 N N . LEU C 1 28 ? 6.797 20.277 176.701 1.00 37.29 28 LEU C N 1
ATOM 4753 C CA . LEU C 1 28 ? 6.332 18.921 176.964 1.00 37.29 28 LEU C CA 1
ATOM 4754 C C . LEU C 1 28 ? 5.080 18.914 177.828 1.00 37.29 28 LEU C C 1
ATOM 4755 O O . LEU C 1 28 ? 4.190 18.083 177.620 1.00 37.29 28 LEU C O 1
ATOM 4760 N N . LEU C 1 29 ? 4.996 19.826 178.800 1.00 35.09 29 LEU C N 1
ATOM 4761 C CA . LEU C 1 29 ? 3.745 20.007 179.530 1.00 35.09 29 LEU C CA 1
ATOM 4762 C C . LEU C 1 29 ? 2.624 20.451 178.605 1.00 35.09 29 LEU C C 1
ATOM 4763 O O . LEU C 1 29 ? 1.445 20.260 178.920 1.00 35.09 29 LEU C O 1
ATOM 4768 N N . GLY C 1 30 ? 2.969 21.045 177.464 1.00 32.72 30 GLY C N 1
ATOM 4769 C CA . GLY C 1 30 ? 1.993 21.573 176.535 1.00 32.72 30 GLY C CA 1
ATOM 4770 C C . GLY C 1 30 ? 1.776 23.063 176.644 1.00 32.72 30 GLY C C 1
ATOM 4771 O O . GLY C 1 30 ? 0.908 23.593 175.941 1.00 32.72 30 GLY C O 1
ATOM 4772 N N . VAL C 1 31 ? 2.528 23.755 177.500 1.00 29.59 31 VAL C N 1
ATOM 4773 C CA . VAL C 1 31 ? 2.341 25.183 177.725 1.00 29.59 31 VAL C CA 1
ATOM 4774 C C . VAL C 1 31 ? 2.548 25.937 176.421 1.00 29.59 31 VAL C C 1
ATOM 4775 O O . VAL C 1 31 ? 1.608 26.526 175.879 1.00 29.59 31 VAL C O 1
ATOM 4779 N N . PHE C 1 32 ? 3.770 25.918 175.902 1.00 28.68 32 PHE C N 1
ATOM 4780 C CA . PHE C 1 32 ? 4.058 26.482 174.585 1.00 28.68 32 PHE C CA 1
ATOM 4781 C C . PHE C 1 32 ? 4.178 25.371 173.545 1.00 28.68 32 PHE C C 1
ATOM 4782 O O . PHE C 1 32 ? 5.225 25.154 172.941 1.00 28.68 32 PHE C O 1
ATOM 4790 N N . SER C 1 33 ? 3.070 24.669 173.330 1.00 32.52 33 SER C N 1
ATOM 4791 C CA . SER C 1 33 ? 3.072 23.517 172.446 1.00 32.52 33 SER C CA 1
ATOM 4792 C C . SER C 1 33 ? 3.149 23.964 170.988 1.00 32.52 33 SER C C 1
ATOM 4793 O O . SER C 1 33 ? 3.294 25.147 170.673 1.00 32.52 33 SER C O 1
ATOM 4796 N N . GLU C 1 34 ? 3.057 22.991 170.087 1.00 34.38 34 GLU C N 1
ATOM 4797 C CA . GLU C 1 34 ? 3.056 23.264 168.657 1.00 34.38 34 GLU C CA 1
ATOM 4798 C C . GLU C 1 34 ? 1.683 23.656 168.133 1.00 34.38 34 GLU C C 1
ATOM 4799 O O . GLU C 1 34 ? 1.562 23.983 166.948 1.00 34.38 34 GLU C O 1
ATOM 4801 N N . SER C 1 35 ? 0.651 23.627 168.977 1.00 34.97 35 SER C N 1
ATOM 4802 C CA . SER C 1 35 ? -0.679 24.042 168.546 1.00 34.97 35 SER C CA 1
ATOM 4803 C C . SER C 1 35 ? -0.816 25.559 168.578 1.00 34.97 35 SER C C 1
ATOM 4804 O O . SER C 1 35 ? -1.135 26.187 167.564 1.00 34.97 35 SER C O 1
ATOM 4807 N N . ASN C 1 36 ? -0.575 26.165 169.739 1.00 31.77 36 ASN C N 1
ATOM 4808 C CA . ASN C 1 36 ? -0.656 27.614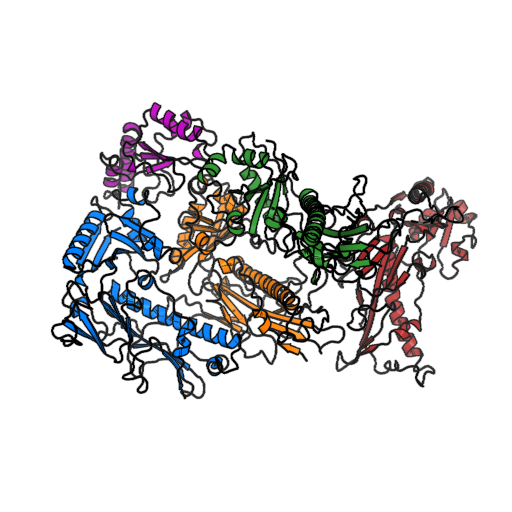 169.870 1.00 31.77 36 ASN C CA 1
ATOM 4809 C C . ASN C 1 36 ? 0.641 28.276 169.428 1.00 31.77 36 ASN C C 1
ATOM 4810 O O . ASN C 1 36 ? 1.236 29.055 170.178 1.00 31.77 36 ASN C O 1
ATOM 4815 N N . THR C 1 37 ? 1.088 27.973 168.211 1.00 33.99 37 THR C N 1
ATOM 4816 C CA . THR C 1 37 ? 2.298 28.561 167.649 1.00 33.99 37 THR C CA 1
ATOM 4817 C C . THR C 1 37 ? 2.048 28.841 166.179 1.00 33.99 37 THR C C 1
ATOM 4818 O O . THR C 1 37 ? 1.703 27.928 165.423 1.00 33.99 37 THR C O 1
ATOM 4822 N N . ARG C 1 38 ? 2.225 30.092 165.773 1.00 34.75 38 ARG C N 1
ATOM 4823 C CA . ARG C 1 38 ? 1.939 30.522 164.415 1.00 34.75 38 ARG C CA 1
ATOM 4824 C C . ARG C 1 38 ? 3.223 30.905 163.694 1.00 34.75 38 ARG C C 1
ATOM 4825 O O . ARG C 1 38 ? 4.282 31.071 164.303 1.00 34.75 38 ARG C O 1
ATOM 4833 N N . TYR C 1 39 ? 3.114 31.033 162.376 1.00 39.36 39 TYR C N 1
ATOM 4834 C CA . TYR C 1 39 ? 4.226 31.418 161.513 1.00 39.36 39 TYR C CA 1
ATOM 4835 C C . TYR C 1 39 ? 3.769 32.631 160.708 1.00 39.36 39 TYR C C 1
ATOM 4836 O O . TYR C 1 39 ? 3.279 32.495 159.584 1.00 39.36 39 TYR C O 1
ATOM 4845 N N . ILE C 1 40 ? 3.945 33.819 161.282 1.00 39.11 40 ILE C N 1
ATOM 4846 C CA . ILE C 1 40 ? 3.450 35.054 160.681 1.00 39.11 40 ILE C CA 1
ATOM 4847 C C . ILE C 1 40 ? 4.258 35.408 159.442 1.00 39.11 40 ILE C C 1
ATOM 4848 O O . ILE C 1 40 ? 5.304 34.811 159.171 1.00 39.11 40 ILE C O 1
ATOM 4853 N N . ASP C 1 41 ? 3.757 36.377 158.680 1.00 48.77 41 ASP C N 1
ATOM 4854 C CA . ASP C 1 41 ? 4.345 36.785 157.412 1.00 48.77 41 ASP C CA 1
ATOM 4855 C C . ASP C 1 41 ? 5.054 38.131 157.508 1.00 48.77 41 ASP C C 1
ATOM 4856 O O . ASP C 1 41 ? 5.481 38.670 156.480 1.00 48.77 41 ASP C O 1
ATOM 4861 N N . SER C 1 42 ? 5.205 38.684 158.709 1.00 42.38 42 SER C N 1
ATOM 4862 C CA . SER C 1 42 ? 5.732 40.031 158.863 1.00 42.38 42 SER C CA 1
ATOM 4863 C C . SER C 1 42 ? 6.472 40.148 160.187 1.00 42.38 42 SER C C 1
ATOM 4864 O O . SER C 1 42 ? 6.391 39.273 161.052 1.00 42.38 42 SER C O 1
ATOM 4867 N N . ARG C 1 43 ? 7.190 41.262 160.336 1.00 38.58 43 ARG C N 1
ATOM 4868 C CA . ARG C 1 43 ? 7.945 41.529 161.555 1.00 38.58 43 ARG C CA 1
ATOM 4869 C C . ARG C 1 43 ? 7.044 41.728 162.767 1.00 38.58 43 ARG C C 1
ATOM 4870 O O . ARG C 1 43 ? 7.510 41.592 163.903 1.00 38.58 43 ARG C O 1
ATOM 4878 N N . TYR C 1 44 ? 5.766 42.025 162.559 1.00 40.75 44 TYR C N 1
ATOM 4879 C CA . TYR C 1 44 ? 4.878 42.428 163.638 1.00 40.75 44 TYR C CA 1
ATOM 4880 C C . TYR C 1 44 ? 3.785 41.384 163.823 1.00 40.75 44 TYR C C 1
ATOM 4881 O O . TYR C 1 44 ? 3.262 40.840 162.846 1.00 40.75 44 TYR C O 1
ATOM 4890 N N . ALA C 1 45 ? 3.451 41.107 165.081 1.00 36.88 45 ALA C N 1
ATOM 4891 C CA . ALA C 1 45 ? 2.556 40.016 165.436 1.00 36.88 45 ALA C CA 1
ATOM 4892 C C . ALA C 1 45 ? 1.381 40.553 166.235 1.00 36.88 45 ALA C C 1
ATOM 4893 O O . ALA C 1 45 ? 1.572 41.305 167.194 1.00 36.88 45 ALA C O 1
ATOM 4895 N N . GLU C 1 46 ? 0.174 40.156 165.846 1.00 35.39 46 GLU C N 1
ATOM 4896 C CA . GLU C 1 46 ? -1.047 40.552 166.532 1.00 35.39 46 GLU C CA 1
ATOM 4897 C C . GLU C 1 46 ? -1.493 39.421 167.448 1.00 35.39 46 GLU C C 1
ATOM 4898 O O . GLU C 1 46 ? -1.771 38.312 166.981 1.00 35.39 46 GLU C O 1
ATOM 4900 N N . PHE C 1 47 ? -1.560 39.700 168.745 1.00 34.97 47 PHE C N 1
ATOM 4901 C CA . PHE C 1 47 ? -1.976 38.725 169.744 1.00 34.97 47 PHE C CA 1
ATOM 4902 C C . PHE C 1 47 ? -3.339 39.134 170.281 1.00 34.97 47 PHE C C 1
ATOM 4903 O O . PHE C 1 47 ? -3.486 40.224 170.844 1.00 34.97 47 PHE C O 1
ATOM 4911 N N . GLU C 1 48 ? -4.324 38.257 170.118 1.00 36.95 48 GLU C N 1
ATOM 4912 C CA . GLU C 1 48 ? -5.710 38.562 170.439 1.00 36.95 48 GLU C CA 1
ATOM 4913 C C . GLU C 1 48 ? -6.100 37.915 171.760 1.00 36.95 48 GLU C C 1
ATOM 4914 O O . GLU C 1 48 ? -5.831 36.731 171.984 1.00 36.95 48 GLU C O 1
ATOM 4916 N N . ARG C 1 49 ? -6.736 38.697 172.626 1.00 36.90 49 ARG C N 1
ATOM 4917 C CA . ARG C 1 49 ? -7.264 38.213 173.895 1.00 36.90 49 ARG C CA 1
ATOM 4918 C C . ARG C 1 49 ? -8.732 37.859 173.690 1.00 36.90 49 ARG C C 1
ATOM 4919 O O . ARG C 1 49 ? -9.521 38.700 173.247 1.00 36.90 49 ARG C O 1
ATOM 4927 N N . GLU C 1 50 ? -9.096 36.618 173.999 1.00 43.57 50 GLU C N 1
ATOM 4928 C CA . GLU C 1 50 ? -10.484 36.201 173.859 1.00 43.57 50 GLU C CA 1
ATOM 4929 C C . GLU C 1 50 ? -11.354 36.924 174.877 1.00 43.57 50 GLU C C 1
ATOM 4930 O O . GLU C 1 50 ? -11.061 36.923 176.076 1.00 43.57 50 GLU C O 1
ATOM 4932 N N . GLU C 1 51 ? -12.431 37.539 174.395 1.00 46.47 51 GLU C N 1
ATOM 4933 C CA . GLU C 1 51 ? -13.338 38.302 175.237 1.00 46.47 51 GLU C CA 1
ATOM 4934 C C . GLU C 1 51 ? -14.776 37.905 174.942 1.00 46.47 51 GLU C C 1
ATOM 4935 O O . GLU C 1 51 ? -15.115 37.521 173.820 1.00 46.47 51 GLU C O 1
ATOM 4937 N N . LYS C 1 52 ? -15.620 38.001 175.967 1.00 47.39 52 LYS C N 1
ATOM 4938 C CA . LYS C 1 52 ? -17.045 37.742 175.806 1.00 47.39 52 LYS C CA 1
ATOM 4939 C C . LYS C 1 52 ? -17.687 38.926 175.094 1.00 47.39 52 LYS C C 1
ATOM 4940 O O . LYS C 1 52 ? -17.833 40.008 175.669 1.00 47.39 52 LYS C O 1
ATOM 4942 N N . GLY C 1 53 ? -18.079 38.719 173.843 1.00 45.13 53 GLY C N 1
ATOM 4943 C CA . GLY C 1 53 ? -18.626 39.783 173.028 1.00 45.13 53 GLY C CA 1
ATOM 4944 C C . GLY C 1 53 ? -17.726 40.134 171.866 1.00 45.13 53 GLY C C 1
ATOM 4945 O O . GLY C 1 53 ? -16.784 40.917 172.008 1.00 45.13 53 GLY C O 1
ATOM 4946 N N . VAL C 1 54 ? -18.073 39.585 170.700 1.00 43.75 54 VAL C N 1
ATOM 4947 C CA . VAL C 1 54 ? -17.337 39.625 169.439 1.00 43.75 54 VAL C CA 1
ATOM 4948 C C . VAL C 1 54 ? -17.808 38.420 168.643 1.00 43.75 54 VAL C C 1
ATOM 4949 O O . VAL C 1 54 ? -18.009 38.491 167.427 1.00 43.75 54 VAL C O 1
ATOM 4951 N N . THR C 1 55 ? -17.986 37.305 169.350 1.00 42.15 55 THR C N 1
ATOM 4952 C CA . THR C 1 55 ? -18.663 36.129 168.830 1.00 42.15 55 THR C CA 1
ATOM 4953 C C . THR C 1 55 ? -19.852 35.750 169.702 1.00 42.15 55 THR C C 1
ATOM 4954 O O . THR C 1 55 ? -20.383 34.643 169.558 1.00 42.15 55 THR C O 1
ATOM 4956 N N . LYS C 1 56 ? -20.284 36.641 170.594 1.00 40.70 56 LYS C N 1
ATOM 4957 C CA . LYS C 1 56 ? -21.388 36.359 171.500 1.00 40.70 56 LYS C CA 1
ATOM 4958 C C . LYS C 1 56 ? -22.712 36.413 170.754 1.00 40.70 56 LYS C C 1
ATOM 4959 O O . LYS C 1 56 ? -23.360 37.463 170.705 1.00 40.70 56 LYS C O 1
ATOM 4961 N N . MET C 1 57 ? -23.101 35.287 170.152 1.00 38.08 57 MET C N 1
ATOM 4962 C CA . MET C 1 57 ? -24.393 35.209 169.482 1.00 38.08 57 MET C CA 1
ATOM 4963 C C . MET C 1 57 ? -25.518 35.602 170.428 1.00 38.08 57 MET C C 1
ATOM 4964 O O . MET C 1 57 ? -26.313 36.497 170.123 1.00 38.08 57 MET C O 1
ATOM 4966 N N . ASN C 1 58 ? -25.539 34.984 171.614 1.00 36.73 58 ASN C N 1
ATOM 4967 C CA . ASN C 1 58 ? -26.563 35.092 172.653 1.00 36.73 58 ASN C CA 1
ATOM 4968 C C . ASN C 1 58 ? -27.849 35.787 172.221 1.00 36.73 58 ASN C C 1
ATOM 4969 O O . ASN C 1 58 ? -28.424 35.450 171.181 1.00 36.73 58 ASN C O 1
ATOM 4971 N N . ALA C 1 59 ? -28.303 36.741 173.022 1.00 34.68 59 ALA C N 1
ATOM 4972 C CA . ALA C 1 59 ? -29.519 37.513 172.760 1.00 34.68 59 ALA C CA 1
ATOM 4973 C C . ALA C 1 59 ? -30.665 36.549 172.437 1.00 34.68 59 ALA C C 1
ATOM 4974 O O . ALA C 1 59 ? -30.643 35.375 172.826 1.00 34.68 59 ALA C O 1
ATOM 4976 N N . MET C 1 60 ? -31.699 37.036 171.761 1.00 33.16 60 MET C N 1
ATOM 4977 C CA . MET C 1 60 ? -32.692 36.156 171.169 1.00 33.16 60 MET C CA 1
ATOM 4978 C C . MET C 1 60 ? -33.170 36.629 169.807 1.00 33.16 60 MET C C 1
ATOM 4979 O O . MET C 1 60 ? -34.013 35.957 169.208 1.00 33.16 60 MET C O 1
ATOM 4981 N N . ALA C 1 61 ? -32.635 37.737 169.290 1.00 33.29 61 ALA C N 1
ATOM 4982 C CA . ALA C 1 61 ? -33.073 38.373 168.051 1.00 33.29 61 ALA C CA 1
ATOM 4983 C C . ALA C 1 61 ? -34.576 38.272 167.822 1.00 33.29 61 ALA C C 1
ATOM 4984 O O . ALA C 1 61 ? -35.369 38.398 168.760 1.00 33.29 61 ALA C O 1
ATOM 4986 N N . ARG C 1 62 ? -34.970 38.040 166.571 1.00 35.79 62 ARG C N 1
ATOM 4987 C CA . ARG C 1 62 ? -36.375 37.933 166.202 1.00 35.79 62 ARG C CA 1
ATOM 4988 C C . ARG C 1 62 ? -36.494 37.343 164.808 1.00 35.79 62 ARG C C 1
ATOM 4989 O O . ARG C 1 62 ? -35.834 37.809 163.874 1.00 35.79 62 ARG C O 1
ATOM 4991 N N . GLY C 1 63 ? -37.330 36.324 164.652 1.00 37.22 63 GLY C N 1
ATOM 4992 C CA . GLY C 1 63 ? -37.446 35.649 163.377 1.00 37.22 63 GLY C CA 1
ATOM 4993 C C . GLY C 1 63 ? -37.968 36.533 162.266 1.00 37.22 63 GLY C C 1
ATOM 4994 O O . GLY C 1 63 ? -39.151 36.881 162.250 1.00 37.22 63 GLY C O 1
ATOM 4995 N N . GLY C 1 64 ? -37.102 36.900 161.326 1.00 40.13 64 GLY C N 1
ATOM 4996 C CA . GLY C 1 64 ? -37.538 37.681 160.186 1.00 40.13 64 GLY C CA 1
ATOM 4997 C C . GLY C 1 64 ? -36.607 38.801 159.768 1.00 40.13 64 GLY C C 1
ATOM 4998 O O . GLY C 1 64 ? -36.542 39.133 158.581 1.00 40.13 64 GLY C O 1
ATOM 4999 N N . SER C 1 65 ? -35.881 39.388 160.715 1.00 43.60 65 SER C N 1
ATOM 5000 C CA . SER C 1 65 ? -34.962 40.482 160.415 1.00 43.60 65 SER C CA 1
ATOM 5001 C C . SER C 1 65 ? -34.044 40.691 161.615 1.00 43.60 65 SER C C 1
ATOM 5002 O O . SER C 1 65 ? -34.087 39.938 162.593 1.00 43.60 65 SER C O 1
ATOM 5004 N N . ARG C 1 66 ? -33.210 41.729 161.525 1.00 41.32 66 ARG C N 1
ATOM 5005 C CA . ARG C 1 66 ? -32.309 42.149 162.599 1.00 41.32 66 ARG C CA 1
ATOM 5006 C C . ARG C 1 66 ? -31.335 41.033 162.990 1.00 41.32 66 ARG C C 1
ATOM 5007 O O . ARG C 1 66 ? -31.329 40.537 164.117 1.00 41.32 66 ARG C O 1
ATOM 5009 N N . LYS C 1 67 ? -30.499 40.651 162.029 1.00 40.45 67 LYS C N 1
ATOM 5010 C CA . LYS C 1 67 ? -29.444 39.682 162.284 1.00 40.45 67 LYS C CA 1
ATOM 5011 C C . LYS C 1 67 ? -28.238 40.382 162.898 1.00 40.45 67 LYS C C 1
ATOM 5012 O O . LYS C 1 67 ? -27.762 41.392 162.372 1.00 40.45 67 LYS C O 1
ATOM 5014 N N . TYR C 1 68 ? -27.744 39.843 164.011 1.00 39.11 68 TYR C N 1
ATOM 5015 C CA . TYR C 1 68 ? -26.623 40.455 164.713 1.00 39.11 68 TYR C CA 1
ATOM 5016 C C . TYR C 1 68 ? -25.322 40.167 163.977 1.00 39.11 68 TYR C C 1
ATOM 5017 O O . TYR C 1 68 ? -24.928 39.005 163.836 1.00 39.11 68 TYR C O 1
ATOM 5019 N N . ILE C 1 69 ? -24.658 41.221 163.505 1.00 44.45 69 ILE C N 1
ATOM 5020 C CA . ILE C 1 69 ? -23.354 41.100 162.854 1.00 44.45 69 ILE C CA 1
ATOM 5021 C C . ILE C 1 69 ? -22.282 41.471 163.874 1.00 44.45 69 ILE C C 1
ATOM 5022 O O . ILE C 1 69 ? -21.712 42.561 163.856 1.00 44.45 69 ILE C O 1
ATOM 5024 N N . GLY C 1 70 ? -22.007 40.535 164.778 1.00 45.32 70 GLY C N 1
ATOM 5025 C CA . GLY C 1 70 ? -21.077 40.786 165.870 1.00 45.32 70 GLY C CA 1
ATOM 5026 C C . GLY C 1 70 ? -19.640 40.720 165.374 1.00 45.32 70 GLY C C 1
ATOM 5027 O O . GLY C 1 70 ? -19.227 39.725 164.769 1.00 45.32 70 GLY C O 1
ATOM 5028 N N . SER C 1 71 ? -18.880 41.776 165.643 1.00 47.31 71 SER C N 1
ATOM 5029 C CA . SER C 1 71 ? -17.479 41.870 165.248 1.00 47.31 71 SER C CA 1
ATOM 5030 C C . SER C 1 71 ? -16.863 43.048 165.992 1.00 47.31 71 SER C C 1
ATOM 5031 O O . SER C 1 71 ? -17.540 43.749 166.751 1.00 47.31 71 SER C O 1
ATOM 5033 N N . GLU C 1 72 ? -15.563 43.253 165.769 1.00 45.47 72 GLU C N 1
ATOM 5034 C CA . GLU C 1 72 ? -14.814 44.383 166.316 1.00 45.47 72 GLU C CA 1
ATOM 5035 C C . GLU C 1 72 ? -14.892 44.464 167.836 1.00 45.47 72 GLU C C 1
ATOM 5036 O O . GLU C 1 72 ? -15.397 43.545 168.491 1.00 45.47 72 GLU C O 1
ATOM 5038 N N . LYS C 1 73 ? -14.379 45.558 168.401 1.00 45.99 73 LYS C N 1
ATOM 5039 C CA . LYS C 1 73 ? -14.332 45.760 169.850 1.00 45.99 73 LYS C CA 1
ATOM 5040 C C . LYS C 1 73 ? -13.620 44.603 170.545 1.00 45.99 73 LYS C C 1
ATOM 5041 O O . LYS C 1 73 ? -14.005 44.167 171.632 1.00 45.99 73 LYS C O 1
ATOM 5043 N N . ALA C 1 74 ? -12.564 44.103 169.909 1.00 44.96 74 ALA C N 1
ATOM 5044 C CA . ALA C 1 74 ? -11.769 43.000 170.427 1.00 44.96 74 ALA C CA 1
ATOM 5045 C C . ALA C 1 74 ? -10.403 43.517 170.851 1.00 44.96 74 ALA C C 1
ATOM 5046 O O . ALA C 1 74 ? -9.752 44.247 170.097 1.00 44.96 74 ALA C O 1
ATOM 5048 N N . ARG C 1 75 ? -9.976 43.146 172.057 1.00 42.18 75 ARG C N 1
ATOM 5049 C CA . ARG C 1 75 ? -8.660 43.539 172.536 1.00 42.18 75 ARG C CA 1
ATOM 5050 C C . ARG C 1 75 ? -7.583 42.885 171.680 1.00 42.18 75 ARG C C 1
ATOM 5051 O O . ARG C 1 75 ? -7.590 41.668 171.478 1.00 42.18 75 ARG C O 1
ATOM 5059 N N . LYS C 1 76 ? -6.658 43.695 171.172 1.00 37.97 76 LYS C N 1
ATOM 5060 C CA . LYS C 1 76 ? -5.634 43.191 170.262 1.00 37.97 76 LYS C CA 1
ATOM 5061 C C . LYS C 1 76 ? -4.488 44.186 170.208 1.00 37.97 76 LYS C C 1
ATOM 5062 O O . LYS C 1 76 ? -4.680 45.321 169.761 1.00 37.97 76 LYS C O 1
ATOM 5068 N N . GLU C 1 77 ? -3.306 43.768 170.653 1.00 38.37 77 GLU C N 1
ATOM 5069 C CA . GLU C 1 77 ? -2.103 44.584 170.583 1.00 38.37 77 GLU C CA 1
ATOM 5070 C C . GLU C 1 77 ? -1.088 43.935 169.655 1.00 38.37 77 GLU C C 1
ATOM 5071 O O . GLU C 1 77 ? -0.901 42.715 169.678 1.00 38.37 77 GLU C O 1
ATOM 5077 N N . ILE C 1 78 ? -0.437 44.760 168.841 1.00 38.44 78 ILE C N 1
ATOM 5078 C CA . ILE C 1 78 ? 0.605 44.312 167.929 1.00 38.44 78 ILE C CA 1
ATOM 5079 C C . ILE C 1 78 ? 1.954 44.704 168.510 1.00 38.44 78 ILE C C 1
ATOM 5080 O O . ILE C 1 78 ? 2.182 45.875 168.837 1.00 38.44 78 ILE C O 1
ATOM 5085 N N . ILE C 1 79 ? 2.847 43.726 168.641 1.00 36.50 79 ILE C N 1
ATOM 5086 C CA . ILE C 1 79 ? 4.194 43.955 169.139 1.00 36.50 79 ILE C CA 1
ATOM 5087 C C . ILE C 1 79 ? 5.183 43.559 168.050 1.00 36.50 79 ILE C C 1
ATOM 5088 O O . ILE C 1 79 ? 4.830 42.927 167.055 1.00 36.50 79 ILE C O 1
ATOM 5093 N N . GLU C 1 80 ? 6.437 43.949 168.252 1.00 33.94 80 GLU C N 1
ATOM 5094 C CA . GLU C 1 80 ? 7.519 43.608 167.343 1.00 33.94 80 GLU C CA 1
ATOM 5095 C C . GLU C 1 80 ? 8.251 42.387 167.877 1.00 33.94 80 GLU C C 1
ATOM 5096 O O . GLU C 1 80 ? 8.613 42.340 169.057 1.00 33.94 80 GLU C O 1
ATOM 5098 N N . VAL C 1 81 ? 8.452 41.399 167.012 1.00 32.43 81 VAL C N 1
ATOM 5099 C CA . VAL C 1 81 ? 9.141 40.169 167.392 1.00 32.43 81 VAL C CA 1
ATOM 5100 C C . VAL C 1 81 ? 10.636 40.451 167.455 1.00 32.43 81 VAL C C 1
ATOM 5101 O O . VAL C 1 81 ? 11.228 40.867 166.449 1.00 32.43 81 VAL C O 1
ATOM 5105 N N . PRO C 1 82 ? 11.280 40.254 168.604 1.00 32.10 82 PRO C N 1
ATOM 5106 C CA . PRO C 1 82 ? 12.723 40.496 168.688 1.00 32.10 82 PRO C CA 1
ATOM 5107 C C . PRO C 1 82 ? 13.491 39.602 167.729 1.00 32.10 82 PRO C C 1
ATOM 5108 O O . PRO C 1 82 ? 13.116 38.455 167.481 1.00 32.10 82 PRO C O 1
ATOM 5112 N N . PHE C 1 83 ? 14.573 40.146 167.185 1.00 33.35 83 PHE C N 1
ATOM 5113 C CA . PHE C 1 83 ? 15.391 39.463 166.198 1.00 33.35 83 PHE C CA 1
ATOM 5114 C C . PHE C 1 83 ? 16.731 39.103 166.820 1.00 33.35 83 PHE C C 1
ATOM 5115 O O . PHE C 1 83 ? 17.426 39.975 167.352 1.00 33.35 83 PHE C O 1
ATOM 5123 N N . ALA C 1 84 ? 17.089 37.827 166.753 1.00 35.17 84 ALA C N 1
ATOM 5124 C CA . ALA C 1 84 ? 18.323 37.326 167.354 1.00 35.17 84 ALA C CA 1
ATOM 5125 C C . ALA C 1 84 ? 19.084 36.496 166.331 1.00 35.17 84 ALA C C 1
ATOM 5126 O O . ALA C 1 84 ? 18.635 35.383 165.986 1.00 35.17 84 ALA C O 1
ATOM 5128 N N . PRO C 1 85 ? 20.212 36.983 165.819 1.00 38.43 85 PRO C N 1
ATOM 5129 C CA . PRO C 1 85 ? 21.010 36.187 164.885 1.00 38.43 85 PRO C CA 1
ATOM 5130 C C . PRO C 1 85 ? 22.101 35.395 165.586 1.00 38.43 85 PRO C C 1
ATOM 5131 O O . PRO C 1 85 ? 22.747 35.858 166.527 1.00 38.43 85 PRO C O 1
ATOM 5135 N N . LEU C 1 86 ? 22.304 34.172 165.110 1.00 44.88 86 LEU C N 1
ATOM 5136 C CA . LEU C 1 86 ? 23.409 33.324 165.533 1.00 44.88 86 LEU C CA 1
ATOM 5137 C C . LEU C 1 86 ? 24.366 33.100 164.373 1.00 44.88 86 LEU C C 1
ATOM 5138 O O . LEU C 1 86 ? 24.901 32.007 164.180 1.00 44.88 86 LEU C O 1
ATOM 5140 N N . ASP C 1 87 ? 24.582 34.151 163.580 1.00 50.01 87 ASP C N 1
ATOM 5141 C CA . ASP C 1 87 ? 25.401 34.056 162.382 1.00 50.01 87 ASP C CA 1
ATOM 5142 C C . ASP C 1 87 ? 26.882 33.901 162.683 1.00 50.01 87 ASP C C 1
ATOM 5143 O O . ASP C 1 87 ? 27.655 33.653 161.752 1.00 50.01 87 ASP C O 1
ATOM 5145 N N . GLY C 1 88 ? 27.297 34.056 163.937 1.00 55.37 88 GLY C N 1
ATOM 5146 C CA . GLY C 1 88 ? 28.700 33.915 164.264 1.00 55.37 88 GLY C CA 1
ATOM 5147 C C . GLY C 1 88 ? 29.217 32.546 163.886 1.00 55.37 88 GLY C C 1
ATOM 5148 O O . 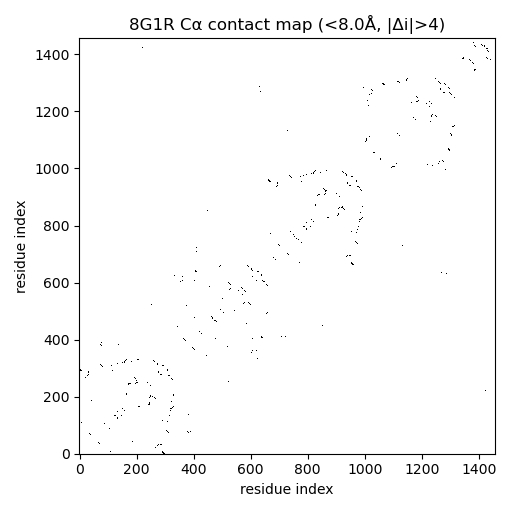GLY C 1 88 ? 28.949 31.556 164.572 1.00 55.37 88 GLY C O 1
ATOM 5149 N N . VAL C 1 89 ? 29.978 32.490 162.797 1.00 58.82 89 VAL C N 1
ATOM 5150 C CA . VAL C 1 89 ? 30.466 31.239 162.238 1.00 58.82 89 VAL C CA 1
ATOM 5151 C C . VAL C 1 89 ? 31.444 31.562 161.122 1.00 58.82 89 VAL C C 1
ATOM 5152 O O . VAL C 1 89 ? 31.410 32.650 160.541 1.00 58.82 89 VAL C O 1
ATOM 5154 N N . THR C 1 90 ? 32.316 30.601 160.829 1.00 60.24 90 THR C N 1
ATOM 5155 C CA . THR C 1 90 ? 33.260 30.738 159.723 1.00 60.24 90 THR C CA 1
ATOM 5156 C C . THR C 1 90 ? 33.580 29.332 159.225 1.00 60.24 90 THR C C 1
ATOM 5157 O O . THR C 1 90 ? 34.408 28.636 159.819 1.00 60.24 90 THR C O 1
ATOM 5159 N N . VAL C 1 91 ? 32.919 28.922 158.148 1.00 64.51 91 VAL C N 1
ATOM 5160 C CA . VAL C 1 91 ? 33.192 27.618 157.562 1.00 64.51 91 VAL C CA 1
ATOM 5161 C C . VAL C 1 91 ? 34.560 27.628 156.896 1.00 64.51 91 VAL C C 1
ATOM 5162 O O . VAL C 1 91 ? 34.861 28.511 156.088 1.00 64.51 91 VAL C O 1
ATOM 5164 N N . ALA C 1 92 ? 35.393 26.643 157.231 1.00 66.59 92 ALA C N 1
ATOM 5165 C CA . ALA C 1 92 ? 36.719 26.558 156.630 1.00 66.59 92 ALA C CA 1
ATOM 5166 C C . ALA C 1 92 ? 36.681 25.755 155.336 1.00 66.59 92 ALA C C 1
ATOM 5167 O O . ALA C 1 92 ? 36.973 26.284 154.259 1.00 66.59 92 ALA C O 1
ATOM 5169 N N . SER C 1 93 ? 36.316 24.477 155.423 1.00 70.89 93 SER C N 1
ATOM 5170 C CA . SER C 1 93 ? 35.924 23.713 154.246 1.00 70.89 93 SER C CA 1
ATOM 5171 C C . SER C 1 93 ? 34.484 23.237 154.356 1.00 70.89 93 SER C C 1
ATOM 5172 O O . SER C 1 93 ? 33.645 23.638 153.541 1.00 70.89 93 SER C O 1
ATOM 5174 N N . GLU C 1 94 ? 34.170 22.411 155.358 1.00 72.50 94 GLU C N 1
ATOM 5175 C CA . GLU C 1 94 ? 32.802 22.015 155.701 1.00 72.50 94 GLU C CA 1
ATOM 5176 C C . GLU C 1 94 ? 32.010 21.527 154.491 1.00 72.50 94 GLU C C 1
ATOM 5177 O O . GLU C 1 94 ? 30.777 21.497 154.529 1.00 72.50 94 GLU C O 1
ATOM 5179 N N . VAL C 1 95 ? 32.698 21.142 153.414 1.00 73.99 95 VAL C N 1
ATOM 5180 C CA . VAL C 1 95 ? 32.081 20.966 152.098 1.00 73.99 95 VAL C CA 1
ATOM 5181 C C . VAL C 1 95 ? 31.293 22.204 151.688 1.00 73.99 95 VAL C C 1
ATOM 5182 O O . VAL C 1 95 ? 30.350 22.113 150.896 1.00 73.99 95 VAL C O 1
ATOM 5184 N N . GLU C 1 96 ? 31.684 23.366 152.226 1.00 72.20 96 GLU C N 1
ATOM 5185 C CA . GLU C 1 96 ? 30.911 24.603 152.111 1.00 72.20 96 GLU C CA 1
ATOM 5186 C C . GLU C 1 96 ? 29.485 24.410 152.618 1.00 72.20 96 GLU C C 1
ATOM 5187 O O . GLU C 1 96 ? 28.547 25.046 152.134 1.00 72.20 96 GLU C O 1
ATOM 5189 N N . ALA C 1 97 ? 29.320 23.509 153.593 1.00 71.13 97 ALA C N 1
ATOM 5190 C CA . ALA C 1 97 ? 28.023 23.127 154.146 1.00 71.13 97 ALA C CA 1
ATOM 5191 C C . ALA C 1 97 ? 27.070 22.644 153.060 1.00 71.13 97 ALA C C 1
ATOM 5192 O O . ALA C 1 97 ? 25.865 22.511 153.297 1.00 71.13 97 ALA C O 1
ATOM 5194 N N . PHE C 1 98 ? 27.602 22.370 151.872 1.00 74.30 98 PHE C N 1
ATOM 5195 C CA . PHE C 1 98 ? 26.819 21.901 150.741 1.00 74.30 98 PHE C CA 1
ATOM 5196 C C . PHE C 1 98 ? 26.727 20.387 150.684 1.00 74.30 98 PHE C C 1
ATOM 5197 O O . PHE C 1 98 ? 26.070 19.855 149.784 1.00 74.30 98 PHE C O 1
ATOM 5199 N N . ARG C 1 99 ? 27.379 19.689 151.613 1.00 78.78 99 ARG C N 1
ATOM 5200 C CA . ARG C 1 99 ? 27.471 18.232 151.615 1.00 78.78 99 ARG C CA 1
ATOM 5201 C C . ARG C 1 99 ? 28.045 17.691 150.310 1.00 78.78 99 ARG C C 1
ATOM 5202 O O . ARG C 1 99 ? 27.827 16.522 149.974 1.00 78.78 99 ARG C O 1
ATOM 5204 N N . GLN C 1 100 ? 28.786 18.526 149.582 1.00 81.55 100 GLN C N 1
ATOM 5205 C CA . GLN C 1 100 ? 29.383 18.170 148.297 1.00 81.55 100 GLN C CA 1
ATOM 5206 C C . GLN C 1 100 ? 28.354 17.501 147.388 1.00 81.55 100 GLN C C 1
ATOM 5207 O O . GLN C 1 100 ? 28.470 16.329 147.024 1.00 81.55 100 GLN C O 1
ATOM 5209 N N . TYR C 1 101 ? 27.327 18.276 147.036 1.00 82.21 101 TYR C N 1
ATOM 5210 C CA . TYR C 1 101 ? 26.170 17.770 146.300 1.00 82.21 101 TYR C CA 1
ATOM 5211 C C . TYR C 1 101 ? 25.509 16.631 147.078 1.00 82.21 101 TYR C C 1
ATOM 5212 O O . TYR C 1 101 ? 25.494 15.473 146.655 1.00 82.21 101 TYR C O 1
ATOM 5214 N N . GLY C 1 102 ? 24.962 16.992 148.241 1.00 83.08 102 GLY C N 1
ATOM 5215 C CA . GLY C 1 102 ? 24.393 16.053 149.190 1.00 83.08 102 GLY C CA 1
ATOM 5216 C C . GLY C 1 102 ? 23.437 15.029 148.617 1.00 83.08 102 GLY C C 1
ATOM 5217 O O . GLY C 1 102 ? 23.142 14.020 149.264 1.00 83.08 102 GLY C O 1
ATOM 5218 N N . THR C 1 103 ? 22.934 15.277 147.408 1.00 84.90 103 THR C N 1
ATOM 5219 C CA . THR C 1 103 ? 22.102 14.288 146.735 1.00 84.90 103 THR C CA 1
ATOM 5220 C C . THR C 1 103 ? 22.951 13.190 146.103 1.00 84.90 103 THR C C 1
ATOM 5221 O O . THR C 1 103 ? 22.829 12.013 146.457 1.00 84.90 103 THR C O 1
ATOM 5223 N N . GLU C 1 104 ? 23.821 13.559 145.162 1.00 83.41 104 GLU C N 1
ATOM 5224 C CA . GLU C 1 104 ? 24.601 12.572 144.405 1.00 83.41 104 GLU C CA 1
ATOM 5225 C C . GLU C 1 104 ? 25.852 12.131 145.161 1.00 83.41 104 GLU C C 1
ATOM 5226 O O . GLU C 1 104 ? 26.000 10.953 145.499 1.00 83.41 104 GLU C O 1
ATOM 5228 N N . SER C 1 105 ? 26.759 13.067 145.425 1.00 81.20 105 SER C N 1
ATOM 5229 C CA . SER C 1 105 ? 28.060 12.740 146.015 1.00 81.20 105 SER C CA 1
ATOM 5230 C C . SER C 1 105 ? 28.079 12.960 147.525 1.00 81.20 105 SER C C 1
ATOM 5231 O O . SER C 1 105 ? 28.891 13.721 148.050 1.00 81.20 105 SER C O 1
ATOM 5233 N N . GLN C 1 106 ? 27.188 12.281 148.242 1.00 77.48 106 GLN C N 1
ATOM 5234 C CA . GLN C 1 106 ? 27.103 12.409 149.695 1.00 77.48 106 GLN C CA 1
ATOM 5235 C C . GLN C 1 106 ? 28.038 11.385 150.327 1.00 77.48 106 GLN C C 1
ATOM 5236 O O . GLN C 1 106 ? 27.681 10.216 150.490 1.00 77.48 106 GLN C O 1
ATOM 5238 N N . THR C 1 107 ? 29.241 11.825 150.682 1.00 67.95 107 THR C N 1
ATOM 5239 C CA . THR C 1 107 ? 30.182 10.959 151.371 1.00 67.95 107 THR C CA 1
ATOM 5240 C C . THR C 1 107 ? 29.857 10.897 152.860 1.00 67.95 107 THR C C 1
ATOM 5241 O O . THR C 1 107 ? 29.126 11.732 153.400 1.00 67.95 107 THR C O 1
ATOM 5243 N N . ALA C 1 108 ? 30.411 9.884 153.525 1.00 64.09 108 ALA C N 1
ATOM 5244 C CA . ALA C 1 108 ? 30.164 9.716 154.952 1.00 64.09 108 ALA C CA 1
ATOM 5245 C C . ALA C 1 108 ? 30.738 10.876 155.756 1.00 64.09 108 ALA C C 1
ATOM 5246 O O . ALA C 1 108 ? 30.108 11.351 156.708 1.00 64.09 108 ALA C O 1
ATOM 5248 N N . SER C 1 109 ? 31.934 11.342 155.392 1.00 60.77 109 SER C N 1
ATOM 5249 C CA . SER C 1 109 ? 32.530 12.472 156.098 1.00 60.77 109 SER C CA 1
ATOM 5250 C C . SER C 1 109 ? 31.711 13.741 155.902 1.00 60.77 109 SER C C 1
ATOM 5251 O O . SER C 1 109 ? 31.497 14.505 156.851 1.00 60.77 109 SER C O 1
ATOM 5253 N N . VAL C 1 110 ? 31.249 13.986 154.673 1.00 58.60 110 VAL C N 1
ATOM 5254 C CA . VAL C 1 110 ? 30.420 15.158 154.416 1.00 58.60 110 VAL C CA 1
ATOM 5255 C C . VAL C 1 110 ? 29.113 15.084 155.192 1.00 58.60 110 VAL C C 1
ATOM 5256 O O . VAL C 1 110 ? 28.673 16.079 155.777 1.00 58.60 110 VAL C O 1
ATOM 5258 N N . GLU C 1 111 ? 28.480 13.909 155.211 1.00 55.09 111 GLU C N 1
ATOM 5259 C CA . GLU C 1 111 ? 27.240 13.752 155.962 1.00 55.09 111 GLU C CA 1
ATOM 5260 C C . GLU C 1 111 ? 27.468 13.976 157.450 1.00 55.09 111 GLU C C 1
ATOM 5261 O O . GLU C 1 111 ? 26.655 14.621 158.120 1.00 55.09 111 GLU C O 1
ATOM 5263 N N . ALA C 1 112 ? 28.574 13.456 157.985 1.00 54.49 112 ALA C N 1
ATOM 5264 C CA . ALA C 1 112 ? 28.869 13.643 159.402 1.00 54.49 112 ALA C CA 1
ATOM 5265 C C . ALA C 1 112 ? 29.106 15.111 159.729 1.00 54.49 112 ALA C C 1
ATOM 5266 O O . ALA C 1 112 ? 28.610 15.614 160.744 1.00 54.49 112 ALA C O 1
ATOM 5268 N N . LEU C 1 113 ? 29.863 15.818 158.884 1.00 52.29 113 LEU C N 1
ATOM 5269 C CA . LEU C 1 113 ? 30.113 17.234 159.132 1.00 52.29 113 LEU C CA 1
ATOM 5270 C C . LEU C 1 113 ? 28.826 18.046 159.044 1.00 52.29 113 LEU C C 1
ATOM 5271 O O . LEU C 1 113 ? 28.578 18.928 159.878 1.00 52.29 113 LEU C O 1
ATOM 5273 N N . VAL C 1 114 ? 27.991 17.757 158.043 1.00 49.27 114 VAL C N 1
ATOM 5274 C CA . VAL C 1 114 ? 26.720 18.458 157.898 1.00 49.27 114 VAL C CA 1
ATOM 5275 C C . VAL C 1 114 ? 25.846 18.223 159.121 1.00 49.27 114 VAL C C 1
ATOM 5276 O O . VAL C 1 114 ? 25.260 19.160 159.675 1.00 49.27 114 VAL C O 1
ATOM 5280 N N . GLN C 1 115 ? 25.746 16.967 159.560 1.00 48.51 115 GLN C N 1
ATOM 5281 C CA . GLN C 1 115 ? 24.923 16.654 160.719 1.00 48.51 115 GLN C CA 1
ATOM 5282 C C . GLN C 1 115 ? 25.448 17.326 161.977 1.00 48.51 115 GLN C C 1
ATOM 5283 O O . GLN C 1 115 ? 24.660 17.839 162.778 1.00 48.51 115 GLN C O 1
ATOM 5289 N N . ARG C 1 116 ? 26.767 17.335 162.170 1.00 47.54 116 ARG C N 1
ATOM 5290 C CA . ARG C 1 116 ? 27.330 17.983 163.349 1.00 47.54 116 ARG C CA 1
ATOM 5291 C C . ARG C 1 116 ? 27.039 19.477 163.345 1.00 47.54 116 ARG C C 1
ATOM 5292 O O . ARG C 1 116 ? 26.639 20.038 164.372 1.00 47.54 116 ARG C O 1
ATOM 5300 N N . LYS C 1 117 ? 27.203 20.133 162.193 1.00 45.77 117 LYS C N 1
ATOM 5301 C CA . LYS C 1 117 ? 26.917 21.564 162.120 1.00 45.77 117 LYS C CA 1
ATOM 5302 C C . LYS C 1 117 ? 25.440 21.853 162.359 1.00 45.77 117 LYS C C 1
ATOM 5303 O O . LYS C 1 117 ? 25.095 22.795 163.084 1.00 45.77 117 LYS C O 1
ATOM 5309 N N . ILE C 1 118 ? 24.553 21.057 161.757 1.00 43.82 118 ILE C N 1
ATOM 5310 C CA . ILE C 1 118 ? 23.120 21.276 161.929 1.00 43.82 118 ILE C CA 1
ATOM 5311 C C . ILE C 1 118 ? 22.726 21.086 163.387 1.00 43.82 118 ILE C C 1
ATOM 5312 O O . ILE C 1 118 ? 21.979 21.891 163.955 1.00 43.82 118 ILE C O 1
ATOM 5317 N N . GLU C 1 119 ? 23.221 20.020 164.017 1.00 42.59 119 GLU C N 1
ATOM 5318 C CA . GLU C 1 119 ? 22.874 19.762 165.407 1.00 42.59 119 GLU C CA 1
ATOM 5319 C C . GLU C 1 119 ? 23.483 20.797 166.340 1.00 42.59 119 GLU C C 1
ATOM 5320 O O . GLU C 1 119 ? 22.956 21.027 167.432 1.00 42.59 119 GLU C O 1
ATOM 5322 N N . HIS C 1 120 ? 24.592 21.422 165.941 1.00 42.41 120 HIS C N 1
ATOM 5323 C CA . HIS C 1 120 ? 25.110 22.530 166.735 1.00 42.41 120 HIS C CA 1
ATOM 5324 C C . HIS C 1 120 ? 24.238 23.766 166.584 1.00 42.41 120 HIS C C 1
ATOM 5325 O O . HIS C 1 120 ? 24.014 24.497 167.555 1.00 42.41 120 HIS C O 1
ATOM 5332 N N . ILE C 1 121 ? 23.752 24.025 165.371 1.00 41.12 121 ILE C N 1
ATOM 5333 C CA . ILE C 1 121 ? 22.897 25.188 165.149 1.00 41.12 121 ILE C CA 1
ATOM 5334 C C . ILE C 1 121 ? 21.586 25.035 165.910 1.00 41.12 121 ILE C C 1
ATOM 5335 O O . ILE C 1 121 ? 21.118 25.972 166.565 1.00 41.12 121 ILE C O 1
ATOM 5340 N N . GLN C 1 122 ? 20.979 23.847 165.840 1.00 41.92 122 GLN C N 1
ATOM 5341 C CA . GLN C 1 122 ? 19.741 23.591 166.569 1.00 41.92 122 GLN C CA 1
ATOM 5342 C C . GLN C 1 122 ? 19.934 23.819 168.064 1.00 41.92 122 GLN C C 1
ATOM 5343 O O . GLN C 1 122 ? 19.297 24.691 168.663 1.00 41.92 122 GLN C O 1
ATOM 5349 N N . ARG C 1 123 ? 20.820 23.044 168.679 1.00 42.06 123 ARG C N 1
ATOM 5350 C CA . ARG C 1 123 ? 21.119 23.210 170.096 1.00 42.06 123 ARG C CA 1
ATOM 5351 C C . ARG C 1 123 ? 21.944 24.477 170.267 1.00 42.06 123 ARG C C 1
ATOM 5352 O O . ARG C 1 123 ? 23.176 24.441 170.189 1.00 42.06 123 ARG C O 1
ATOM 5360 N N . SER C 1 124 ? 21.251 25.586 170.532 1.00 37.81 124 SER C N 1
ATOM 5361 C CA . SER C 1 124 ? 21.753 26.958 170.503 1.00 37.81 124 SER C CA 1
ATOM 5362 C C . SER C 1 124 ? 20.569 27.869 170.222 1.00 37.81 124 SER C C 1
ATOM 5363 O O . SER C 1 124 ? 20.310 28.813 170.974 1.00 37.81 124 SER C O 1
ATOM 5366 N N . HIS C 1 125 ? 19.845 27.591 169.136 1.00 35.64 125 HIS C N 1
ATOM 5367 C CA . HIS C 1 125 ? 18.540 28.210 168.949 1.00 35.64 125 HIS C CA 1
ATOM 5368 C C . HIS C 1 125 ? 17.555 27.697 169.988 1.00 35.64 125 HIS C C 1
ATOM 5369 O O . HIS C 1 125 ? 16.797 28.473 170.580 1.00 35.64 125 HIS C O 1
ATOM 5376 N N . GLY C 1 126 ? 17.559 26.385 170.228 1.00 35.18 126 GLY C N 1
ATOM 5377 C CA . GLY C 1 126 ? 16.698 25.807 171.241 1.00 35.18 126 GLY C CA 1
ATOM 5378 C C . GLY C 1 126 ? 16.962 26.334 172.633 1.00 35.18 126 GLY C C 1
ATOM 5379 O O . GLY C 1 126 ? 16.024 26.465 173.424 1.00 35.18 126 GLY C O 1
ATOM 5380 N N . ILE C 1 127 ? 18.216 26.642 172.955 1.00 34.03 127 ILE C N 1
ATOM 5381 C CA . ILE C 1 127 ? 18.522 27.252 174.243 1.00 34.03 127 ILE C CA 1
ATOM 5382 C C . ILE C 1 127 ? 17.971 28.668 174.307 1.00 34.03 127 ILE C C 1
ATOM 5383 O O . ILE C 1 127 ? 17.427 29.096 175.330 1.00 34.03 127 ILE C O 1
ATOM 5388 N N . TYR C 1 128 ? 18.107 29.420 173.213 1.00 33.14 128 TYR C N 1
ATOM 5389 C CA . TYR C 1 128 ? 17.547 30.767 173.167 1.00 33.14 128 TYR C CA 1
ATOM 5390 C C . TYR C 1 128 ? 16.028 30.730 173.252 1.00 33.14 128 TYR C C 1
ATOM 5391 O O . TYR C 1 128 ? 15.413 31.554 173.937 1.00 33.14 128 TYR C O 1
ATOM 5400 N N . ILE C 1 129 ? 15.404 29.775 172.560 1.00 32.36 129 ILE C N 1
ATOM 5401 C CA . ILE C 1 129 ? 13.955 29.619 172.633 1.00 32.36 129 ILE C CA 1
ATOM 5402 C C . ILE C 1 129 ? 13.530 29.264 174.050 1.00 32.36 129 ILE C C 1
ATOM 5403 O O . ILE C 1 129 ? 12.531 29.784 174.562 1.00 32.36 129 ILE C O 1
ATOM 5408 N N . ARG C 1 130 ? 14.271 28.366 174.703 1.00 35.49 130 ARG C N 1
ATOM 5409 C CA . ARG C 1 130 ? 13.974 28.022 176.089 1.00 35.49 130 ARG C CA 1
ATOM 5410 C C . ARG C 1 130 ? 14.088 29.236 176.994 1.00 35.49 130 ARG C C 1
ATOM 5411 O O . ARG C 1 130 ? 13.269 29.425 177.900 1.00 35.49 130 ARG C O 1
ATOM 5419 N N . ASP C 1 131 ? 15.112 30.061 176.776 1.00 37.45 131 ASP C N 1
ATOM 5420 C CA . ASP C 1 131 ? 15.257 31.278 177.563 1.00 37.45 131 ASP C CA 1
ATOM 5421 C C . ASP C 1 131 ? 14.074 32.208 177.344 1.00 37.45 131 ASP C C 1
ATOM 5422 O O . ASP C 1 131 ? 13.545 32.784 178.300 1.00 37.45 131 ASP C O 1
ATOM 5427 N N . CYS C 1 132 ? 13.640 32.358 176.091 1.00 34.18 132 CYS C N 1
ATOM 5428 C CA . CYS C 1 132 ? 12.479 33.194 175.798 1.00 34.18 132 CYS C CA 1
ATOM 5429 C C . CYS C 1 132 ? 11.243 32.682 176.524 1.00 34.18 132 CYS C C 1
ATOM 5430 O O . CYS C 1 132 ? 10.514 33.453 177.160 1.00 34.18 132 CYS C O 1
ATOM 5433 N N . GLN C 1 133 ? 10.996 31.375 176.442 1.00 31.91 133 GLN C N 1
ATOM 5434 C CA . GLN C 1 133 ? 9.802 30.799 177.049 1.00 31.91 133 GLN C CA 1
ATOM 5435 C C . GLN C 1 133 ? 9.827 30.951 178.563 1.00 31.91 133 GLN C C 1
ATOM 5436 O O . GLN C 1 133 ? 8.824 31.335 179.178 1.00 31.91 133 GLN C O 1
ATOM 5442 N N . TYR C 1 134 ? 10.968 30.659 179.185 1.00 35.44 134 TYR C N 1
ATOM 5443 C CA . TYR C 1 134 ? 11.038 30.766 180.634 1.00 35.44 134 TYR C CA 1
ATOM 5444 C C . TYR C 1 134 ? 10.965 32.214 181.092 1.00 35.44 134 TYR C C 1
ATOM 5445 O O . TYR C 1 134 ? 10.380 32.494 182.140 1.00 35.44 134 TYR C O 1
ATOM 5454 N N . THR C 1 135 ? 11.529 33.146 180.322 1.00 34.31 135 THR C N 1
ATOM 5455 C CA . THR C 1 135 ? 11.384 34.558 180.654 1.00 34.31 135 THR C CA 1
ATOM 5456 C C . THR C 1 135 ? 9.926 34.979 180.586 1.00 34.31 135 THR C C 1
ATOM 5457 O O . THR C 1 135 ? 9.421 35.656 181.486 1.00 34.31 135 THR C O 1
ATOM 5461 N N . ALA C 1 136 ? 9.225 34.561 179.528 1.00 32.89 136 ALA C N 1
ATOM 5462 C CA . ALA C 1 136 ? 7.817 34.909 179.391 1.00 32.89 136 ALA C CA 1
ATOM 5463 C C . ALA C 1 136 ? 6.998 34.354 180.547 1.00 32.89 136 ALA C C 1
ATOM 5464 O O . ALA C 1 136 ? 6.122 35.042 181.081 1.00 32.89 136 ALA C O 1
ATOM 5466 N N . LEU C 1 137 ? 7.267 33.113 180.949 1.00 32.74 137 LEU C N 1
ATOM 5467 C CA . LEU C 1 137 ? 6.444 32.508 181.990 1.00 32.74 137 LEU C CA 1
ATOM 5468 C C . LEU C 1 137 ? 6.791 33.051 183.376 1.00 32.74 137 LEU C C 1
ATOM 5469 O O . LEU C 1 137 ? 5.890 33.296 184.185 1.00 32.74 137 LEU C O 1
ATOM 5474 N N . LEU C 1 138 ? 8.075 33.261 183.670 1.00 35.97 138 LEU C N 1
ATOM 5475 C CA . LEU C 1 138 ? 8.505 33.561 185.028 1.00 35.97 138 LEU C CA 1
ATOM 5476 C C . LEU C 1 138 ? 8.650 35.046 185.319 1.00 35.97 138 LEU C C 1
ATOM 5477 O O . LEU C 1 138 ? 8.603 35.434 186.492 1.00 35.97 138 LEU C O 1
ATOM 5482 N N . LYS C 1 139 ? 8.835 35.884 184.302 1.00 36.63 139 LYS C N 1
ATOM 5483 C CA . LYS C 1 139 ? 9.069 37.300 184.516 1.00 36.63 139 LYS C CA 1
ATOM 5484 C C . LYS C 1 139 ? 8.070 38.206 183.816 1.00 36.63 139 LYS C C 1
ATOM 5485 O O . LYS C 1 139 ? 8.108 39.418 184.048 1.00 36.63 139 LYS C O 1
ATOM 5487 N N . ASP C 1 140 ? 7.190 37.666 182.973 1.00 37.89 140 ASP C N 1
ATOM 5488 C CA . ASP C 1 140 ? 6.151 38.438 182.294 1.00 37.89 140 ASP C CA 1
ATOM 5489 C C . ASP C 1 140 ? 6.753 39.571 181.464 1.00 37.89 140 ASP C C 1
ATOM 5490 O O . ASP C 1 140 ? 6.503 40.754 181.702 1.00 37.89 140 ASP C O 1
ATOM 5495 N N . LYS C 1 141 ? 7.556 39.186 180.478 1.00 36.45 141 LYS C N 1
ATOM 5496 C CA . LYS C 1 141 ? 8.085 40.144 179.521 1.00 36.45 141 LYS C CA 1
ATOM 5497 C C . LYS C 1 141 ? 8.636 39.390 178.325 1.00 36.45 141 LYS C C 1
ATOM 5498 O O . LYS C 1 141 ? 8.965 38.205 178.411 1.00 36.45 141 LYS C O 1
ATOM 5504 N N . ILE C 1 142 ? 8.730 40.100 177.203 1.00 35.78 142 ILE C N 1
ATOM 5505 C CA . ILE C 1 142 ? 9.428 39.568 176.044 1.00 35.78 142 ILE C CA 1
ATOM 5506 C C . ILE C 1 142 ? 10.918 39.524 176.346 1.00 35.78 142 ILE C C 1
ATOM 5507 O O . ILE C 1 142 ? 11.470 40.438 176.976 1.00 35.78 142 ILE C O 1
ATOM 5512 N N . LEU C 1 143 ? 11.584 38.459 175.909 1.00 37.46 143 LEU C N 1
ATOM 5513 C CA . LEU C 1 143 ? 13.025 38.335 176.121 1.00 37.46 143 LEU C CA 1
ATOM 5514 C C . LEU C 1 143 ? 13.741 39.125 175.036 1.00 37.46 143 LEU C C 1
ATOM 5515 O O . LEU C 1 143 ? 13.848 38.680 173.891 1.00 37.46 143 LEU C O 1
ATOM 5520 N N . ALA C 1 144 ? 14.236 40.305 175.393 1.00 42.25 144 ALA C N 1
ATOM 5521 C CA . ALA C 1 144 ? 15.011 41.121 174.465 1.00 42.25 144 ALA C CA 1
ATOM 5522 C C . ALA C 1 144 ? 16.068 41.857 175.273 1.00 42.25 144 ALA C C 1
ATOM 5523 O O . ALA C 1 144 ? 15.744 42.770 176.037 1.00 42.25 144 ALA C O 1
ATOM 5525 N N . GLU C 1 145 ? 17.325 41.451 175.109 1.00 50.23 145 GLU C N 1
ATOM 5526 C CA . GLU C 1 145 ? 18.446 42.047 175.817 1.00 50.23 145 GLU C CA 1
ATOM 5527 C C . GLU C 1 145 ? 19.556 42.363 174.829 1.00 50.23 145 GLU C C 1
ATOM 5528 O O . GLU C 1 145 ? 19.661 41.742 173.769 1.00 50.23 145 GLU C O 1
ATOM 5534 N N . ASP C 1 146 ? 20.382 43.341 175.186 1.00 55.58 146 ASP C N 1
ATOM 5535 C CA . ASP C 1 146 ? 21.506 43.730 174.351 1.00 55.58 146 ASP C CA 1
ATOM 5536 C C . ASP C 1 146 ? 22.653 42.737 174.525 1.00 55.58 146 ASP C C 1
ATOM 5537 O O . ASP C 1 146 ? 22.593 41.810 175.338 1.00 55.58 146 ASP C O 1
ATOM 5539 N N . GLU C 1 147 ? 23.715 42.930 173.740 1.00 58.71 147 GLU C N 1
ATOM 5540 C CA . GLU C 1 147 ? 24.879 42.057 173.845 1.00 58.71 147 GLU C CA 1
ATOM 5541 C C . GLU C 1 147 ? 25.515 42.155 175.224 1.00 58.71 147 GLU C C 1
ATOM 5542 O O . GLU C 1 147 ? 25.953 41.146 175.789 1.00 58.71 147 GLU C O 1
ATOM 5544 N N . ASP C 1 148 ? 25.570 43.364 175.787 1.00 60.67 148 ASP C N 1
ATOM 5545 C CA . ASP C 1 148 ? 26.137 43.550 177.116 1.00 60.67 148 ASP C CA 1
ATOM 5546 C C . ASP C 1 148 ? 25.308 42.879 178.201 1.00 60.67 148 ASP C C 1
ATOM 5547 O O . ASP C 1 148 ? 25.802 42.701 179.319 1.00 60.67 148 ASP C O 1
ATOM 5549 N N . GLY C 1 149 ? 24.072 42.506 177.905 1.00 57.61 149 GLY C N 1
ATOM 5550 C CA . GLY C 1 149 ? 23.190 41.902 178.873 1.00 57.61 149 GLY C CA 1
ATOM 5551 C C . GLY C 1 149 ? 22.145 42.820 179.480 1.00 57.61 149 GLY C C 1
ATOM 5552 O O . GLY C 1 149 ? 21.558 42.460 180.508 1.00 57.61 149 GLY C O 1
ATOM 5553 N N . ASN C 1 150 ? 21.898 43.984 178.887 1.00 55.20 150 ASN C N 1
ATOM 5554 C CA . ASN C 1 150 ? 20.918 44.938 179.385 1.00 55.20 150 ASN C CA 1
ATOM 5555 C C . ASN C 1 150 ? 19.646 44.826 178.559 1.00 55.20 150 ASN C C 1
ATOM 5556 O O . ASN C 1 150 ? 19.709 44.733 177.328 1.00 55.20 150 ASN C O 1
ATOM 5558 N N . GLU C 1 151 ? 18.500 44.832 179.236 1.00 48.30 151 GLU C N 1
ATOM 5559 C CA . GLU C 1 151 ? 17.224 44.652 178.559 1.00 48.30 151 GLU C CA 1
ATOM 5560 C C . GLU C 1 151 ? 16.909 45.840 177.659 1.00 48.30 151 GLU C C 1
ATOM 5561 O O . GLU C 1 151 ? 17.192 46.991 178.000 1.00 48.30 151 GLU C O 1
ATOM 5563 N N . ILE C 1 152 ? 16.319 45.553 176.504 1.00 44.75 152 ILE C N 1
ATOM 5564 C CA . ILE C 1 152 ? 15.860 46.590 175.586 1.00 44.75 152 ILE C CA 1
ATOM 5565 C C . ILE C 1 152 ? 14.418 46.929 175.948 1.00 44.75 152 ILE C C 1
ATOM 5566 O O . ILE C 1 152 ? 13.504 46.144 175.684 1.00 44.75 152 ILE C O 1
ATOM 5571 N N . THR C 1 153 ? 14.209 48.099 176.550 1.00 44.72 153 THR C N 1
ATOM 5572 C CA . THR C 1 153 ? 12.860 48.501 176.928 1.00 44.72 153 THR C CA 1
ATOM 5573 C C . THR C 1 153 ? 11.956 48.702 175.721 1.00 44.72 153 THR C C 1
ATOM 5574 O O . THR C 1 153 ? 10.735 48.561 175.847 1.00 44.72 153 THR C O 1
ATOM 5578 N N . ALA C 1 154 ? 12.521 49.018 174.560 1.00 43.59 154 ALA C N 1
ATOM 5579 C CA . ALA C 1 154 ? 11.734 49.199 173.347 1.00 43.59 154 ALA C CA 1
ATOM 5580 C C . ALA C 1 154 ? 11.201 47.889 172.785 1.00 43.59 154 ALA C C 1
ATOM 5581 O O . ALA C 1 154 ? 10.388 47.921 171.856 1.00 43.59 154 ALA C O 1
ATOM 5583 N N . LEU C 1 155 ? 11.639 46.746 173.312 1.00 37.98 155 LEU C N 1
ATOM 5584 C CA . LEU C 1 155 ? 11.163 45.454 172.846 1.00 37.98 155 LEU C CA 1
ATOM 5585 C C . LEU C 1 155 ? 10.742 44.514 173.964 1.00 37.98 155 LEU C C 1
ATOM 5586 O O . LEU C 1 155 ? 10.044 43.534 173.683 1.00 37.98 155 LEU C O 1
ATOM 5591 N N . ALA C 1 156 ? 11.133 44.773 175.210 1.00 37.06 156 ALA C N 1
ATOM 5592 C CA . ALA C 1 156 ? 10.759 43.909 176.329 1.00 37.06 156 ALA C CA 1
ATOM 5593 C C . ALA C 1 156 ? 9.473 44.429 176.971 1.00 37.06 156 ALA C C 1
ATOM 5594 O O . ALA C 1 156 ? 9.445 44.911 178.104 1.00 37.06 156 ALA C O 1
ATOM 5596 N N . LYS C 1 157 ? 8.387 44.315 176.209 1.00 35.51 157 LYS C N 1
ATOM 5597 C CA . LYS C 1 157 ? 7.076 44.693 176.715 1.00 35.51 157 LYS C CA 1
ATOM 5598 C C . LYS C 1 157 ? 6.662 43.759 177.843 1.00 35.51 157 LYS C C 1
ATOM 5599 O O . LYS C 1 157 ? 6.713 42.534 177.698 1.00 35.51 157 LYS C O 1
ATOM 5605 N N . ASN C 1 158 ? 6.249 44.335 178.966 1.00 32.85 158 ASN C N 1
ATOM 5606 C CA . ASN C 1 158 ? 5.747 43.527 180.064 1.00 32.85 158 ASN C CA 1
ATOM 5607 C C . ASN C 1 158 ? 4.383 42.951 179.703 1.00 32.85 158 ASN C C 1
ATOM 5608 O O . ASN C 1 158 ? 3.679 43.465 178.832 1.00 32.85 158 ASN C O 1
ATOM 5613 N N . PHE C 1 159 ? 4.016 41.862 180.378 1.00 34.37 159 PHE C N 1
ATOM 5614 C CA . PHE C 1 159 ? 2.756 41.186 180.089 1.00 34.37 159 PHE C CA 1
ATOM 5615 C C . PHE C 1 159 ? 1.602 41.747 180.912 1.00 34.37 159 PHE C C 1
ATOM 5616 O O . PHE C 1 159 ? 0.603 42.205 180.351 1.00 34.37 159 PHE C O 1
ATOM 5624 N N . SER C 1 160 ? 1.721 41.731 182.236 1.00 34.44 160 SER C N 1
ATOM 5625 C CA . SER C 1 160 ? 0.653 42.308 183.046 1.00 34.44 160 SER C CA 1
ATOM 5626 C C . SER C 1 160 ? 0.774 43.818 183.162 1.00 34.44 160 SER C C 1
ATOM 5627 O O . SER C 1 160 ? 0.621 44.389 184.243 1.00 34.44 160 SER C O 1
ATOM 5630 N N . THR C 1 161 ? 1.063 44.469 182.055 1.00 34.15 161 THR C N 1
ATOM 5631 C CA . THR C 1 161 ? 0.900 45.886 181.763 1.00 34.15 161 THR C CA 1
ATOM 5632 C C . THR C 1 161 ? 0.267 46.101 180.400 1.00 34.15 161 THR C C 1
ATOM 5633 O O . THR C 1 161 ? -0.566 46.997 180.242 1.00 34.15 161 THR C O 1
ATOM 5637 N N . LEU C 1 162 ? 0.622 45.272 179.417 1.00 33.60 162 LEU C N 1
ATOM 5638 C CA . LEU C 1 162 ? 0.088 45.420 178.069 1.00 33.60 162 LEU C CA 1
ATOM 5639 C C . LEU C 1 162 ? -1.412 45.166 178.037 1.00 33.60 162 LEU C C 1
ATOM 5640 O O . LEU C 1 162 ? -2.148 45.839 177.306 1.00 33.60 162 LEU C O 1
ATOM 5645 N N . TRP C 1 163 ? -1.883 44.193 178.816 1.00 33.99 163 TRP C N 1
ATOM 5646 C CA . TRP C 1 163 ? -3.306 43.888 178.882 1.00 33.99 163 TRP C CA 1
ATOM 5647 C C . TRP C 1 163 ? -4.006 44.649 179.999 1.00 33.99 163 TRP C C 1
ATOM 5648 O O . TRP C 1 163 ? -5.143 45.097 179.825 1.00 33.99 163 TRP C O 1
ATOM 5659 N N . GLY C 1 164 ? -3.349 44.806 181.143 1.00 34.70 164 GLY C N 1
ATOM 5660 C CA . GLY C 1 164 ? -3.942 45.527 182.250 1.00 34.70 164 GLY C CA 1
ATOM 5661 C C . GLY C 1 164 ? -4.330 44.615 183.392 1.00 34.70 164 GLY C C 1
ATOM 5662 O O . GLY C 1 164 ? -5.286 44.886 184.122 1.00 34.70 164 GLY C O 1
ATOM 5663 N N . VAL C 1 165 ? -3.584 43.527 183.556 1.00 36.59 165 VAL C N 1
ATOM 5664 C CA . VAL C 1 165 ? -3.875 42.535 184.583 1.00 36.59 165 VAL C CA 1
ATOM 5665 C C . VAL C 1 165 ? -2.747 42.537 185.603 1.00 36.59 165 VAL C C 1
ATOM 5666 O O . VAL C 1 165 ? -1.787 43.304 185.479 1.00 36.59 165 VAL C O 1
ATOM 5670 N N . SER C 1 166 ? -2.869 41.707 186.634 1.00 38.28 166 SER C N 1
ATOM 5671 C CA . SER C 1 166 ? -1.828 41.600 187.644 1.00 38.28 166 SER C CA 1
ATOM 5672 C C . SER C 1 166 ? -1.791 40.176 188.175 1.00 38.28 166 SER C C 1
ATOM 5673 O O . SER C 1 166 ? -2.836 39.561 188.391 1.00 38.28 166 SER C O 1
ATOM 5676 N N . ARG C 1 167 ? -0.581 39.662 188.381 1.00 38.41 167 ARG C N 1
ATOM 5677 C CA . ARG C 1 167 ? -0.421 38.325 188.923 1.00 38.41 167 ARG C CA 1
ATOM 5678 C C . ARG C 1 167 ? -0.775 38.304 190.406 1.00 38.41 167 ARG C C 1
ATOM 5679 O O . ARG C 1 167 ? -0.905 39.339 191.062 1.00 38.41 167 ARG C O 1
ATOM 5687 N N . LYS C 1 168 ? -0.928 37.096 190.934 1.00 40.95 168 LYS C N 1
ATOM 5688 C CA . LYS C 1 168 ? -1.146 36.891 192.356 1.00 40.95 168 LYS C CA 1
ATOM 5689 C C . LYS C 1 168 ? 0.183 36.619 193.050 1.00 40.95 168 LYS C C 1
ATOM 5690 O O . LYS C 1 168 ? 1.237 36.525 192.419 1.00 40.95 168 LYS C O 1
ATOM 5692 N N . THR C 1 169 ? 0.123 36.500 194.372 1.00 44.69 169 THR C N 1
ATOM 5693 C CA . THR C 1 169 ? 1.295 36.230 195.190 1.00 44.69 169 THR C CA 1
ATOM 5694 C C . THR C 1 169 ? 1.002 35.044 196.098 1.00 44.69 169 THR C C 1
ATOM 5695 O O . THR C 1 169 ? -0.102 34.494 196.100 1.00 44.69 169 THR C O 1
ATOM 5699 N N . GLY C 1 170 ? 2.001 34.651 196.877 1.00 45.79 170 GLY C N 1
ATOM 5700 C CA . GLY C 1 170 ? 1.830 33.535 197.788 1.00 45.79 170 GLY C CA 1
ATOM 5701 C C . GLY C 1 170 ? 2.963 33.486 198.787 1.00 45.79 170 GLY C C 1
ATOM 5702 O O . GLY C 1 170 ? 3.926 34.252 198.710 1.00 45.79 170 GLY C O 1
ATOM 5703 N N . ALA C 1 171 ? 2.828 32.566 199.738 1.00 47.21 171 ALA C N 1
ATOM 5704 C CA . ALA C 1 171 ? 3.846 32.365 200.765 1.00 47.21 171 ALA C CA 1
ATOM 5705 C C . ALA C 1 171 ? 3.625 30.994 201.378 1.00 47.21 171 ALA C C 1
ATOM 5706 O O . ALA C 1 171 ? 2.546 30.726 201.914 1.00 47.21 171 ALA C O 1
ATOM 5708 N N . ILE C 1 172 ? 4.638 30.134 201.307 1.00 49.21 172 ILE C N 1
ATOM 5709 C CA . ILE C 1 172 ? 4.546 28.758 201.795 1.00 49.21 172 ILE C CA 1
ATOM 5710 C C . ILE C 1 172 ? 5.771 28.510 202.670 1.00 49.21 172 ILE C C 1
ATOM 5711 O O . ILE C 1 172 ? 6.853 28.183 202.175 1.00 49.21 172 ILE C O 1
ATOM 5716 N N . ASN C 1 173 ? 5.606 28.662 203.980 1.00 54.10 173 ASN C N 1
ATOM 5717 C CA . ASN C 1 173 ? 6.665 28.339 204.931 1.00 54.10 173 ASN C CA 1
ATOM 5718 C C . ASN C 1 173 ? 6.498 26.882 205.344 1.00 54.10 173 ASN C C 1
ATOM 5719 O O . ASN C 1 173 ? 5.685 26.558 206.210 1.00 54.10 173 ASN C O 1
ATOM 5724 N N . THR C 1 174 ? 7.275 25.995 204.721 1.00 53.49 174 THR C N 1
ATOM 5725 C CA . THR C 1 174 ? 7.162 24.572 205.014 1.00 53.49 174 THR C CA 1
ATOM 5726 C C . THR C 1 174 ? 7.651 24.214 206.410 1.00 53.49 174 THR C C 1
ATOM 5727 O O . THR C 1 174 ? 7.401 23.094 206.864 1.00 53.49 174 THR C O 1
ATOM 5731 N N . THR C 1 175 ? 8.338 25.128 207.095 1.00 56.68 175 THR C N 1
ATOM 5732 C CA . THR C 1 175 ? 8.753 24.870 208.468 1.00 56.68 175 THR C CA 1
ATOM 5733 C C . THR C 1 175 ? 7.586 24.958 209.441 1.00 56.68 175 THR C C 1
ATOM 5734 O O . THR C 1 175 ? 7.578 24.260 210.460 1.00 56.68 175 THR C O 1
ATOM 5738 N N . THR C 1 176 ? 6.601 25.803 209.148 1.00 57.66 176 THR C N 1
ATOM 5739 C CA . THR C 1 176 ? 5.443 25.950 210.012 1.00 57.66 176 THR C CA 1
ATOM 5740 C C . THR C 1 176 ? 4.503 24.755 209.858 1.00 57.66 176 THR C C 1
ATOM 5741 O O . THR C 1 176 ? 4.619 23.945 208.933 1.00 57.66 176 THR C O 1
ATOM 5745 N N . ALA C 1 177 ? 3.555 24.651 210.790 1.00 58.24 177 ALA C N 1
ATOM 5746 C CA . ALA C 1 177 ? 2.636 23.521 210.827 1.00 58.24 177 ALA C CA 1
ATOM 5747 C C . ALA C 1 177 ? 1.458 23.667 209.872 1.00 58.24 177 ALA C C 1
ATOM 5748 O O . ALA C 1 177 ? 0.745 22.684 209.647 1.00 58.24 177 ALA C O 1
ATOM 5750 N N . VAL C 1 178 ? 1.229 24.858 209.313 1.00 56.34 178 VAL C N 1
ATOM 5751 C CA . VAL C 1 178 ? 0.121 25.034 208.384 1.00 56.34 178 VAL C CA 1
ATOM 5752 C C . VAL C 1 178 ? 0.360 24.194 207.138 1.00 56.34 178 VAL C C 1
ATOM 5753 O O . VAL C 1 178 ? 1.486 24.096 206.634 1.00 56.34 178 VAL C O 1
ATOM 5757 N N . ASN C 1 179 ? -0.699 23.562 206.650 1.00 53.70 179 ASN C N 1
ATOM 5758 C CA . ASN C 1 179 ? -0.584 22.718 205.470 1.00 53.70 179 ASN C CA 1
ATOM 5759 C C . ASN C 1 179 ? -0.237 23.569 204.254 1.00 53.70 179 ASN C C 1
ATOM 5760 O O . ASN C 1 179 ? -0.950 24.533 203.956 1.00 53.70 179 ASN C O 1
ATOM 5765 N N . PRO C 1 180 ? 0.848 23.260 203.542 1.00 51.80 180 PRO C N 1
ATOM 5766 C CA . PRO C 1 180 ? 1.129 23.987 202.293 1.00 51.80 180 PRO C CA 1
ATOM 5767 C C . PRO C 1 180 ? 0.029 23.832 201.260 1.00 51.80 180 PRO C C 1
ATOM 5768 O O . PRO C 1 180 ? -0.274 24.778 200.518 1.00 51.80 180 PRO C O 1
ATOM 5772 N N . PHE C 1 181 ? -0.587 22.652 201.196 1.00 47.83 181 PHE C N 1
ATOM 5773 C CA . PHE C 1 181 ? -1.629 22.425 200.209 1.00 47.83 181 PHE C CA 1
ATOM 5774 C C . PHE C 1 181 ? -2.893 23.209 200.518 1.00 47.83 181 PHE C C 1
ATOM 5775 O O . PHE C 1 181 ? -3.678 23.464 199.606 1.00 47.83 181 PHE C O 1
ATOM 5783 N N . SER C 1 182 ? -3.097 23.621 201.770 1.00 49.27 182 SER C N 1
ATOM 5784 C CA . SER C 1 182 ? -4.194 24.536 202.065 1.00 49.27 182 SER C CA 1
ATOM 5785 C C . SER C 1 182 ? -4.010 25.856 201.326 1.00 49.27 182 SER C C 1
ATOM 5786 O O . SER C 1 182 ? -4.935 26.349 200.669 1.00 49.27 182 SER C O 1
ATOM 5789 N N . VAL C 1 183 ? -2.809 26.432 201.407 1.00 48.91 183 VAL C N 1
ATOM 5790 C CA . VAL C 1 183 ? -2.522 27.669 200.689 1.00 48.91 183 VAL C CA 1
ATOM 5791 C C . VAL C 1 183 ? -2.579 27.439 199.185 1.00 48.91 183 VAL C C 1
ATOM 5792 O O . VAL C 1 183 ? -3.074 28.286 198.430 1.00 48.91 183 VAL C O 1
ATOM 5796 N N . LEU C 1 184 ? -2.065 26.296 198.726 1.00 47.80 184 LEU C N 1
ATOM 5797 C CA . LEU C 1 184 ? -2.114 25.994 197.299 1.00 47.80 184 LEU C CA 1
ATOM 5798 C C . LEU C 1 184 ? -3.552 25.921 196.799 1.00 47.80 184 LEU C C 1
ATOM 5799 O O . LEU C 1 184 ? -3.875 26.465 195.737 1.00 47.80 184 LEU C O 1
ATOM 5804 N N . ALA C 1 185 ? -4.435 25.271 197.559 1.00 47.79 185 ALA C N 1
ATOM 5805 C CA . ALA C 1 185 ? -5.837 25.179 197.176 1.00 47.79 185 ALA C CA 1
ATOM 5806 C C . ALA C 1 185 ? -6.522 26.538 197.231 1.00 47.79 185 ALA C C 1
ATOM 5807 O O . ALA C 1 185 ? -7.369 26.843 196.386 1.00 47.79 185 ALA C O 1
ATOM 5809 N N . THR C 1 186 ? -6.182 27.360 198.227 1.00 47.51 186 THR C N 1
ATOM 5810 C CA . THR C 1 186 ? -6.756 28.699 198.296 1.00 47.51 186 THR C CA 1
ATOM 5811 C C . THR C 1 186 ? -6.383 29.519 197.070 1.00 47.51 186 THR C C 1
ATOM 5812 O O . THR C 1 186 ? -7.235 30.195 196.478 1.00 47.51 186 THR C O 1
ATOM 5816 N N . LYS C 1 187 ? -5.115 29.460 196.661 1.00 45.94 187 LYS C N 1
ATOM 5817 C CA . LYS C 1 187 ? -4.705 30.187 195.465 1.00 45.94 187 LYS C CA 1
ATOM 5818 C C . LYS C 1 187 ? -5.316 29.583 194.207 1.00 45.94 187 LYS C C 1
ATOM 5819 O O . LYS C 1 187 ? -5.624 30.314 193.260 1.00 45.94 187 LYS C O 1
ATOM 5825 N N . ARG C 1 188 ? -5.517 28.264 194.183 1.00 45.46 188 ARG C N 1
ATOM 5826 C CA . ARG C 1 188 ? -6.218 27.646 193.062 1.00 45.46 188 ARG C CA 1
ATOM 5827 C C . ARG C 1 188 ? -7.636 28.183 192.948 1.00 45.46 188 ARG C C 1
ATOM 5828 O O . ARG C 1 188 ? -8.104 28.510 191.853 1.00 45.46 188 ARG C O 1
ATOM 5836 N N . GLN C 1 189 ? -8.336 28.275 194.078 1.00 47.45 189 GLN C N 1
ATOM 5837 C CA . GLN C 1 189 ? -9.690 28.816 194.079 1.00 47.45 189 GLN C CA 1
ATOM 5838 C C . GLN C 1 189 ? -9.701 30.269 193.626 1.00 47.45 189 GLN C C 1
ATOM 5839 O O . GLN C 1 189 ? -10.571 30.680 192.848 1.00 47.45 189 GLN C O 1
ATOM 5845 N N . GLU C 1 190 ? -8.740 31.062 194.107 1.00 45.15 190 GLU C N 1
ATOM 5846 C CA . GLU C 1 190 ? -8.660 32.456 193.685 1.00 45.15 190 GLU C CA 1
ATOM 5847 C C . GLU C 1 190 ? -8.401 32.574 192.190 1.00 45.15 190 GLU C C 1
ATOM 5848 O O . GLU C 1 190 ? -8.902 33.501 191.545 1.00 45.15 190 GLU C O 1
ATOM 5850 N N . ILE C 1 191 ? -7.617 31.657 191.623 1.00 43.69 191 ILE C N 1
ATOM 5851 C CA . ILE C 1 191 ? -7.373 31.682 190.185 1.00 43.69 191 ILE C CA 1
ATOM 5852 C C . ILE C 1 191 ? -8.624 31.266 189.419 1.00 43.69 191 ILE C C 1
ATOM 5853 O O . ILE C 1 191 ? -8.958 31.859 188.385 1.00 43.69 191 ILE C O 1
ATOM 5858 N N . ILE C 1 192 ? -9.335 30.248 189.909 1.00 46.00 192 ILE C N 1
ATOM 5859 C CA . ILE C 1 192 ? -10.566 29.812 189.251 1.00 46.00 192 ILE C CA 1
ATOM 5860 C C . ILE C 1 192 ? -11.582 30.944 189.224 1.00 46.00 192 ILE C C 1
ATOM 5861 O O . ILE C 1 192 ? -12.261 31.166 188.214 1.00 46.00 192 ILE C O 1
ATOM 5866 N N . ASP C 1 193 ? -11.696 31.683 190.329 1.00 47.98 193 ASP C N 1
ATOM 5867 C CA . ASP C 1 193 ? -12.634 32.798 190.381 1.00 47.98 193 ASP C CA 1
ATOM 5868 C C . ASP C 1 193 ? -12.316 33.872 189.349 1.00 47.98 193 ASP C C 1
ATOM 5869 O O . ASP C 1 193 ? -13.187 34.691 189.037 1.00 47.98 193 ASP C O 1
ATOM 5874 N N . SER C 1 194 ? -11.097 33.888 188.816 1.00 45.87 194 SER C N 1
ATOM 5875 C CA . SER C 1 194 ? -10.662 34.922 187.890 1.00 45.87 194 SER C CA 1
ATOM 5876 C C . SER C 1 194 ? -10.760 34.499 186.429 1.00 45.87 194 SER C C 1
ATOM 5877 O O . SER C 1 194 ? -10.322 35.248 185.551 1.00 45.87 194 SER C O 1
ATOM 5880 N N . MET C 1 195 ? -11.316 33.321 186.146 1.00 46.80 195 MET C N 1
ATOM 5881 C CA . MET C 1 195 ? -11.506 32.870 184.770 1.00 46.80 195 MET C CA 1
ATOM 5882 C C . MET C 1 195 ? -12.894 33.232 184.252 1.00 46.80 195 MET C C 1
ATOM 5883 O O . MET C 1 195 ? -13.024 33.973 183.272 1.00 46.80 195 MET C O 1
ATOM 5888 N N . GLY C 1 196 ? -13.939 32.715 184.895 1.00 44.96 196 GLY C N 1
ATOM 5889 C CA . GLY C 1 196 ? -15.297 33.151 184.637 1.00 44.96 196 GLY C CA 1
ATOM 5890 C C . GLY C 1 196 ? -16.028 32.518 183.469 1.00 44.96 196 GLY C C 1
ATOM 5891 O O . GLY C 1 196 ? -16.862 31.630 183.665 1.00 44.96 196 GLY C O 1
ATOM 5892 N N . GLU C 1 197 ? -15.727 32.960 182.247 1.00 44.79 197 GLU C N 1
ATOM 5893 C CA . GLU C 1 197 ? -16.617 32.678 181.124 1.00 44.79 197 GLU C CA 1
ATOM 5894 C C . GLU C 1 197 ? -16.476 31.245 180.626 1.00 44.79 197 GLU C C 1
ATOM 5895 O O . GLU C 1 197 ? -17.429 30.461 180.685 1.00 44.79 197 GLU C O 1
ATOM 5897 N N . ASN C 1 198 ? -15.294 30.882 180.131 1.00 42.39 198 ASN C N 1
ATOM 5898 C CA . ASN C 1 198 ? -15.091 29.531 179.621 1.00 42.39 198 ASN C CA 1
ATOM 5899 C C . ASN C 1 198 ? -14.718 28.570 180.741 1.00 42.39 198 ASN C C 1
ATOM 5900 O O . ASN C 1 198 ? -15.396 27.559 180.946 1.00 42.39 198 ASN C O 1
ATOM 5902 N N . ASN C 1 199 ? -13.648 28.883 181.463 1.00 46.81 199 ASN C N 1
ATOM 5903 C CA . ASN C 1 199 ? -13.268 28.191 182.690 1.00 46.81 199 ASN C CA 1
ATOM 5904 C C . ASN C 1 199 ? -13.214 26.676 182.495 1.00 46.81 199 ASN C C 1
ATOM 5905 O O . ASN C 1 199 ? -13.664 25.894 183.334 1.00 46.81 199 ASN C O 1
ATOM 5907 N N . GLY C 1 200 ? -12.656 26.265 181.359 1.00 46.93 200 GLY C N 1
ATOM 5908 C CA . GLY C 1 200 ? -12.385 24.864 181.109 1.00 46.93 200 GLY C CA 1
ATOM 5909 C C . GLY C 1 200 ? -10.897 24.609 180.989 1.00 46.93 200 GLY C C 1
ATOM 5910 O O . GLY C 1 200 ? -10.269 25.022 180.011 1.00 46.93 200 GLY C O 1
ATOM 5911 N N . PHE C 1 201 ? -10.321 23.925 181.975 1.00 43.31 201 PHE C N 1
ATOM 5912 C CA . PHE C 1 201 ? -8.882 23.731 182.055 1.00 43.31 201 PHE C CA 1
ATOM 5913 C C . PHE C 1 201 ? -8.571 22.271 182.345 1.00 43.31 201 PHE C C 1
ATOM 5914 O O . PHE C 1 201 ? -9.319 21.596 183.059 1.00 43.31 201 PHE C O 1
ATOM 5922 N N . THR C 1 202 ? -7.459 21.792 181.786 1.00 44.84 202 THR C N 1
ATOM 5923 C CA . THR C 1 202 ? -7.096 20.387 181.931 1.00 44.84 202 THR C CA 1
ATOM 5924 C C . THR C 1 202 ? -6.646 20.068 183.352 1.00 44.84 202 THR C C 1
ATOM 5925 O O . THR C 1 202 ? -7.098 19.086 183.950 1.00 44.84 202 THR C O 1
ATOM 5929 N N . SER C 1 203 ? -5.757 20.884 183.912 1.00 42.70 203 SER C N 1
ATOM 5930 C CA . SER C 1 203 ? -5.186 20.587 185.219 1.00 42.70 203 SER C CA 1
ATOM 5931 C C . SER C 1 203 ? -4.671 21.873 185.848 1.00 42.70 203 SER C C 1
ATOM 5932 O O . SER C 1 203 ? -4.524 22.902 185.186 1.00 42.70 203 SER C O 1
ATOM 5935 N N . MET C 1 204 ? -4.398 21.792 187.147 1.00 43.18 204 MET C N 1
ATOM 5936 C CA . MET C 1 204 ? -3.860 22.901 187.931 1.00 43.18 204 MET C CA 1
ATOM 5937 C C . MET C 1 204 ? -2.474 22.485 188.413 1.00 43.18 204 MET C C 1
ATOM 5938 O O . MET C 1 204 ? -2.352 21.659 189.323 1.00 43.18 204 MET C O 1
ATOM 5943 N N . VAL C 1 205 ? -1.433 23.056 187.814 1.00 38.37 205 VAL C N 1
ATOM 5944 C CA . VAL C 1 205 ? -0.061 22.633 188.070 1.00 38.37 205 VAL C CA 1
ATOM 5945 C C . VAL C 1 205 ? 0.680 23.712 188.841 1.00 38.37 205 VAL C C 1
ATOM 5946 O O . VAL C 1 205 ? 0.385 24.907 188.729 1.00 38.37 205 VAL C O 1
ATOM 5950 N N . VAL C 1 206 ? 1.654 23.276 189.635 1.00 39.06 206 VAL C N 1
ATOM 5951 C CA . VAL C 1 206 ? 2.538 24.160 190.385 1.00 39.06 206 VAL C CA 1
ATOM 5952 C C . VAL C 1 206 ? 3.964 23.791 190.005 1.00 39.06 206 VAL C C 1
ATOM 5953 O O . VAL C 1 206 ? 4.443 22.703 190.348 1.00 39.06 206 VAL C O 1
ATOM 5957 N N . LEU C 1 207 ? 4.645 24.693 189.305 1.00 40.75 207 LEU C N 1
ATOM 5958 C CA . LEU C 1 207 ? 5.990 24.442 188.799 1.00 40.75 207 LEU C CA 1
ATOM 5959 C C . LEU C 1 207 ? 6.999 24.832 189.872 1.00 40.75 207 LEU C C 1
ATOM 5960 O O . LEU C 1 207 ? 7.177 26.018 190.162 1.00 40.75 207 LEU C O 1
ATOM 5965 N N . CYS C 1 208 ? 7.666 23.839 190.453 1.00 46.05 208 CYS C N 1
ATOM 5966 C CA . CYS C 1 208 ? 8.605 24.063 191.540 1.00 46.05 208 CYS C CA 1
ATOM 5967 C C . CYS C 1 208 ? 9.904 23.316 191.269 1.00 46.05 208 CYS C C 1
ATOM 5968 O O . CYS C 1 208 ? 9.972 22.424 190.420 1.00 46.05 208 CYS C O 1
ATOM 5971 N N . THR C 1 209 ? 10.940 23.699 192.005 1.00 50.03 209 THR C N 1
ATOM 5972 C CA . THR C 1 209 ? 12.247 23.067 191.921 1.00 50.03 209 THR C CA 1
ATOM 5973 C C . THR C 1 209 ? 12.296 21.829 192.811 1.00 50.03 209 THR C C 1
ATOM 5974 O O . THR C 1 209 ? 11.375 21.546 193.578 1.00 50.03 209 THR C O 1
ATOM 5978 N N . THR C 1 210 ? 13.398 21.084 192.700 1.00 48.94 210 THR C N 1
ATOM 5979 C CA . THR C 1 210 ? 13.546 19.862 193.481 1.00 48.94 210 THR C CA 1
ATOM 5980 C C . THR C 1 210 ? 13.528 20.151 194.975 1.00 48.94 210 THR C C 1
ATOM 5981 O O . THR C 1 210 ? 12.893 19.426 195.749 1.00 48.94 210 THR C O 1
ATOM 5985 N N . ARG C 1 211 ? 14.218 21.211 195.403 1.00 50.64 211 ARG C N 1
ATOM 5986 C CA . ARG C 1 211 ? 14.225 21.561 196.819 1.00 50.64 211 ARG C CA 1
ATOM 5987 C C . ARG C 1 211 ? 12.828 21.929 197.298 1.00 50.64 211 ARG C C 1
ATOM 5988 O O . ARG C 1 211 ? 12.372 21.450 198.342 1.00 50.64 211 ARG C O 1
ATOM 5996 N N . ASP C 1 212 ? 12.128 22.775 196.538 1.00 51.06 212 ASP C N 1
ATOM 5997 C CA . ASP C 1 212 ? 10.774 23.160 196.917 1.00 51.06 212 ASP C CA 1
ATOM 5998 C C . ASP C 1 212 ? 9.830 21.966 196.880 1.00 51.06 212 ASP C C 1
ATOM 5999 O O . ASP C 1 212 ? 8.988 21.803 197.770 1.00 51.06 212 ASP C O 1
ATOM 6004 N N . PHE C 1 213 ? 9.948 21.130 195.847 1.00 49.43 213 PHE C N 1
ATOM 6005 C CA . PHE C 1 213 ? 9.116 19.936 195.747 1.00 49.43 213 PHE C CA 1
ATOM 6006 C C . PHE C 1 213 ? 9.283 19.054 196.976 1.00 49.43 213 PHE C C 1
ATOM 6007 O O . PHE C 1 213 ? 8.298 18.644 197.599 1.00 49.43 213 PHE C O 1
ATOM 6015 N N . ASN C 1 214 ? 10.530 18.765 197.351 1.00 50.42 214 ASN C N 1
ATOM 6016 C CA . ASN C 1 214 ? 10.763 17.871 198.476 1.00 50.42 214 ASN C CA 1
ATOM 6017 C C . ASN C 1 214 ? 10.420 18.530 199.805 1.00 50.42 214 ASN C C 1
ATOM 6018 O O . ASN C 1 214 ? 10.050 17.835 200.756 1.00 50.42 214 ASN C O 1
ATOM 6023 N N . ALA C 1 215 ? 10.535 19.856 199.899 1.00 50.93 215 ALA C N 1
ATOM 6024 C CA . ALA C 1 215 ? 10.154 20.530 201.134 1.00 50.93 215 ALA C CA 1
ATOM 6025 C C . ALA C 1 215 ? 8.644 20.520 201.323 1.00 50.93 215 ALA C C 1
ATOM 6026 O O . ALA C 1 215 ? 8.154 20.307 202.438 1.00 50.93 215 ALA C O 1
ATOM 6028 N N . ILE C 1 216 ? 7.891 20.752 200.247 1.00 50.58 216 ILE C N 1
ATOM 6029 C CA . ILE C 1 216 ? 6.435 20.722 200.337 1.00 50.58 216 ILE C CA 1
ATOM 6030 C C . ILE C 1 216 ? 5.952 19.305 200.611 1.00 50.58 216 ILE C C 1
ATOM 6031 O O . ILE C 1 216 ? 5.110 19.073 201.487 1.00 50.58 216 ILE C O 1
ATOM 6036 N N . VAL C 1 217 ? 6.486 18.334 199.870 1.00 52.60 217 VAL C N 1
ATOM 6037 C CA . VAL C 1 217 ? 6.033 16.953 200.000 1.00 52.60 217 VAL C CA 1
ATOM 6038 C C . VAL C 1 217 ? 6.336 16.408 201.390 1.00 52.60 217 VAL C C 1
ATOM 6039 O O . VAL C 1 217 ? 5.495 15.745 202.009 1.00 52.60 217 VAL C O 1
ATOM 6043 N N . ASP C 1 218 ? 7.530 16.682 201.909 1.00 56.55 218 ASP C N 1
ATOM 6044 C CA . ASP C 1 218 ? 7.935 16.121 203.193 1.00 56.55 218 ASP C CA 1
ATOM 6045 C C . ASP C 1 218 ? 7.286 16.826 204.379 1.00 56.55 218 ASP C C 1
ATOM 6046 O O . ASP C 1 218 ? 7.687 16.577 205.521 1.00 56.55 218 ASP C O 1
ATOM 6051 N N . HIS C 1 219 ? 6.311 17.697 204.146 1.00 55.72 219 HIS C N 1
ATOM 6052 C CA . HIS C 1 219 ? 5.597 18.316 205.249 1.00 55.72 219 HIS C CA 1
ATOM 6053 C C . HIS C 1 219 ? 4.852 17.242 206.039 1.00 55.72 219 HIS C C 1
ATOM 6054 O O . HIS C 1 219 ? 4.397 16.249 205.457 1.00 55.72 219 HIS C O 1
ATOM 6061 N N . PRO C 1 220 ? 4.728 17.389 207.362 1.00 56.53 220 PRO C N 1
ATOM 6062 C CA . PRO C 1 220 ? 4.027 16.353 208.141 1.00 56.53 220 PRO C CA 1
ATOM 6063 C C . PRO C 1 220 ? 2.605 16.109 207.672 1.00 56.53 220 PRO C C 1
ATOM 6064 O O . PRO C 1 220 ? 2.134 14.966 207.695 1.00 56.53 220 PRO C O 1
ATOM 6068 N N . ASP C 1 221 ? 1.908 17.160 207.238 1.00 57.86 221 ASP C N 1
ATOM 6069 C CA . ASP C 1 221 ? 0.541 16.997 206.761 1.00 57.86 221 ASP C CA 1
ATOM 6070 C C . ASP C 1 221 ? 0.489 16.249 205.436 1.00 57.86 221 ASP C C 1
ATOM 6071 O O . ASP C 1 221 ? -0.553 15.689 205.084 1.00 57.86 221 ASP C O 1
ATOM 6076 N N . VAL C 1 222 ? 1.556 16.307 204.649 1.00 55.08 222 VAL C N 1
ATOM 6077 C CA . VAL C 1 222 ? 1.513 15.731 203.313 1.00 55.08 222 VAL C CA 1
ATOM 6078 C C . VAL C 1 222 ? 2.277 14.453 203.168 1.00 55.08 222 VAL C C 1
ATOM 6079 O O . VAL C 1 222 ? 2.100 13.733 202.206 1.00 55.08 222 VAL C O 1
ATOM 6083 N N . ARG C 1 223 ? 3.110 14.126 204.129 1.00 59.15 223 ARG C N 1
ATOM 6084 C CA . ARG C 1 223 ? 3.948 12.957 204.000 1.00 59.15 223 ARG C CA 1
ATOM 6085 C C . ARG C 1 223 ? 3.174 11.717 203.763 1.00 59.15 223 ARG C C 1
ATOM 6086 O O . ARG C 1 223 ? 3.385 11.057 202.771 1.00 59.15 223 ARG C O 1
ATOM 6094 N N . ALA C 1 224 ? 2.311 11.365 204.699 1.00 59.80 224 ALA C N 1
ATOM 6095 C CA . ALA C 1 224 ? 1.567 10.131 204.600 1.00 59.80 224 ALA C CA 1
ATOM 6096 C C . ALA C 1 224 ? 0.857 10.078 203.301 1.00 59.80 224 ALA C C 1
ATOM 6097 O O . ALA C 1 224 ? 0.828 9.056 202.637 1.00 59.80 224 ALA C O 1
ATOM 6099 N N . ALA C 1 225 ? 0.280 11.199 202.931 1.00 59.09 225 ALA C N 1
ATOM 6100 C CA . ALA C 1 225 ? -0.433 11.255 201.661 1.00 59.09 225 ALA C CA 1
ATOM 6101 C C . ALA C 1 225 ? 0.496 10.945 200.497 1.00 59.09 225 ALA C C 1
ATOM 6102 O O . ALA C 1 225 ? 0.117 10.229 199.563 1.00 59.09 225 ALA C O 1
ATOM 6104 N N . TYR C 1 226 ? 1.720 11.476 200.532 1.00 58.48 226 TYR C N 1
ATOM 6105 C CA . TYR C 1 226 ? 2.673 11.182 199.468 1.00 58.48 226 TYR C CA 1
ATOM 6106 C C . TYR C 1 226 ? 3.166 9.746 199.546 1.00 58.48 226 TYR C C 1
ATOM 6107 O O . TYR C 1 226 ? 3.297 9.075 198.516 1.00 58.48 226 TYR C O 1
ATOM 6116 N N . GLU C 1 227 ? 3.452 9.256 200.753 1.00 63.73 227 GLU C N 1
ATOM 6117 C CA . GLU C 1 227 ? 3.969 7.899 200.887 1.00 63.73 227 GLU C CA 1
ATOM 6118 C C . GLU C 1 227 ? 2.960 6.874 200.387 1.00 63.73 227 GLU C C 1
ATOM 6119 O O . GLU C 1 227 ? 3.331 5.908 199.709 1.00 63.73 227 GLU C O 1
ATOM 6121 N N . GLY C 1 228 ? 1.681 7.066 200.710 1.00 64.77 228 GLY C N 1
ATOM 6122 C CA . GLY C 1 228 ? 0.668 6.128 200.255 1.00 64.77 228 GLY C CA 1
ATOM 6123 C C . GLY C 1 228 ? 0.502 6.123 198.746 1.00 64.77 228 GLY C C 1
ATOM 6124 O O . GLY C 1 228 ? 0.462 5.061 198.118 1.00 64.77 228 GLY C O 1
ATOM 6125 N N . ARG C 1 229 ? 0.405 7.307 198.141 1.00 65.41 229 ARG C N 1
ATOM 6126 C CA . ARG C 1 229 ? 0.106 7.426 196.717 1.00 65.41 229 ARG C CA 1
ATOM 6127 C C . ARG C 1 229 ? 1.337 7.769 195.885 1.00 65.41 229 ARG C C 1
ATOM 6128 O O . ARG C 1 229 ? 1.707 7.009 194.985 1.00 65.41 229 ARG C O 1
ATOM 6130 N N . ASP C 1 230 ? 1.976 8.908 196.171 1.00 65.73 230 ASP C N 1
ATOM 6131 C CA . ASP C 1 230 ? 3.092 9.422 195.367 1.00 65.73 230 ASP C CA 1
ATOM 6132 C C . ASP C 1 230 ? 2.720 9.516 193.891 1.00 65.73 230 ASP C C 1
ATOM 6133 O O . ASP C 1 230 ? 3.574 9.393 193.010 1.00 65.73 230 ASP C O 1
ATOM 6135 N N . GLY C 1 231 ? 1.440 9.744 193.616 1.00 69.77 231 GLY C N 1
ATOM 6136 C CA . GLY C 1 231 ? 0.936 9.730 192.258 1.00 69.77 231 GLY C CA 1
ATOM 6137 C C . GLY C 1 231 ? 0.174 8.457 191.956 1.00 69.77 231 GLY C C 1
ATOM 6138 O O . GLY C 1 231 ? -0.878 8.493 191.310 1.00 69.77 231 GLY C O 1
ATOM 6139 N N . GLY C 1 232 ? 0.704 7.325 192.423 1.00 73.52 232 GLY C N 1
ATOM 6140 C CA . GLY C 1 232 ? 0.071 6.016 192.252 1.00 73.52 232 GLY C CA 1
ATOM 6141 C C . GLY C 1 232 ? -0.197 5.706 190.782 1.00 73.52 232 GLY C C 1
ATOM 6142 O O . GLY C 1 232 ? -1.100 4.934 190.452 1.00 73.52 232 GLY C O 1
ATOM 6143 N N . ALA C 1 233 ? 0.592 6.314 189.891 1.00 72.96 233 ALA C N 1
ATOM 6144 C CA . ALA C 1 233 ? 0.442 6.144 188.444 1.00 72.96 233 ALA C CA 1
ATOM 6145 C C . ALA C 1 233 ? -0.971 6.489 187.982 1.00 72.96 233 ALA C C 1
ATOM 6146 O O . ALA C 1 233 ? -1.466 5.954 186.989 1.00 72.96 233 ALA C O 1
ATOM 6148 N N . GLU C 1 234 ? -1.628 7.393 188.703 1.00 71.60 234 GLU C N 1
ATOM 6149 C CA . GLU C 1 234 ? -2.989 7.825 188.408 1.00 71.60 234 GLU C CA 1
ATOM 6150 C C . GLU C 1 234 ? -3.048 9.342 188.314 1.00 71.60 234 GLU C C 1
ATOM 6151 O O . GLU C 1 234 ? -3.933 9.996 188.869 1.00 71.60 234 GLU C O 1
ATOM 6153 N N . TYR C 1 235 ? -2.086 9.921 187.603 1.00 68.82 235 TYR C N 1
ATOM 6154 C CA . TYR C 1 235 ? -2.015 11.357 187.395 1.00 68.82 235 TYR C CA 1
ATOM 6155 C C . TYR C 1 235 ? -2.208 11.667 185.918 1.00 68.82 235 TYR C C 1
ATOM 6156 O O . TYR C 1 235 ? -1.837 10.872 185.048 1.00 68.82 235 TYR C O 1
ATOM 6158 N N . LEU C 1 236 ? -2.805 12.827 185.642 1.00 65.08 236 LEU C N 1
ATOM 6159 C CA . LEU C 1 236 ? -3.073 13.210 184.260 1.00 65.08 236 LEU C CA 1
ATOM 6160 C C . LEU C 1 236 ? -1.780 13.363 183.471 1.00 65.08 236 LEU C C 1
ATOM 6161 O O . LEU C 1 236 ? -1.665 12.873 182.342 1.00 65.08 236 LEU C O 1
ATOM 6163 N N . THR C 1 237 ? -0.791 14.042 184.053 1.00 64.51 237 THR C N 1
ATOM 6164 C CA . THR C 1 237 ? 0.473 14.247 183.354 1.00 64.51 237 THR C CA 1
ATOM 6165 C C . THR C 1 237 ? 1.216 12.933 183.150 1.00 64.51 237 THR C C 1
ATOM 6166 O O . THR C 1 237 ? 1.781 12.693 182.077 1.00 64.51 237 THR C O 1
ATOM 6168 N N . ARG C 1 238 ? 1.228 12.069 184.168 1.00 66.39 238 ARG C N 1
ATOM 6169 C CA . ARG C 1 238 ? 1.912 10.788 184.051 1.00 66.39 238 ARG C CA 1
ATOM 6170 C C . ARG C 1 238 ? 1.262 9.875 183.020 1.00 66.39 238 ARG C C 1
ATOM 6171 O O . ARG C 1 238 ? 1.952 9.038 182.431 1.00 66.39 238 ARG C O 1
ATOM 6173 N N . ARG C 1 239 ? -0.043 10.013 182.793 1.00 69.87 239 ARG C N 1
ATOM 6174 C CA . ARG C 1 239 ? -0.727 9.214 181.787 1.00 69.87 239 ARG C CA 1
ATOM 6175 C C . ARG C 1 239 ? -0.684 9.842 180.402 1.00 69.87 239 ARG C C 1
ATOM 6176 O O . ARG C 1 239 ? -0.815 9.120 179.408 1.00 69.87 239 ARG C O 1
ATOM 6178 N N . LEU C 1 240 ? -0.505 11.160 180.313 1.00 68.71 240 LEU C N 1
ATOM 6179 C CA . LEU C 1 240 ? -0.419 11.814 179.014 1.00 68.71 240 LEU C CA 1
ATOM 6180 C C . LEU C 1 240 ? 0.965 11.637 178.399 1.00 68.71 240 LEU C C 1
ATOM 6181 O O . LEU C 1 240 ? 1.095 11.233 177.239 1.00 68.71 240 LEU C O 1
ATOM 6183 N N . GLY C 1 241 ? 2.010 11.936 179.165 1.00 70.64 241 GLY C N 1
ATOM 6184 C CA . GLY C 1 241 ? 3.367 11.775 178.683 1.00 70.64 241 GLY C CA 1
ATOM 6185 C C . GLY C 1 241 ? 3.836 10.336 178.725 1.00 70.64 241 GLY C C 1
ATOM 6186 O O . GLY C 1 241 ? 4.151 9.748 177.686 1.00 70.64 241 GLY C O 1
ATOM 6187 N N . ASP C 1 242 ? 3.902 9.768 179.929 1.00 70.93 242 ASP C N 1
ATOM 6188 C CA . ASP C 1 242 ? 4.253 8.373 180.189 1.00 70.93 242 ASP C CA 1
ATOM 6189 C C . ASP C 1 242 ? 5.684 8.029 179.795 1.00 70.93 242 ASP C C 1
ATOM 6190 O O . ASP C 1 242 ? 6.096 6.871 179.933 1.00 70.93 242 ASP C O 1
ATOM 6192 N N . ALA C 1 243 ? 6.454 8.989 179.316 1.00 67.45 243 ALA C N 1
ATOM 6193 C CA . ALA C 1 243 ? 7.838 8.736 178.933 1.00 67.45 243 ALA C CA 1
ATOM 6194 C C . ALA C 1 243 ? 8.822 9.649 179.642 1.00 67.45 243 ALA C C 1
ATOM 6195 O O . ALA C 1 243 ? 9.901 9.194 180.032 1.00 67.45 243 ALA C O 1
ATOM 6197 N N . VAL C 1 244 ? 8.482 10.922 179.819 1.00 61.03 244 VAL C N 1
ATOM 6198 C CA . VAL C 1 244 ? 9.353 11.835 180.543 1.00 61.03 244 VAL C CA 1
ATOM 6199 C C . VAL C 1 244 ? 9.355 11.498 182.028 1.00 61.03 244 VAL C C 1
ATOM 6200 O O . VAL C 1 244 ? 8.317 11.169 182.609 1.00 61.03 244 VAL C O 1
ATOM 6202 N N . ASP C 1 245 ? 10.530 11.586 182.643 1.00 57.10 245 ASP C N 1
ATOM 6203 C CA . ASP C 1 245 ? 10.726 11.198 184.037 1.00 57.10 245 ASP C CA 1
ATOM 6204 C C . ASP C 1 245 ? 10.930 12.451 184.881 1.00 57.10 245 ASP C C 1
ATOM 6205 O O . ASP C 1 245 ? 12.005 13.056 184.863 1.00 57.10 245 ASP C O 1
ATOM 6207 N N . PHE C 1 246 ? 9.889 12.839 185.614 1.00 52.22 246 PHE C N 1
ATOM 6208 C CA . PHE C 1 246 ? 9.986 13.906 186.597 1.00 52.22 246 PHE C CA 1
ATOM 6209 C C . PHE C 1 246 ? 8.968 13.637 187.692 1.00 52.22 246 PHE C C 1
ATOM 6210 O O . PHE C 1 246 ? 7.977 12.934 187.483 1.00 52.22 246 PHE C O 1
ATOM 6218 N N . GLN C 1 247 ? 9.225 14.203 188.866 1.00 52.07 247 GLN C N 1
ATOM 6219 C CA . GLN C 1 247 ? 8.329 14.003 189.994 1.00 52.07 247 GLN C CA 1
ATOM 6220 C C . GLN C 1 247 ? 7.021 14.755 189.781 1.00 52.07 247 GLN C C 1
ATOM 6221 O O . GLN C 1 247 ? 7.013 15.908 189.344 1.00 52.07 247 GLN C O 1
ATOM 6227 N N . VAL C 1 248 ? 5.909 14.089 190.089 1.00 49.83 248 VAL C N 1
ATOM 6228 C CA . VAL C 1 248 ? 4.586 14.695 190.043 1.00 49.83 248 VAL C CA 1
ATOM 6229 C C . VAL C 1 248 ? 3.832 14.312 191.306 1.00 49.83 248 VAL C C 1
ATOM 6230 O O . VAL C 1 248 ? 4.124 13.296 191.943 1.00 49.83 248 VAL C O 1
ATOM 6234 N N . PHE C 1 249 ? 2.852 15.135 191.666 1.00 46.72 249 PHE C N 1
ATOM 6235 C CA . PHE C 1 249 ? 2.013 14.861 192.826 1.00 46.72 249 PHE C CA 1
ATOM 6236 C C . PHE C 1 249 ? 0.726 15.655 192.696 1.00 46.72 249 PHE C C 1
ATOM 6237 O O . PHE C 1 249 ? 0.766 16.887 192.624 1.00 46.72 249 PHE C O 1
ATOM 6245 N N . THR C 1 250 ? -0.404 14.956 192.674 1.00 44.20 250 THR C N 1
ATOM 6246 C CA . THR C 1 250 ? -1.721 15.577 192.642 1.00 44.20 250 THR C CA 1
ATOM 6247 C C . THR C 1 250 ? -2.344 15.443 194.023 1.00 44.20 250 THR C C 1
ATOM 6248 O O . THR C 1 250 ? -2.487 14.330 194.538 1.00 44.20 250 THR C O 1
ATOM 6252 N N . HIS C 1 251 ? -2.711 16.574 194.618 1.00 43.88 251 HIS C N 1
ATOM 6253 C CA . HIS C 1 251 ? -3.265 16.580 195.964 1.00 43.88 251 HIS C CA 1
ATOM 6254 C C . HIS C 1 251 ? -4.091 17.840 196.145 1.00 43.88 251 HIS C C 1
ATOM 6255 O O . HIS C 1 251 ? -3.608 18.942 195.867 1.00 43.88 251 HIS C O 1
ATOM 6262 N N . LYS C 1 252 ? -5.332 17.671 196.602 1.00 43.51 252 LYS C N 1
ATOM 6263 C CA . LYS C 1 252 ? -6.259 18.780 196.822 1.00 43.51 252 LYS C CA 1
ATOM 6264 C C . LYS C 1 252 ? -6.480 19.599 195.555 1.00 43.51 252 LYS C C 1
ATOM 6265 O O . LYS C 1 252 ? -6.754 20.799 195.620 1.00 43.51 252 LYS C O 1
ATOM 6271 N N . GLY C 1 253 ? -6.364 18.962 194.392 1.00 44.39 253 GLY C N 1
ATOM 6272 C CA . GLY C 1 253 ? -6.691 19.588 193.133 1.00 44.39 253 GLY C CA 1
ATOM 6273 C C . GLY C 1 253 ? -5.529 20.218 192.396 1.00 44.39 253 GLY C C 1
ATOM 6274 O O . GLY C 1 253 ? -5.647 20.471 191.193 1.00 44.39 253 GLY C O 1
ATOM 6275 N N . VAL C 1 254 ? -4.412 20.475 193.071 1.00 44.06 254 VAL C N 1
ATOM 6276 C CA . VAL C 1 254 ? -3.237 21.070 192.445 1.00 44.06 254 VAL C CA 1
ATOM 6277 C C . VAL C 1 254 ? -2.198 19.984 192.214 1.00 44.06 254 VAL C C 1
ATOM 6278 O O . VAL C 1 254 ? -1.965 19.130 193.080 1.00 44.06 254 VAL C O 1
ATOM 6282 N N . THR C 1 255 ? -1.591 19.997 191.032 1.00 42.92 255 THR C N 1
ATOM 6283 C CA . THR C 1 255 ? -0.603 19.003 190.638 1.00 42.92 255 THR C CA 1
ATOM 6284 C C . THR C 1 255 ? 0.791 19.590 190.824 1.00 42.92 255 THR C C 1
ATOM 6285 O O . THR C 1 255 ? 1.211 20.459 190.055 1.00 42.92 255 THR C O 1
ATOM 6289 N N . LEU C 1 256 ? 1.505 19.119 191.842 1.00 44.25 256 LEU C N 1
ATOM 6290 C CA . LEU C 1 256 ? 2.899 19.508 192.006 1.00 44.25 256 LEU C CA 1
ATOM 6291 C C . LEU C 1 256 ? 3.733 18.907 190.887 1.00 44.25 256 LEU C C 1
ATOM 6292 O O . LEU C 1 256 ? 3.641 17.709 190.605 1.00 44.25 256 LEU C O 1
ATOM 6297 N N . VAL C 1 257 ? 4.546 19.738 190.244 1.00 43.15 257 VAL C N 1
ATOM 6298 C CA . VAL C 1 257 ? 5.417 19.307 189.159 1.00 43.15 257 VAL C CA 1
ATOM 6299 C C . VAL C 1 257 ? 6.825 19.792 189.464 1.00 43.15 257 VAL C C 1
ATOM 6300 O O . VAL C 1 257 ? 7.014 20.941 189.877 1.00 43.15 257 VAL C O 1
ATOM 6304 N N . GLU C 1 258 ? 7.806 18.918 189.270 1.00 50.39 258 GLU C N 1
ATOM 6305 C CA . GLU C 1 258 ? 9.200 19.215 189.567 1.00 50.39 258 GLU C CA 1
ATOM 6306 C C . GLU C 1 258 ? 9.920 19.586 188.279 1.00 50.39 258 GLU C C 1
ATOM 6307 O O . GLU C 1 258 ? 9.937 18.804 187.324 1.00 50.39 258 GLU C O 1
ATOM 6313 N N . ASP C 1 259 ? 10.512 20.775 188.255 1.00 47.76 259 ASP C N 1
ATOM 6314 C CA . ASP C 1 259 ? 11.270 21.252 187.107 1.00 47.76 259 ASP C CA 1
ATOM 6315 C C . ASP C 1 259 ? 12.755 21.075 187.390 1.00 47.76 259 ASP C C 1
ATOM 6316 O O . ASP C 1 259 ? 13.301 21.722 188.290 1.00 47.76 259 ASP C O 1
ATOM 6321 N N . THR C 1 260 ? 13.407 20.206 186.621 1.00 50.79 260 THR C N 1
ATOM 6322 C CA . THR C 1 260 ? 14.846 19.986 186.738 1.00 50.79 260 THR C CA 1
ATOM 6323 C C . THR C 1 260 ? 15.493 20.497 185.458 1.00 50.79 260 THR C C 1
ATOM 6324 O O . THR C 1 260 ? 15.774 19.734 184.532 1.00 50.79 260 THR C O 1
ATOM 6328 N N . SER C 1 261 ? 15.727 21.807 185.414 1.00 47.33 261 SER C N 1
ATOM 6329 C CA . SER C 1 261 ? 16.483 22.426 184.337 1.00 47.33 261 SER C CA 1
ATOM 6330 C C . SER C 1 261 ? 17.429 23.512 184.817 1.00 47.33 261 SER C C 1
ATOM 6331 O O . SER C 1 261 ? 18.245 23.981 184.020 1.00 47.33 261 SER C O 1
ATOM 6334 N N . GLY C 1 262 ? 17.344 23.934 186.076 1.00 47.25 262 GLY C N 1
ATOM 6335 C CA . GLY C 1 262 ? 18.158 25.014 186.583 1.00 47.25 262 GLY C CA 1
ATOM 6336 C C . GLY C 1 262 ? 17.676 26.400 186.223 1.00 47.25 262 GLY C C 1
ATOM 6337 O O . GLY C 1 262 ? 18.331 27.380 186.596 1.00 47.25 262 GLY C O 1
ATOM 6338 N N . LYS C 1 263 ? 16.555 26.518 185.513 1.00 43.43 263 LYS C N 1
ATOM 6339 C CA . LYS C 1 263 ? 16.034 27.813 185.104 1.00 43.43 263 LYS C CA 1
ATOM 6340 C C . LYS C 1 263 ? 15.222 28.506 186.188 1.00 43.43 263 LYS C C 1
ATOM 6341 O O . LYS C 1 263 ? 14.978 29.711 186.079 1.00 43.43 263 LYS C O 1
ATOM 6347 N N . LEU C 1 264 ? 14.807 27.789 187.226 1.00 45.83 264 LEU C N 1
ATOM 6348 C CA . LEU C 1 264 ? 13.986 28.347 188.292 1.00 45.83 264 LEU C CA 1
ATOM 6349 C C . LEU C 1 264 ? 14.834 28.577 189.531 1.00 45.83 264 LEU C C 1
ATOM 6350 O O . LEU C 1 264 ? 15.552 27.676 189.976 1.00 45.83 264 LEU C O 1
ATOM 6355 N N . THR C 1 265 ? 14.748 29.783 190.084 1.00 52.49 265 THR C N 1
ATOM 6356 C CA . THR C 1 265 ? 15.399 30.077 191.351 1.00 52.49 265 THR C CA 1
ATOM 6357 C C . THR C 1 265 ? 14.744 29.273 192.468 1.00 52.49 265 THR C C 1
ATOM 6358 O O . THR C 1 265 ? 13.533 29.043 192.457 1.00 52.49 265 THR C O 1
ATOM 6362 N N . ASP C 1 266 ? 15.553 28.834 193.427 1.00 53.75 266 ASP C N 1
ATOM 6363 C CA . ASP C 1 266 ? 15.017 28.099 194.562 1.00 53.75 266 ASP C CA 1
ATOM 6364 C C . ASP C 1 266 ? 14.096 28.990 195.385 1.00 53.75 266 ASP C C 1
ATOM 6365 O O . ASP C 1 266 ? 14.280 30.208 195.466 1.00 53.75 266 ASP C O 1
ATOM 6370 N N . GLY C 1 267 ? 13.094 28.371 196.000 1.00 49.88 267 GLY C N 1
ATOM 6371 C CA . GLY C 1 267 ? 12.092 29.122 196.734 1.00 49.88 267 GLY C CA 1
ATOM 6372 C C . GLY C 1 267 ? 11.225 29.997 195.856 1.00 49.88 267 GLY C C 1
ATOM 6373 O O . GLY C 1 267 ? 10.946 31.146 196.219 1.00 49.88 267 GLY C O 1
ATOM 6374 N N . SER C 1 268 ? 10.798 29.485 194.704 1.00 48.79 268 SER C N 1
ATOM 6375 C CA . SER C 1 268 ? 9.933 30.247 193.806 1.00 48.79 268 SER C CA 1
ATOM 6376 C C . SER C 1 268 ? 9.168 29.261 192.934 1.00 48.79 268 SER C C 1
ATOM 6377 O O . SER C 1 268 ? 9.761 28.630 192.055 1.00 48.79 268 SER C O 1
ATOM 6380 N N . ALA C 1 269 ? 7.866 29.133 193.175 1.00 44.22 269 ALA C N 1
ATOM 6381 C CA . ALA C 1 269 ? 6.996 28.279 192.382 1.00 44.22 269 ALA C CA 1
ATOM 6382 C C . ALA C 1 269 ? 5.921 29.124 191.715 1.00 44.22 269 ALA C C 1
ATOM 6383 O O . ALA C 1 269 ? 5.549 30.192 192.206 1.00 44.22 269 ALA C O 1
ATOM 6385 N N . TYR C 1 270 ? 5.427 28.638 190.578 1.00 40.56 270 TYR C N 1
ATOM 6386 C CA . TYR C 1 270 ? 4.493 29.393 189.747 1.00 40.56 270 TYR C CA 1
ATOM 6387 C C . TYR C 1 270 ? 3.274 28.531 189.445 1.00 40.56 270 TYR C C 1
ATOM 6388 O O . TYR C 1 270 ? 3.344 27.628 188.606 1.00 40.56 270 TYR C O 1
ATOM 6397 N N . MET C 1 271 ? 2.162 28.814 190.121 1.00 39.25 271 MET C N 1
ATOM 6398 C CA . MET C 1 271 ? 0.904 28.149 189.811 1.00 39.25 271 MET C CA 1
ATOM 6399 C C . MET C 1 271 ? 0.286 28.736 188.550 1.00 39.25 271 MET C C 1
ATOM 6400 O O . MET C 1 271 ? 0.302 29.951 188.342 1.00 39.25 271 MET C O 1
ATOM 6405 N N . PHE C 1 272 ? -0.269 27.866 187.713 1.00 36.94 272 PHE C N 1
ATOM 6406 C CA . PHE C 1 272 ? -0.964 28.294 186.506 1.00 36.94 272 PHE C CA 1
ATOM 6407 C C . PHE C 1 272 ? -1.784 27.139 185.944 1.00 36.94 272 PHE C C 1
ATOM 6408 O O . PHE C 1 272 ? -1.429 25.971 186.144 1.00 36.94 272 PHE C O 1
ATOM 6416 N N . PRO C 1 273 ? -2.885 27.416 185.250 1.00 36.70 273 PRO C N 1
ATOM 6417 C CA . PRO C 1 273 ? -3.731 26.331 184.743 1.00 36.70 273 PRO C CA 1
ATOM 6418 C C . PRO C 1 273 ? -3.315 25.884 183.353 1.00 36.70 273 PRO C C 1
ATOM 6419 O O . PRO C 1 273 ? -2.950 26.693 182.497 1.00 36.70 273 PRO C O 1
ATOM 6423 N N . LEU C 1 274 ? -3.380 24.576 183.129 1.00 37.16 274 LEU C N 1
ATOM 6424 C CA . LEU C 1 274 ? -3.108 23.987 181.825 1.00 37.16 274 LEU C CA 1
ATOM 6425 C C . LEU C 1 274 ? -4.411 23.802 181.063 1.00 37.16 274 LEU C C 1
ATOM 6426 O O . LEU C 1 274 ? -5.444 23.482 181.658 1.00 37.16 274 LEU C O 1
ATOM 6431 N N . GLY C 1 275 ? -4.357 24.000 179.750 1.00 37.87 275 GLY C N 1
ATOM 6432 C CA . GLY C 1 275 ? -5.492 23.772 178.887 1.00 37.87 275 GLY C CA 1
ATOM 6433 C C . GLY C 1 275 ? -6.324 24.996 178.580 1.00 37.87 275 GLY C C 1
ATOM 6434 O O . GLY C 1 275 ? -7.184 24.927 177.694 1.00 37.87 275 GLY C O 1
ATOM 6435 N N . VAL C 1 276 ? -6.101 26.111 179.281 1.00 37.99 276 VAL C N 1
ATOM 6436 C CA . VAL C 1 276 ? -6.858 27.322 178.998 1.00 37.99 276 VAL C CA 1
ATOM 6437 C C . VAL C 1 276 ? -6.524 27.798 177.595 1.00 37.99 276 VAL C C 1
ATOM 6438 O O . VAL C 1 276 ? -5.350 27.942 177.232 1.00 37.99 276 VAL C O 1
ATOM 6442 N N . GLN C 1 277 ? -7.557 28.040 176.795 1.00 40.66 277 GLN C N 1
ATOM 6443 C CA . GLN C 1 277 ? -7.357 28.327 175.383 1.00 40.66 277 GLN C CA 1
ATOM 6444 C C . GLN C 1 277 ? -6.731 29.702 175.193 1.00 40.66 277 GLN C C 1
ATOM 6445 O O . GLN C 1 277 ? -7.193 30.693 175.767 1.00 40.66 277 GLN C O 1
ATOM 6451 N N . ASP C 1 278 ? -5.673 29.752 174.384 1.00 37.31 278 ASP C N 1
ATOM 6452 C CA . ASP C 1 278 ? -5.024 31.001 173.984 1.00 37.31 278 ASP C CA 1
ATOM 6453 C C . ASP C 1 278 ? -4.539 31.805 175.189 1.00 37.31 278 ASP C C 1
ATOM 6454 O O . ASP C 1 278 ? -4.516 33.036 175.164 1.00 37.31 278 ASP C O 1
ATOM 6459 N N . MET C 1 279 ? -4.147 31.109 176.252 1.00 31.59 279 MET C N 1
ATOM 6460 C CA . MET C 1 279 ? -3.494 31.766 177.377 1.00 31.59 279 MET C CA 1
ATOM 6461 C C . MET C 1 279 ? -1.998 31.911 177.158 1.00 31.59 279 MET C C 1
ATOM 6462 O O . MET C 1 279 ? -1.391 32.856 177.670 1.00 31.59 279 MET C O 1
ATOM 6467 N N . PHE C 1 280 ? -1.401 30.993 176.404 1.00 27.96 280 PHE C N 1
ATOM 6468 C CA . PHE C 1 280 ? 0.015 31.026 176.059 1.00 27.96 280 PHE C CA 1
ATOM 6469 C C . PHE C 1 280 ? 0.117 30.959 174.544 1.00 27.96 280 PHE C C 1
ATOM 6470 O O . PHE C 1 280 ? -0.295 29.965 173.939 1.00 27.96 280 PHE C O 1
ATOM 6478 N N . GLN C 1 281 ? 0.661 32.002 173.929 1.00 31.76 281 GLN C N 1
ATOM 6479 C CA . GLN C 1 281 ? 0.851 32.023 172.488 1.00 31.76 281 GLN C CA 1
ATOM 6480 C C . GLN C 1 281 ? 2.270 32.452 172.154 1.00 31.76 281 GLN C C 1
ATOM 6481 O O . GLN C 1 281 ? 2.897 33.219 172.888 1.00 31.76 281 GLN C O 1
ATOM 6487 N N . ALA C 1 282 ? 2.764 31.943 171.030 1.00 31.96 282 ALA C N 1
ATOM 6488 C CA . ALA C 1 282 ? 4.094 32.264 170.542 1.00 31.96 282 ALA C CA 1
ATOM 6489 C C . ALA C 1 282 ? 4.063 32.214 169.025 1.00 31.96 282 ALA C C 1
ATOM 6490 O O . ALA C 1 282 ? 3.182 31.592 168.429 1.00 31.96 282 ALA C O 1
ATOM 6492 N N . VAL C 1 283 ? 5.034 32.874 168.397 1.00 33.11 283 VAL C N 1
ATOM 6493 C CA . VAL C 1 283 ? 5.011 33.031 166.949 1.00 33.11 283 VAL C CA 1
ATOM 6494 C C . VAL C 1 283 ? 6.430 33.209 166.431 1.00 33.11 283 VAL C C 1
ATOM 6495 O O . VAL C 1 283 ? 7.304 33.738 167.122 1.00 33.11 283 VAL C O 1
ATOM 6499 N N . TYR C 1 284 ? 6.655 32.750 165.201 1.00 37.28 284 TYR C N 1
ATOM 6500 C CA . TYR C 1 284 ? 7.932 32.881 164.511 1.00 37.28 284 TYR C CA 1
ATOM 6501 C C . TYR C 1 284 ? 7.796 33.938 163.423 1.00 37.28 284 TYR C C 1
ATOM 6502 O O . TYR C 1 284 ? 6.974 33.791 162.515 1.00 37.28 284 TYR C O 1
ATOM 6511 N N . ALA C 1 285 ? 8.600 34.987 163.511 1.00 38.14 285 ALA C N 1
ATOM 6512 C CA . ALA C 1 285 ? 8.617 36.017 162.487 1.00 38.14 285 ALA C CA 1
ATOM 6513 C C . ALA C 1 285 ? 9.579 35.637 161.371 1.00 38.14 285 ALA C C 1
ATOM 6514 O O . ALA C 1 285 ? 10.446 34.779 161.552 1.00 38.14 285 ALA C O 1
ATOM 6516 N N . PRO C 1 286 ? 9.449 36.246 160.189 1.00 41.91 286 PRO C N 1
ATOM 6517 C CA . PRO C 1 286 ? 10.340 35.884 159.078 1.00 41.91 286 PRO C CA 1
ATOM 6518 C C . PRO C 1 286 ? 11.764 36.380 159.263 1.00 41.91 286 PRO C C 1
ATOM 6519 O O . PRO C 1 286 ? 12.107 36.965 160.295 1.00 41.91 286 PRO C O 1
ATOM 6523 N N . ALA C 1 287 ? 12.597 36.157 158.252 1.00 44.41 287 ALA C N 1
ATOM 6524 C CA . ALA C 1 287 ? 14.019 36.459 158.334 1.00 44.41 287 ALA C CA 1
ATOM 6525 C C . ALA C 1 287 ? 14.243 37.960 158.171 1.00 44.41 287 ALA C C 1
ATOM 6526 O O . ALA C 1 287 ? 13.305 38.761 158.168 1.00 44.41 287 ALA C O 1
ATOM 6528 N N . ASP C 1 288 ? 15.508 38.358 158.043 1.00 45.22 288 ASP C N 1
ATOM 6529 C CA . ASP C 1 288 ? 15.888 39.756 157.882 1.00 45.22 288 ASP C CA 1
ATOM 6530 C C . ASP C 1 288 ? 16.381 40.046 156.468 1.00 45.22 288 ASP C C 1
ATOM 6531 O O . ASP C 1 288 ? 17.106 41.016 156.244 1.00 45.22 288 ASP C O 1
ATOM 6536 N N . SER C 1 289 ? 15.997 39.210 155.511 1.00 50.49 289 SER C N 1
ATOM 6537 C CA . SER C 1 289 ? 16.370 39.385 154.117 1.00 50.49 289 SER C CA 1
ATOM 6538 C C . SER C 1 289 ? 15.261 40.097 153.354 1.00 50.49 289 SER C C 1
ATOM 6539 O O . SER C 1 289 ? 14.122 40.200 153.815 1.00 50.49 289 SER C O 1
ATOM 6542 N N . THR C 1 290 ? 15.611 40.596 152.169 1.00 54.40 290 THR C N 1
ATOM 6543 C CA . THR C 1 290 ? 14.649 41.238 151.285 1.00 54.40 290 THR C CA 1
ATOM 6544 C C . THR C 1 290 ? 13.944 40.242 150.377 1.00 54.40 290 THR C C 1
ATOM 6545 O O . THR C 1 290 ? 13.057 40.636 149.614 1.00 54.40 290 THR C O 1
ATOM 6549 N N . ASP C 1 291 ? 14.322 38.967 150.438 1.00 52.46 291 ASP C N 1
ATOM 6550 C CA . ASP C 1 291 ? 13.611 37.913 149.732 1.00 52.46 291 ASP C CA 1
ATOM 6551 C C . ASP C 1 291 ? 12.675 37.120 150.625 1.00 52.46 291 ASP C C 1
ATOM 6552 O O . ASP C 1 291 ? 11.703 36.553 150.117 1.00 52.46 291 ASP C O 1
ATOM 6554 N N . HIS C 1 292 ? 12.937 37.060 151.928 1.00 52.39 292 HIS C N 1
ATOM 6555 C CA . HIS C 1 292 ? 12.051 36.412 152.881 1.00 52.39 292 HIS C CA 1
ATOM 6556 C C . HIS C 1 292 ? 11.160 37.402 153.615 1.00 52.39 292 HIS C C 1
ATOM 6557 O O . HIS C 1 292 ? 10.372 36.990 154.470 1.00 52.39 292 HIS C O 1
ATOM 6564 N N . VAL C 1 293 ? 11.270 38.688 153.308 1.00 54.46 293 VAL C N 1
ATOM 6565 C CA . VAL C 1 293 ? 10.332 39.670 153.830 1.00 54.46 293 VAL C CA 1
ATOM 6566 C C . VAL C 1 293 ? 8.995 39.475 153.132 1.00 54.46 293 VAL C C 1
ATOM 6567 O O . VAL C 1 293 ? 8.940 39.205 151.925 1.00 54.46 293 VAL C O 1
ATOM 6571 N N . ASN C 1 294 ? 7.911 39.585 153.897 1.00 53.05 294 ASN C N 1
ATOM 6572 C CA . ASN C 1 294 ? 6.566 39.295 153.405 1.00 53.05 294 ASN C CA 1
ATOM 6573 C C . ASN C 1 294 ? 6.495 37.880 152.830 1.00 53.05 294 ASN C C 1
ATOM 6574 O O . ASN C 1 294 ? 5.872 37.626 151.798 1.00 53.05 294 ASN C O 1
ATOM 6579 N N . THR C 1 295 ? 7.159 36.953 153.518 1.00 53.61 295 THR C N 1
ATOM 6580 C CA . THR C 1 295 ? 7.173 35.547 153.147 1.00 53.61 295 THR C CA 1
ATOM 6581 C C . THR C 1 295 ? 6.930 34.724 154.403 1.00 53.61 295 THR C C 1
ATOM 6582 O O . THR C 1 295 ? 7.335 35.114 155.501 1.00 53.61 295 THR C O 1
ATOM 6586 N N . ILE C 1 296 ? 6.247 33.588 154.236 1.00 51.02 296 ILE C N 1
ATOM 6587 C CA . ILE C 1 296 ? 5.842 32.780 155.380 1.00 51.02 296 ILE C CA 1
ATOM 6588 C C . ILE C 1 296 ? 7.067 32.327 156.158 1.00 51.02 296 ILE C C 1
ATOM 6589 O O . ILE C 1 296 ? 8.035 31.810 155.587 1.00 51.02 296 ILE C O 1
ATOM 6594 N N . SER C 1 297 ? 7.028 32.525 157.473 1.00 45.87 297 SER C N 1
ATOM 6595 C CA . SER C 1 297 ? 8.147 32.173 158.332 1.00 45.87 297 SER C CA 1
ATOM 6596 C C . SER C 1 297 ? 8.373 30.667 158.345 1.00 45.87 297 SER C C 1
ATOM 6597 O O . SER C 1 297 ? 7.435 29.872 158.254 1.00 45.87 297 SER C O 1
ATOM 6600 N N . GLN C 1 298 ? 9.642 30.279 158.455 1.00 45.10 298 GLN C N 1
ATOM 6601 C CA . GLN C 1 298 ? 10.034 28.877 158.494 1.00 45.10 298 GLN C CA 1
ATOM 6602 C C . GLN C 1 298 ? 10.653 28.478 159.827 1.00 45.10 298 GLN C C 1
ATOM 6603 O O . GLN C 1 298 ? 11.269 27.412 159.918 1.00 45.10 298 GLN C O 1
ATOM 6609 N N . GLY C 1 299 ? 10.509 29.304 160.856 1.00 42.71 299 GLY C N 1
ATOM 6610 C CA . GLY C 1 299 ? 11.062 28.980 162.154 1.00 42.71 299 GLY C CA 1
ATOM 6611 C C . GLY C 1 299 ? 12.481 29.473 162.334 1.00 42.71 299 GLY C C 1
ATOM 6612 O O . GLY C 1 299 ? 12.706 30.648 162.637 1.00 42.71 299 GLY C O 1
ATOM 6613 N N . SER C 1 300 ? 13.448 28.579 162.155 1.00 44.86 300 SER C N 1
ATOM 6614 C CA . SER C 1 300 ? 14.862 28.907 162.258 1.00 44.86 300 SER C CA 1
ATOM 6615 C C . SER C 1 300 ? 15.487 28.837 160.874 1.00 44.86 300 SER C C 1
ATOM 6616 O O . SER C 1 300 ? 15.252 27.879 160.131 1.00 44.86 300 SER C O 1
ATOM 6619 N N . TYR C 1 301 ? 16.283 29.845 160.535 1.00 45.41 301 TYR C N 1
ATOM 6620 C CA . TYR C 1 301 ? 16.808 30.016 159.189 1.00 45.41 301 TYR C CA 1
ATOM 6621 C C . TYR C 1 301 ? 18.309 29.768 159.164 1.00 45.41 301 TYR C C 1
ATOM 6622 O O . TYR C 1 301 ? 19.027 30.156 160.089 1.00 45.41 301 TYR C O 1
ATOM 6631 N N . LEU C 1 302 ? 18.776 29.122 158.098 1.00 50.19 302 LEU C N 1
ATOM 6632 C CA . LEU C 1 302 ? 20.191 28.838 157.900 1.00 50.19 302 LEU C CA 1
ATOM 6633 C C . LEU C 1 302 ? 20.595 29.259 156.497 1.00 50.19 302 LEU C C 1
ATOM 6634 O O . LEU C 1 302 ? 19.984 28.825 155.517 1.00 50.19 302 LEU C O 1
ATOM 6639 N N . PHE C 1 303 ? 21.630 30.093 156.402 1.00 50.92 303 PHE C N 1
ATOM 6640 C CA . PHE C 1 303 ? 22.121 30.589 155.125 1.00 50.92 303 PHE C CA 1
ATOM 6641 C C . PHE C 1 303 ? 23.635 30.471 155.064 1.00 50.92 303 PHE C C 1
ATOM 6642 O O . PHE C 1 303 ? 24.328 30.752 156.046 1.00 50.92 303 PHE C O 1
ATOM 6650 N N . LEU C 1 304 ? 24.141 30.063 153.905 1.00 59.69 304 LEU C N 1
ATOM 6651 C CA . LEU C 1 304 ? 25.571 30.044 153.629 1.00 59.69 304 LEU C CA 1
ATOM 6652 C C . LEU C 1 304 ? 25.920 31.274 152.805 1.00 59.69 304 LEU C C 1
ATOM 6653 O O . LEU C 1 304 ? 25.394 31.453 151.702 1.00 59.69 304 LEU C O 1
ATOM 6658 N N . ASN C 1 305 ? 26.807 32.111 153.332 1.00 62.79 305 ASN C N 1
ATOM 6659 C CA . ASN C 1 305 ? 27.166 33.378 152.707 1.00 62.79 305 ASN C CA 1
ATOM 6660 C C . ASN C 1 305 ? 28.541 33.240 152.069 1.00 62.79 305 ASN C C 1
ATOM 6661 O O . ASN C 1 305 ? 29.540 33.050 152.769 1.00 62.79 305 ASN C O 1
ATOM 6666 N N . ALA C 1 306 ? 28.590 33.340 150.741 1.00 65.05 306 ALA C N 1
ATOM 6667 C CA . ALA C 1 306 ? 29.842 33.284 150.002 1.00 65.05 306 ALA C CA 1
ATOM 6668 C C . ALA C 1 306 ? 30.123 34.552 149.208 1.00 65.05 306 ALA C C 1
ATOM 6669 O O . ALA C 1 306 ? 31.244 34.717 148.714 1.00 65.05 306 ALA C O 1
ATOM 6671 N N . GLY C 1 307 ? 29.149 35.447 149.073 1.00 66.57 307 GLY C N 1
ATOM 6672 C CA . GLY C 1 307 ? 29.327 36.704 148.382 1.00 66.57 307 GLY C CA 1
ATOM 6673 C C . GLY C 1 307 ? 29.932 37.805 149.215 1.00 66.57 307 GLY C C 1
ATOM 6674 O O . GLY C 1 307 ? 30.167 38.901 148.699 1.00 66.57 307 GLY C O 1
ATOM 6675 N N . GLU C 1 308 ? 30.204 37.545 150.491 1.00 65.66 308 GLU C N 1
ATOM 6676 C CA . GLU C 1 308 ? 30.819 38.520 151.381 1.00 65.66 308 GLU C CA 1
ATOM 6677 C C . GLU C 1 308 ? 32.317 38.584 151.127 1.00 65.66 308 GLU C C 1
ATOM 6678 O O . GLU C 1 308 ? 32.788 38.130 150.079 1.00 65.66 308 GLU C O 1
ATOM 6680 N N . ASN C 1 309 ? 33.057 39.182 152.060 1.00 64.86 309 ASN C N 1
ATOM 6681 C CA . ASN C 1 309 ? 34.505 39.331 151.974 1.00 64.86 309 ASN C CA 1
ATOM 6682 C C . ASN C 1 309 ? 35.171 38.083 151.412 1.00 64.86 309 ASN C C 1
ATOM 6683 O O . ASN C 1 309 ? 34.979 36.977 151.923 1.00 64.86 309 ASN C O 1
ATOM 6688 N N . TRP C 1 310 ? 35.953 38.271 150.346 1.00 63.44 310 TRP C N 1
ATOM 6689 C CA . TRP C 1 310 ? 36.601 37.158 149.662 1.00 63.44 310 TRP C CA 1
ATOM 6690 C C . TRP C 1 310 ? 37.531 36.369 150.573 1.00 63.44 310 TRP C C 1
ATOM 6691 O O . TRP C 1 310 ? 37.815 35.200 150.292 1.00 63.44 310 TRP C O 1
ATOM 6702 N N . ARG C 1 311 ? 38.019 36.985 151.650 1.00 62.44 311 ARG C N 1
ATOM 6703 C CA . ARG C 1 311 ? 38.930 36.292 152.555 1.00 62.44 311 ARG C CA 1
ATOM 6704 C C . ARG C 1 311 ? 38.240 35.118 153.239 1.00 62.44 311 ARG C C 1
ATOM 6705 O O . ARG C 1 311 ? 38.741 33.989 153.220 1.00 62.44 311 ARG C O 1
ATOM 6713 N N . ARG C 1 312 ? 37.085 35.368 153.845 1.00 61.06 312 ARG C N 1
ATOM 6714 C CA . ARG C 1 312 ? 36.395 34.389 154.668 1.00 61.06 312 ARG C CA 1
ATOM 6715 C C . ARG C 1 312 ? 35.111 33.916 153.990 1.00 61.06 312 ARG C C 1
ATOM 6716 O O . ARG C 1 312 ? 34.816 34.261 152.841 1.00 61.06 312 ARG C O 1
ATOM 6718 N N . ASP C 1 313 ? 34.341 33.102 154.711 1.00 62.89 313 ASP C N 1
ATOM 6719 C CA . ASP C 1 313 ? 33.023 32.648 154.283 1.00 62.89 313 ASP C CA 1
ATOM 6720 C C . ASP C 1 313 ? 32.242 32.205 155.512 1.00 62.89 313 ASP C C 1
ATOM 6721 O O . ASP C 1 313 ? 32.683 31.309 156.238 1.00 62.89 313 ASP C O 1
ATOM 6723 N N . VAL C 1 314 ? 31.086 32.816 155.756 1.00 57.60 314 VAL C N 1
ATOM 6724 C CA . VAL C 1 314 ? 30.394 32.661 157.028 1.00 57.60 314 VAL C CA 1
ATOM 6725 C C . VAL C 1 314 ? 29.105 31.880 156.828 1.00 57.60 314 VAL C C 1
ATOM 6726 O O . VAL C 1 314 ? 28.526 31.854 155.737 1.00 57.60 314 VAL C O 1
ATOM 6730 N N . ILE C 1 315 ? 28.664 31.236 157.903 1.00 53.61 315 ILE C N 1
ATOM 6731 C CA . ILE C 1 315 ? 27.376 30.559 157.963 1.00 53.61 315 ILE C CA 1
ATOM 6732 C C . ILE C 1 315 ? 26.446 31.452 158.771 1.00 53.61 315 ILE C C 1
ATOM 6733 O O . ILE C 1 315 ? 26.680 31.695 159.959 1.00 53.61 315 ILE C O 1
ATOM 6738 N N . GLU C 1 316 ? 25.392 31.946 158.133 1.00 48.48 316 GLU C N 1
ATOM 6739 C CA . GLU C 1 316 ? 24.471 32.880 158.763 1.00 48.48 316 GLU C CA 1
ATOM 6740 C C . GLU C 1 316 ? 23.248 32.131 159.270 1.00 48.48 316 GLU C C 1
ATOM 6741 O O . GLU C 1 316 ? 22.579 31.432 158.502 1.00 48.48 316 GLU C O 1
ATOM 6743 N N . SER C 1 317 ? 22.964 32.277 160.561 1.00 44.74 317 SER C N 1
ATOM 6744 C CA . SER C 1 317 ? 21.817 31.641 161.187 1.00 44.74 317 SER C CA 1
ATOM 6745 C C . SER C 1 317 ? 21.062 32.679 162.001 1.00 44.74 317 SER C C 1
ATOM 6746 O O . SER C 1 317 ? 21.671 33.565 162.606 1.00 44.74 317 SER C O 1
ATOM 6749 N N . GLU C 1 318 ? 19.740 32.559 162.019 1.00 42.38 318 GLU C N 1
ATOM 6750 C CA . GLU C 1 318 ? 18.901 33.561 162.655 1.00 42.38 318 GLU C CA 1
ATOM 6751 C C . GLU C 1 318 ? 17.571 32.933 163.033 1.00 42.38 318 GLU C C 1
ATOM 6752 O O . GLU C 1 318 ? 17.145 31.944 162.431 1.00 42.38 318 GLU C O 1
ATOM 6758 N N . VAL C 1 319 ? 16.924 33.518 164.034 1.00 36.61 319 VAL C N 1
ATOM 6759 C CA . VAL C 1 319 ? 15.579 33.111 164.427 1.00 36.61 319 VAL C CA 1
ATOM 6760 C C . VAL C 1 319 ? 14.896 34.305 165.076 1.00 36.61 319 VAL C C 1
ATOM 6761 O O . VAL C 1 319 ? 15.524 35.077 165.807 1.00 36.61 319 VAL C O 1
ATOM 6765 N N . SER C 1 320 ? 13.612 34.475 164.776 1.00 34.32 320 SER C N 1
ATOM 6766 C CA . SER C 1 320 ? 12.778 35.487 165.409 1.00 34.32 320 SER C CA 1
ATOM 6767 C C . SER C 1 320 ? 11.638 34.771 166.112 1.00 34.32 320 SER C C 1
ATOM 6768 O O . SER C 1 320 ? 10.911 33.994 165.485 1.00 34.32 320 SER C O 1
ATOM 6771 N N . TYR C 1 321 ? 11.486 35.025 167.407 1.00 30.00 321 TYR C N 1
ATOM 6772 C CA . TYR C 1 321 ? 10.555 34.256 168.217 1.00 30.00 321 TYR C CA 1
ATOM 6773 C C . TYR C 1 321 ? 10.175 35.066 169.443 1.00 30.00 321 TYR C C 1
ATOM 6774 O O . TYR C 1 321 ? 11.051 35.544 170.168 1.00 30.00 321 TYR C O 1
ATOM 6783 N N . ALA C 1 322 ? 8.874 35.216 169.669 1.00 28.52 322 ALA C N 1
ATOM 6784 C CA . ALA C 1 322 ? 8.366 35.927 170.831 1.00 28.52 322 ALA C CA 1
ATOM 6785 C C . ALA C 1 322 ? 7.201 35.152 171.421 1.00 28.52 322 ALA C C 1
ATOM 6786 O O . ALA C 1 322 ? 6.374 34.610 170.687 1.00 28.52 322 ALA C O 1
ATOM 6788 N N . CYS C 1 323 ? 7.146 35.104 172.746 1.00 31.19 323 CYS C N 1
ATOM 6789 C CA . CYS C 1 323 ? 6.077 34.441 173.473 1.00 31.19 323 CYS C CA 1
ATOM 6790 C C . CYS C 1 323 ? 5.133 35.476 174.062 1.00 31.19 323 CYS C C 1
ATOM 6791 O O . CYS C 1 323 ? 5.514 36.620 174.317 1.00 31.19 323 CYS C O 1
ATOM 6794 N N . MET C 1 324 ? 3.887 35.064 174.282 1.00 33.28 324 MET C N 1
ATOM 6795 C CA . MET C 1 324 ? 2.889 35.967 174.839 1.00 33.28 324 MET C CA 1
ATOM 6796 C C . MET C 1 324 ? 1.999 35.213 175.812 1.00 33.28 324 MET C C 1
ATOM 6797 O O . MET C 1 324 ? 1.522 34.118 175.503 1.00 33.28 324 MET C O 1
ATOM 6802 N N . VAL C 1 325 ? 1.786 35.805 176.982 1.00 31.27 325 VAL C N 1
ATOM 6803 C CA . VAL C 1 325 ? 0.825 35.314 177.960 1.00 31.27 325 VAL C CA 1
ATOM 6804 C C . VAL C 1 325 ? -0.349 36.283 177.922 1.00 31.27 325 VAL C C 1
ATOM 6805 O O . VAL C 1 325 ? -0.286 37.378 178.485 1.00 31.27 325 VAL C O 1
ATOM 6809 N N . THR C 1 326 ? -1.427 35.883 177.248 1.00 32.51 326 THR C N 1
ATOM 6810 C CA . THR C 1 326 ? -2.558 36.770 177.010 1.00 32.51 326 THR C CA 1
ATOM 6811 C C . THR C 1 326 ? -3.494 36.884 178.202 1.00 32.51 326 THR C C 1
ATOM 6812 O O . THR C 1 326 ? -4.421 37.696 178.160 1.00 32.51 326 THR C O 1
ATOM 6816 N N . ARG C 1 327 ? -3.286 36.099 179.256 1.00 32.75 327 ARG C N 1
ATOM 6817 C CA . ARG C 1 327 ? -4.106 36.214 180.461 1.00 32.75 327 ARG C CA 1
ATOM 6818 C C . ARG C 1 327 ? -3.202 35.888 181.649 1.00 32.75 327 ARG C C 1
ATOM 6819 O O . ARG C 1 327 ? -3.043 34.725 182.024 1.00 32.75 327 ARG C O 1
ATOM 6821 N N . SER C 1 328 ? -2.630 36.930 182.242 1.00 35.29 328 SER C N 1
ATOM 6822 C CA . SER C 1 328 ? -1.674 36.774 183.327 1.00 35.29 328 SER C CA 1
ATOM 6823 C C . SER C 1 328 ? -2.322 36.797 184.702 1.00 35.29 328 SER C C 1
ATOM 6824 O O . SER C 1 328 ? -1.630 36.568 185.698 1.00 35.29 328 SER C O 1
ATOM 6827 N N . GLU C 1 329 ? -3.624 37.068 184.786 1.00 36.63 329 GLU C N 1
ATOM 6828 C CA . GLU C 1 329 ? -4.301 37.066 186.074 1.00 36.63 329 GLU C CA 1
ATOM 6829 C C . GLU C 1 329 ? -4.430 35.669 186.663 1.00 36.63 329 GLU C C 1
ATOM 6830 O O . GLU C 1 329 ? -4.744 35.543 187.851 1.00 36.63 329 GLU C O 1
ATOM 6832 N N . LEU C 1 330 ? -4.188 34.630 185.868 1.00 36.79 330 LEU C N 1
ATOM 6833 C CA . LEU C 1 330 ? -4.364 33.250 186.296 1.00 36.79 330 LEU C CA 1
ATOM 6834 C C . LEU C 1 330 ? -3.083 32.610 186.813 1.00 36.79 330 LEU C C 1
ATOM 6835 O O . LEU C 1 330 ? -3.114 31.443 187.218 1.00 36.79 330 LEU C O 1
ATOM 6840 N N . ILE C 1 331 ? -1.965 33.332 186.814 1.00 38.16 331 ILE C N 1
ATOM 6841 C CA . ILE C 1 331 ? -0.690 32.813 187.298 1.00 38.16 331 ILE C CA 1
ATOM 6842 C C . ILE C 1 331 ? -0.412 33.400 188.673 1.00 38.16 331 ILE C C 1
ATOM 6843 O O . ILE C 1 331 ? -0.607 34.600 188.899 1.00 38.16 331 ILE C O 1
ATOM 6848 N N . CYS C 1 332 ? 0.035 32.554 189.596 1.00 40.66 332 CYS C N 1
ATOM 6849 C CA . CYS C 1 332 ? 0.356 32.968 190.956 1.00 40.66 332 CYS C CA 1
ATOM 6850 C C . CYS C 1 332 ? 1.834 32.716 191.213 1.00 40.66 332 CYS C C 1
ATOM 6851 O O . CYS C 1 332 ? 2.323 31.603 190.992 1.00 40.66 332 CYS C O 1
ATOM 6854 N N . ASP C 1 333 ? 2.540 33.746 191.675 1.00 42.71 333 ASP C N 1
ATOM 6855 C CA . ASP C 1 333 ? 3.968 33.650 191.974 1.00 42.71 333 ASP C CA 1
ATOM 6856 C C . ASP C 1 333 ? 4.129 33.305 193.449 1.00 42.71 333 ASP C C 1
ATOM 6857 O O . ASP C 1 333 ? 4.024 34.173 194.317 1.00 42.71 333 ASP C O 1
ATOM 6862 N N . LEU C 1 334 ? 4.398 32.036 193.734 1.00 44.97 334 LEU C N 1
ATOM 6863 C CA . LEU C 1 334 ? 4.550 31.591 195.108 1.00 44.97 334 LEU C CA 1
ATOM 6864 C C . LEU C 1 334 ? 5.948 31.916 195.625 1.00 44.97 334 LEU C C 1
ATOM 6865 O O . LEU C 1 334 ? 6.840 32.323 194.878 1.00 44.97 334 LEU C O 1
ATOM 6870 N N . THR C 1 335 ? 6.132 31.736 196.934 1.00 48.53 335 THR C N 1
ATOM 6871 C CA . THR C 1 335 ? 7.415 32.022 197.581 1.00 48.53 335 THR C CA 1
ATOM 6872 C C . THR C 1 335 ? 7.582 31.035 198.739 1.00 48.53 335 THR C C 1
ATOM 6873 O O . THR C 1 335 ? 7.093 31.268 199.845 1.00 48.53 335 THR C O 1
ATOM 6877 N N . ILE C 1 336 ? 8.290 29.945 198.472 1.00 48.65 336 ILE C N 1
ATOM 6878 C CA . ILE C 1 336 ? 8.524 28.918 199.477 1.00 48.65 336 ILE C CA 1
ATOM 6879 C C . ILE C 1 336 ? 9.699 29.335 200.351 1.00 48.65 336 ILE C C 1
ATOM 6880 O O . ILE C 1 336 ? 10.657 29.955 199.877 1.00 48.65 336 ILE C O 1
ATOM 6885 N N . THR C 1 337 ? 9.625 29.000 201.637 1.00 49.95 337 THR C N 1
ATOM 6886 C CA . THR C 1 337 ? 10.616 29.396 202.630 1.00 49.95 337 THR C CA 1
ATOM 6887 C C . THR C 1 337 ? 11.145 28.160 203.353 1.00 49.95 337 THR C C 1
ATOM 6888 O O . THR C 1 337 ? 11.179 28.079 204.583 1.00 49.95 337 THR C O 1
ATOM 6892 N N . VAL C 1 338 ? 11.528 27.153 202.572 1.00 47.81 338 VAL C N 1
ATOM 6893 C CA . VAL C 1 338 ? 12.084 25.914 203.107 1.00 47.81 338 VAL C CA 1
ATOM 6894 C C . VAL C 1 338 ? 13.275 26.175 204.023 1.00 47.81 338 VAL C C 1
ATOM 6895 O O . VAL C 1 338 ? 13.180 26.017 205.240 1.00 47.81 338 VAL C O 1
ATOM 6897 N N . GLY D 1 8 ? -23.261 46.313 141.753 1.00 64.12 8 GLY D N 1
ATOM 6898 C CA . GLY D 1 8 ? -23.391 47.400 140.801 1.00 64.12 8 GLY D CA 1
ATOM 6899 C C . GLY D 1 8 ? -23.090 48.756 141.406 1.00 64.12 8 GLY D C 1
ATOM 6900 O O . GLY D 1 8 ? -23.946 49.639 141.435 1.00 64.12 8 GLY D O 1
ATOM 6901 N N . VAL D 1 9 ? -21.861 48.921 141.887 1.00 63.85 9 VAL D N 1
ATOM 6902 C CA . VAL D 1 9 ? -21.419 50.145 142.545 1.00 63.85 9 VAL D CA 1
ATOM 6903 C C . VAL D 1 9 ? -20.322 50.784 141.709 1.00 63.85 9 VAL D C 1
ATOM 6904 O O . VAL D 1 9 ? -19.405 50.100 141.240 1.00 63.85 9 VAL D O 1
ATOM 6908 N N . VAL D 1 10 ? -20.418 52.097 141.525 1.00 61.51 10 VAL D N 1
ATOM 6909 C CA . VAL D 1 10 ? -19.436 52.876 140.779 1.00 61.51 10 VAL D CA 1
ATOM 6910 C C . VAL D 1 10 ? -18.769 53.855 141.736 1.00 61.51 10 VAL D C 1
ATOM 6911 O O . VAL D 1 10 ? -19.441 54.486 142.560 1.00 61.51 10 VAL D O 1
ATOM 6915 N N . ASP D 1 11 ? -17.447 53.958 141.641 1.00 57.81 11 ASP D N 1
ATOM 6916 C CA . ASP D 1 11 ? -16.678 54.796 142.549 1.00 57.81 11 ASP D CA 1
ATOM 6917 C C . ASP D 1 11 ? -16.578 56.220 142.017 1.00 57.81 11 ASP D C 1
ATOM 6918 O O . ASP D 1 11 ? -16.407 56.441 140.815 1.00 57.81 11 ASP D O 1
ATOM 6923 N N . TYR D 1 12 ? -16.684 57.187 142.925 1.00 56.27 12 TYR D N 1
ATOM 6924 C CA . TYR D 1 12 ? -16.546 58.602 142.597 1.00 56.27 12 TYR D CA 1
ATOM 6925 C C . TYR D 1 12 ? -15.678 59.299 143.634 1.00 56.27 12 TYR D C 1
ATOM 6926 O O . TYR D 1 12 ? -15.972 60.417 144.068 1.00 56.27 12 TYR D O 1
ATOM 6935 N N . THR D 1 13 ? -14.596 58.640 144.052 1.00 54.07 13 THR D N 1
ATOM 6936 C CA . THR D 1 13 ? -13.718 59.224 145.059 1.00 54.07 13 THR D CA 1
ATOM 6937 C C . THR D 1 13 ? -12.936 60.409 144.509 1.00 54.07 13 THR D C 1
ATOM 6938 O O . THR D 1 13 ? -12.611 61.337 145.259 1.00 54.07 13 THR D O 1
ATOM 6942 N N . SER D 1 14 ? -12.631 60.400 143.210 1.00 54.84 14 SER D N 1
ATOM 6943 C CA . SER D 1 14 ? -11.802 61.451 142.628 1.00 54.84 14 SER D CA 1
ATOM 6944 C C . SER D 1 14 ? -12.465 62.818 142.723 1.00 54.84 14 SER D C 1
ATOM 6945 O O . SER D 1 14 ? -11.772 63.836 142.828 1.00 54.84 14 SER D O 1
ATOM 6948 N N . LEU D 1 15 ? -13.796 62.867 142.692 1.00 52.73 15 LEU D N 1
ATOM 6949 C CA . LEU D 1 15 ? -14.493 64.144 142.769 1.00 52.73 15 LEU D CA 1
ATOM 6950 C C . LEU D 1 15 ? -14.380 64.794 144.141 1.00 52.73 15 LEU D C 1
ATOM 6951 O O . LEU D 1 15 ? -14.769 65.957 144.284 1.00 52.73 15 LEU D O 1
ATOM 6956 N N . MET D 1 16 ? -13.870 64.076 145.144 1.00 51.55 16 MET D N 1
ATOM 6957 C CA . MET D 1 16 ? -13.695 64.665 146.466 1.00 51.55 16 MET D CA 1
ATOM 6958 C C . MET D 1 16 ? -12.761 65.868 146.431 1.00 51.55 16 MET D C 1
ATOM 6959 O O . MET D 1 16 ? -12.880 66.769 147.269 1.00 51.55 16 MET D O 1
ATOM 6964 N N . ALA D 1 17 ? -11.832 65.903 145.476 1.00 52.68 17 ALA D N 1
ATOM 6965 C CA . ALA D 1 17 ? -10.889 67.007 145.366 1.00 52.68 17 ALA D CA 1
ATOM 6966 C C . ALA D 1 17 ? -11.503 68.257 144.749 1.00 52.68 17 ALA D C 1
ATOM 6967 O O . ALA D 1 17 ? -10.865 69.314 144.775 1.00 52.68 17 ALA D O 1
ATOM 6969 N N . LEU D 1 18 ? -12.716 68.163 144.200 1.00 53.67 18 LEU D N 1
ATOM 6970 C CA . LEU D 1 18 ? -13.349 69.322 143.581 1.00 53.67 18 LEU D CA 1
ATOM 6971 C C . LEU D 1 18 ? -13.637 70.430 144.584 1.00 53.67 18 LEU D C 1
ATOM 6972 O O . LEU D 1 18 ? -13.827 71.582 144.179 1.00 53.67 18 LEU D O 1
ATOM 6977 N N . ALA D 1 19 ? -13.678 70.112 145.875 1.00 53.33 19 ALA D N 1
ATOM 6978 C CA . ALA D 1 19 ? -13.886 71.110 146.921 1.00 53.33 19 ALA D CA 1
ATOM 6979 C C . ALA D 1 19 ? -13.046 70.724 148.126 1.00 53.33 19 ALA D C 1
ATOM 6980 O O . ALA D 1 19 ? -13.479 69.942 148.979 1.00 53.33 19 ALA D O 1
ATOM 6982 N N . PRO D 1 20 ? -11.827 71.248 148.222 1.00 54.45 20 PRO D N 1
ATOM 6983 C CA . PRO D 1 20 ? -10.974 70.915 149.366 1.00 54.45 20 PRO D CA 1
ATOM 6984 C C . PRO D 1 20 ? -11.544 71.464 150.661 1.00 54.45 20 PRO D C 1
ATOM 6985 O O . PRO D 1 20 ? -12.246 72.478 150.679 1.00 54.45 20 PRO D O 1
ATOM 6989 N N . ARG D 1 21 ? -11.229 70.776 151.755 1.00 51.85 21 ARG D N 1
ATOM 6990 C CA . ARG D 1 21 ? -11.721 71.174 153.063 1.00 51.85 21 ARG D CA 1
ATOM 6991 C C . ARG D 1 21 ? -11.176 72.545 153.453 1.00 51.85 21 ARG D C 1
ATOM 6992 O O . ARG D 1 21 ? -10.283 73.101 152.813 1.00 51.85 21 ARG D O 1
ATOM 7000 N N . SER D 1 22 ? -11.730 73.084 154.532 1.00 53.12 22 SER D N 1
ATOM 7001 C CA . SER D 1 22 ? -11.208 74.305 155.124 1.00 53.12 22 SER D CA 1
ATOM 7002 C C . SER D 1 22 ? -10.007 73.948 155.995 1.00 53.12 22 SER D C 1
ATOM 7003 O O . SER D 1 22 ? -9.505 72.821 155.974 1.00 53.12 22 SER D O 1
ATOM 7006 N N . LYS D 1 23 ? -9.528 74.909 156.778 1.00 52.42 23 LYS D N 1
ATOM 7007 C CA . LYS D 1 23 ? -8.417 74.688 157.696 1.00 52.42 23 LYS D CA 1
ATOM 7008 C C . LYS D 1 23 ? -8.813 75.247 159.053 1.00 52.42 23 LYS D C 1
ATOM 7009 O O . LYS D 1 23 ? -8.900 76.467 159.222 1.00 52.42 23 LYS D O 1
ATOM 7011 N N . ASN D 1 24 ? -9.053 74.362 160.016 1.00 50.52 24 ASN D N 1
ATOM 7012 C CA . ASN D 1 24 ? -9.424 74.799 161.350 1.00 50.52 24 ASN D CA 1
ATOM 7013 C C . ASN D 1 24 ? -8.244 75.505 162.012 1.00 50.52 24 ASN D C 1
ATOM 7014 O O . ASN D 1 24 ? -7.148 75.606 161.455 1.00 50.52 24 ASN D O 1
ATOM 7019 N N . PHE D 1 25 ? -8.477 76.003 163.226 1.00 52.80 25 PHE D N 1
ATOM 7020 C CA . PHE D 1 25 ? -7.469 76.820 163.891 1.00 52.80 25 PHE D CA 1
ATOM 7021 C C . PHE D 1 25 ? -6.188 76.036 164.134 1.00 52.80 25 PHE D C 1
ATOM 7022 O O . PHE D 1 25 ? -5.084 76.573 163.980 1.00 52.80 25 PHE D O 1
ATOM 7030 N N . LEU D 1 26 ? -6.311 74.765 164.521 1.00 50.00 26 LEU D N 1
ATOM 7031 C CA . LEU D 1 26 ? -5.126 73.939 164.722 1.00 50.00 26 LEU D CA 1
ATOM 7032 C C . LEU D 1 26 ? -4.354 73.758 163.423 1.00 50.00 26 LEU D C 1
ATOM 7033 O O . LEU D 1 26 ? -3.119 73.819 163.411 1.00 50.00 26 LEU D O 1
ATOM 7038 N N . GLU D 1 27 ? -5.063 73.529 162.317 1.00 49.77 27 GLU D N 1
ATOM 7039 C CA . GLU D 1 27 ? -4.393 73.393 161.030 1.00 49.77 27 GLU D CA 1
ATOM 7040 C C . GLU D 1 27 ? -3.722 74.693 160.609 1.00 49.77 27 GLU D C 1
ATOM 7041 O O . GLU D 1 27 ? -2.626 74.666 160.041 1.00 49.77 27 GLU D O 1
ATOM 7047 N N . LEU D 1 28 ? -4.361 75.833 160.874 1.00 50.72 28 LEU D N 1
ATOM 7048 C CA . LEU D 1 28 ? -3.751 77.118 160.552 1.00 50.72 28 LEU D CA 1
ATOM 7049 C C . LEU D 1 28 ? -2.496 77.360 161.378 1.00 50.72 28 LEU D C 1
ATOM 7050 O O . LEU D 1 28 ? -1.497 77.867 160.858 1.00 50.72 28 LEU D O 1
ATOM 7055 N N . LEU D 1 29 ? -2.525 77.004 162.664 1.00 49.87 29 LEU D N 1
ATOM 7056 C CA . LEU D 1 29 ? -1.333 77.135 163.494 1.00 49.87 29 LEU D CA 1
ATOM 7057 C C . LEU D 1 29 ? -0.219 76.198 163.055 1.00 49.87 29 LEU D C 1
ATOM 7058 O O . LEU D 1 29 ? 0.934 76.396 163.455 1.00 49.87 29 LEU D O 1
ATOM 7063 N N . GLY D 1 30 ? -0.530 75.186 162.255 1.00 49.91 30 GLY D N 1
ATOM 7064 C CA . GLY D 1 30 ? 0.461 74.236 161.805 1.00 49.91 30 GLY D CA 1
ATOM 7065 C C . GLY D 1 30 ? 0.627 73.015 162.677 1.00 49.91 30 GLY D C 1
ATOM 7066 O O . GLY D 1 30 ? 1.559 72.236 162.446 1.00 49.91 30 GLY D O 1
ATOM 7067 N N . VAL D 1 31 ? -0.239 72.822 163.674 1.00 48.36 31 VAL D N 1
ATOM 7068 C CA . VAL D 1 31 ? -0.120 71.666 164.558 1.00 48.36 31 VAL D CA 1
ATOM 7069 C C . VAL D 1 31 ? -0.314 70.376 163.771 1.00 48.36 31 VAL D C 1
ATOM 7070 O O . VAL D 1 31 ? 0.501 69.450 163.847 1.00 48.36 31 VAL D O 1
ATOM 7074 N N . PHE D 1 32 ? -1.387 70.301 162.994 1.00 46.43 32 PHE D N 1
ATOM 7075 C CA . PHE D 1 32 ? -1.637 69.179 162.094 1.00 46.43 32 PHE D CA 1
ATOM 7076 C C . PHE D 1 32 ? -1.772 69.743 160.685 1.00 46.43 32 PHE D C 1
ATOM 7077 O O . PHE D 1 32 ? -2.837 70.232 160.304 1.00 46.43 32 PHE D O 1
ATOM 7085 N N . SER D 1 33 ? -0.695 69.674 159.915 1.00 48.95 33 SER D N 1
ATOM 7086 C CA . SER D 1 33 ? -0.670 70.190 158.555 1.00 48.95 33 SER D CA 1
ATOM 7087 C C . SER D 1 33 ? -0.630 69.035 157.562 1.00 48.95 33 SER D C 1
ATOM 7088 O O . SER D 1 33 ? -0.650 67.859 157.933 1.00 48.95 33 SER D O 1
ATOM 7091 N N . GLU D 1 34 ? -0.575 69.386 156.279 1.00 50.65 34 GLU D N 1
ATOM 7092 C CA . GLU D 1 34 ? -0.472 68.387 155.225 1.00 50.65 34 GLU D CA 1
ATOM 7093 C C . GLU D 1 34 ? 0.916 67.776 155.122 1.00 50.65 34 GLU D C 1
ATOM 7094 O O . GLU D 1 34 ? 1.089 66.794 154.392 1.00 50.65 34 GLU D O 1
ATOM 7096 N N . SER D 1 35 ? 1.904 68.327 155.827 1.00 52.08 35 SER D N 1
ATOM 7097 C CA . SER D 1 35 ? 3.255 67.779 155.780 1.00 52.08 35 SER D CA 1
ATOM 7098 C C . SER D 1 35 ? 3.352 66.489 156.586 1.00 52.08 35 SER D C 1
ATOM 7099 O O . SER D 1 35 ? 3.681 65.429 156.044 1.00 52.08 35 SER D O 1
ATOM 7102 N N . ASN D 1 36 ? 3.062 66.562 157.886 1.00 50.40 36 ASN D N 1
ATOM 7103 C CA . ASN D 1 36 ? 3.109 65.393 158.761 1.00 50.40 36 ASN D CA 1
ATOM 7104 C C . ASN D 1 36 ? 1.783 64.631 158.711 1.00 50.40 36 ASN D C 1
ATOM 7105 O O . ASN D 1 36 ? 1.078 64.463 159.704 1.00 50.40 36 ASN D O 1
ATOM 7110 N N . THR D 1 37 ? 1.453 64.166 157.509 1.00 48.88 37 THR D N 1
ATOM 7111 C CA . THR D 1 37 ? 0.230 63.408 157.275 1.00 48.88 37 THR D CA 1
ATOM 7112 C C . THR D 1 37 ? 0.437 62.558 156.035 1.00 48.88 37 THR D C 1
ATOM 7113 O O . THR D 1 37 ? 0.641 63.099 154.945 1.00 48.88 37 THR D O 1
ATOM 7117 N N . ARG D 1 38 ? 0.380 61.240 156.194 1.00 46.13 38 ARG D N 1
ATOM 7118 C CA . ARG D 1 38 ? 0.671 60.317 155.108 1.00 46.13 38 ARG D CA 1
ATOM 7119 C C . ARG D 1 38 ? -0.503 59.382 154.868 1.00 46.13 38 ARG D C 1
ATOM 7120 O O . ARG D 1 38 ? -1.257 59.051 155.787 1.00 46.13 38 ARG D O 1
ATOM 7128 N N . TYR D 1 39 ? -0.644 58.957 153.617 1.00 45.02 39 TYR D N 1
ATOM 7129 C CA . TYR D 1 39 ? -1.710 58.061 153.194 1.00 45.02 39 TYR D CA 1
ATOM 7130 C C . TYR D 1 39 ? -1.155 56.647 153.131 1.00 45.02 39 TYR D C 1
ATOM 7131 O O . TYR D 1 39 ? -0.079 56.427 152.567 1.00 45.02 39 TYR D O 1
ATOM 7140 N N . ILE D 1 40 ? -1.883 55.688 153.701 1.00 43.71 40 ILE D N 1
ATOM 7141 C CA . ILE D 1 40 ? -1.381 54.319 153.768 1.00 43.71 40 ILE D CA 1
ATOM 7142 C C . ILE D 1 40 ? -2.336 53.376 153.052 1.00 43.71 40 ILE D C 1
ATOM 7143 O O . ILE D 1 40 ? -3.343 53.809 152.482 1.00 43.71 40 ILE D O 1
ATOM 7148 N N . ASP D 1 41 ? -2.015 52.079 153.062 1.00 49.00 41 ASP D N 1
ATOM 7149 C CA . ASP D 1 41 ? -2.787 51.082 152.331 1.00 49.00 41 ASP D CA 1
ATOM 7150 C C . ASP D 1 41 ? -3.243 49.929 153.219 1.00 49.00 41 ASP D C 1
ATOM 7151 O O . ASP D 1 41 ? -3.547 48.846 152.707 1.00 49.00 41 ASP D O 1
ATOM 7156 N N . SER D 1 42 ? -3.294 50.131 154.533 1.00 48.16 42 SER D N 1
ATOM 7157 C CA . SER D 1 42 ? -3.722 49.091 155.455 1.00 48.16 42 SER D CA 1
ATOM 7158 C C . SER D 1 42 ? -4.471 49.728 156.613 1.00 48.16 42 SER D C 1
ATOM 7159 O O . SER D 1 42 ? -4.295 50.909 156.918 1.00 48.16 42 SER D O 1
ATOM 7162 N N . ARG D 1 43 ? -5.313 48.927 157.265 1.00 48.01 43 ARG D N 1
ATOM 7163 C CA . ARG D 1 43 ? -6.043 49.415 158.427 1.00 48.01 43 ARG D CA 1
ATOM 7164 C C . ARG D 1 43 ? -5.138 49.681 159.619 1.00 48.01 43 ARG D C 1
ATOM 7165 O O . ARG D 1 43 ? -5.550 50.392 160.541 1.00 48.01 43 ARG D O 1
ATOM 7173 N N . TYR D 1 44 ? -3.921 49.147 159.616 1.00 48.97 44 TYR D N 1
ATOM 7174 C CA . TYR D 1 44 ? -2.953 49.361 160.681 1.00 48.97 44 TYR D CA 1
ATOM 7175 C C . TYR D 1 44 ? -1.946 50.401 160.219 1.00 48.97 44 TYR D C 1
ATOM 7176 O O . TYR D 1 44 ? -1.430 50.315 159.100 1.00 48.97 44 TYR D O 1
ATOM 7185 N N . ALA D 1 45 ? -1.676 51.381 161.074 1.00 50.05 45 ALA D N 1
ATOM 7186 C CA . ALA D 1 45 ? -0.816 52.504 160.739 1.00 50.05 45 ALA D CA 1
ATOM 7187 C C . ALA D 1 45 ? 0.420 52.512 161.627 1.00 50.05 45 ALA D C 1
ATOM 7188 O O . ALA D 1 45 ? 0.328 52.284 162.838 1.00 50.05 45 ALA D O 1
ATOM 7190 N N . GLU D 1 46 ? 1.573 52.777 161.019 1.00 50.15 46 GLU D N 1
ATOM 7191 C CA . GLU D 1 46 ? 2.854 52.780 161.714 1.00 50.15 46 GLU D CA 1
ATOM 7192 C C . GLU D 1 46 ? 3.283 54.216 161.994 1.00 50.15 46 GLU D C 1
ATOM 7193 O O . GLU D 1 46 ? 3.292 55.055 161.087 1.00 50.15 46 GLU D O 1
ATOM 7195 N N . PHE D 1 47 ? 3.638 54.490 163.246 1.00 53.28 47 PHE D N 1
ATOM 7196 C CA . PHE D 1 47 ? 4.102 55.801 163.685 1.00 53.28 47 PHE D CA 1
ATOM 7197 C C . PHE D 1 47 ? 5.400 55.627 164.458 1.00 53.28 47 PHE D C 1
ATOM 7198 O O . PHE D 1 47 ? 5.415 54.961 165.498 1.00 53.28 47 PHE D O 1
ATOM 7206 N N . GLU D 1 48 ? 6.475 56.239 163.962 1.00 57.58 48 GLU D N 1
ATOM 7207 C CA . GLU D 1 48 ? 7.810 56.091 164.533 1.00 57.58 48 GLU D CA 1
ATOM 7208 C C . GLU D 1 48 ? 8.175 57.355 165.299 1.00 57.58 48 GLU D C 1
ATOM 7209 O O . GLU D 1 48 ? 8.358 58.420 164.700 1.00 57.58 48 GLU D O 1
ATOM 7211 N N . ARG D 1 49 ? 8.292 57.234 166.621 1.00 62.24 49 ARG D N 1
ATOM 7212 C CA . ARG D 1 49 ? 8.682 58.353 167.478 1.00 62.24 49 ARG D CA 1
ATOM 7213 C C . ARG D 1 49 ? 10.198 58.347 167.595 1.00 62.24 49 ARG D C 1
ATOM 7214 O O . ARG D 1 49 ? 10.768 57.829 168.555 1.00 62.24 49 ARG D O 1
ATOM 7216 N N . GLU D 1 50 ? 10.861 58.933 166.601 1.00 72.50 50 GLU D N 1
ATOM 7217 C CA . GLU D 1 50 ? 12.318 58.983 166.560 1.00 72.50 50 GLU D CA 1
ATOM 7218 C C . GLU D 1 50 ? 12.795 60.149 167.418 1.00 72.50 50 GLU D C 1
ATOM 7219 O O . GLU D 1 50 ? 12.698 61.311 167.009 1.00 72.50 50 GLU D O 1
ATOM 7221 N N . GLU D 1 51 ? 13.305 59.840 168.606 1.00 78.26 51 GLU D N 1
ATOM 7222 C CA . GLU D 1 51 ? 13.890 60.825 169.512 1.00 78.26 51 GLU D CA 1
ATOM 7223 C C . GLU D 1 51 ? 15.339 60.407 169.737 1.00 78.26 51 GLU D C 1
ATOM 7224 O O . GLU D 1 51 ? 15.662 59.736 170.720 1.00 78.26 51 GLU D O 1
ATOM 7226 N N . LYS D 1 52 ? 16.209 60.811 168.819 1.00 82.16 52 LYS D N 1
ATOM 7227 C CA . LYS D 1 52 ? 17.612 60.419 168.837 1.00 82.16 52 LYS D CA 1
ATOM 7228 C C . LYS D 1 52 ? 18.396 61.447 168.028 1.00 82.16 52 LYS D C 1
ATOM 7229 O O . LYS D 1 52 ? 17.886 62.524 167.700 1.00 82.16 52 LYS D O 1
ATOM 7231 N N . GLY D 1 53 ? 19.644 61.116 167.707 1.00 83.70 53 GLY D N 1
ATOM 7232 C CA . GLY D 1 53 ? 20.524 62.000 166.958 1.00 83.70 53 GLY D CA 1
ATOM 7233 C C . GLY D 1 53 ? 20.824 61.395 165.594 1.00 83.70 53 GLY D C 1
ATOM 7234 O O . GLY D 1 53 ? 21.239 60.234 165.500 1.00 83.70 53 GLY D O 1
ATOM 7235 N N . VAL D 1 54 ? 20.608 62.183 164.542 1.00 80.25 54 VAL D N 1
ATOM 7236 C CA . VAL D 1 54 ? 20.991 61.823 163.183 1.00 80.25 54 VAL D CA 1
ATOM 7237 C C . VAL D 1 54 ? 22.010 62.812 162.630 1.00 80.25 54 VAL D C 1
ATOM 7238 O O . VAL D 1 54 ? 22.016 63.109 161.434 1.00 80.25 54 VAL D O 1
ATOM 7240 N N . THR D 1 55 ? 22.876 63.326 163.500 1.00 71.79 55 THR D N 1
ATOM 7241 C CA . THR D 1 55 ? 23.811 64.373 163.111 1.00 71.79 55 THR D CA 1
ATOM 7242 C C . THR D 1 55 ? 24.869 63.838 162.155 1.00 71.79 55 THR D C 1
ATOM 7243 O O . THR D 1 55 ? 25.348 62.709 162.298 1.00 71.79 55 THR D O 1
ATOM 7245 N N . LYS D 1 56 ? 25.228 64.658 161.171 1.00 64.17 56 LYS D N 1
ATOM 7246 C CA . LYS D 1 56 ? 26.322 64.341 160.279 1.00 64.17 56 LYS D CA 1
ATOM 7247 C C . LYS D 1 56 ? 27.647 64.842 160.827 1.00 64.17 56 LYS D C 1
ATOM 7248 O O . LYS D 1 56 ? 27.698 65.769 161.628 1.00 64.17 56 LYS D O 1
ATOM 7249 N N . MET D 1 57 ? 28.729 64.212 160.380 1.00 57.45 57 MET D N 1
ATOM 7250 C CA . MET D 1 57 ? 30.056 64.556 160.867 1.00 57.45 57 MET D CA 1
ATOM 7251 C C . MET D 1 57 ? 31.065 64.340 159.752 1.00 57.45 57 MET D C 1
ATOM 7252 O O . MET D 1 57 ? 30.802 63.636 158.775 1.00 57.45 57 MET D O 1
ATOM 7254 N N . ASN D 1 58 ? 32.229 64.964 159.908 1.00 56.66 58 ASN D N 1
ATOM 7255 C CA . ASN D 1 58 ? 33.284 64.842 158.916 1.00 56.66 58 ASN D CA 1
ATOM 7256 C C . ASN D 1 58 ? 33.823 63.417 158.871 1.00 56.66 58 ASN D C 1
ATOM 7257 O O . ASN D 1 58 ? 33.858 62.709 159.879 1.00 56.66 58 ASN D O 1
ATOM 7259 N N . ALA D 1 59 ? 34.244 62.999 157.682 1.00 56.27 59 ALA D N 1
ATOM 7260 C CA . ALA D 1 59 ? 34.772 61.660 157.473 1.00 56.27 59 ALA D CA 1
ATOM 7261 C C . ALA D 1 59 ? 35.945 61.756 156.506 1.00 56.27 59 ALA D C 1
ATOM 7262 O O . ALA D 1 59 ? 36.455 62.843 156.221 1.00 56.27 59 ALA D O 1
ATOM 7264 N N . MET D 1 60 ? 36.380 60.609 156.001 1.00 57.45 60 MET D N 1
ATOM 7265 C CA . MET D 1 60 ? 37.468 60.533 155.039 1.00 57.45 60 MET D CA 1
ATOM 7266 C C . MET D 1 60 ? 36.920 60.193 153.662 1.00 57.45 60 MET D C 1
ATOM 7267 O O . MET D 1 60 ? 35.722 59.962 153.480 1.00 57.45 60 MET D O 1
ATOM 7269 N N . ALA D 1 61 ? 37.822 60.163 152.680 1.00 60.62 61 ALA D N 1
ATOM 7270 C CA . ALA D 1 61 ? 37.422 59.827 151.319 1.00 60.62 61 ALA D CA 1
ATOM 7271 C C . ALA D 1 61 ? 36.953 58.385 151.194 1.00 60.62 61 ALA D C 1
ATOM 7272 O O . ALA D 1 61 ? 36.251 58.054 150.234 1.00 60.62 61 ALA D O 1
ATOM 7274 N N . ARG D 1 62 ? 37.332 57.523 152.134 1.00 63.93 62 ARG D N 1
ATOM 7275 C CA . ARG D 1 62 ? 36.871 56.143 152.164 1.00 63.93 62 ARG D CA 1
ATOM 7276 C C . ARG D 1 62 ? 36.734 55.704 153.614 1.00 63.93 62 ARG D C 1
ATOM 7277 O O . ARG D 1 62 ? 37.339 56.284 154.519 1.00 63.93 62 ARG D O 1
ATOM 7279 N N . GLY D 1 63 ? 35.927 54.669 153.829 1.00 62.08 63 GLY D N 1
ATOM 7280 C CA . GLY D 1 63 ? 35.737 54.154 155.170 1.00 62.08 63 GLY D CA 1
ATOM 7281 C C . GLY D 1 63 ? 34.301 54.141 155.649 1.00 62.08 63 GLY D C 1
ATOM 7282 O O . GLY D 1 63 ? 34.051 54.171 156.858 1.00 62.08 63 GLY D O 1
ATOM 7283 N N . GLY D 1 64 ? 33.349 54.103 154.720 1.00 59.67 64 GLY D N 1
ATOM 7284 C CA . GLY D 1 64 ? 31.951 53.998 155.091 1.00 59.67 64 GLY D CA 1
ATOM 7285 C C . GLY D 1 64 ? 31.425 55.209 155.831 1.00 59.67 64 GLY D C 1
ATOM 7286 O O . GLY D 1 64 ? 31.193 56.260 155.227 1.00 59.67 64 GLY D O 1
ATOM 7287 N N . SER D 1 65 ? 31.192 55.042 157.136 1.00 54.95 65 SER D N 1
ATOM 7288 C CA . SER D 1 65 ? 30.736 56.094 158.040 1.00 54.95 65 SER D CA 1
ATOM 7289 C C . SER D 1 65 ? 29.284 56.472 157.777 1.00 54.95 65 SER D C 1
ATOM 7290 O O . SER D 1 65 ? 28.822 56.451 156.632 1.00 54.95 65 SER D O 1
ATOM 7292 N N . ARG D 1 66 ? 28.559 56.807 158.837 1.00 48.24 66 ARG D N 1
ATOM 7293 C CA . ARG D 1 66 ? 27.157 57.180 158.723 1.00 48.24 66 ARG D CA 1
ATOM 7294 C C . ARG D 1 66 ? 26.737 58.072 159.886 1.00 48.24 66 ARG D C 1
ATOM 7295 O O . ARG D 1 66 ? 27.559 58.777 160.470 1.00 48.24 66 ARG D O 1
ATOM 7297 N N . LYS D 1 73 ? 16.988 52.002 165.434 1.00 69.02 73 LYS D N 1
ATOM 7298 C CA . LYS D 1 73 ? 16.743 52.023 166.871 1.00 69.02 73 LYS D CA 1
ATOM 7299 C C . LYS D 1 73 ? 15.665 53.040 167.230 1.00 69.02 73 LYS D C 1
ATOM 7300 O O . LYS D 1 73 ? 15.812 53.802 168.186 1.00 69.02 73 LYS D O 1
ATOM 7302 N N . ALA D 1 74 ? 14.581 53.043 166.459 1.00 66.41 74 ALA D N 1
ATOM 7303 C CA . ALA D 1 74 ? 13.466 53.959 166.661 1.00 66.41 74 ALA D CA 1
ATOM 7304 C C . ALA D 1 74 ? 12.236 53.176 167.095 1.00 66.41 74 ALA D C 1
ATOM 7305 O O . ALA D 1 74 ? 11.836 52.219 166.424 1.00 66.41 74 ALA D O 1
ATOM 7307 N N . ARG D 1 75 ? 11.640 53.587 168.211 1.00 59.40 75 ARG D N 1
ATOM 7308 C CA . ARG D 1 75 ? 10.441 52.932 168.722 1.00 59.40 75 ARG D CA 1
ATOM 7309 C C . ARG D 1 75 ? 9.240 53.354 167.889 1.00 59.40 75 ARG D C 1
ATOM 7310 O O . ARG D 1 75 ? 8.862 54.529 167.887 1.00 59.40 75 ARG D O 1
ATOM 7318 N N . LYS D 1 76 ? 8.636 52.409 167.177 1.00 57.25 76 LYS D N 1
ATOM 7319 C CA . LYS D 1 76 ? 7.416 52.674 166.431 1.00 57.25 76 LYS D CA 1
ATOM 7320 C C . LYS D 1 76 ? 6.322 51.727 166.895 1.00 57.25 76 LYS D C 1
ATOM 7321 O O . LYS D 1 76 ? 6.598 50.589 167.288 1.00 57.25 76 LYS D O 1
ATOM 7327 N N . GLU D 1 77 ? 5.078 52.202 166.847 1.00 58.86 77 GLU D N 1
ATOM 7328 C CA . GLU D 1 77 ? 3.938 51.451 167.349 1.00 58.86 77 GLU D CA 1
ATOM 7329 C C . GLU D 1 77 ? 2.871 51.350 166.273 1.00 58.86 77 GLU D C 1
ATOM 7330 O O . GLU D 1 77 ? 2.725 52.240 165.431 1.00 58.86 77 GLU D O 1
ATOM 7336 N N . ILE D 1 78 ? 2.128 50.249 166.310 1.00 51.86 78 ILE D N 1
ATOM 7337 C CA . ILE D 1 78 ? 1.065 49.964 165.354 1.00 51.86 78 ILE D CA 1
ATOM 7338 C C . ILE D 1 78 ? -0.266 50.069 166.080 1.00 51.86 78 ILE D C 1
ATOM 7339 O O . ILE D 1 78 ? -0.432 49.508 167.170 1.00 51.86 78 ILE D O 1
ATOM 7344 N N . ILE D 1 79 ? -1.212 50.796 165.483 1.00 51.97 79 ILE D N 1
ATOM 7345 C CA . ILE D 1 79 ? -2.531 50.999 166.061 1.00 51.97 79 ILE D CA 1
ATOM 7346 C C . ILE D 1 79 ? -3.584 50.721 164.997 1.00 51.97 79 ILE D C 1
ATOM 7347 O O . ILE D 1 79 ? -3.295 50.645 163.803 1.00 51.97 79 ILE D O 1
ATOM 7352 N N . GLU D 1 80 ? -4.822 50.571 165.457 1.00 51.08 80 GLU D N 1
ATOM 7353 C CA . GLU D 1 80 ? -5.978 50.409 164.587 1.00 51.08 80 GLU D CA 1
ATOM 7354 C C . GLU D 1 80 ? -6.598 51.776 164.337 1.00 51.08 80 GLU D C 1
ATOM 7355 O O . GLU D 1 80 ? -6.912 52.502 165.286 1.00 51.08 80 GLU D O 1
ATOM 7361 N N . VAL D 1 81 ? -6.768 52.125 163.066 1.00 45.17 81 VAL D N 1
ATOM 7362 C CA . VAL D 1 81 ? -7.334 53.421 162.697 1.00 45.17 81 VAL D CA 1
ATOM 7363 C C . VAL D 1 81 ? -8.852 53.344 162.806 1.00 45.17 81 VAL D C 1
ATOM 7364 O O . VAL D 1 81 ? -9.478 52.510 162.134 1.00 45.17 81 VAL D O 1
ATOM 7368 N N . PRO D 1 82 ? -9.480 54.176 163.635 1.00 41.72 82 PRO D N 1
ATOM 7369 C CA . PRO D 1 82 ? -10.938 54.116 163.777 1.00 41.72 82 PRO D CA 1
ATOM 7370 C C . PRO D 1 82 ? -11.643 54.393 162.459 1.00 41.72 82 PRO D C 1
ATOM 7371 O O . PRO D 1 82 ? -11.213 55.230 161.664 1.00 41.72 82 PRO D O 1
ATOM 7375 N N . PHE D 1 83 ? -12.741 53.679 162.239 1.00 41.10 83 PHE D N 1
ATOM 7376 C CA . PHE D 1 83 ? -13.549 53.822 161.039 1.00 41.10 83 PHE D CA 1
ATOM 7377 C C . PHE D 1 83 ? -14.779 54.663 161.351 1.00 41.10 83 PHE D C 1
ATOM 7378 O O . PHE D 1 83 ? -15.417 54.483 162.392 1.00 41.10 83 PHE D O 1
ATOM 7386 N N . ALA D 1 84 ? -15.107 55.583 160.447 1.00 41.02 84 ALA D N 1
ATOM 7387 C CA . ALA D 1 84 ? -16.216 56.512 160.652 1.00 41.02 84 ALA D CA 1
ATOM 7388 C C . ALA D 1 84 ? -16.938 56.744 159.332 1.00 41.02 84 ALA D C 1
ATOM 7389 O O . ALA D 1 84 ? -16.535 57.612 158.542 1.00 41.02 84 ALA D O 1
ATOM 7391 N N . PRO D 1 85 ? -18.005 55.996 159.056 1.00 41.71 85 PRO D N 1
ATOM 7392 C CA . PRO D 1 85 ? -18.804 56.263 157.859 1.00 41.71 85 PRO D CA 1
ATOM 7393 C C . PRO D 1 85 ? -19.964 57.199 158.151 1.00 41.71 85 PRO D C 1
ATOM 7394 O O . PRO D 1 85 ? -20.619 57.124 159.192 1.00 41.71 85 PRO D O 1
ATOM 7398 N N . LEU D 1 86 ? -20.206 58.106 157.214 1.00 46.23 86 LEU D N 1
ATOM 7399 C CA . LEU D 1 86 ? -21.374 58.976 157.220 1.00 46.23 86 LEU D CA 1
ATOM 7400 C C . LEU D 1 86 ? -22.199 58.730 155.969 1.00 46.23 86 LEU D C 1
ATOM 7401 O O . LEU D 1 86 ? -22.652 59.660 155.301 1.00 46.23 86 LEU D O 1
ATOM 7403 N N . ASP D 1 87 ? -22.401 57.454 155.647 1.00 51.00 87 ASP D N 1
ATOM 7404 C CA . ASP D 1 87 ? -23.013 57.038 154.392 1.00 51.00 87 ASP D CA 1
ATOM 7405 C C . ASP D 1 87 ? -24.469 57.462 154.288 1.00 51.00 87 ASP D C 1
ATOM 7406 O O . ASP D 1 87 ? -25.107 57.240 153.254 1.00 51.00 87 ASP D O 1
ATOM 7408 N N . GLY D 1 88 ? -25.010 58.063 155.344 1.00 57.88 88 GLY D N 1
ATOM 7409 C CA . GLY D 1 88 ? -26.379 58.525 155.286 1.00 57.88 88 GLY D CA 1
ATOM 7410 C C . GLY D 1 88 ? -26.549 59.589 154.226 1.00 57.88 88 GLY D C 1
ATOM 7411 O O . GLY D 1 88 ? -26.162 60.745 154.418 1.00 57.88 88 GLY D O 1
ATOM 7412 N N . VAL D 1 89 ? -27.147 59.201 153.103 1.00 62.23 89 VAL D N 1
ATOM 7413 C CA . VAL D 1 89 ? -27.343 60.083 151.963 1.00 62.23 89 VAL D CA 1
ATOM 7414 C C . VAL D 1 89 ? -28.250 59.384 150.967 1.00 62.23 89 VAL D C 1
ATOM 7415 O O . VAL D 1 89 ? -28.110 58.181 150.737 1.00 62.23 89 VAL D O 1
ATOM 7417 N N . THR D 1 90 ? -29.174 60.140 150.383 1.00 65.30 90 THR D N 1
ATOM 7418 C CA . THR D 1 90 ? -30.092 59.614 149.386 1.00 65.30 90 THR D CA 1
ATOM 7419 C C . THR D 1 90 ? -29.949 60.425 148.109 1.00 65.30 90 THR D C 1
ATOM 7420 O O . THR D 1 90 ? -29.958 61.659 148.150 1.00 65.30 90 THR D O 1
ATOM 7422 N N . VAL D 1 91 ? -29.807 59.733 146.983 1.00 69.66 91 VAL D N 1
ATOM 7423 C CA . VAL D 1 91 ? -29.743 60.399 145.692 1.00 69.66 91 VAL D CA 1
ATOM 7424 C C . VAL D 1 91 ? -31.145 60.809 145.262 1.00 69.66 91 VAL D C 1
ATOM 7425 O O . VAL D 1 91 ? -32.072 59.993 145.276 1.00 69.66 91 VAL D O 1
ATOM 7427 N N . ALA D 1 92 ? -31.297 62.072 144.876 1.00 69.41 92 ALA D N 1
ATOM 7428 C CA . ALA D 1 92 ? -32.604 62.631 144.538 1.00 69.41 92 ALA D CA 1
ATOM 7429 C C . ALA D 1 92 ? -33.038 62.317 143.113 1.00 69.41 92 ALA D C 1
ATOM 7430 O O . ALA D 1 92 ? -34.074 62.809 142.659 1.00 69.41 92 ALA D O 1
ATOM 7432 N N . SER D 1 93 ? -32.236 61.535 142.384 1.00 71.14 93 SER D N 1
ATOM 7433 C CA . SER D 1 93 ? -32.472 61.168 140.989 1.00 71.14 93 SER D CA 1
ATOM 7434 C C . SER D 1 93 ? -32.339 62.383 140.079 1.00 71.14 93 SER D C 1
ATOM 7435 O O . SER D 1 93 ? -32.394 62.259 138.851 1.00 71.14 93 SER D O 1
ATOM 7437 N N . GLU D 1 94 ? -32.158 63.562 140.679 1.00 70.99 94 GLU D N 1
ATOM 7438 C CA . GLU D 1 94 ? -31.713 64.728 139.928 1.00 70.99 94 GLU D CA 1
ATOM 7439 C C . GLU D 1 94 ? -30.258 65.034 140.244 1.00 70.99 94 GLU D C 1
ATOM 7440 O O . GLU D 1 94 ? -29.546 65.628 139.428 1.00 70.99 94 GLU D O 1
ATOM 7442 N N . VAL D 1 95 ? -29.801 64.626 141.429 1.00 68.13 95 VAL D N 1
ATOM 7443 C CA . VAL D 1 95 ? -28.394 64.692 141.793 1.00 68.13 95 VAL D CA 1
ATOM 7444 C C . VAL D 1 95 ? -27.670 63.472 141.243 1.00 68.13 95 VAL D C 1
ATOM 7445 O O . VAL D 1 95 ? -26.544 63.172 141.649 1.00 68.13 95 VAL D O 1
ATOM 7447 N N . GLU D 1 96 ? -28.319 62.757 140.324 1.00 69.14 96 GLU D N 1
ATOM 7448 C CA . GLU D 1 96 ? -27.689 61.682 139.571 1.00 69.14 96 GLU D CA 1
ATOM 7449 C C . GLU D 1 96 ? -26.870 62.219 138.405 1.00 69.14 96 GLU D C 1
ATOM 7450 O O . GLU D 1 96 ? -26.515 61.468 137.490 1.00 69.14 96 GLU D O 1
ATOM 7452 N N . ALA D 1 97 ? -26.568 63.518 138.424 1.00 71.16 97 ALA D N 1
ATOM 7453 C CA . ALA D 1 97 ? -25.693 64.161 137.458 1.00 71.16 97 ALA D CA 1
ATOM 7454 C C . ALA D 1 97 ? -24.222 63.893 137.732 1.00 71.16 97 ALA D C 1
ATOM 7455 O O . ALA D 1 97 ? -23.361 64.594 137.188 1.00 71.16 97 ALA D O 1
ATOM 7457 N N . PHE D 1 98 ? -23.913 62.894 138.560 1.00 71.96 98 PHE D N 1
ATOM 7458 C CA . PHE D 1 98 ? -22.541 62.492 138.831 1.00 71.96 98 PHE D CA 1
ATOM 7459 C C . PHE D 1 98 ? -21.886 61.812 137.641 1.00 71.96 98 PHE D C 1
ATOM 7460 O O . PHE D 1 98 ? -20.760 61.318 137.763 1.00 71.96 98 PHE D O 1
ATOM 7462 N N . ARG D 1 99 ? -22.571 61.765 136.504 1.00 79.45 99 ARG D N 1
ATOM 7463 C CA . ARG D 1 99 ? -21.959 61.376 135.234 1.00 79.45 99 ARG D CA 1
ATOM 7464 C C . ARG D 1 99 ? -21.339 62.603 134.563 1.00 79.45 99 ARG D C 1
ATOM 7465 O O . ARG D 1 99 ? -21.714 63.018 133.467 1.00 79.45 99 ARG D O 1
ATOM 7467 N N . GLN D 1 100 ? -20.367 63.184 135.266 1.00 84.81 100 GLN D N 1
ATOM 7468 C CA . GLN D 1 100 ? -19.701 64.403 134.829 1.00 84.81 100 GLN D CA 1
ATOM 7469 C C . GLN D 1 100 ? -18.636 64.095 133.786 1.00 84.81 100 GLN D C 1
ATOM 7470 O O . GLN D 1 100 ? -18.568 62.973 133.274 1.00 84.81 100 GLN D O 1
ATOM 7472 N N . TYR D 1 101 ? -17.799 65.087 133.481 1.00 90.30 101 TYR D N 1
ATOM 7473 C CA . TYR D 1 101 ? -16.816 65.011 132.406 1.00 90.30 101 TYR D CA 1
ATOM 7474 C C . TYR D 1 101 ? -17.454 64.523 131.112 1.00 90.30 101 TYR D C 1
ATOM 7475 O O . TYR D 1 101 ? -18.495 65.045 130.705 1.00 90.30 101 TYR D O 1
ATOM 7477 N N . GLY D 1 102 ? -16.869 63.500 130.489 1.00 95.51 102 GLY D N 1
ATOM 7478 C CA . GLY D 1 102 ? -17.326 63.044 129.190 1.00 95.51 102 GLY D CA 1
ATOM 7479 C C . GLY D 1 102 ? -17.546 64.197 128.232 1.00 95.51 102 GLY D C 1
ATOM 7480 O O . GLY D 1 102 ? -16.599 64.895 127.859 1.00 95.51 102 GLY D O 1
ATOM 7481 N N . THR D 1 103 ? -18.797 64.404 127.827 1.00 92.89 103 THR D N 1
ATOM 7482 C CA . THR D 1 103 ? -19.214 65.641 127.184 1.00 92.89 103 THR D CA 1
ATOM 7483 C C . THR D 1 103 ? -20.028 66.524 128.118 1.00 92.89 103 THR D C 1
ATOM 7484 O O . THR D 1 103 ? -19.989 67.751 127.985 1.00 92.89 103 THR D O 1
ATOM 7486 N N . GLU D 1 104 ? -20.751 65.919 129.062 1.00 90.09 104 GLU D N 1
ATOM 7487 C CA . GLU D 1 104 ? -21.514 66.605 130.100 1.00 90.09 104 GLU D CA 1
ATOM 7488 C C . GLU D 1 104 ? -22.502 67.630 129.563 1.00 90.09 104 GLU D C 1
ATOM 7489 O O . GLU D 1 104 ? -22.752 67.711 128.356 1.00 90.09 104 GLU D O 1
ATOM 7491 N N . SER D 1 105 ? -23.080 68.401 130.480 1.00 85.55 105 SER D N 1
ATOM 7492 C CA . SER D 1 105 ? -23.898 69.564 130.168 1.00 85.55 105 SER D CA 1
ATOM 7493 C C . SER D 1 105 ? -23.605 70.635 131.205 1.00 85.55 105 SER D C 1
ATOM 7494 O O . SER D 1 105 ? -24.499 71.400 131.580 1.00 85.55 105 SER D O 1
ATOM 7496 N N . GLN D 1 106 ? -22.350 70.688 131.664 1.00 81.96 106 GLN D N 1
ATOM 7497 C CA . GLN D 1 106 ? -21.980 71.262 132.955 1.00 81.96 106 GLN D CA 1
ATOM 7498 C C . GLN D 1 106 ? -22.706 72.560 133.274 1.00 81.96 106 GLN D C 1
ATOM 7499 O O . GLN D 1 106 ? -23.561 72.576 134.167 1.00 81.96 106 GLN D O 1
ATOM 7501 N N . THR D 1 107 ? -22.423 73.619 132.509 1.00 84.06 107 THR D N 1
ATOM 7502 C CA . THR D 1 107 ? -23.024 74.932 132.719 1.00 84.06 107 THR D CA 1
ATOM 7503 C C . THR D 1 107 ? -23.104 75.256 134.203 1.00 84.06 107 THR D C 1
ATOM 7504 O O . THR D 1 107 ? -22.086 75.513 134.853 1.00 84.06 107 THR D O 1
ATOM 7506 N N . ALA D 1 108 ? -24.321 75.243 134.742 1.00 81.83 108 ALA D N 1
ATOM 7507 C CA . ALA D 1 108 ? -24.535 75.195 136.177 1.00 81.83 108 ALA D CA 1
ATOM 7508 C C . ALA D 1 108 ? -25.194 73.908 136.639 1.00 81.83 108 ALA D C 1
ATOM 7509 O O . ALA D 1 108 ? -24.896 73.452 137.747 1.00 81.83 108 ALA D O 1
ATOM 7511 N N . SER D 1 109 ? -26.038 73.291 135.813 1.00 81.30 109 SER D N 1
ATOM 7512 C CA . SER D 1 109 ? -26.816 72.123 136.202 1.00 81.30 109 SER D CA 1
ATOM 7513 C C . SER D 1 109 ? -25.937 70.960 136.643 1.00 81.30 109 SER D C 1
ATOM 7514 O O . SER D 1 109 ? -26.167 70.374 137.705 1.00 81.30 109 SER D O 1
ATOM 7516 N N . VAL D 1 110 ? -24.930 70.617 135.845 1.00 76.42 110 VAL D N 1
ATOM 7517 C CA . VAL D 1 110 ? -24.084 69.466 136.154 1.00 76.42 110 VAL D CA 1
ATOM 7518 C C . VAL D 1 110 ? -22.812 69.853 136.894 1.00 76.42 110 VAL D C 1
ATOM 7519 O O . VAL D 1 110 ? -21.893 69.043 137.023 1.00 76.42 110 VAL D O 1
ATOM 7521 N N . GLU D 1 111 ? -22.733 71.089 137.381 1.00 71.57 111 GLU D N 1
ATOM 7522 C CA . GLU D 1 111 ? -21.560 71.530 138.122 1.00 71.57 111 GLU D CA 1
ATOM 7523 C C . GLU D 1 111 ? -21.916 71.905 139.555 1.00 71.57 111 GLU D C 1
ATOM 7524 O O . GLU D 1 111 ? -21.295 71.410 140.500 1.00 71.57 111 GLU D O 1
ATOM 7526 N N . ALA D 1 112 ? -22.914 72.776 139.725 1.00 68.11 112 ALA D N 1
ATOM 7527 C CA . ALA D 1 112 ? -23.237 73.301 141.044 1.00 68.11 112 ALA D CA 1
ATOM 7528 C C . ALA D 1 112 ? -23.840 72.252 141.964 1.00 68.11 112 ALA D C 1
ATOM 7529 O O . ALA D 1 112 ? -23.584 72.293 143.169 1.00 68.11 112 ALA D O 1
ATOM 7531 N N . LEU D 1 113 ? -24.634 71.320 141.435 1.00 66.33 113 LEU D N 1
ATOM 7532 C CA . LEU D 1 113 ? -25.174 70.257 142.277 1.00 66.33 113 LEU D CA 1
ATOM 7533 C C . LEU D 1 113 ? -24.056 69.387 142.842 1.00 66.33 113 LEU D C 1
ATOM 7534 O O . LEU D 1 113 ? -24.022 69.097 144.048 1.00 66.33 113 LEU D O 1
ATOM 7536 N N . VAL D 1 114 ? -23.125 68.971 141.981 1.00 61.82 114 VAL D N 1
ATOM 7537 C CA . VAL D 1 114 ? -21.986 68.179 142.431 1.00 61.82 114 VAL D CA 1
ATOM 7538 C C . VAL D 1 114 ? -21.152 68.973 143.424 1.00 61.82 114 VAL D C 1
ATOM 7539 O O . VAL D 1 114 ? -20.715 68.443 144.452 1.00 61.82 114 VAL D O 1
ATOM 7543 N N . GLN D 1 115 ? -20.923 70.255 143.137 1.00 61.78 115 GLN D N 1
ATOM 7544 C CA . GLN D 1 115 ? -20.120 71.075 144.036 1.00 61.78 115 GLN D CA 1
ATOM 7545 C C . GLN D 1 115 ? -20.779 71.202 145.401 1.00 61.78 115 GLN D C 1
ATOM 7546 O O . GLN D 1 115 ? -20.103 71.129 146.431 1.00 61.78 115 GLN D O 1
ATOM 7552 N N . ARG D 1 116 ? -22.101 71.386 145.434 1.00 59.05 116 ARG D N 1
ATOM 7553 C CA . ARG D 1 116 ? -22.802 71.519 146.706 1.00 59.05 116 ARG D CA 1
ATOM 7554 C C . ARG D 1 116 ? -22.772 70.217 147.497 1.00 59.05 116 ARG D C 1
ATOM 7555 O O . ARG D 1 116 ? -22.556 70.232 148.715 1.00 59.05 116 ARG D O 1
ATOM 7557 N N . LYS D 1 117 ? -22.992 69.083 146.829 1.00 56.34 117 LYS D N 1
ATOM 7558 C CA . LYS D 1 117 ? -22.926 67.801 147.526 1.00 56.34 117 LYS D CA 1
ATOM 7559 C C . LYS D 1 117 ? -21.533 67.562 148.099 1.00 56.34 117 LYS D C 1
ATOM 7560 O O . LYS D 1 117 ? -21.381 67.148 149.258 1.00 56.34 117 LYS D O 1
ATOM 7562 N N . ILE D 1 118 ? -20.500 67.835 147.300 1.00 54.36 118 ILE D N 1
ATOM 7563 C CA . ILE D 1 118 ? -19.132 67.641 147.764 1.00 54.36 118 ILE D CA 1
ATOM 7564 C C . ILE D 1 118 ? -18.824 68.580 148.919 1.00 54.36 118 ILE D C 1
ATOM 7565 O O . ILE D 1 118 ? -18.170 68.191 149.889 1.00 54.36 118 ILE D O 1
ATOM 7570 N N . GLU D 1 119 ? -19.288 69.829 148.841 1.00 54.55 119 GLU D N 1
ATOM 7571 C CA . GLU D 1 119 ? -19.036 70.778 149.918 1.00 54.55 119 GLU D CA 1
ATOM 7572 C C . GLU D 1 119 ? -19.712 70.340 151.209 1.00 54.55 119 GLU D C 1
ATOM 7573 O O . GLU D 1 119 ? -19.136 70.473 152.293 1.00 54.55 119 GLU D O 1
ATOM 7575 N N . HIS D 1 120 ? -20.933 69.811 151.115 1.00 55.60 120 HIS D N 1
ATOM 7576 C CA . HIS D 1 120 ? -21.612 69.307 152.306 1.00 55.60 120 HIS D CA 1
ATOM 7577 C C . HIS D 1 120 ? -20.842 68.146 152.926 1.00 55.60 120 HIS D C 1
ATOM 7578 O O . HIS D 1 120 ? -20.611 68.107 154.146 1.00 55.60 120 HIS D O 1
ATOM 7585 N N . ILE D 1 121 ? -20.437 67.185 152.093 1.00 50.30 121 ILE D N 1
ATOM 7586 C CA . ILE D 1 121 ? -19.700 66.031 152.602 1.00 50.30 121 ILE D CA 1
ATOM 7587 C C . ILE D 1 121 ? -18.391 66.476 153.235 1.00 50.30 121 ILE D C 1
ATOM 7588 O O . ILE D 1 121 ? -18.001 65.989 154.304 1.00 50.30 121 ILE D O 1
ATOM 7593 N N . GLN D 1 122 ? -17.692 67.410 152.589 1.00 51.41 122 GLN D N 1
ATOM 7594 C CA . GLN D 1 122 ? -16.432 67.902 153.126 1.00 51.41 122 GLN D CA 1
ATOM 7595 C C . GLN D 1 122 ? -16.639 68.654 154.432 1.00 51.41 122 GLN D C 1
ATOM 7596 O O . GLN D 1 122 ? -15.793 68.586 155.322 1.00 51.41 122 GLN D O 1
ATOM 7602 N N . ARG D 1 123 ? -17.745 69.388 154.562 1.00 49.10 123 ARG D N 1
ATOM 7603 C CA . ARG D 1 123 ? -18.018 70.071 155.821 1.00 49.10 123 ARG D CA 1
ATOM 7604 C C . ARG D 1 123 ? -18.218 69.073 156.952 1.00 49.10 123 ARG D C 1
ATOM 7605 O O . ARG D 1 123 ? -17.666 69.242 158.049 1.00 49.10 123 ARG D O 1
ATOM 7607 N N . SER D 1 124 ? -18.993 68.016 156.701 1.00 47.55 124 SER D N 1
ATOM 7608 C CA . SER D 1 124 ? -19.191 66.999 157.734 1.00 47.55 124 SER D CA 1
ATOM 7609 C C . SER D 1 124 ? -17.873 66.316 158.093 1.00 47.55 124 SER D C 1
ATOM 7610 O O . SER D 1 124 ? -17.544 66.142 159.277 1.00 47.55 124 SER D O 1
ATOM 7613 N N . HIS D 1 125 ? -17.096 65.937 157.075 1.00 43.59 125 HIS D N 1
ATOM 7614 C CA . HIS D 1 125 ? -15.818 65.278 157.319 1.00 43.59 125 HIS D CA 1
ATOM 7615 C C . HIS D 1 125 ? -14.859 66.195 158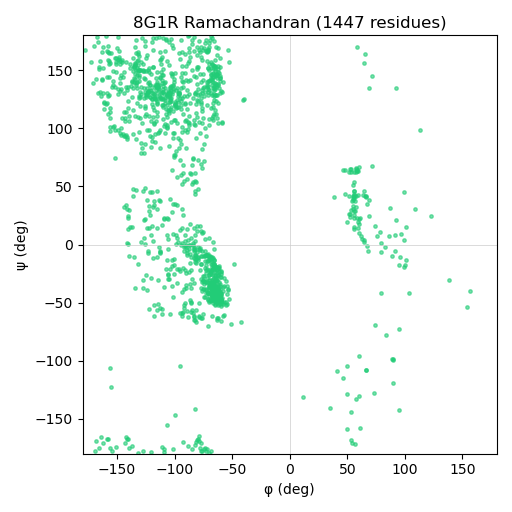.060 1.00 43.59 125 HIS D C 1
ATOM 7616 O O . HIS D 1 125 ? -14.114 65.743 158.934 1.00 43.59 125 HIS D O 1
ATOM 7623 N N . GLY D 1 126 ? -14.847 67.480 157.715 1.00 44.63 126 GLY D N 1
ATOM 7624 C CA . GLY D 1 126 ? -13.974 68.414 158.397 1.00 44.63 126 GLY D CA 1
ATOM 7625 C C . GLY D 1 126 ? -14.362 68.615 159.844 1.00 44.63 126 GLY D C 1
ATOM 7626 O O . GLY D 1 126 ? -13.501 68.770 160.708 1.00 44.63 126 GLY D O 1
ATOM 7627 N N . ILE D 1 127 ? -15.665 68.620 160.131 1.00 46.37 127 ILE D N 1
ATOM 7628 C CA . ILE D 1 127 ? -16.099 68.676 161.524 1.00 46.37 127 ILE D CA 1
ATOM 7629 C C . ILE D 1 127 ? -15.602 67.453 162.280 1.00 46.37 127 ILE D C 1
ATOM 7630 O O . ILE D 1 127 ? -15.066 67.562 163.392 1.00 46.37 127 ILE D O 1
ATOM 7635 N N . TYR D 1 128 ? -15.749 66.271 161.677 1.00 43.64 128 TYR D N 1
ATOM 7636 C CA . TYR D 1 128 ? -15.278 65.049 162.327 1.00 43.64 128 TYR D CA 1
ATOM 7637 C C . TYR D 1 128 ? -13.773 65.096 162.567 1.00 43.64 128 TYR D C 1
ATOM 7638 O O . TYR D 1 128 ? -13.285 64.725 163.641 1.00 43.64 128 TYR D O 1
ATOM 7647 N N . ILE D 1 129 ? -13.022 65.554 161.567 1.00 42.36 129 ILE D N 1
ATOM 7648 C CA . ILE D 1 129 ? -11.568 65.567 161.660 1.00 42.36 129 ILE D CA 1
ATOM 7649 C C . ILE D 1 129 ? -11.102 66.603 162.674 1.00 42.36 129 ILE D C 1
ATOM 7650 O O . ILE D 1 129 ? -10.134 66.376 163.407 1.00 42.36 129 ILE D O 1
ATOM 7655 N N . ARG D 1 130 ? -11.775 67.750 162.735 1.00 47.19 130 ARG D N 1
ATOM 7656 C CA . ARG D 1 130 ? -11.468 68.729 163.768 1.00 47.19 130 ARG D CA 1
ATOM 7657 C C . ARG D 1 130 ? -11.727 68.158 165.152 1.00 47.19 130 ARG D C 1
ATOM 7658 O O . ARG D 1 130 ? -10.961 68.408 166.088 1.00 47.19 130 ARG D O 1
ATOM 7666 N N . ASP D 1 131 ? -12.810 67.392 165.303 1.00 50.12 131 ASP D N 1
ATOM 7667 C CA . ASP D 1 131 ? -13.052 66.725 166.578 1.00 50.12 131 ASP D CA 1
ATOM 7668 C C . ASP D 1 131 ? -11.918 65.767 166.916 1.00 50.12 131 ASP D C 1
ATOM 7669 O O . ASP D 1 131 ? -11.440 65.737 168.056 1.00 50.12 131 ASP D O 1
ATOM 7674 N N . CYS D 1 132 ? -11.471 64.983 165.933 1.00 46.88 132 CYS D N 1
ATOM 7675 C CA . CYS D 1 132 ? -10.371 64.049 166.165 1.00 46.88 132 CYS D CA 1
ATOM 7676 C C . CYS D 1 132 ? -9.109 64.782 166.603 1.00 46.88 132 CYS D C 1
ATOM 7677 O O . CYS D 1 132 ? -8.452 64.392 167.575 1.00 46.88 132 CYS D O 1
ATOM 7680 N N . GLN D 1 133 ? -8.755 65.851 165.891 1.00 45.99 133 GLN D N 1
ATOM 7681 C CA . GLN D 1 133 ? -7.549 66.612 166.198 1.00 45.99 133 GLN D CA 1
ATOM 7682 C C . GLN D 1 133 ? -7.620 67.269 167.567 1.00 45.99 133 GLN D C 1
ATOM 7683 O O . GLN D 1 133 ? -6.637 67.240 168.319 1.00 45.99 133 GLN D O 1
ATOM 7689 N N . TYR D 1 134 ? -8.763 67.864 167.912 1.00 51.83 134 TYR D N 1
ATOM 7690 C CA . TYR D 1 134 ? -8.892 68.490 169.221 1.00 51.83 134 TYR D CA 1
ATOM 7691 C C . TYR D 1 134 ? -8.888 67.456 170.335 1.00 51.83 134 TYR D C 1
ATOM 7692 O O . TYR D 1 134 ? -8.385 67.729 171.425 1.00 51.83 134 TYR D O 1
ATOM 7701 N N . THR D 1 135 ? -9.445 66.269 170.092 1.00 51.67 135 THR D N 1
ATOM 7702 C CA . THR D 1 135 ? -9.343 65.207 171.086 1.00 51.67 135 THR D CA 1
ATOM 7703 C C . THR D 1 135 ? -7.896 64.773 171.274 1.00 51.67 135 THR D C 1
ATOM 7704 O O . THR D 1 135 ? -7.445 64.565 172.406 1.00 51.67 135 THR D O 1
ATOM 7708 N N . ALA D 1 136 ? -7.152 64.644 170.174 1.00 51.99 136 ALA D N 1
ATOM 7709 C CA . ALA D 1 136 ? -5.751 64.256 170.273 1.00 51.99 136 ALA D CA 1
ATOM 7710 C C . ALA D 1 136 ? -4.943 65.287 171.047 1.00 51.99 136 ALA D C 1
ATOM 7711 O O . ALA D 1 136 ? -4.109 64.931 171.885 1.00 51.99 136 ALA D O 1
ATOM 7713 N N . LEU D 1 137 ? -5.172 66.573 170.780 1.00 55.45 137 LEU D N 1
ATOM 7714 C CA . LEU D 1 137 ? -4.389 67.597 171.461 1.00 55.45 137 LEU D CA 1
ATOM 7715 C C . LEU D 1 137 ? -4.820 67.772 172.915 1.00 55.45 137 LEU D C 1
ATOM 7716 O O . LEU D 1 137 ? -3.970 67.841 173.809 1.00 55.45 137 LEU D O 1
ATOM 7721 N N . LEU D 1 138 ? -6.126 67.834 173.177 1.00 59.33 138 LEU D N 1
ATOM 7722 C CA . LEU D 1 138 ? -6.602 68.212 174.503 1.00 59.33 138 LEU D CA 1
ATOM 7723 C C . LEU D 1 138 ? -6.631 67.020 175.453 1.00 59.33 138 LEU D C 1
ATOM 7724 O O . LEU D 1 138 ? -5.982 67.034 176.504 1.00 59.33 138 LEU D O 1
ATOM 7729 N N . LYS D 1 139 ? -7.383 65.983 175.101 1.00 56.29 139 LYS D N 1
ATOM 7730 C CA . LYS D 1 139 ? -7.530 64.814 175.955 1.00 56.29 139 LYS D CA 1
ATOM 7731 C C . LYS D 1 139 ? -6.380 63.829 175.813 1.00 56.29 139 LYS D C 1
ATOM 7732 O O . LYS D 1 139 ? -6.338 62.839 176.549 1.00 56.29 139 LYS D O 1
ATOM 7734 N N . ASP D 1 140 ? -5.454 64.078 174.887 1.00 55.01 140 ASP D N 1
ATOM 7735 C CA . ASP D 1 140 ? -4.275 63.233 174.691 1.00 55.01 140 ASP D CA 1
ATOM 7736 C C . ASP D 1 140 ? -4.662 61.775 174.464 1.00 55.01 140 ASP D C 1
ATOM 7737 O O . ASP D 1 140 ? -4.034 60.858 174.994 1.00 55.01 140 ASP D O 1
ATOM 7739 N N . LYS D 1 141 ? -5.703 61.559 173.666 1.00 52.75 141 LYS D N 1
ATOM 7740 C CA . LYS D 1 141 ? -6.125 60.210 173.326 1.00 52.75 141 LYS D CA 1
ATOM 7741 C C . LYS D 1 141 ? -6.803 60.225 171.967 1.00 52.75 141 LYS D C 1
ATOM 7742 O O . LYS D 1 141 ? -7.246 61.268 171.484 1.00 52.75 141 LYS D O 1
ATOM 7748 N N . ILE D 1 142 ? -6.877 59.052 171.356 1.00 48.32 142 ILE D N 1
ATOM 7749 C CA . ILE D 1 142 ? -7.561 58.900 170.079 1.00 48.32 142 ILE D CA 1
ATOM 7750 C C . ILE D 1 142 ? -9.064 58.928 170.309 1.00 48.32 142 ILE D C 1
ATOM 7751 O O . ILE D 1 142 ? -9.579 58.288 171.232 1.00 48.32 142 ILE D O 1
ATOM 7756 N N . LEU D 1 143 ? -9.776 59.683 169.475 1.00 47.63 143 LEU D N 1
ATOM 7757 C CA . LEU D 1 143 ? -11.230 59.731 169.548 1.00 47.63 143 LEU D CA 1
ATOM 7758 C C . LEU D 1 143 ? -11.815 58.501 168.870 1.00 47.63 143 LEU D C 1
ATOM 7759 O O . LEU D 1 143 ? -11.543 58.242 167.693 1.00 47.63 143 LEU D O 1
ATOM 7764 N N . ALA D 1 144 ? -12.621 57.747 169.614 1.00 49.27 144 ALA D N 1
ATOM 7765 C CA . ALA D 1 144 ? -13.373 56.627 169.060 1.00 49.27 144 ALA D CA 1
ATOM 7766 C C . ALA D 1 144 ? -14.577 56.399 169.955 1.00 49.27 144 ALA D C 1
ATOM 7767 O O . ALA D 1 144 ? -14.418 56.031 171.122 1.00 49.27 144 ALA D O 1
ATOM 7769 N N . GLU D 1 145 ? -15.773 56.625 169.417 1.00 51.57 145 GLU D N 1
ATOM 7770 C CA . GLU D 1 145 ? -16.996 56.534 170.196 1.00 51.57 145 GLU D CA 1
ATOM 7771 C C . GLU D 1 145 ? -18.072 55.846 169.370 1.00 51.57 145 GLU D C 1
ATOM 7772 O O . GLU D 1 145 ? -18.038 55.850 168.137 1.00 51.57 145 GLU D O 1
ATOM 7778 N N . ASP D 1 146 ? -19.031 55.247 170.071 1.00 53.79 146 ASP D N 1
ATOM 7779 C CA . ASP D 1 146 ? -20.152 54.587 169.429 1.00 53.79 146 ASP D CA 1
ATOM 7780 C C . ASP D 1 146 ? -21.244 55.606 169.112 1.00 53.79 146 ASP D C 1
ATOM 7781 O O . ASP D 1 146 ? -21.086 56.811 169.320 1.00 53.79 146 ASP D O 1
ATOM 7783 N N . GLU D 1 147 ? -22.374 55.112 168.598 1.00 54.76 147 GLU D N 1
ATOM 7784 C CA . GLU D 1 147 ? -23.478 55.999 168.250 1.00 54.76 147 GLU D CA 1
ATOM 7785 C C . GLU D 1 147 ? -24.004 56.733 169.474 1.00 54.76 147 GLU D C 1
ATOM 7786 O O . GLU D 1 147 ? -24.324 57.925 169.403 1.00 54.76 147 GLU D O 1
ATOM 7788 N N . ASP D 1 148 ? -24.095 56.041 170.609 1.00 54.81 148 ASP D N 1
ATOM 7789 C CA . ASP D 1 148 ? -24.601 56.646 171.835 1.00 54.81 148 ASP D CA 1
ATOM 7790 C C . ASP D 1 148 ? -23.655 57.684 172.421 1.00 54.81 148 ASP D C 1
ATOM 7791 O O . ASP D 1 148 ? -24.053 58.403 173.344 1.00 54.81 148 ASP D O 1
ATOM 7793 N N . GLY D 1 149 ? -22.428 57.784 171.919 1.00 55.20 149 GLY D N 1
ATOM 7794 C CA . GLY D 1 149 ? -21.471 58.722 172.466 1.00 55.20 149 GLY D CA 1
ATOM 7795 C C . GLY D 1 149 ? -20.681 58.147 173.623 1.00 55.20 149 GLY D C 1
ATOM 7796 O O . GLY D 1 149 ? -20.292 58.873 174.542 1.00 55.20 149 GLY D O 1
ATOM 7797 N N . ASN D 1 150 ? -20.444 56.839 173.585 1.00 53.73 150 ASN D N 1
ATOM 7798 C CA . ASN D 1 150 ? -19.677 56.142 174.606 1.00 53.73 150 ASN D CA 1
ATOM 7799 C C . ASN D 1 150 ? -18.366 55.674 173.996 1.00 53.73 150 ASN D C 1
ATOM 7800 O O . ASN D 1 150 ? -18.362 55.058 172.927 1.00 53.73 150 ASN D O 1
ATOM 7802 N N . GLU D 1 151 ? -17.260 55.970 174.676 1.00 51.06 151 GLU D N 1
ATOM 7803 C CA . GLU D 1 151 ? -15.941 55.696 174.124 1.00 51.06 151 GLU D CA 1
ATOM 7804 C C . GLU D 1 151 ? -15.718 54.202 173.940 1.00 51.06 151 GLU D C 1
ATOM 7805 O O . GLU D 1 151 ? -16.059 53.393 174.806 1.00 51.06 151 GLU D O 1
ATOM 7807 N N . ILE D 1 152 ? -15.140 53.839 172.798 1.00 47.32 152 ILE D N 1
ATOM 7808 C CA . ILE D 1 152 ? -14.728 52.465 172.530 1.00 47.32 152 ILE D CA 1
ATOM 7809 C C . ILE D 1 152 ? -13.313 52.318 173.079 1.00 47.32 152 ILE D C 1
ATOM 7810 O O . ILE D 1 152 ? -12.346 52.766 172.464 1.00 47.32 152 ILE D O 1
ATOM 7815 N N . THR D 1 153 ? -13.193 51.680 174.245 1.00 48.03 153 THR D N 1
ATOM 7816 C CA . THR D 1 153 ? -11.897 51.571 174.903 1.00 48.03 153 THR D CA 1
ATOM 7817 C C . THR D 1 153 ? -10.921 50.693 174.133 1.00 48.03 153 THR D C 1
ATOM 7818 O O . THR D 1 153 ? -9.714 50.762 174.385 1.00 48.03 153 THR D O 1
ATOM 7822 N N . ALA D 1 154 ? -11.409 49.877 173.202 1.00 46.57 154 ALA D N 1
ATOM 7823 C CA . ALA D 1 154 ? -10.536 49.062 172.370 1.00 46.57 154 ALA D CA 1
ATOM 7824 C C . ALA D 1 154 ? -9.882 49.855 171.248 1.00 46.57 154 ALA D C 1
ATOM 7825 O O . ALA D 1 154 ? -9.059 49.293 170.517 1.00 46.57 154 ALA D O 1
ATOM 7827 N N . LEU D 1 155 ? -10.233 51.130 171.082 1.00 42.14 155 LEU D N 1
ATOM 7828 C CA . LEU D 1 155 ? -9.634 51.956 170.041 1.00 42.14 155 LEU D CA 1
ATOM 7829 C C . LEU D 1 155 ? -9.090 53.253 170.622 1.00 42.14 155 LEU D C 1
ATOM 7830 O O . LEU D 1 155 ? -8.112 53.803 170.109 1.00 42.14 155 LEU D O 1
ATOM 7835 N N . ALA D 1 156 ? -9.713 53.751 171.686 1.00 44.65 156 ALA D N 1
ATOM 7836 C CA . ALA D 1 156 ? -9.255 54.973 172.337 1.00 44.65 156 ALA D CA 1
ATOM 7837 C C . ALA D 1 156 ? -8.045 54.644 173.200 1.00 44.65 156 ALA D C 1
ATOM 7838 O O . ALA D 1 156 ? -8.190 54.217 174.349 1.00 44.65 156 ALA D O 1
ATOM 7840 N N . LYS D 1 157 ? -6.850 54.849 172.652 1.00 48.40 157 LYS D N 1
ATOM 7841 C CA . LYS D 1 157 ? -5.596 54.519 173.322 1.00 48.40 157 LYS D CA 1
ATOM 7842 C C . LYS D 1 157 ? -4.927 55.813 173.761 1.00 48.40 157 LYS D C 1
ATOM 7843 O O . LYS D 1 157 ? -4.562 56.641 172.920 1.00 48.40 157 LYS D O 1
ATOM 7849 N N . ASN D 1 158 ? -4.771 55.991 175.071 1.00 53.27 158 ASN D N 1
ATOM 7850 C CA . ASN D 1 158 ? -4.081 57.167 175.581 1.00 53.27 158 ASN D CA 1
ATOM 7851 C C . ASN D 1 158 ? -2.627 57.152 175.132 1.00 53.27 158 ASN D C 1
ATOM 7852 O O . ASN D 1 158 ? -1.957 56.118 175.193 1.00 53.27 158 ASN D O 1
ATOM 7857 N N . PHE D 1 159 ? -2.144 58.307 174.671 1.00 55.50 159 PHE D N 1
ATOM 7858 C CA . PHE D 1 159 ? -0.800 58.376 174.110 1.00 55.50 159 PHE D CA 1
ATOM 7859 C C . PHE D 1 159 ? 0.260 58.160 175.180 1.00 55.50 159 PHE D C 1
ATOM 7860 O O . PHE D 1 159 ? 1.273 57.490 174.937 1.00 55.50 159 PHE D O 1
ATOM 7868 N N . SER D 1 160 ? 0.051 58.734 176.367 1.00 60.19 160 SER D N 1
ATOM 7869 C CA . SER D 1 160 ? 1.003 58.562 177.457 1.00 60.19 160 SER D CA 1
ATOM 7870 C C . SER D 1 160 ? 1.195 57.088 177.785 1.00 60.19 160 SER D C 1
ATOM 7871 O O . SER D 1 160 ? 2.326 56.590 177.830 1.00 60.19 160 SER D O 1
ATOM 7874 N N . THR D 1 161 ? 0.098 56.367 177.991 1.00 56.75 161 THR D N 1
ATOM 7875 C CA . THR D 1 161 ? 0.164 54.943 178.281 1.00 56.75 161 THR D CA 1
ATOM 7876 C C . THR D 1 161 ? 0.511 54.108 177.056 1.00 56.75 161 THR D C 1
ATOM 7877 O O . THR D 1 161 ? 0.685 52.892 177.186 1.00 56.75 161 THR D O 1
ATOM 7881 N N . LEU D 1 162 ? 0.605 54.721 175.879 1.00 58.41 162 LEU D N 1
ATOM 7882 C CA . LEU D 1 162 ? 0.986 54.018 174.661 1.00 58.41 162 LEU D CA 1
ATOM 7883 C C . LEU D 1 162 ? 2.488 54.058 174.422 1.00 58.41 162 LEU D C 1
ATOM 7884 O O . LEU D 1 162 ? 3.107 53.017 174.190 1.00 58.41 162 LEU D O 1
ATOM 7889 N N . TRP D 1 163 ? 3.088 55.246 174.489 1.00 60.07 163 TRP D N 1
ATOM 7890 C CA . TRP D 1 163 ? 4.515 55.413 174.244 1.00 60.07 163 TRP D CA 1
ATOM 7891 C C . TRP D 1 163 ? 5.367 55.131 175.472 1.00 60.07 163 TRP D C 1
ATOM 7892 O O . TRP D 1 163 ? 6.596 55.217 175.386 1.00 60.07 163 TRP D O 1
ATOM 7903 N N . GLY D 1 164 ? 4.756 54.792 176.602 1.00 63.35 164 GLY D N 1
ATOM 7904 C CA . GLY D 1 164 ? 5.507 54.667 177.838 1.00 63.35 164 GLY D CA 1
ATOM 7905 C C . GLY D 1 164 ? 6.057 55.993 178.313 1.00 63.35 164 GLY D C 1
ATOM 7906 O O . GLY D 1 164 ? 7.204 56.059 178.772 1.00 63.35 164 GLY D O 1
ATOM 7907 N N . VAL D 1 165 ? 5.262 57.057 178.211 1.00 66.24 165 VAL D N 1
ATOM 7908 C CA . VAL D 1 165 ? 5.701 58.408 178.517 1.00 66.24 165 VAL D CA 1
ATOM 7909 C C . VAL D 1 165 ? 4.635 59.070 179.380 1.00 66.24 165 VAL D C 1
ATOM 7910 O O . VAL D 1 165 ? 3.510 58.585 179.497 1.00 66.24 165 VAL D O 1
ATOM 7914 N N . SER D 1 166 ? 5.011 60.179 180.009 1.00 73.96 166 SER D N 1
ATOM 7915 C CA . SER D 1 166 ? 4.096 60.958 180.826 1.00 73.96 166 SER D CA 1
ATOM 7916 C C . SER D 1 166 ? 4.077 62.397 180.335 1.00 73.96 166 SER D C 1
ATOM 7917 O O . SER D 1 166 ? 4.990 62.850 179.641 1.00 73.96 166 SER D O 1
ATOM 7920 N N . ARG D 1 167 ? 3.019 63.113 180.701 1.00 75.94 167 ARG D N 1
ATOM 7921 C CA . ARG D 1 167 ? 2.831 64.498 180.301 1.00 75.94 167 ARG D CA 1
ATOM 7922 C C . ARG D 1 167 ? 2.933 65.418 181.510 1.00 75.94 167 ARG D C 1
ATOM 7923 O O . ARG D 1 167 ? 2.767 64.996 182.657 1.00 75.94 167 ARG D O 1
ATOM 7925 N N . LYS D 1 168 ? 3.209 66.687 181.237 1.00 81.88 168 LYS D N 1
ATOM 7926 C CA . LYS D 1 168 ? 3.348 67.699 182.270 1.00 81.88 168 LYS D CA 1
ATOM 7927 C C . LYS D 1 168 ? 1.993 68.311 182.601 1.00 81.88 168 LYS D C 1
ATOM 7928 O O . LYS D 1 168 ? 1.010 68.149 181.875 1.00 81.88 168 LYS D O 1
ATOM 7930 N N . THR D 1 169 ? 1.951 69.026 183.722 1.00 89.58 169 THR D N 1
ATOM 7931 C CA . THR D 1 169 ? 0.733 69.674 184.192 1.00 89.58 169 THR D CA 1
ATOM 7932 C C . THR D 1 169 ? 1.091 71.075 184.676 1.00 89.58 169 THR D C 1
ATOM 7933 O O . THR D 1 169 ? 2.223 71.541 184.518 1.00 89.58 169 THR D O 1
ATOM 7937 N N . GLY D 1 170 ? 0.113 71.747 185.271 1.00 96.37 170 GLY D N 1
ATOM 7938 C CA . GLY D 1 170 ? 0.325 73.075 185.815 1.00 96.37 170 GLY D CA 1
ATOM 7939 C C . GLY D 1 170 ? -0.867 73.489 186.645 1.00 96.37 170 GLY D C 1
ATOM 7940 O O . GLY D 1 170 ? -1.904 72.821 186.661 1.00 96.37 170 GLY D O 1
ATOM 7941 N N . ALA D 1 171 ? -0.709 74.612 187.344 1.00 104.78 171 ALA D N 1
ATOM 7942 C CA . ALA D 1 171 ? -1.772 75.121 188.208 1.00 104.78 171 ALA D CA 1
ATOM 7943 C C . ALA D 1 171 ? -1.540 76.609 188.424 1.00 104.78 171 ALA D C 1
ATOM 7944 O O . ALA D 1 171 ? -0.561 76.993 189.071 1.00 104.78 171 ALA D O 1
ATOM 7946 N N . ILE D 1 172 ? -2.430 77.437 187.883 1.00 110.63 172 ILE D N 1
ATOM 7947 C CA . ILE D 1 172 ? -2.320 78.888 187.987 1.00 110.63 172 ILE D CA 1
ATOM 7948 C C . ILE D 1 172 ? -3.694 79.471 188.284 1.00 110.63 172 ILE D C 1
ATOM 7949 O O . ILE D 1 172 ? -4.696 79.064 187.689 1.00 110.63 172 ILE D O 1
ATOM 7954 N N . ASN D 1 173 ? -3.736 80.426 189.212 1.00 119.93 173 ASN D N 1
ATOM 7955 C CA . ASN D 1 173 ? -4.925 81.233 189.468 1.00 119.93 173 ASN D CA 1
ATOM 7956 C C . ASN D 1 173 ? -4.519 82.695 189.352 1.00 119.93 173 ASN D C 1
ATOM 7957 O O . ASN D 1 173 ? -3.775 83.204 190.196 1.00 119.93 173 ASN D O 1
ATOM 7962 N N . THR D 1 174 ? -5.005 83.367 188.312 1.00 123.24 174 THR D N 1
ATOM 7963 C CA . THR D 1 174 ? -4.592 84.732 188.012 1.00 123.24 174 THR D CA 1
ATOM 7964 C C . THR D 1 174 ? -5.424 85.785 188.730 1.00 123.24 174 THR D C 1
ATOM 7965 O O . THR D 1 174 ? -5.166 86.980 188.551 1.00 123.24 174 THR D O 1
ATOM 7969 N N . THR D 1 175 ? -6.413 85.380 189.527 1.00 124.28 175 THR D N 1
ATOM 7970 C CA . THR D 1 175 ? -7.306 86.356 190.141 1.00 124.28 175 THR D CA 1
ATOM 7971 C C . THR D 1 175 ? -6.636 87.086 191.297 1.00 124.28 175 THR D C 1
ATOM 7972 O O . THR D 1 175 ? -6.937 88.259 191.553 1.00 124.28 175 THR D O 1
ATOM 7976 N N . THR D 1 176 ? -5.729 86.417 192.012 1.00 126.09 176 THR D N 1
ATOM 7977 C CA . THR D 1 176 ? -5.235 86.974 193.266 1.00 126.09 176 THR D CA 1
ATOM 7978 C C . THR D 1 176 ? -4.129 88.003 193.047 1.00 126.09 176 THR D C 1
ATOM 7979 O O . THR D 1 176 ? -4.311 89.192 193.327 1.00 126.09 176 THR D O 1
ATOM 7983 N N . ALA D 1 177 ? -2.987 87.571 192.530 1.00 127.96 177 ALA D N 1
ATOM 7984 C CA . ALA D 1 177 ? -1.798 88.419 192.474 1.00 127.96 177 ALA D CA 1
ATOM 7985 C C . ALA D 1 177 ? -0.766 87.750 191.571 1.00 127.96 177 ALA D C 1
ATOM 7986 O O . ALA D 1 177 ? -1.083 86.812 190.830 1.00 127.96 177 ALA D O 1
ATOM 7988 N N . VAL D 1 178 ? 0.460 88.290 191.606 1.00 127.33 178 VAL D N 1
ATOM 7989 C CA . VAL D 1 178 ? 1.713 87.802 191.015 1.00 127.33 178 VAL D CA 1
ATOM 7990 C C . VAL D 1 178 ? 1.567 87.636 189.502 1.00 127.33 178 VAL D C 1
ATOM 7991 O O . VAL D 1 178 ? 0.469 87.760 188.949 1.00 127.33 178 VAL D O 1
ATOM 7995 N N . ASN D 1 179 ? 2.685 87.395 188.815 1.00 122.15 179 ASN D N 1
ATOM 7996 C CA . ASN D 1 179 ? 2.687 87.228 187.372 1.00 122.15 179 ASN D CA 1
ATOM 7997 C C . ASN D 1 179 ? 2.589 85.746 187.053 1.00 122.15 179 ASN D C 1
ATOM 7998 O O . ASN D 1 179 ? 3.498 84.983 187.414 1.00 122.15 179 ASN D O 1
ATOM 8003 N N . PRO D 1 180 ? 1.522 85.292 186.397 1.00 118.15 180 PRO D N 1
ATOM 8004 C CA . PRO D 1 180 ? 1.392 83.854 186.106 1.00 118.15 180 PRO D CA 1
ATOM 8005 C C . PRO D 1 180 ? 2.477 83.313 185.196 1.00 118.15 180 PRO D C 1
ATOM 8006 O O . PRO D 1 180 ? 2.711 82.099 185.194 1.00 118.15 180 PRO D O 1
ATOM 8010 N N . PHE D 1 181 ? 3.152 84.172 184.428 1.00 114.45 181 PHE D N 1
ATOM 8011 C CA . PHE D 1 181 ? 4.071 83.697 183.401 1.00 114.45 181 PHE D CA 1
ATOM 8012 C C . PHE D 1 181 ? 5.296 82.997 183.973 1.00 114.45 181 PHE D C 1
ATOM 8013 O O . PHE D 1 181 ? 6.037 82.367 183.216 1.00 114.45 181 PHE D O 1
ATOM 8021 N N . SER D 1 182 ? 5.536 83.096 185.282 1.00 115.15 182 SER D N 1
ATOM 8022 C CA . SER D 1 182 ? 6.656 82.371 185.876 1.00 115.15 182 SER D CA 1
ATOM 8023 C C . SER D 1 182 ? 6.472 80.863 185.743 1.00 115.15 182 SER D C 1
ATOM 8024 O O . SER D 1 182 ? 7.418 80.140 185.406 1.00 115.15 182 SER D O 1
ATOM 8027 N N . VAL D 1 183 ? 5.257 80.373 186.002 1.00 114.65 183 VAL D N 1
ATOM 8028 C CA . VAL D 1 183 ? 4.978 78.948 185.847 1.00 114.65 183 VAL D CA 1
ATOM 8029 C C . VAL D 1 183 ? 5.135 78.533 184.391 1.00 114.65 183 VAL D C 1
ATOM 8030 O O . VAL D 1 183 ? 5.666 77.457 184.086 1.00 114.65 183 VAL D O 1
ATOM 8034 N N . LEU D 1 184 ? 4.673 79.380 183.470 1.00 111.67 184 LEU D N 1
ATOM 8035 C CA . LEU D 1 184 ? 4.826 79.085 182.051 1.00 111.67 184 LEU D CA 1
ATOM 8036 C C . LEU D 1 184 ? 6.297 79.007 181.663 1.00 111.67 184 LEU D C 1
ATOM 8037 O O . LEU D 1 184 ? 6.697 78.126 180.898 1.00 111.67 184 LEU D O 1
ATOM 8042 N N . ALA D 1 185 ? 7.117 79.919 182.187 1.00 111.28 185 ALA D N 1
ATOM 8043 C CA . ALA D 1 185 ? 8.545 79.889 181.893 1.00 111.28 185 ALA D CA 1
ATOM 8044 C C . ALA D 1 185 ? 9.199 78.630 182.450 1.00 111.28 185 ALA D C 1
ATOM 8045 O O . ALA D 1 185 ? 10.041 78.013 181.784 1.00 111.28 185 ALA D O 1
ATOM 8047 N N . THR D 1 186 ? 8.833 78.242 183.673 1.00 111.62 186 THR D N 1
ATOM 8048 C CA . THR D 1 186 ? 9.381 77.016 184.247 1.00 111.62 186 THR D CA 1
ATOM 8049 C C . THR D 1 186 ? 8.996 75.803 183.411 1.00 111.62 186 THR D C 1
ATOM 8050 O O . THR D 1 186 ? 9.821 74.912 183.169 1.00 111.62 186 THR D O 1
ATOM 8054 N N . LYS D 1 187 ? 7.742 75.752 182.954 1.00 107.28 187 LYS D N 1
ATOM 8055 C CA . LYS D 1 187 ? 7.327 74.681 182.058 1.00 107.28 187 LYS D CA 1
ATOM 8056 C C . LYS D 1 187 ? 8.094 74.728 180.744 1.00 107.28 187 LYS D C 1
ATOM 8057 O O . LYS D 1 187 ? 8.407 73.680 180.171 1.00 107.28 187 LYS D O 1
ATOM 8059 N N . ARG D 1 188 ? 8.404 75.929 180.253 1.00 106.89 188 ARG D N 1
ATOM 8060 C CA . ARG D 1 188 ? 9.213 76.056 179.045 1.00 106.89 188 ARG D CA 1
ATOM 8061 C C . ARG D 1 188 ? 10.589 75.440 179.245 1.00 106.89 188 ARG D C 1
ATOM 8062 O O . ARG D 1 188 ? 11.088 74.710 178.381 1.00 106.89 188 ARG D O 1
ATOM 8070 N N . GLN D 1 189 ? 11.229 75.747 180.376 1.00 108.92 189 GLN D N 1
ATOM 8071 C CA . GLN D 1 189 ? 12.537 75.159 180.648 1.00 108.92 189 GLN D CA 1
ATOM 8072 C C . GLN D 1 189 ? 12.439 73.645 180.777 1.00 108.92 189 GLN D C 1
ATOM 8073 O O . GLN D 1 189 ? 13.308 72.916 180.282 1.00 108.92 189 GLN D O 1
ATOM 8079 N N . GLU D 1 190 ? 11.383 73.153 181.425 1.00 107.19 190 GLU D N 1
ATOM 8080 C CA . GLU D 1 190 ? 11.201 71.708 181.536 1.00 107.19 190 GLU D CA 1
ATOM 8081 C C . GLU D 1 190 ? 11.051 71.064 180.163 1.00 107.19 190 GLU D C 1
ATOM 8082 O O . GLU D 1 190 ? 11.645 70.013 179.891 1.00 107.19 190 GLU D O 1
ATOM 8084 N N . ILE D 1 191 ? 10.271 71.687 179.279 1.00 103.66 191 ILE D N 1
ATOM 8085 C CA . ILE D 1 191 ? 10.047 71.129 177.949 1.00 103.66 191 ILE D CA 1
ATOM 8086 C C . ILE D 1 191 ? 11.338 71.138 177.140 1.00 103.66 191 ILE D C 1
ATOM 8087 O O . ILE D 1 191 ? 11.696 70.140 176.504 1.00 103.66 191 ILE D O 1
ATOM 8092 N N . ILE D 1 192 ? 12.058 72.263 177.151 1.00 105.97 192 ILE D N 1
ATOM 8093 C CA . ILE D 1 192 ? 13.279 72.343 176.356 1.00 105.97 192 ILE D CA 1
ATOM 8094 C C . ILE D 1 192 ? 14.337 71.395 176.900 1.00 105.97 192 ILE D C 1
ATOM 8095 O O . ILE D 1 192 ? 15.140 70.849 176.134 1.00 105.97 192 ILE D O 1
ATOM 8100 N N . ASP D 1 193 ? 14.364 71.177 178.217 1.00 107.13 193 ASP D N 1
ATOM 8101 C CA . ASP D 1 193 ? 15.223 70.136 178.767 1.00 107.13 193 ASP D CA 1
ATOM 8102 C C . ASP D 1 193 ? 14.786 68.761 178.281 1.00 107.13 193 ASP D C 1
ATOM 8103 O O . ASP D 1 193 ? 15.627 67.894 178.013 1.00 107.13 193 ASP D O 1
ATOM 8105 N N . SER D 1 194 ? 13.474 68.543 178.166 1.00 104.76 194 SER D N 1
ATOM 8106 C CA . SER D 1 194 ? 12.982 67.271 177.647 1.00 104.76 194 SER D CA 1
ATOM 8107 C C . SER D 1 194 ? 13.415 67.057 176.201 1.00 104.76 194 SER D C 1
ATOM 8108 O O . SER D 1 194 ? 13.802 65.947 175.821 1.00 104.76 194 SER D O 1
ATOM 8111 N N . MET D 1 195 ? 13.350 68.107 175.378 1.00 103.05 195 MET D N 1
ATOM 8112 C CA . MET D 1 195 ? 13.871 67.998 174.019 1.00 103.05 195 MET D CA 1
ATOM 8113 C C . MET D 1 195 ? 15.380 67.790 174.025 1.00 103.05 195 MET D C 1
ATOM 8114 O O . MET D 1 195 ? 15.904 66.987 173.245 1.00 103.05 195 MET D O 1
ATOM 8119 N N . GLY D 1 196 ? 16.091 68.502 174.896 1.00 105.84 196 GLY D N 1
ATOM 8120 C CA . GLY D 1 196 ? 17.518 68.309 175.052 1.00 105.84 196 GLY D CA 1
ATOM 8121 C C . GLY D 1 196 ? 18.342 68.690 173.841 1.00 105.84 196 GLY D C 1
ATOM 8122 O O . GLY D 1 196 ? 18.499 69.875 173.529 1.00 105.84 196 GLY D O 1
ATOM 8123 N N . GLU D 1 197 ? 18.872 67.684 173.145 1.00 107.16 197 GLU D N 1
ATOM 8124 C CA . GLU D 1 197 ? 19.801 67.900 172.043 1.00 107.16 197 GLU D CA 1
ATOM 8125 C C . GLU D 1 197 ? 19.137 68.435 170.781 1.00 107.16 197 GLU D C 1
ATOM 8126 O O . GLU D 1 197 ? 19.822 68.558 169.759 1.00 107.16 197 GLU D O 1
ATOM 8128 N N . ASN D 1 198 ? 17.842 68.750 170.808 1.00 104.21 198 ASN D N 1
ATOM 8129 C CA . ASN D 1 198 ? 17.167 69.315 169.647 1.00 104.21 198 ASN D CA 1
ATOM 8130 C C . ASN D 1 198 ? 16.781 70.772 169.867 1.00 104.21 198 ASN D C 1
ATOM 8131 O O . ASN D 1 198 ? 17.243 71.646 169.128 1.00 104.21 198 ASN D O 1
ATOM 8133 N N . ASN D 1 199 ? 15.963 71.052 170.883 1.00 102.10 199 ASN D N 1
ATOM 8134 C CA . ASN D 1 199 ? 15.563 72.414 171.245 1.00 102.10 199 ASN D CA 1
ATOM 8135 C C . ASN D 1 199 ? 15.101 73.209 170.024 1.00 102.10 199 ASN D C 1
ATOM 8136 O O . ASN D 1 199 ? 15.447 74.378 169.841 1.00 102.10 199 ASN D O 1
ATOM 8138 N N . GLY D 1 200 ? 14.304 72.561 169.178 1.00 92.71 200 GLY D N 1
ATOM 8139 C CA . GLY D 1 200 ? 13.918 73.157 167.914 1.00 92.71 200 GLY D CA 1
ATOM 8140 C C . GLY D 1 200 ? 12.505 73.698 167.871 1.00 92.71 200 GLY D C 1
ATOM 8141 O O . GLY D 1 200 ? 11.818 73.566 166.855 1.00 92.71 200 GLY D O 1
ATOM 8142 N N . PHE D 1 201 ? 12.060 74.316 168.961 1.00 86.58 201 PHE D N 1
ATOM 8143 C CA . PHE D 1 201 ? 10.727 74.896 168.996 1.00 86.58 201 PHE D CA 1
ATOM 8144 C C . PHE D 1 201 ? 10.738 76.299 168.403 1.00 86.58 201 PHE D C 1
ATOM 8145 O O . PHE D 1 201 ? 11.741 77.017 168.463 1.00 86.58 201 PHE D O 1
ATOM 8153 N N . THR D 1 202 ? 9.604 76.686 167.823 1.00 84.33 202 THR D N 1
ATOM 8154 C CA . THR D 1 202 ? 9.466 77.999 167.206 1.00 84.33 202 THR D CA 1
ATOM 8155 C C . THR D 1 202 ? 8.923 79.036 168.183 1.00 84.33 202 THR D C 1
ATOM 8156 O O . THR D 1 202 ? 9.541 80.086 168.383 1.00 84.33 202 THR D O 1
ATOM 8160 N N . SER D 1 203 ? 7.774 78.760 168.796 1.00 84.96 203 SER D N 1
ATOM 8161 C CA . SER D 1 203 ? 7.173 79.695 169.736 1.00 84.96 203 SER D CA 1
ATOM 8162 C C . SER D 1 203 ? 6.362 78.923 170.765 1.00 84.96 203 SER D C 1
ATOM 8163 O O . SER D 1 203 ? 5.984 77.769 170.551 1.00 84.96 203 SER D O 1
ATOM 8166 N N . MET D 1 204 ? 6.102 79.580 171.891 1.00 88.34 204 MET D N 1
ATOM 8167 C CA . MET D 1 204 ? 5.339 79.009 172.995 1.00 88.34 204 MET D CA 1
ATOM 8168 C C . MET D 1 204 ? 3.936 79.600 172.952 1.00 88.34 204 MET D C 1
ATOM 8169 O O . MET D 1 204 ? 3.738 80.765 173.316 1.00 88.34 204 MET D O 1
ATOM 8174 N N . VAL D 1 205 ? 2.967 78.803 172.512 1.00 86.83 205 VAL D N 1
ATOM 8175 C CA . VAL D 1 205 ? 1.585 79.243 172.367 1.00 86.83 205 VAL D CA 1
ATOM 8176 C C . VAL D 1 205 ? 0.769 78.683 173.520 1.00 86.83 205 VAL D C 1
ATOM 8177 O O . VAL D 1 205 ? 1.052 77.589 174.023 1.00 86.83 205 VAL D O 1
ATOM 8181 N N . VAL D 1 206 ? -0.237 79.441 173.944 1.00 88.84 206 VAL D N 1
ATOM 8182 C CA . VAL D 1 206 ? -1.113 79.062 175.046 1.00 88.84 206 VAL D CA 1
ATOM 8183 C C . VAL D 1 206 ? -2.539 79.091 174.514 1.00 88.84 206 VAL D C 1
ATOM 8184 O O . VAL D 1 206 ? -3.159 80.158 174.432 1.00 88.84 206 VAL D O 1
ATOM 8188 N N . LEU D 1 207 ? -3.066 77.925 174.148 1.00 87.77 207 LEU D N 1
ATOM 8189 C CA . LEU D 1 207 ? -4.457 77.828 173.717 1.00 87.77 207 LEU D CA 1
ATOM 8190 C C . LEU D 1 207 ? -5.363 78.045 174.921 1.00 87.77 207 LEU D C 1
ATOM 8191 O O . LEU D 1 207 ? -5.532 77.148 175.751 1.00 87.77 207 LEU D O 1
ATOM 8196 N N . CYS D 1 208 ? -5.947 79.235 175.018 1.00 94.26 208 CYS D N 1
ATOM 8197 C CA . CYS D 1 208 ? -6.773 79.606 176.154 1.00 94.26 208 CYS D CA 1
ATOM 8198 C C . CYS D 1 208 ? -8.123 80.109 175.666 1.00 94.26 208 CYS D C 1
ATOM 8199 O O . CYS D 1 208 ? -8.239 80.668 174.573 1.00 94.26 208 CYS D O 1
ATOM 8202 N N . THR D 1 209 ? -9.145 79.897 176.490 1.00 100.17 209 THR D N 1
ATOM 8203 C CA . THR D 1 209 ? -10.492 80.316 176.145 1.00 100.17 209 THR D CA 1
ATOM 8204 C C . THR D 1 209 ? -10.607 81.837 176.204 1.00 100.17 209 THR D C 1
ATOM 8205 O O . THR D 1 209 ? -9.738 82.537 176.730 1.00 100.17 209 THR D O 1
ATOM 8209 N N . THR D 1 210 ? -11.706 82.349 175.645 1.00 104.65 210 THR D N 1
ATOM 8210 C CA . THR D 1 210 ? -11.923 83.791 175.620 1.00 104.65 210 THR D CA 1
ATOM 8211 C C . THR D 1 210 ? -12.012 84.357 177.031 1.00 104.65 210 THR D C 1
ATOM 8212 O O . THR D 1 210 ? -11.406 85.391 177.340 1.00 104.65 210 THR D O 1
ATOM 8216 N N . ARG D 1 211 ? -12.764 83.687 177.909 1.00 107.97 211 ARG D N 1
ATOM 8217 C CA . ARG D 1 211 ? -12.866 84.141 179.290 1.00 107.97 211 ARG D CA 1
ATOM 8218 C C . ARG D 1 211 ? -11.517 84.076 179.994 1.00 107.97 211 ARG D C 1
ATOM 8219 O O . ARG D 1 211 ? -11.132 85.014 180.702 1.00 107.97 211 ARG D O 1
ATOM 8221 N N . ASP D 1 212 ? -10.783 82.977 179.807 1.00 108.58 212 ASP D N 1
ATOM 8222 C CA . ASP D 1 212 ? -9.459 82.863 180.411 1.00 108.58 212 ASP D CA 1
ATOM 8223 C C . ASP D 1 212 ? -8.503 83.898 179.836 1.00 108.58 212 ASP D C 1
ATOM 8224 O O . ASP D 1 212 ? -7.689 84.477 180.566 1.00 108.58 212 ASP D O 1
ATOM 8226 N N . PHE D 1 213 ? -8.582 84.140 178.525 1.00 108.73 213 PHE D N 1
ATOM 8227 C CA . PHE D 1 213 ? -7.745 85.161 177.903 1.00 108.73 213 PHE D CA 1
ATOM 8228 C C . PHE D 1 213 ? -8.010 86.528 178.518 1.00 108.73 213 PHE D C 1
ATOM 8229 O O . PHE D 1 213 ? -7.076 87.243 178.898 1.00 108.73 213 PHE D O 1
ATOM 8237 N N . ASN D 1 214 ? -9.287 86.901 178.636 1.00 113.99 214 ASN D N 1
ATOM 8238 C CA . ASN D 1 214 ? -9.625 88.189 179.226 1.00 113.99 214 ASN D CA 1
ATOM 8239 C C . ASN D 1 214 ? -9.193 88.270 180.683 1.00 113.99 214 ASN D C 1
ATOM 8240 O O . ASN D 1 214 ? -8.699 89.313 181.123 1.00 113.99 214 ASN D O 1
ATOM 8245 N N . ALA D 1 215 ? -9.366 87.188 181.443 1.00 117.11 215 ALA D N 1
ATOM 8246 C CA . ALA D 1 215 ? -8.975 87.201 182.848 1.00 117.11 215 ALA D CA 1
ATOM 8247 C C . ALA D 1 215 ? -7.469 87.377 183.000 1.00 117.11 215 ALA D C 1
ATOM 8248 O O . ALA D 1 215 ? -7.006 88.159 183.838 1.00 117.11 215 ALA D O 1
ATOM 8250 N N . ILE D 1 216 ? -6.687 86.662 182.194 1.00 117.94 216 ILE D N 1
ATOM 8251 C CA . ILE D 1 216 ? -5.237 86.713 182.312 1.00 117.94 216 ILE D CA 1
ATOM 8252 C C . ILE D 1 216 ? -4.615 87.904 181.599 1.00 117.94 216 ILE D C 1
ATOM 8253 O O . ILE D 1 216 ? -3.416 88.146 181.770 1.00 117.94 216 ILE D O 1
ATOM 8255 N N . VAL D 1 217 ? -5.387 88.652 180.808 1.00 120.82 217 VAL D N 1
ATOM 8256 C CA . VAL D 1 217 ? -4.809 89.755 180.046 1.00 120.82 217 VAL D CA 1
ATOM 8257 C C . VAL D 1 217 ? -4.951 91.103 180.745 1.00 120.82 217 VAL D C 1
ATOM 8258 O O . VAL D 1 217 ? -4.188 92.030 180.439 1.00 120.82 217 VAL D O 1
ATOM 8262 N N . ASP D 1 218 ? -5.890 91.242 181.685 1.00 124.31 218 ASP D N 1
ATOM 8263 C CA . ASP D 1 218 ? -6.187 92.544 182.275 1.00 124.31 218 ASP D CA 1
ATOM 8264 C C . ASP D 1 218 ? -5.974 92.595 183.783 1.00 124.31 218 ASP D C 1
ATOM 8265 O O . ASP D 1 218 ? -6.352 93.590 184.412 1.00 124.31 218 ASP D O 1
ATOM 8270 N N . HIS D 1 219 ? -5.397 91.559 184.386 1.00 127.30 219 HIS D N 1
ATOM 8271 C CA . HIS D 1 219 ? -5.095 91.634 185.805 1.00 127.30 219 HIS D CA 1
ATOM 8272 C C . HIS D 1 219 ? -3.975 92.651 186.036 1.00 127.30 219 HIS D C 1
ATOM 8273 O O . HIS D 1 219 ? -3.088 92.808 185.193 1.00 127.30 219 HIS D O 1
ATOM 8280 N N . PRO D 1 220 ? -3.995 93.353 187.174 1.00 129.57 220 PRO D N 1
ATOM 8281 C CA . PRO D 1 220 ? -3.204 94.592 187.283 1.00 129.57 220 PRO D CA 1
ATOM 8282 C C . PRO D 1 220 ? -1.706 94.400 187.137 1.00 129.57 220 PRO D C 1
ATOM 8283 O O . PRO D 1 220 ? -1.000 95.373 186.846 1.00 129.57 220 PRO D O 1
ATOM 8287 N N . ASP D 1 221 ? -1.194 93.184 187.333 1.00 128.57 221 ASP D N 1
ATOM 8288 C CA . ASP D 1 221 ? 0.238 92.961 187.163 1.00 128.57 221 ASP D CA 1
ATOM 8289 C C . ASP D 1 221 ? 0.674 93.231 185.727 1.00 128.57 221 ASP D C 1
ATOM 8290 O O . ASP D 1 221 ? 1.750 93.794 185.493 1.00 128.57 221 ASP D O 1
ATOM 8292 N N . VAL D 1 222 ? -0.147 92.838 184.752 1.00 127.40 222 VAL D N 1
ATOM 8293 C CA . VAL D 1 222 ? 0.154 93.033 183.340 1.00 127.40 222 VAL D CA 1
ATOM 8294 C C . VAL D 1 222 ? -0.940 93.813 182.620 1.00 127.40 222 VAL D C 1
ATOM 8295 O O . VAL D 1 222 ? -0.961 93.847 181.389 1.00 127.40 222 VAL D O 1
ATOM 8299 N N . ARG D 1 223 ? -1.847 94.451 183.364 1.00 127.59 223 ARG D N 1
ATOM 8300 C CA . ARG D 1 223 ? -2.967 95.148 182.740 1.00 127.59 223 ARG D CA 1
ATOM 8301 C C . ARG D 1 223 ? -2.527 96.339 181.902 1.00 127.59 223 ARG D C 1
ATOM 8302 O O . ARG D 1 223 ? -3.284 96.781 181.032 1.00 127.59 223 ARG D O 1
ATOM 8304 N N . ALA D 1 224 ? -1.328 96.870 182.139 1.00 127.81 224 ALA D N 1
ATOM 8305 C CA . ALA D 1 224 ? -0.869 98.051 181.419 1.00 127.81 224 ALA D CA 1
ATOM 8306 C C . ALA D 1 224 ? -0.207 97.694 180.093 1.00 127.81 224 ALA D C 1
ATOM 8307 O O . ALA D 1 224 ? -0.556 98.259 179.051 1.00 127.81 224 ALA D O 1
ATOM 8309 N N . ALA D 1 225 ? 0.747 96.761 180.117 1.00 126.19 225 ALA D N 1
ATOM 8310 C CA . ALA D 1 225 ? 1.465 96.404 178.898 1.00 126.19 225 ALA D CA 1
ATOM 8311 C C . ALA D 1 225 ? 0.530 95.800 177.859 1.00 126.19 225 ALA D C 1
ATOM 8312 O O . ALA D 1 225 ? 0.622 96.121 176.669 1.00 126.19 225 ALA D O 1
ATOM 8314 N N . TYR D 1 226 ? -0.377 94.922 178.288 1.00 123.56 226 TYR D N 1
ATOM 8315 C CA . TYR D 1 226 ? -1.272 94.261 177.348 1.00 123.56 226 TYR D CA 1
ATOM 8316 C C . TYR D 1 226 ? -2.286 95.216 176.735 1.00 123.56 226 TYR D C 1
ATOM 8317 O O . TYR D 1 226 ? -2.705 95.003 175.593 1.00 123.56 226 TYR D O 1
ATOM 8319 N N . GLU D 1 227 ? -2.695 96.254 177.463 1.00 128.88 227 GLU D N 1
ATOM 8320 C CA . GLU D 1 227 ? -3.661 97.222 176.958 1.00 128.88 227 GLU D CA 1
ATOM 8321 C C . GLU D 1 227 ? -2.981 98.448 176.356 1.00 128.88 227 GLU D C 1
ATOM 8322 O O . GLU D 1 227 ? -3.176 98.755 175.177 1.00 128.88 227 GLU D O 1
ATOM 8324 N N . GLY D 1 228 ? -2.186 99.159 177.155 1.00 130.17 228 GLY D N 1
ATOM 8325 C CA . GLY D 1 228 ? -1.548 100.369 176.660 1.00 130.17 228 GLY D CA 1
ATOM 8326 C C . GLY D 1 228 ? -0.519 100.091 175.581 1.00 130.17 228 GLY D C 1
ATOM 8327 O O . GLY D 1 228 ? -0.477 100.777 174.555 1.00 130.17 228 GLY D O 1
ATOM 8328 N N . ARG D 1 229 ? 0.323 99.078 175.794 1.00 128.91 229 ARG D N 1
ATOM 8329 C CA . ARG D 1 229 ? 1.403 98.748 174.873 1.00 128.91 229 ARG D CA 1
ATOM 8330 C C . ARG D 1 229 ? 1.072 97.559 173.980 1.00 128.91 229 ARG D C 1
ATOM 8331 O O . ARG D 1 229 ? 1.967 96.767 173.653 1.00 128.91 229 ARG D O 1
ATOM 8333 N N . ASP D 1 230 ? -0.190 97.406 173.583 1.00 128.49 230 ASP D N 1
ATOM 8334 C CA . ASP D 1 230 ? -0.585 96.301 172.720 1.00 128.49 230 ASP D CA 1
ATOM 8335 C C . ASP D 1 230 ? 0.057 96.433 171.345 1.00 128.49 230 ASP D C 1
ATOM 8336 O O . ASP D 1 230 ? -0.267 97.350 170.585 1.00 128.49 230 ASP D O 1
ATOM 8338 N N . GLY D 1 231 ? 0.969 95.521 171.020 1.00 124.88 231 GLY D N 1
ATOM 8339 C CA . GLY D 1 231 ? 1.617 95.529 169.724 1.00 124.88 231 GLY D CA 1
ATOM 8340 C C . GLY D 1 231 ? 0.749 94.915 168.647 1.00 124.88 231 GLY D C 1
ATOM 8341 O O . GLY D 1 231 ? 1.009 93.797 168.192 1.00 124.88 231 GLY D O 1
ATOM 8342 N N . GLY D 1 232 ? -0.294 95.635 168.242 1.00 121.85 232 GLY D N 1
ATOM 8343 C CA . GLY D 1 232 ? -1.219 95.117 167.243 1.00 121.85 232 GLY D CA 1
ATOM 8344 C C . GLY D 1 232 ? -0.501 94.865 165.923 1.00 121.85 232 GLY D C 1
ATOM 8345 O O . GLY D 1 232 ? 0.339 95.661 165.492 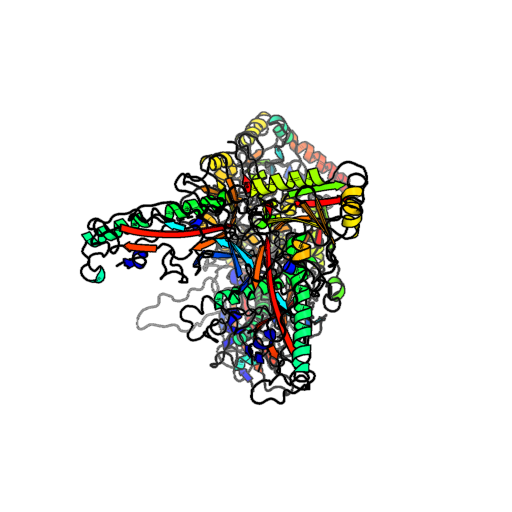1.00 121.85 232 GLY D O 1
ATOM 8346 N N . ALA D 1 233 ? -0.832 93.740 165.292 1.00 116.03 233 ALA D N 1
ATOM 8347 C CA . ALA D 1 233 ? -0.267 93.326 164.009 1.00 116.03 233 ALA D CA 1
ATOM 8348 C C . ALA D 1 233 ? 1.251 93.188 164.056 1.00 116.03 233 ALA D C 1
ATOM 8349 O O . ALA D 1 233 ? 1.916 93.267 163.019 1.00 116.03 233 ALA D O 1
ATOM 8351 N N . GLU D 1 234 ? 1.816 92.982 165.244 1.00 111.40 234 GLU D N 1
ATOM 8352 C CA . GLU D 1 234 ? 3.249 92.770 165.390 1.00 111.40 234 GLU D CA 1
ATOM 8353 C C . GLU D 1 234 ? 3.611 91.323 165.680 1.00 111.40 234 GLU D C 1
ATOM 8354 O O . GLU D 1 234 ? 4.724 90.898 165.352 1.00 111.40 234 GLU D O 1
ATOM 8356 N N . TYR D 1 235 ? 2.706 90.561 166.285 1.00 98.90 235 TYR D N 1
ATOM 8357 C CA . TYR D 1 235 ? 2.965 89.157 166.555 1.00 98.90 235 TYR D CA 1
ATOM 8358 C C . TYR D 1 235 ? 3.050 88.368 165.253 1.00 98.90 235 TYR D C 1
ATOM 8359 O O . TYR D 1 235 ? 2.366 88.670 164.272 1.00 98.90 235 TYR D O 1
ATOM 8361 N N . LEU D 1 236 ? 3.908 87.347 165.254 1.00 91.43 236 LEU D N 1
ATOM 8362 C CA . LEU D 1 236 ? 4.087 86.531 164.057 1.00 91.43 236 LEU D CA 1
ATOM 8363 C C . LEU D 1 236 ? 2.797 85.818 163.680 1.00 91.43 236 LEU D C 1
ATOM 8364 O O . LEU D 1 236 ? 2.468 85.700 162.494 1.00 91.43 236 LEU D O 1
ATOM 8366 N N . THR D 1 237 ? 2.056 85.327 164.676 1.00 89.13 237 THR D N 1
ATOM 8367 C CA . THR D 1 237 ? 0.805 84.631 164.393 1.00 89.13 237 THR D CA 1
ATOM 8368 C C . THR D 1 237 ? -0.210 85.561 163.740 1.00 89.13 237 THR D C 1
ATOM 8369 O O . THR D 1 237 ? -0.915 85.161 162.805 1.00 89.13 237 THR D O 1
ATOM 8371 N N . ARG D 1 238 ? -0.304 86.803 164.221 1.00 89.19 238 ARG D N 1
ATOM 8372 C CA . ARG D 1 238 ? -1.246 87.751 163.636 1.00 89.19 238 ARG D CA 1
ATOM 8373 C C . ARG D 1 238 ? -0.894 88.059 162.187 1.00 89.19 238 ARG D C 1
ATOM 8374 O O . ARG D 1 238 ? -1.780 88.124 161.326 1.00 89.19 238 ARG D O 1
ATOM 8376 N N . ARG D 1 239 ? 0.394 88.258 161.897 1.00 89.47 239 ARG D N 1
ATOM 8377 C CA . ARG D 1 239 ? 0.811 88.513 160.523 1.00 89.47 239 ARG D CA 1
ATOM 8378 C C . ARG D 1 239 ? 0.559 87.304 159.634 1.00 89.47 239 ARG D C 1
ATOM 8379 O O . ARG D 1 239 ? 0.118 87.449 158.488 1.00 89.47 239 ARG D O 1
ATOM 8381 N N . LEU D 1 240 ? 0.826 86.102 160.142 1.00 85.33 240 LEU D N 1
ATOM 8382 C CA . LEU D 1 240 ? 0.595 84.877 159.390 1.00 85.33 240 LEU D CA 1
ATOM 8383 C C . LEU D 1 240 ? -0.872 84.472 159.361 1.00 85.33 240 LEU D C 1
ATOM 8384 O O . LEU D 1 240 ? -1.210 83.479 158.707 1.00 85.33 240 LEU D O 1
ATOM 8386 N N . GLY D 1 241 ? -1.745 85.208 160.042 1.00 84.52 241 GLY D N 1
ATOM 8387 C CA . GLY D 1 241 ? -3.153 84.872 160.087 1.00 84.52 241 GLY D CA 1
ATOM 8388 C C . GLY D 1 241 ? -3.973 85.616 159.056 1.00 84.52 241 GLY D C 1
ATOM 8389 O O . GLY D 1 241 ? -3.944 85.273 157.870 1.00 84.52 241 GLY D O 1
ATOM 8390 N N . ASP D 1 242 ? -4.721 86.628 159.501 1.00 80.02 242 ASP D N 1
ATOM 8391 C CA . ASP D 1 242 ? -5.613 87.422 158.654 1.00 80.02 242 ASP D CA 1
ATOM 8392 C C . ASP D 1 242 ? -6.699 86.575 158.001 1.00 80.02 242 ASP D C 1
ATOM 8393 O O . ASP D 1 242 ? -7.317 87.001 157.019 1.00 80.02 242 ASP D O 1
ATOM 8395 N N . ALA D 1 243 ? -6.942 85.376 158.532 1.00 77.85 243 ALA D N 1
ATOM 8396 C CA . ALA D 1 243 ? -8.050 84.533 158.104 1.00 77.85 243 ALA D CA 1
ATOM 8397 C C . ALA D 1 243 ? -8.918 84.110 159.281 1.00 77.85 243 ALA D C 1
ATOM 8398 O O . ALA D 1 243 ? -9.837 83.302 159.102 1.00 77.85 243 ALA D O 1
ATOM 8400 N N . VAL D 1 244 ? -8.644 84.628 160.475 1.00 77.35 244 VAL D N 1
ATOM 8401 C CA . VAL D 1 244 ? -9.437 84.355 161.662 1.00 77.35 244 VAL D CA 1
ATOM 8402 C C . VAL D 1 244 ? -9.337 85.561 162.581 1.00 77.35 244 VAL D C 1
ATOM 8403 O O . VAL D 1 244 ? -8.315 86.250 162.611 1.00 77.35 244 VAL D O 1
ATOM 8405 N N . ASP D 1 245 ? -10.407 85.809 163.336 1.00 79.23 245 ASP D N 1
ATOM 8406 C CA . ASP D 1 245 ? -10.510 87.004 164.165 1.00 79.23 245 ASP D CA 1
ATOM 8407 C C . ASP D 1 245 ? -10.041 86.774 165.596 1.00 79.23 245 ASP D C 1
ATOM 8408 O O . ASP D 1 245 ? -10.544 87.423 166.521 1.00 79.23 245 ASP D O 1
ATOM 8410 N N . PHE D 1 246 ? -9.086 85.871 165.802 1.00 80.28 246 PHE D N 1
ATOM 8411 C CA . PHE D 1 246 ? -8.589 85.598 167.140 1.00 80.28 246 PHE D CA 1
ATOM 8412 C C . PHE D 1 246 ? -7.741 86.764 167.646 1.00 80.28 246 PHE D C 1
ATOM 8413 O O . PHE D 1 246 ? -7.335 87.653 166.892 1.00 80.28 246 PHE D O 1
ATOM 8421 N N . GLN D 1 247 ? -7.475 86.751 168.948 1.00 88.55 247 GLN D N 1
ATOM 8422 C CA . GLN D 1 247 ? -6.674 87.773 169.604 1.00 88.55 247 GLN D CA 1
ATOM 8423 C C . GLN D 1 247 ? -5.466 87.127 170.266 1.00 88.55 247 GLN D C 1
ATOM 8424 O O . GLN D 1 247 ? -5.584 86.068 170.894 1.00 88.55 247 GLN D O 1
ATOM 8426 N N . VAL D 1 248 ? -4.305 87.767 170.126 1.00 92.66 248 VAL D N 1
ATOM 8427 C CA . VAL D 1 248 ? -3.054 87.240 170.651 1.00 92.66 248 VAL D CA 1
ATOM 8428 C C . VAL D 1 248 ? -2.350 88.316 171.464 1.00 92.66 248 VAL D C 1
ATOM 8429 O O . VAL D 1 248 ? -2.582 89.514 171.293 1.00 92.66 248 VAL D O 1
ATOM 8433 N N . PHE D 1 249 ? -1.477 87.861 172.359 1.00 102.85 249 PHE D N 1
ATOM 8434 C CA . PHE D 1 249 ? -0.646 88.751 173.157 1.00 102.85 249 PHE D CA 1
ATOM 8435 C C . PHE D 1 249 ? 0.643 88.022 173.503 1.00 102.85 249 PHE D C 1
ATOM 8436 O O . PHE D 1 249 ? 0.608 86.849 173.887 1.00 102.85 249 PHE D O 1
ATOM 8444 N N . THR D 1 250 ? 1.768 88.714 173.366 1.00 102.23 250 THR D N 1
ATOM 8445 C CA . THR D 1 250 ? 3.084 88.143 173.620 1.00 102.23 250 THR D CA 1
ATOM 8446 C C . THR D 1 250 ? 3.713 88.831 174.822 1.00 102.23 250 THR D C 1
ATOM 8447 O O . THR D 1 250 ? 3.696 90.062 174.918 1.00 102.23 250 THR D O 1
ATOM 8451 N N . HIS D 1 251 ? 4.267 88.034 175.732 1.00 104.43 251 HIS D N 1
ATOM 8452 C CA . HIS D 1 251 ? 4.920 88.561 176.920 1.00 104.43 251 HIS D CA 1
ATOM 8453 C C . HIS D 1 251 ? 5.787 87.471 177.530 1.00 104.43 251 HIS D C 1
ATOM 8454 O O . HIS D 1 251 ? 5.407 86.299 177.528 1.00 104.43 251 HIS D O 1
ATOM 8461 N N . LYS D 1 252 ? 6.952 87.872 178.045 1.00 103.76 252 LYS D N 1
ATOM 8462 C CA . LYS D 1 252 ? 7.863 86.965 178.746 1.00 103.76 252 LYS D CA 1
ATOM 8463 C C . LYS D 1 252 ? 8.219 85.748 177.898 1.00 103.76 252 LYS D C 1
ATOM 8464 O O . LYS D 1 252 ? 8.419 84.647 178.415 1.00 103.76 252 LYS D O 1
ATOM 8466 N N . GLY D 1 253 ? 8.300 85.938 176.584 1.00 102.30 253 GLY D N 1
ATOM 8467 C CA . GLY D 1 253 ? 8.677 84.852 175.702 1.00 102.30 253 GLY D CA 1
ATOM 8468 C C . GLY D 1 253 ? 7.614 83.802 175.483 1.00 102.30 253 GLY D C 1
ATOM 8469 O O . GLY D 1 253 ? 7.929 82.709 175.006 1.00 102.30 253 GLY D O 1
ATOM 8470 N N . VAL D 1 254 ? 6.360 84.095 175.822 1.00 100.06 254 VAL D N 1
ATOM 8471 C CA . VAL D 1 254 ? 5.255 83.175 175.584 1.00 100.06 254 VAL D CA 1
ATOM 8472 C C . VAL D 1 254 ? 4.094 83.972 175.006 1.00 100.06 254 VAL D C 1
ATOM 8473 O O . VAL D 1 254 ? 3.964 85.177 175.243 1.00 100.06 254 VAL D O 1
ATOM 8477 N N . THR D 1 255 ? 3.253 83.294 174.229 1.00 94.79 255 THR D N 1
ATOM 8478 C CA . THR D 1 255 ? 2.143 83.924 173.527 1.00 94.79 255 THR D CA 1
ATOM 8479 C C . THR D 1 255 ? 0.826 83.369 174.046 1.00 94.79 255 THR D C 1
ATOM 8480 O O . THR D 1 255 ? 0.668 82.151 174.175 1.00 94.79 255 THR D O 1
ATOM 8484 N N . LEU D 1 256 ? -0.116 84.262 174.338 1.00 92.91 256 LEU D N 1
ATOM 8485 C CA . LEU D 1 256 ? -1.460 83.872 174.742 1.00 92.91 256 LEU D CA 1
ATOM 8486 C C . LEU D 1 256 ? -2.372 83.930 173.525 1.00 92.91 256 LEU D C 1
ATOM 8487 O O . LEU D 1 256 ? -2.493 84.979 172.885 1.00 92.91 256 LEU D O 1
ATOM 8489 N N . VAL D 1 257 ? -3.011 82.808 173.206 1.00 88.70 257 VAL D N 1
ATOM 8490 C CA . VAL D 1 257 ? -3.858 82.685 172.026 1.00 88.70 257 VAL D CA 1
ATOM 8491 C C . VAL D 1 257 ? -5.277 82.394 172.489 1.00 88.70 257 VAL D C 1
ATOM 8492 O O . VAL D 1 257 ? -5.508 81.433 173.232 1.00 88.70 257 VAL D O 1
ATOM 8496 N N . GLU D 1 258 ? -6.226 83.215 172.044 1.00 88.48 258 GLU D N 1
ATOM 8497 C CA . GLU D 1 258 ? -7.627 83.076 172.437 1.00 88.48 258 GLU D CA 1
ATOM 8498 C C . GLU D 1 258 ? -8.340 82.220 171.398 1.00 88.48 258 GLU D C 1
ATOM 8499 O O . GLU D 1 258 ? -8.767 82.718 170.354 1.00 88.48 258 GLU D O 1
ATOM 8501 N N . ASP D 1 259 ? -8.471 80.928 171.684 1.00 81.94 259 ASP D N 1
ATOM 8502 C CA . ASP D 1 259 ? -9.204 80.038 170.794 1.00 81.94 259 ASP D CA 1
ATOM 8503 C C . ASP D 1 259 ? -10.679 80.415 170.762 1.00 81.94 259 ASP D C 1
ATOM 8504 O O . ASP D 1 259 ? -11.292 80.683 171.799 1.00 81.94 259 ASP D O 1
ATOM 8509 N N . THR D 1 260 ? -11.253 80.432 169.559 1.00 81.85 260 THR D N 1
ATOM 8510 C CA . THR D 1 260 ? -12.655 80.785 169.377 1.00 81.85 260 THR D CA 1
ATOM 8511 C C . THR D 1 260 ? -13.404 79.695 168.622 1.00 81.85 260 THR D C 1
ATOM 8512 O O . THR D 1 260 ? -14.447 79.956 168.017 1.00 81.85 260 THR D O 1
ATOM 8516 N N . SER D 1 261 ? -12.885 78.469 168.645 1.00 73.69 261 SER D N 1
ATOM 8517 C CA . SER D 1 261 ? -13.554 77.351 167.998 1.00 73.69 261 SER D CA 1
ATOM 8518 C C . SER D 1 261 ? -14.726 76.821 168.808 1.00 73.69 261 SER D C 1
ATOM 8519 O O . SER D 1 261 ? -15.689 76.306 168.229 1.00 73.69 261 SER D O 1
ATOM 8522 N N . GLY D 1 262 ? -14.665 76.933 170.133 1.00 71.89 262 GLY D N 1
ATOM 8523 C CA . GLY D 1 262 ? -15.712 76.463 171.006 1.00 71.89 262 GLY D CA 1
ATOM 8524 C C . GLY D 1 262 ? -15.440 75.123 171.658 1.00 71.89 262 GLY D C 1
ATOM 8525 O O . GLY D 1 262 ? -16.089 74.796 172.658 1.00 71.89 262 GLY D O 1
ATOM 8526 N N . LYS D 1 263 ? -14.501 74.344 171.126 1.00 64.97 263 LYS D N 1
ATOM 8527 C CA . LYS D 1 263 ? -14.184 73.042 171.698 1.00 64.97 263 LYS D CA 1
ATOM 8528 C C . LYS D 1 263 ? -13.212 73.128 172.865 1.00 64.97 263 LYS D C 1
ATOM 8529 O O . LYS D 1 263 ? -12.912 72.098 173.476 1.00 64.97 263 LYS D O 1
ATOM 8535 N N . LEU D 1 264 ? -12.712 74.318 173.183 1.00 81.26 264 LEU D N 1
ATOM 8536 C CA . LEU D 1 264 ? -11.817 74.510 174.317 1.00 81.26 264 LEU D CA 1
ATOM 8537 C C . LEU D 1 264 ? -12.662 74.853 175.538 1.00 81.26 264 LEU D C 1
ATOM 8538 O O . LEU D 1 264 ? -13.185 75.967 175.644 1.00 81.26 264 LEU D O 1
ATOM 8543 N N . THR D 1 265 ? -12.803 73.896 176.451 1.00 90.00 265 THR D N 1
ATOM 8544 C CA . THR D 1 265 ? -13.618 74.109 177.637 1.00 90.00 265 THR D CA 1
ATOM 8545 C C . THR D 1 265 ? -12.995 75.169 178.536 1.00 90.00 265 THR D C 1
ATOM 8546 O O . THR D 1 265 ? -11.772 75.280 178.652 1.00 90.00 265 THR D O 1
ATOM 8550 N N . ASP D 1 266 ? -13.856 75.957 179.173 1.00 95.02 266 ASP D N 1
ATOM 8551 C CA . ASP D 1 266 ? -13.390 77.027 180.043 1.00 95.02 266 ASP D CA 1
ATOM 8552 C C . ASP D 1 266 ? -12.654 76.456 181.249 1.00 95.02 266 ASP D C 1
ATOM 8553 O O . ASP D 1 266 ? -12.927 75.344 181.706 1.00 95.02 266 ASP D O 1
ATOM 8558 N N . GLY D 1 267 ? -11.703 77.234 181.759 1.00 98.26 267 GLY D N 1
ATOM 8559 C CA . GLY D 1 267 ? -10.920 76.814 182.899 1.00 98.26 267 GLY D CA 1
ATOM 8560 C C . GLY D 1 267 ? -9.809 75.839 182.593 1.00 98.26 267 GLY D C 1
ATOM 8561 O O . GLY D 1 267 ? -9.229 75.275 183.527 1.00 98.26 267 GLY D O 1
ATOM 8562 N N . SER D 1 268 ? -9.490 75.621 181.317 1.00 95.53 268 SER D N 1
ATOM 8563 C CA . SER D 1 268 ? -8.441 74.670 180.946 1.00 95.53 268 SER D CA 1
ATOM 8564 C C . SER D 1 268 ? -7.725 75.221 179.710 1.00 95.53 268 SER D C 1
ATOM 8565 O O . SER D 1 268 ? -8.164 75.011 178.577 1.00 95.53 268 SER D O 1
ATOM 8568 N N . ALA D 1 269 ? -6.622 75.923 179.946 1.00 91.70 269 ALA D N 1
ATOM 8569 C CA .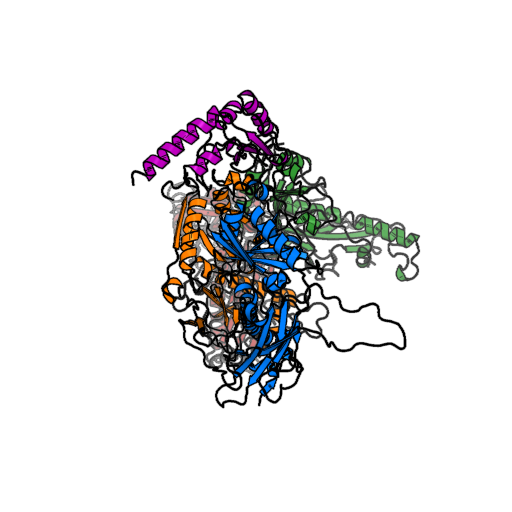 ALA D 1 269 ? -5.758 76.419 178.887 1.00 91.70 269 ALA D CA 1
ATOM 8570 C C . ALA D 1 269 ? -4.521 75.536 178.779 1.00 91.70 269 ALA D C 1
ATOM 8571 O O . ALA D 1 269 ? -4.019 75.025 179.779 1.00 91.70 269 ALA D O 1
ATOM 8573 N N . TYR D 1 270 ? -4.034 75.356 177.554 1.00 86.72 270 TYR D N 1
ATOM 8574 C CA . TYR D 1 270 ? -2.906 74.471 177.292 1.00 86.72 270 TYR D CA 1
ATOM 8575 C C . TYR D 1 270 ? -1.777 75.248 176.639 1.00 86.72 270 TYR D C 1
ATOM 8576 O O . TYR D 1 270 ? -2.016 76.062 175.742 1.00 86.72 270 TYR D O 1
ATOM 8585 N N . MET D 1 271 ? -0.550 74.990 177.086 1.00 87.82 271 MET D N 1
ATOM 8586 C CA . MET D 1 271 ? 0.649 75.599 176.527 1.00 87.82 271 MET D CA 1
ATOM 8587 C C . MET D 1 271 ? 1.533 74.507 175.942 1.00 87.82 271 MET D C 1
ATOM 8588 O O . MET D 1 271 ? 1.823 73.514 176.615 1.00 87.82 271 MET D O 1
ATOM 8593 N N . PHE D 1 272 ? 1.958 74.694 174.697 1.00 79.08 272 PHE D N 1
ATOM 8594 C CA . PHE D 1 272 ? 2.742 73.690 173.993 1.00 79.08 272 PHE D CA 1
ATOM 8595 C C . PHE D 1 272 ? 3.552 74.387 172.908 1.00 79.08 272 PHE D C 1
ATOM 8596 O O . PHE D 1 272 ? 3.184 75.480 172.463 1.00 79.08 272 PHE D O 1
ATOM 8604 N N . PRO D 1 273 ? 4.660 73.792 172.473 1.00 78.16 273 PRO D N 1
ATOM 8605 C CA . PRO D 1 273 ? 5.499 74.428 171.455 1.00 78.16 273 PRO D CA 1
ATOM 8606 C C . PRO D 1 273 ? 5.074 74.092 170.034 1.00 78.16 273 PRO D C 1
ATOM 8607 O O . PRO D 1 273 ? 4.417 73.085 169.766 1.00 78.16 273 PRO D O 1
ATOM 8611 N N . LEU D 1 274 ? 5.476 74.963 169.116 1.00 75.67 274 LEU D N 1
ATOM 8612 C CA . LEU D 1 274 ? 5.219 74.793 167.694 1.00 75.67 274 LEU D CA 1
ATOM 8613 C C . LEU D 1 274 ? 6.525 74.539 166.956 1.00 75.67 274 LEU D C 1
ATOM 8614 O O . LEU D 1 274 ? 7.563 75.114 167.296 1.00 75.67 274 LEU D O 1
ATOM 8619 N N . GLY D 1 275 ? 6.471 73.673 165.949 1.00 74.49 275 GLY D N 1
ATOM 8620 C CA . GLY D 1 275 ? 7.593 73.422 165.064 1.00 74.49 275 GLY D CA 1
ATOM 8621 C C . GLY D 1 275 ? 8.377 72.162 165.367 1.00 74.49 275 GLY D C 1
ATOM 8622 O O . GLY D 1 275 ? 9.190 71.741 164.533 1.00 74.49 275 GLY D O 1
ATOM 8623 N N . VAL D 1 276 ? 8.171 71.547 166.532 1.00 68.43 276 VAL D N 1
ATOM 8624 C CA . VAL D 1 276 ? 8.908 70.336 166.874 1.00 68.43 276 VAL D CA 1
ATOM 8625 C C . VAL D 1 276 ? 8.563 69.245 165.872 1.00 68.43 276 VAL D C 1
ATOM 8626 O O . VAL D 1 276 ? 7.395 68.873 165.713 1.00 68.43 276 VAL D O 1
ATOM 8630 N N . GLN D 1 277 ? 9.580 68.730 165.189 1.00 68.38 277 GLN D N 1
ATOM 8631 C CA . GLN D 1 277 ? 9.355 67.756 164.132 1.00 68.38 277 GLN D CA 1
ATOM 8632 C C . GLN D 1 277 ? 8.824 66.446 164.701 1.00 68.38 277 GLN D C 1
ATOM 8633 O O . GLN D 1 277 ? 9.245 65.997 165.770 1.00 68.38 277 GLN D O 1
ATOM 8639 N N . ASP D 1 278 ? 7.881 65.845 163.979 1.00 62.09 278 ASP D N 1
ATOM 8640 C CA . ASP D 1 278 ? 7.297 64.540 164.276 1.00 62.09 278 ASP D CA 1
ATOM 8641 C C . ASP D 1 278 ? 6.563 64.498 165.610 1.00 62.09 278 ASP D C 1
ATOM 8642 O O . ASP D 1 278 ? 6.148 63.419 166.047 1.00 62.09 278 ASP D O 1
ATOM 8644 N N . MET D 1 279 ? 6.390 65.643 166.275 1.00 60.24 279 MET D N 1
ATOM 8645 C CA . MET D 1 279 ? 5.607 65.661 167.505 1.00 60.24 279 MET D CA 1
ATOM 8646 C C . MET D 1 279 ? 4.147 65.325 167.231 1.00 60.24 279 MET D C 1
ATOM 8647 O O . MET D 1 279 ? 3.533 64.551 167.971 1.00 60.24 279 MET D O 1
ATOM 8652 N N . PHE D 1 280 ? 3.580 65.888 166.167 1.00 52.45 280 PHE D N 1
ATOM 8653 C CA . PHE D 1 280 ? 2.198 65.646 165.773 1.00 52.45 280 PHE D CA 1
ATOM 8654 C C . PHE D 1 280 ? 2.185 64.940 164.427 1.00 52.45 280 PHE D C 1
ATOM 8655 O O . PHE D 1 280 ? 2.849 65.386 163.485 1.00 52.45 280 PHE D O 1
ATOM 8663 N N . GLN D 1 281 ? 1.429 63.851 164.330 1.00 50.02 281 GLN D N 1
ATOM 8664 C CA . GLN D 1 281 ? 1.310 63.104 163.087 1.00 50.02 281 GLN D CA 1
ATOM 8665 C C . GLN D 1 281 ? -0.159 62.799 162.814 1.00 50.02 281 GLN D C 1
ATOM 8666 O O . GLN D 1 281 ? -1.042 63.104 163.619 1.00 50.02 281 GLN D O 1
ATOM 8672 N N . ALA D 1 282 ? -0.411 62.186 161.661 1.00 45.31 282 ALA D N 1
ATOM 8673 C CA . ALA D 1 282 ? -1.759 61.827 161.242 1.00 45.31 282 ALA D CA 1
ATOM 8674 C C . ALA D 1 282 ? -1.647 60.776 160.148 1.00 45.31 282 ALA D C 1
ATOM 8675 O O . ALA D 1 282 ? -0.562 60.506 159.630 1.00 45.31 282 ALA D O 1
ATOM 8677 N N . VAL D 1 283 ? -2.788 60.184 159.796 1.00 41.11 283 VAL D N 1
ATOM 8678 C CA . VAL D 1 283 ? -2.813 59.087 158.836 1.00 41.11 283 VAL D CA 1
ATOM 8679 C C . VAL D 1 283 ? -4.206 59.007 158.231 1.00 41.11 283 VAL D C 1
ATOM 8680 O O . VAL D 1 283 ? -5.176 59.501 158.803 1.00 41.11 283 VAL D O 1
ATOM 8684 N N . TYR D 1 284 ? -4.303 58.383 157.056 1.00 39.69 284 TYR D N 1
ATOM 8685 C CA . TYR D 1 284 ? -5.565 58.182 156.344 1.00 39.69 284 TYR D CA 1
ATOM 8686 C C . TYR D 1 284 ? -5.609 56.726 155.889 1.00 39.69 284 TYR D C 1
ATOM 8687 O O . TYR D 1 284 ? -5.152 56.403 154.792 1.00 39.69 284 TYR D O 1
ATOM 8696 N N . ALA D 1 285 ? -6.162 55.856 156.728 1.00 41.42 285 ALA D N 1
ATOM 8697 C CA . ALA D 1 285 ? -6.270 54.449 156.387 1.00 41.42 285 ALA D CA 1
ATOM 8698 C C . ALA D 1 285 ? -7.267 54.253 155.244 1.00 41.42 285 ALA D C 1
ATOM 8699 O O . ALA D 1 285 ? -8.133 55.099 155.014 1.00 41.42 285 ALA D O 1
ATOM 8701 N N . PRO D 1 286 ? -7.157 53.147 154.502 1.00 44.59 286 PRO D N 1
ATOM 8702 C CA . PRO D 1 286 ? -8.060 52.941 153.362 1.00 44.59 286 PRO D CA 1
ATOM 8703 C C . PRO D 1 286 ? -9.470 52.548 153.775 1.00 44.59 286 PRO D C 1
ATOM 8704 O O . PRO D 1 286 ? -9.726 52.241 154.944 1.00 44.59 286 PRO D O 1
ATOM 8708 N N . ALA D 1 287 ? -10.391 52.560 152.817 1.00 51.39 287 ALA D N 1
ATOM 8709 C CA . ALA D 1 287 ? -11.787 52.239 153.062 1.00 51.39 287 ALA D CA 1
ATOM 8710 C C . ALA D 1 287 ? -11.993 50.730 153.123 1.00 51.39 287 ALA D C 1
ATOM 8711 O O . ALA D 1 287 ? -11.260 49.952 152.510 1.00 51.39 287 ALA D O 1
ATOM 8713 N N . ASP D 1 288 ? -13.017 50.324 153.871 1.00 54.11 288 ASP D N 1
ATOM 8714 C CA . ASP D 1 288 ? -13.330 48.912 154.060 1.00 54.11 288 ASP D CA 1
ATOM 8715 C C . ASP D 1 288 ? -14.072 48.399 152.831 1.00 54.11 288 ASP D C 1
ATOM 8716 O O . ASP D 1 288 ? -15.255 48.698 152.642 1.00 54.11 288 ASP D O 1
ATOM 8721 N N . SER D 1 289 ? -13.380 47.624 152.002 1.00 55.83 289 SER D N 1
ATOM 8722 C CA . SER D 1 289 ? -13.967 47.055 150.797 1.00 55.83 289 SER D CA 1
ATOM 8723 C C . SER D 1 289 ? -13.082 45.912 150.322 1.00 55.83 289 SER D C 1
ATOM 8724 O O . SER D 1 289 ? -11.939 45.764 150.759 1.00 55.83 289 SER D O 1
ATOM 8727 N N . THR D 1 290 ? -13.629 45.098 149.419 1.00 57.51 290 THR D N 1
ATOM 8728 C CA . THR D 1 290 ? -12.846 44.035 148.802 1.00 57.51 290 THR D CA 1
ATOM 8729 C C . THR D 1 290 ? -11.986 44.531 147.651 1.00 57.51 290 THR D C 1
ATOM 8730 O O . THR D 1 290 ? -11.064 43.821 147.235 1.00 57.51 290 THR D O 1
ATOM 8734 N N . ASP D 1 291 ? -12.260 45.724 147.130 1.00 56.89 291 ASP D N 1
ATOM 8735 C CA . ASP D 1 291 ? -11.444 46.313 146.078 1.00 56.89 291 ASP D CA 1
ATOM 8736 C C . ASP D 1 291 ? -10.425 47.310 146.606 1.00 56.89 291 ASP D C 1
ATOM 8737 O O . ASP D 1 291 ? -9.430 47.580 145.926 1.00 56.89 291 ASP D O 1
ATOM 8739 N N . HIS D 1 292 ? -10.646 47.857 147.800 1.00 56.95 292 HIS D N 1
ATOM 8740 C CA . HIS D 1 292 ? -9.764 48.854 148.386 1.00 56.95 292 HIS D CA 1
ATOM 8741 C C . HIS D 1 292 ? -8.909 48.284 149.510 1.00 56.95 292 HIS D C 1
ATOM 8742 O O . HIS D 1 292 ? -8.438 49.038 150.368 1.00 56.95 292 HIS D O 1
ATOM 8749 N N . VAL D 1 293 ? -8.708 46.974 149.527 1.00 57.01 293 VAL D N 1
ATOM 8750 C CA . VAL D 1 293 ? -7.840 46.332 150.505 1.00 57.01 293 VAL D CA 1
ATOM 8751 C C . VAL D 1 293 ? -6.444 46.217 149.906 1.00 57.01 293 VAL D C 1
ATOM 8752 O O . VAL D 1 293 ? -6.288 45.853 148.734 1.00 57.01 293 VAL D O 1
ATOM 8756 N N . ASN D 1 294 ? -5.431 46.547 150.707 1.00 54.82 294 ASN D N 1
ATOM 8757 C CA . ASN D 1 294 ? -4.043 46.608 150.250 1.00 54.82 294 ASN D CA 1
ATOM 8758 C C . ASN D 1 294 ? -3.903 47.556 149.060 1.00 54.82 294 ASN D C 1
ATOM 8759 O O . ASN D 1 294 ? -3.203 47.278 148.083 1.00 54.82 294 ASN D O 1
ATOM 8761 N N . THR D 1 295 ? -4.591 48.690 149.150 1.00 52.57 295 THR D N 1
ATOM 8762 C CA . THR D 1 295 ? -4.534 49.736 148.139 1.00 52.57 295 THR D CA 1
ATOM 8763 C C . THR D 1 295 ? -4.381 51.073 148.848 1.00 52.57 295 THR D C 1
ATOM 8764 O O . THR D 1 295 ? -4.961 51.280 149.916 1.00 52.57 295 THR D O 1
ATOM 8768 N N . ILE D 1 296 ? -3.587 51.971 148.258 1.00 50.48 296 ILE D N 1
ATOM 8769 C CA . ILE D 1 296 ? -3.326 53.253 148.898 1.00 50.48 296 ILE D CA 1
ATOM 8770 C C . ILE D 1 296 ? -4.629 54.035 149.037 1.00 50.48 296 ILE D C 1
ATOM 8771 O O . ILE D 1 296 ? -5.584 53.845 148.272 1.00 50.48 296 ILE D O 1
ATOM 8776 N N . SER D 1 297 ? -4.675 54.911 150.034 1.00 48.48 297 SER D N 1
ATOM 8777 C CA . SER D 1 297 ? -5.904 55.608 150.382 1.00 48.48 297 SER D CA 1
ATOM 8778 C C . SER D 1 297 ? -5.927 57.015 149.804 1.00 48.48 297 SER D C 1
ATOM 8779 O O . SER D 1 297 ? -4.894 57.675 149.675 1.00 48.48 297 SER D O 1
ATOM 8782 N N . GLN D 1 298 ? -7.130 57.472 149.460 1.00 48.82 298 GLN D N 1
ATOM 8783 C CA . GLN D 1 298 ? -7.345 58.814 148.941 1.00 48.82 298 GLN D CA 1
ATOM 8784 C C . GLN D 1 298 ? -7.839 59.779 150.008 1.00 48.82 298 GLN D C 1
ATOM 8785 O O . GLN D 1 298 ? -8.212 60.910 149.682 1.00 48.82 298 GLN D O 1
ATOM 8791 N N . GLY D 1 299 ? -7.853 59.364 151.270 1.00 47.37 299 GLY D N 1
ATOM 8792 C CA . GLY D 1 299 ? -8.379 60.206 152.324 1.00 47.37 299 GLY D CA 1
ATOM 8793 C C . GLY D 1 299 ? -9.862 59.997 152.545 1.00 47.37 299 GLY D C 1
ATOM 8794 O O . GLY D 1 299 ? -10.267 59.049 153.221 1.00 47.37 299 GLY D O 1
ATOM 8795 N N . SER D 1 300 ? -10.681 60.878 151.977 1.00 47.98 300 SER D N 1
ATOM 8796 C CA . SER D 1 300 ? -12.131 60.782 152.067 1.00 47.98 300 SER D CA 1
ATOM 8797 C C . SER D 1 300 ? -12.667 60.096 150.818 1.00 47.98 300 SER D C 1
ATOM 8798 O O . SER D 1 300 ? -12.304 60.466 149.698 1.00 47.98 300 SER D O 1
ATOM 8801 N N . TYR D 1 301 ? -13.531 59.106 151.013 1.00 48.59 301 TYR D N 1
ATOM 8802 C CA . TYR D 1 301 ? -14.057 58.311 149.918 1.00 48.59 301 TYR D CA 1
ATOM 8803 C C . TYR D 1 301 ? -15.478 58.737 149.563 1.00 48.59 301 TYR D C 1
ATOM 8804 O O . TYR D 1 301 ? -16.112 59.539 150.250 1.00 48.59 301 TYR D O 1
ATOM 8813 N N . LEU D 1 302 ? -15.977 58.178 148.464 1.00 52.64 302 LEU D N 1
ATOM 8814 C CA . LEU D 1 302 ? -17.352 58.399 148.027 1.00 52.64 302 LEU D CA 1
ATOM 8815 C C . LEU D 1 302 ? -17.710 57.292 147.052 1.00 52.64 302 LEU D C 1
ATOM 8816 O O . LEU D 1 302 ? -17.031 57.124 146.035 1.00 52.64 302 LEU D O 1
ATOM 8821 N N . PHE D 1 303 ? -18.765 56.545 147.352 1.00 55.46 303 PHE D N 1
ATOM 8822 C CA . PHE D 1 303 ? -19.258 55.502 146.468 1.00 55.46 303 PHE D CA 1
ATOM 8823 C C . PHE D 1 303 ? -20.738 55.726 146.214 1.00 55.46 303 PHE D C 1
ATOM 8824 O O . PHE D 1 303 ? -21.471 56.152 147.111 1.00 55.46 303 PHE D O 1
ATOM 8832 N N . LEU D 1 304 ? -21.174 55.442 144.992 1.00 62.31 304 LEU D N 1
ATOM 8833 C CA . LEU D 1 304 ? -22.579 55.541 144.616 1.00 62.31 304 LEU D CA 1
ATOM 8834 C C . LEU D 1 304 ? -23.128 54.128 144.493 1.00 62.31 304 LEU D C 1
ATOM 8835 O O . LEU D 1 304 ? -22.778 53.397 143.561 1.00 62.31 304 LEU D O 1
ATOM 8840 N N . ASN D 1 305 ? -23.988 53.748 145.434 1.00 68.33 305 ASN D N 1
ATOM 8841 C CA . ASN D 1 305 ? -24.578 52.418 145.470 1.00 68.33 305 ASN D CA 1
ATOM 8842 C C . ASN D 1 305 ? -25.976 52.491 144.874 1.00 68.33 305 ASN D C 1
ATOM 8843 O O . ASN D 1 305 ? -26.827 53.240 145.367 1.00 68.33 305 ASN D O 1
ATOM 8848 N N . ALA D 1 306 ? -26.211 51.716 143.816 1.00 71.37 306 ALA D N 1
ATOM 8849 C CA . ALA D 1 306 ? -27.489 51.725 143.117 1.00 71.37 306 ALA D CA 1
ATOM 8850 C C . ALA D 1 306 ? -28.122 50.340 143.109 1.00 71.37 306 ALA D C 1
ATOM 8851 O O . ALA D 1 306 ? -28.912 50.017 142.219 1.00 71.37 306 ALA D O 1
ATOM 8853 N N . GLY D 1 307 ? -27.780 49.509 144.088 1.00 74.41 307 GLY D N 1
ATOM 8854 C CA . GLY D 1 307 ? -28.373 48.192 144.199 1.00 74.41 307 GLY D CA 1
ATOM 8855 C C . GLY D 1 307 ? -28.672 47.810 145.633 1.00 74.41 307 GLY D C 1
ATOM 8856 O O . GLY D 1 307 ? -29.176 46.716 145.901 1.00 74.41 307 GLY D O 1
ATOM 8857 N N . GLU D 1 308 ? -28.363 48.710 146.567 1.00 76.53 308 GLU D N 1
ATOM 8858 C CA . GLU D 1 308 ? -28.654 48.456 147.972 1.00 76.53 308 GLU D CA 1
ATOM 8859 C C . GLU D 1 308 ? -30.155 48.407 148.223 1.00 76.53 308 GLU D C 1
ATOM 8860 O O . GLU D 1 308 ? -30.642 47.551 148.969 1.00 76.53 308 GLU D O 1
ATOM 8862 N N . ASN D 1 309 ? -30.901 49.322 147.610 1.00 77.55 309 ASN D N 1
ATOM 8863 C CA . ASN D 1 309 ? -32.347 49.395 147.761 1.00 77.55 309 ASN D CA 1
ATOM 8864 C C . ASN D 1 309 ? -32.978 49.627 146.397 1.00 77.55 309 ASN D C 1
ATOM 8865 O O . ASN D 1 309 ? -32.512 50.475 145.629 1.00 77.55 309 ASN D O 1
ATOM 8870 N N . TRP D 1 310 ? -34.036 48.871 146.099 1.00 77.10 310 TRP D N 1
ATOM 8871 C CA . TRP D 1 310 ? -34.723 49.023 144.822 1.00 77.10 310 TRP D CA 1
ATOM 8872 C C . TRP D 1 310 ? -35.407 50.377 144.686 1.00 77.10 310 TRP D C 1
ATOM 8873 O O . TRP D 1 310 ? -35.670 50.813 143.561 1.00 77.10 310 TRP D O 1
ATOM 8884 N N . ARG D 1 311 ? -35.705 51.048 145.798 1.00 75.72 311 ARG D N 1
ATOM 8885 C CA . ARG D 1 311 ? -36.434 52.309 145.735 1.00 75.72 311 ARG D CA 1
ATOM 8886 C C . ARG D 1 311 ? -35.499 53.489 145.501 1.00 75.72 311 ARG D C 1
ATOM 8887 O O . ARG D 1 311 ? -35.648 54.228 144.524 1.00 75.72 311 ARG D O 1
ATOM 8895 N N . ARG D 1 312 ? -34.526 53.679 146.387 1.00 73.64 312 ARG D N 1
ATOM 8896 C CA . ARG D 1 312 ? -33.630 54.821 146.330 1.00 73.64 312 ARG D CA 1
ATOM 8897 C C . ARG D 1 312 ? -32.181 54.357 146.305 1.00 73.64 312 ARG D C 1
ATOM 8898 O O . ARG D 1 312 ? -31.837 53.312 146.863 1.00 73.64 312 ARG D O 1
ATOM 8900 N N . ASP D 1 313 ? -31.336 55.145 145.648 1.00 70.18 313 ASP D N 1
ATOM 8901 C CA . ASP D 1 313 ? -29.900 54.909 145.613 1.00 70.18 313 ASP D CA 1
ATOM 8902 C C . ASP D 1 313 ? -29.209 55.829 146.611 1.00 70.18 313 ASP D C 1
ATOM 8903 O O . ASP D 1 313 ? -29.609 56.984 146.785 1.00 70.18 313 ASP D O 1
ATOM 8905 N N . VAL D 1 314 ? -28.173 55.312 147.265 1.00 64.05 314 VAL D N 1
ATOM 8906 C CA . VAL D 1 314 ? -27.510 56.021 148.348 1.00 64.05 314 VAL D CA 1
ATOM 8907 C C . VAL D 1 314 ? -26.118 56.448 147.906 1.00 64.05 314 VAL D C 1
ATOM 8908 O O . VAL D 1 314 ? -25.548 55.931 146.940 1.00 64.05 314 VAL D O 1
ATOM 8912 N N . ILE D 1 315 ? -25.567 57.414 148.637 1.00 59.88 315 ILE D N 1
ATOM 8913 C CA . ILE D 1 315 ? -24.229 57.942 148.397 1.00 59.88 315 ILE D CA 1
ATOM 8914 C C . ILE D 1 315 ? -23.402 57.619 149.633 1.00 59.88 315 ILE D C 1
ATOM 8915 O O . ILE D 1 315 ? -23.420 58.361 150.620 1.00 59.88 315 ILE D O 1
ATOM 8920 N N . GLU D 1 316 ? -22.668 56.511 149.587 1.00 53.53 316 GLU D N 1
ATOM 8921 C CA . GLU D 1 316 ? -21.894 56.071 150.737 1.00 53.53 316 GLU D CA 1
ATOM 8922 C C . GLU D 1 316 ? -20.566 56.812 150.796 1.00 53.53 316 GLU D C 1
ATOM 8923 O O . GLU D 1 316 ? -19.840 56.886 149.800 1.00 53.53 316 GLU D O 1
ATOM 8925 N N . SER D 1 317 ? -20.247 57.358 151.967 1.00 48.69 317 SER D N 1
ATOM 8926 C CA . SER D 1 317 ? -19.022 58.119 152.170 1.00 48.69 317 SER D CA 1
ATOM 8927 C C . SER D 1 317 ? -18.441 57.784 153.533 1.00 48.69 317 SER D C 1
ATOM 8928 O O . SER D 1 317 ? -19.175 57.730 154.524 1.00 48.69 317 SER D O 1
ATOM 8931 N N . GLU D 1 318 ? -17.129 57.565 153.584 1.00 47.08 318 GLU D N 1
ATOM 8932 C CA . GLU D 1 318 ? -16.452 57.234 154.829 1.00 47.08 318 GLU D CA 1
ATOM 8933 C C . GLU D 1 318 ? -15.043 57.805 154.811 1.00 47.08 318 GLU D C 1
ATOM 8934 O O . GLU D 1 318 ? -14.473 58.076 153.754 1.00 47.08 318 GLU D O 1
ATOM 8940 N N . VAL D 1 319 ? -14.483 57.981 156.006 1.00 42.47 319 VAL D N 1
ATOM 8941 C CA . VAL D 1 319 ? -13.125 58.483 156.170 1.00 42.47 319 VAL D CA 1
ATOM 8942 C C . VAL D 1 319 ? -12.483 57.784 157.362 1.00 42.47 319 VAL D C 1
ATOM 8943 O O . VAL D 1 319 ? -13.078 57.709 158.442 1.00 42.47 319 VAL D O 1
ATOM 8947 N N . SER D 1 320 ? -11.279 57.257 157.160 1.00 39.23 320 SER D N 1
ATOM 8948 C CA . SER D 1 320 ? -10.479 56.666 158.223 1.00 39.23 320 SER D CA 1
ATOM 8949 C C . SER D 1 320 ? -9.350 57.628 158.559 1.00 39.23 320 SER D C 1
ATOM 8950 O O . SER D 1 320 ? -8.652 58.103 157.659 1.00 39.23 320 SER D O 1
ATOM 8953 N N . TYR D 1 321 ? -9.173 57.918 159.845 1.00 37.60 321 TYR D N 1
ATOM 8954 C CA . TYR D 1 321 ? -8.270 58.991 160.229 1.00 37.60 321 TYR D CA 1
ATOM 8955 C C . TYR D 1 321 ? -7.918 58.860 161.703 1.00 37.60 321 TYR D C 1
ATOM 8956 O O . TYR D 1 321 ? -8.772 58.511 162.518 1.00 37.60 321 TYR D O 1
ATOM 8965 N N . ALA D 1 322 ? -6.658 59.142 162.032 1.00 40.89 322 ALA D N 1
ATOM 8966 C CA . ALA D 1 322 ? -6.192 59.084 163.409 1.00 40.89 322 ALA D CA 1
ATOM 8967 C C . ALA D 1 322 ? -5.049 60.071 163.599 1.00 40.89 322 ALA D C 1
ATOM 8968 O O . ALA D 1 322 ? -4.355 60.437 162.649 1.00 40.89 322 ALA D O 1
ATOM 8970 N N . CYS D 1 323 ? -4.865 60.498 164.844 1.00 48.90 323 CYS D N 1
ATOM 8971 C CA . CYS D 1 323 ? -3.821 61.437 165.217 1.00 48.90 323 CYS D CA 1
ATOM 8972 C C . CYS D 1 323 ? -3.175 61.013 166.528 1.00 48.90 323 CYS D C 1
ATOM 8973 O O . CYS D 1 323 ? -3.798 60.361 167.368 1.00 48.90 323 CYS D O 1
ATOM 8976 N N . MET D 1 324 ? -1.905 61.381 166.696 1.00 53.12 324 MET D N 1
ATOM 8977 C CA . MET D 1 324 ? -1.249 61.222 167.985 1.00 53.12 324 MET D CA 1
ATOM 8978 C C . MET D 1 324 ? -0.212 62.308 168.207 1.00 53.12 324 MET D C 1
ATOM 8979 O O . MET D 1 324 ? 0.174 63.027 167.282 1.00 53.12 324 MET D O 1
ATOM 8984 N N . VAL D 1 325 ? 0.223 62.409 169.455 1.00 57.93 325 VAL D N 1
ATOM 8985 C CA . VAL D 1 325 ? 1.313 63.287 169.862 1.00 57.93 325 VAL D CA 1
ATOM 8986 C C . VAL D 1 325 ? 2.444 62.371 170.314 1.00 57.93 325 VAL D C 1
ATOM 8987 O O . VAL D 1 325 ? 2.466 61.901 171.455 1.00 57.93 325 VAL D O 1
ATOM 8991 N N . THR D 1 326 ? 3.392 62.106 169.413 1.00 60.93 326 THR D N 1
ATOM 8992 C CA . THR D 1 326 ? 4.493 61.205 169.738 1.00 60.93 326 THR D CA 1
ATOM 8993 C C . THR D 1 326 ? 5.330 61.751 170.888 1.00 60.93 326 THR D C 1
ATOM 8994 O O . THR D 1 326 ? 5.610 61.043 171.859 1.00 60.93 326 THR D O 1
ATOM 8998 N N . ARG D 1 327 ? 5.735 63.015 170.798 1.00 65.27 327 ARG D N 1
ATOM 8999 C CA . ARG D 1 327 ? 6.499 63.655 171.866 1.00 65.27 327 ARG D CA 1
ATOM 9000 C C . ARG D 1 327 ? 5.551 64.300 172.880 1.00 65.27 327 ARG D C 1
ATOM 9001 O O . ARG D 1 327 ? 5.617 65.491 173.180 1.00 65.27 327 ARG D O 1
ATOM 9003 N N . SER D 1 328 ? 4.658 63.467 173.418 1.00 67.70 328 SER D N 1
ATOM 9004 C CA . SER D 1 328 ? 3.628 63.951 174.329 1.00 67.70 328 SER D CA 1
ATOM 9005 C C . SER D 1 328 ? 4.204 64.564 175.597 1.00 67.70 328 SER D C 1
ATOM 9006 O O . SER D 1 328 ? 3.507 65.327 176.274 1.00 67.70 328 SER D O 1
ATOM 9009 N N . GLU D 1 329 ? 5.457 64.255 175.931 1.00 73.65 329 GLU D N 1
ATOM 9010 C CA . GLU D 1 329 ? 6.072 64.776 177.146 1.00 73.65 329 GLU D CA 1
ATOM 9011 C C . GLU D 1 329 ? 6.267 66.286 177.115 1.00 73.65 329 GLU D C 1
ATOM 9012 O O . GLU D 1 329 ? 6.537 66.877 178.166 1.00 73.65 329 GLU D O 1
ATOM 9014 N N . LEU D 1 330 ? 6.139 66.919 175.952 1.00 78.99 330 LEU D N 1
ATOM 9015 C CA . LEU D 1 330 ? 6.400 68.345 175.816 1.00 78.99 330 LEU D CA 1
ATOM 9016 C C . LEU D 1 330 ? 5.151 69.203 175.961 1.00 78.99 330 LEU D C 1
ATOM 9017 O O . LEU D 1 330 ? 5.244 70.428 175.837 1.00 78.99 330 LEU D O 1
ATOM 9022 N N . ILE D 1 331 ? 3.991 68.605 176.221 1.00 78.33 331 ILE D N 1
ATOM 9023 C CA . ILE D 1 331 ? 2.737 69.339 176.350 1.00 78.33 331 ILE D CA 1
ATOM 9024 C C . ILE D 1 331 ? 2.478 69.614 177.822 1.00 78.33 331 ILE D C 1
ATOM 9025 O O . ILE D 1 331 ? 2.554 68.703 178.654 1.00 78.33 331 ILE D O 1
ATOM 9030 N N . CYS D 1 332 ? 2.175 70.868 178.144 1.00 86.12 332 CYS D N 1
ATOM 9031 C CA . CYS D 1 332 ? 1.847 71.276 179.506 1.00 86.12 332 CYS D CA 1
ATOM 9032 C C . CYS D 1 332 ? 0.329 71.328 179.633 1.00 86.12 332 CYS D C 1
ATOM 9033 O O . CYS D 1 332 ? -0.312 72.263 179.151 1.00 86.12 332 CYS D O 1
ATOM 9036 N N . ASP D 1 333 ? -0.245 70.323 180.291 1.00 88.78 333 ASP D N 1
ATOM 9037 C CA . ASP D 1 333 ? -1.681 70.310 180.538 1.00 88.78 333 ASP D CA 1
ATOM 9038 C C . ASP D 1 333 ? -2.016 71.308 181.638 1.00 88.78 333 ASP D C 1
ATOM 9039 O O . ASP D 1 333 ? -2.349 70.921 182.762 1.00 88.78 333 ASP D O 1
ATOM 9041 N N . LEU D 1 334 ? -1.928 72.593 181.316 1.00 94.96 334 LEU D N 1
ATOM 9042 C CA . LEU D 1 334 ? -2.100 73.644 182.303 1.00 94.96 334 LEU D CA 1
ATOM 9043 C C . LEU D 1 334 ? -3.556 73.729 182.754 1.00 94.96 334 LEU D C 1
ATOM 9044 O O . LEU D 1 334 ? -4.489 73.420 182.008 1.00 94.96 334 LEU D O 1
ATOM 9049 N N . THR D 1 335 ? -3.740 74.146 184.005 1.00 103.21 335 THR D N 1
ATOM 9050 C CA . THR D 1 335 ? -5.063 74.352 184.584 1.00 103.21 335 THR D CA 1
ATOM 9051 C C . THR D 1 335 ? -5.139 75.774 185.117 1.00 103.21 335 THR D C 1
ATOM 9052 O O . THR D 1 335 ? -4.255 76.207 185.864 1.00 103.21 335 THR D O 1
ATOM 9056 N N . ILE D 1 336 ? -6.189 76.494 184.739 1.00 109.27 336 ILE D N 1
ATOM 9057 C CA . ILE D 1 336 ? -6.377 77.873 185.159 1.00 109.27 336 ILE D CA 1
ATOM 9058 C C . ILE D 1 336 ? -7.577 77.947 186.092 1.00 109.27 336 ILE D C 1
ATOM 9059 O O . ILE D 1 336 ? -8.434 77.059 186.123 1.00 109.27 336 ILE D O 1
ATOM 9064 N N . THR D 1 337 ? -7.627 79.026 186.870 1.00 117.26 337 THR D N 1
ATOM 9065 C CA . THR D 1 337 ? -8.716 79.261 187.808 1.00 117.26 337 THR D CA 1
ATOM 9066 C C . THR D 1 337 ? -9.136 80.719 187.730 1.00 117.26 337 THR D C 1
ATOM 9067 O O . THR D 1 337 ? -8.299 81.617 187.859 1.00 117.26 337 THR D O 1
ATOM 9071 N N . VAL D 1 338 ? -10.429 80.949 187.523 1.00 120.74 338 VAL D N 1
ATOM 9072 C CA . VAL D 1 338 ? -10.957 82.302 187.412 1.00 120.74 338 VAL D CA 1
ATOM 9073 C C . VAL D 1 338 ? -11.828 82.648 188.615 1.00 120.74 338 VAL D C 1
ATOM 9074 O O . VAL D 1 338 ? -11.456 82.386 189.758 1.00 120.74 338 VAL D O 1
ATOM 9076 N N . GLN E 2 34 ? -40.527 -3.169 217.335 1.00 133.50 34 GLN E N 1
ATOM 9077 C CA . GLN E 2 34 ? -40.553 -1.797 217.830 1.00 133.50 34 GLN E CA 1
ATOM 9078 C C . GLN E 2 34 ? -41.165 -1.737 219.224 1.00 133.50 34 GLN E C 1
ATOM 9079 O O . GLN E 2 34 ? -41.634 -2.749 219.745 1.00 133.50 34 GLN E O 1
ATOM 9081 N N . TYR E 2 35 ? -41.163 -0.544 219.816 1.00 132.26 35 TYR E N 1
ATOM 9082 C CA . TYR E 2 35 ? -41.677 -0.316 221.166 1.00 132.26 35 TYR E CA 1
ATOM 9083 C C . TYR E 2 35 ? -40.991 -1.241 222.173 1.00 132.26 35 TYR E C 1
ATOM 9084 O O . TYR E 2 35 ? -41.630 -1.983 222.922 1.00 132.26 35 TYR E O 1
ATOM 9086 N N . ASN E 2 36 ? -39.659 -1.188 222.159 1.00 127.43 36 ASN E N 1
ATOM 9087 C CA . ASN E 2 36 ? -38.796 -1.942 223.069 1.00 127.43 36 ASN E CA 1
ATOM 9088 C C . ASN E 2 36 ? -38.969 -3.452 222.932 1.00 127.43 36 ASN E C 1
ATOM 9089 O O . ASN E 2 36 ? -38.658 -4.201 223.865 1.00 127.43 36 ASN E O 1
ATOM 9091 N N . ALA E 2 37 ? -39.456 -3.923 221.785 1.00 124.17 37 ALA E N 1
ATOM 9092 C CA . ALA E 2 37 ? -39.574 -5.360 221.530 1.00 124.17 37 ALA E CA 1
ATOM 9093 C C . ALA E 2 37 ? -38.234 -5.891 221.022 1.00 124.17 37 ALA E C 1
ATOM 9094 O O . ALA E 2 37 ? -38.040 -6.172 219.837 1.00 124.17 37 ALA E O 1
ATOM 9096 N N . ASP E 2 38 ? -37.293 -5.999 221.960 1.00 115.30 38 ASP E N 1
ATOM 9097 C CA . ASP E 2 38 ? -35.914 -6.436 221.759 1.00 115.30 38 ASP E CA 1
ATOM 9098 C C . ASP E 2 38 ? -35.097 -5.450 220.933 1.00 115.30 38 ASP E C 1
ATOM 9099 O O . ASP E 2 38 ? -33.903 -5.689 220.716 1.00 115.30 38 ASP E O 1
ATOM 9101 N N . ALA E 2 39 ? -35.693 -4.348 220.468 1.00 116.38 39 ALA E N 1
ATOM 9102 C CA . ALA E 2 39 ? -34.920 -3.330 219.765 1.00 116.38 39 ALA E CA 1
ATOM 9103 C C . ALA E 2 39 ? -33.957 -2.620 220.703 1.00 116.38 39 ALA E C 1
ATOM 9104 O O . ALA E 2 39 ? -32.961 -2.044 220.254 1.00 116.38 39 ALA E O 1
ATOM 9106 N N . TYR E 2 40 ? -34.246 -2.638 222.003 1.00 112.25 40 TYR E N 1
ATOM 9107 C CA . TYR E 2 40 ? -33.335 -2.124 223.009 1.00 112.25 40 TYR E CA 1
ATOM 9108 C C . TYR E 2 40 ? -33.023 -3.145 224.094 1.00 112.25 40 TYR E C 1
ATOM 9109 O O . TYR E 2 40 ? -32.270 -2.828 225.020 1.00 112.25 40 TYR E O 1
ATOM 9111 N N . ARG E 2 41 ? -33.585 -4.350 224.012 1.00 108.05 41 ARG E N 1
ATOM 9112 C CA . ARG E 2 41 ? -33.306 -5.405 224.976 1.00 108.05 41 ARG E CA 1
ATOM 9113 C C . ARG E 2 41 ? -32.320 -6.425 224.421 1.00 108.05 41 ARG E C 1
ATOM 9114 O O . ARG E 2 41 ? -31.386 -6.832 225.117 1.00 108.05 41 ARG E O 1
ATOM 9116 N N . ARG E 2 42 ? -32.520 -6.852 223.174 1.00 105.66 42 ARG E N 1
ATOM 9117 C CA . ARG E 2 42 ? -31.579 -7.753 222.522 1.00 105.66 42 ARG E CA 1
ATOM 9118 C C . ARG E 2 42 ? -30.445 -7.010 221.831 1.00 105.66 42 ARG E C 1
ATOM 9119 O O . ARG E 2 42 ? -29.319 -7.518 221.791 1.00 105.66 42 ARG E O 1
ATOM 9121 N N . LYS E 2 43 ? -30.715 -5.823 221.286 1.00 101.99 43 LYS E N 1
ATOM 9122 C CA . LYS E 2 43 ? -29.658 -5.045 220.648 1.00 101.99 43 LYS E CA 1
ATOM 9123 C C . LYS E 2 43 ? -28.589 -4.646 221.655 1.00 101.99 43 LYS E C 1
ATOM 9124 O O . LYS E 2 43 ? -27.392 -4.797 221.397 1.00 101.99 43 LYS E O 1
ATOM 9126 N N . ILE E 2 44 ? -29.003 -4.148 222.823 1.00 99.08 44 ILE E N 1
ATOM 9127 C CA . ILE E 2 44 ? -28.033 -3.796 223.853 1.00 99.08 44 ILE E CA 1
ATOM 9128 C C . ILE E 2 44 ? -27.358 -5.031 224.433 1.00 99.08 44 ILE E C 1
ATOM 9129 O O . ILE E 2 44 ? -26.174 -4.980 224.793 1.00 99.08 44 ILE E O 1
ATOM 9131 N N . GLU E 2 45 ? -28.090 -6.143 224.534 1.00 98.66 45 GLU E N 1
ATOM 9132 C CA . GLU E 2 45 ? -27.488 -7.382 225.011 1.00 98.66 45 GLU E CA 1
ATOM 9133 C C . GLU E 2 45 ? -26.382 -7.847 224.076 1.00 98.66 45 GLU E C 1
ATOM 9134 O O . GLU E 2 45 ? -25.332 -8.313 224.527 1.00 98.66 45 GLU E O 1
ATOM 9136 N N . SER E 2 46 ? -26.603 -7.731 222.765 1.00 95.43 46 SER E N 1
ATOM 9137 C CA . SER E 2 46 ? -25.554 -8.062 221.808 1.00 95.43 46 SER E CA 1
ATOM 9138 C C . SER E 2 46 ? -24.442 -7.020 221.813 1.00 95.43 46 SER E C 1
ATOM 9139 O O . SER E 2 46 ? -23.279 -7.358 221.573 1.00 95.43 46 SER E O 1
ATOM 9141 N N . ILE E 2 47 ? -24.779 -5.754 222.068 1.00 93.60 47 ILE E N 1
ATOM 9142 C CA . ILE E 2 47 ? -23.760 -4.714 222.123 1.00 93.60 47 ILE E CA 1
ATOM 9143 C C . ILE E 2 47 ? -22.782 -4.964 223.261 1.00 93.60 47 ILE E C 1
ATOM 9144 O O . ILE E 2 47 ? -21.569 -4.798 223.093 1.00 93.60 47 ILE E O 1
ATOM 9146 N N . ASN E 2 48 ? -23.286 -5.364 224.430 1.00 94.81 48 ASN E N 1
ATOM 9147 C CA . ASN E 2 48 ? -22.377 -5.721 225.520 1.00 94.81 48 ASN E CA 1
ATOM 9148 C C . ASN E 2 48 ? -21.872 -7.151 225.345 1.00 94.81 48 ASN E C 1
ATOM 9149 O O . ASN E 2 48 ? -20.685 -7.373 225.089 1.00 94.81 48 ASN E O 1
ATOM 9151 N N . SER E 2 49 ? -22.776 -8.125 225.457 1.00 94.16 49 SER E N 1
ATOM 9152 C CA . SER E 2 49 ? -22.526 -9.516 225.091 1.00 94.16 49 SER E CA 1
ATOM 9153 C C . SER E 2 49 ? -21.286 -10.123 225.733 1.00 94.16 49 SER E C 1
ATOM 9154 O O . SER E 2 49 ? -20.707 -9.563 226.669 1.00 94.16 49 SER E O 1
ATOM 9156 N N . ASP E 2 50 ? -20.900 -11.295 225.235 1.00 94.79 50 ASP E N 1
ATOM 9157 C CA . ASP E 2 50 ? -19.610 -11.896 225.524 1.00 94.79 50 ASP E CA 1
ATOM 9158 C C . ASP E 2 50 ? -18.957 -12.453 224.269 1.00 94.79 50 ASP E C 1
ATOM 9159 O O . ASP E 2 50 ? -17.779 -12.822 224.312 1.00 94.79 50 ASP E O 1
ATOM 9161 N N . ALA E 2 51 ? -19.691 -12.525 223.157 1.00 92.41 51 ALA E N 1
ATOM 9162 C CA . ALA E 2 51 ? -19.154 -12.962 221.881 1.00 92.41 51 ALA E CA 1
ATOM 9163 C C . ALA E 2 51 ? -19.108 -11.859 220.837 1.00 92.41 51 ALA E C 1
ATOM 9164 O O . ALA E 2 51 ? -18.587 -12.093 219.741 1.00 92.41 51 ALA E O 1
ATOM 9166 N N . ALA E 2 52 ? -19.644 -10.672 221.134 1.00 86.97 52 ALA E N 1
ATOM 9167 C CA . ALA E 2 52 ? -19.489 -9.543 220.225 1.00 86.97 52 ALA E CA 1
ATOM 9168 C C . ALA E 2 52 ? -18.036 -9.117 220.102 1.00 86.97 52 ALA E C 1
ATOM 9169 O O . ALA E 2 52 ? -17.665 -8.495 219.102 1.00 86.97 52 ALA E O 1
ATOM 9171 N N . LEU E 2 53 ? -17.212 -9.419 221.106 1.00 86.04 53 LEU E N 1
ATOM 9172 C CA . LEU E 2 53 ? -15.776 -9.217 220.966 1.00 86.04 53 LEU E CA 1
ATOM 9173 C C . LEU E 2 53 ? -15.167 -10.261 220.040 1.00 86.04 53 LEU E C 1
ATOM 9174 O O . LEU E 2 53 ? -14.311 -9.938 219.210 1.00 86.04 53 LEU E O 1
ATOM 9176 N N . THR E 2 54 ? -15.596 -11.519 220.172 1.00 86.00 54 THR E N 1
ATOM 9177 C CA . THR E 2 54 ? -15.092 -12.570 219.294 1.00 86.00 54 THR E CA 1
ATOM 9178 C C . THR E 2 54 ? -15.489 -12.315 217.846 1.00 86.00 54 THR E C 1
ATOM 9179 O O . THR E 2 54 ? -14.675 -12.487 216.931 1.00 86.00 54 THR E O 1
ATOM 9181 N N . ASN E 2 55 ? -16.733 -11.909 217.619 1.00 81.41 55 ASN E N 1
ATOM 9182 C CA . ASN E 2 55 ? -17.170 -11.534 216.286 1.00 81.41 55 ASN E CA 1
ATOM 9183 C C . ASN E 2 55 ? -16.826 -10.074 216.011 1.00 81.41 55 ASN E C 1
ATOM 9184 O O . ASN E 2 55 ? -16.315 -9.353 216.871 1.00 81.41 55 ASN E O 1
ATOM 9186 N N . GLY E 2 56 ? -17.109 -9.638 214.790 1.00 77.11 56 GLY E N 1
ATOM 9187 C CA . GLY E 2 56 ? -16.888 -8.253 214.436 1.00 77.11 56 GLY E CA 1
ATOM 9188 C C . GLY E 2 56 ? -18.029 -7.363 214.878 1.00 77.11 56 GLY E C 1
ATOM 9189 O O . GLY E 2 56 ? -18.579 -7.552 215.967 1.00 77.11 56 GLY E O 1
ATOM 9190 N N . ALA E 2 57 ? -18.381 -6.385 214.040 1.00 76.28 57 ALA E N 1
ATOM 9191 C CA . ALA E 2 57 ? -19.503 -5.479 214.270 1.00 76.28 57 ALA E CA 1
ATOM 9192 C C . ALA E 2 57 ? -19.280 -4.593 215.489 1.00 76.28 57 ALA E C 1
ATOM 9193 O O . ALA E 2 57 ? -18.399 -4.862 216.313 1.00 76.28 57 ALA E O 1
ATOM 9195 N N . PHE E 2 58 ? -20.069 -3.523 215.599 1.00 80.00 58 PHE E N 1
ATOM 9196 C CA . PHE E 2 58 ? -19.995 -2.585 216.717 1.00 80.00 58 PHE E CA 1
ATOM 9197 C C . PHE E 2 58 ? -18.595 -1.969 216.814 1.00 80.00 58 PHE E C 1
ATOM 9198 O O . PHE E 2 58 ? -17.851 -2.164 217.776 1.00 80.00 58 PHE E O 1
ATOM 9206 N N . ASN E 2 59 ? -18.258 -1.222 215.766 1.00 77.38 59 ASN E N 1
ATOM 9207 C CA . ASN E 2 59 ? -16.948 -0.596 215.640 1.00 77.38 59 ASN E CA 1
ATOM 9208 C C . ASN E 2 59 ? -17.131 0.903 215.472 1.00 77.38 59 ASN E C 1
ATOM 9209 O O . ASN E 2 59 ? -17.933 1.343 214.644 1.00 77.38 59 ASN E O 1
ATOM 9214 N N . GLN E 2 60 ? -16.388 1.678 216.254 1.00 78.47 60 GLN E N 1
ATOM 9215 C CA . GLN E 2 60 ? -16.380 3.128 216.133 1.00 78.47 60 GLN E CA 1
ATOM 9216 C C . GLN E 2 60 ? -15.047 3.583 215.553 1.00 78.47 60 GLN E C 1
ATOM 9217 O O . GLN E 2 60 ? -13.984 3.185 216.039 1.00 78.47 60 GLN E O 1
ATOM 9223 N N . PHE E 2 61 ? -15.106 4.417 214.518 1.00 75.41 61 PHE E N 1
ATOM 9224 C CA . PHE E 2 61 ? -13.915 4.902 213.834 1.00 75.41 61 PHE E CA 1
ATOM 9225 C C . PHE E 2 61 ? -13.520 6.264 214.391 1.00 75.41 61 PHE E C 1
ATOM 9226 O O . PHE E 2 61 ? -14.355 7.171 214.476 1.00 75.41 61 PHE E O 1
ATOM 9234 N N . ALA E 2 62 ? -12.252 6.402 214.762 1.00 72.05 62 ALA E N 1
ATOM 9235 C CA . ALA E 2 62 ? -11.686 7.662 215.231 1.00 72.05 62 ALA E CA 1
ATOM 9236 C C . ALA E 2 62 ? -10.592 8.064 214.244 1.00 72.05 62 ALA E C 1
ATOM 9237 O O . ALA E 2 62 ? -9.421 7.724 214.418 1.00 72.05 62 ALA E O 1
ATOM 9239 N N . TYR E 2 63 ? -10.984 8.796 213.206 1.00 70.93 63 TYR E N 1
ATOM 9240 C CA . TYR E 2 63 ? -10.049 9.229 212.177 1.00 70.93 63 TYR E CA 1
ATOM 9241 C C . TYR E 2 63 ? -9.252 10.427 212.690 1.00 70.93 63 TYR E C 1
ATOM 9242 O O . TYR E 2 63 ? -9.295 10.772 213.873 1.00 70.93 63 TYR E O 1
ATOM 9244 N N . GLY E 2 64 ? -8.515 11.074 211.800 1.00 72.85 64 GLY E N 1
ATOM 9245 C CA . GLY E 2 64 ? -7.624 12.159 212.155 1.00 72.85 64 GLY E CA 1
ATOM 9246 C C . GLY E 2 64 ? -8.222 13.524 211.889 1.00 72.85 64 GLY E C 1
ATOM 9247 O O . GLY E 2 64 ? -9.434 13.735 212.021 1.00 72.85 64 GLY E O 1
ATOM 9248 N N . SER E 2 65 ? -7.351 14.467 211.523 1.00 72.66 65 SER E N 1
ATOM 9249 C CA . SER E 2 65 ? -7.728 15.844 211.225 1.00 72.66 65 SER E CA 1
ATOM 9250 C C . SER E 2 65 ? -8.375 16.521 212.427 1.00 72.66 65 SER E C 1
ATOM 9251 O O . SER E 2 65 ? -7.676 17.042 213.302 1.00 72.66 65 SER E O 1
ATOM 9253 N N . GLN E 2 66 ? -9.709 16.519 212.476 1.00 74.80 66 GLN E N 1
ATOM 9254 C CA . GLN E 2 66 ? -10.415 17.233 213.535 1.00 74.80 66 GLN E CA 1
ATOM 9255 C C . GLN E 2 66 ? -10.180 16.610 214.905 1.00 74.80 66 GLN E C 1
ATOM 9256 O O . GLN E 2 66 ? -10.209 17.319 215.917 1.00 74.80 66 GLN E O 1
ATOM 9258 N N . MET E 2 67 ? -9.947 15.299 214.963 1.00 76.46 67 MET E N 1
ATOM 9259 C CA . MET E 2 67 ? -9.782 14.622 216.243 1.00 76.46 67 MET E CA 1
ATOM 9260 C C . MET E 2 67 ? -8.505 15.020 216.972 1.00 76.46 67 MET E C 1
ATOM 9261 O O . MET E 2 67 ? -8.362 14.689 218.152 1.00 76.46 67 MET E O 1
ATOM 9263 N N . PHE E 2 68 ? -7.579 15.715 216.305 1.00 77.43 68 PHE E N 1
ATOM 9264 C CA . PHE E 2 68 ? -6.315 16.099 216.917 1.00 77.43 68 PHE E CA 1
ATOM 9265 C C . PHE E 2 68 ? -6.161 17.597 217.127 1.00 77.43 68 PHE E C 1
ATOM 9266 O O . PHE E 2 68 ? -5.185 18.012 217.758 1.00 77.43 68 PHE E O 1
ATOM 9274 N N . GLU E 2 69 ? -7.084 18.411 216.617 1.00 80.39 69 GLU E N 1
ATOM 9275 C CA . GLU E 2 69 ? -6.962 19.861 216.709 1.00 80.39 69 GLU E CA 1
ATOM 9276 C C . GLU E 2 69 ? -7.007 20.337 218.155 1.00 80.39 69 GLU E C 1
ATOM 9277 O O . GLU E 2 69 ? -8.046 20.245 218.815 1.00 80.39 69 GLU E O 1
ATOM 9279 N N . GLY E 2 70 ? -5.883 20.850 218.651 1.00 87.08 70 GLY E N 1
ATOM 9280 C CA . GLY E 2 70 ? -5.819 21.415 219.984 1.00 87.08 70 GLY E CA 1
ATOM 9281 C C . GLY E 2 70 ? -6.068 20.426 221.104 1.00 87.08 70 GLY E C 1
ATOM 9282 O O . GLY E 2 70 ? -6.833 20.713 222.030 1.00 87.08 70 GLY E O 1
ATOM 9283 N N . LYS E 2 71 ? -5.434 19.259 221.035 1.00 86.03 71 LYS E N 1
ATOM 9284 C CA . LYS E 2 71 ? -5.603 18.249 222.068 1.00 86.03 71 LYS E CA 1
ATOM 9285 C C . LYS E 2 71 ? -4.290 17.510 222.274 1.00 86.03 71 LYS E C 1
ATOM 9286 O O . LYS E 2 71 ? -3.542 17.265 221.325 1.00 86.03 71 LYS E O 1
ATOM 9288 N N . THR E 2 72 ? -4.021 17.158 223.527 1.00 88.09 72 THR E N 1
ATOM 9289 C CA . THR E 2 72 ? -2.838 16.391 223.875 1.00 88.09 72 THR E CA 1
ATOM 9290 C C . THR E 2 72 ? -3.085 14.901 223.655 1.00 88.09 72 THR E C 1
ATOM 9291 O O . THR E 2 72 ? -4.217 14.452 223.466 1.00 88.09 72 THR E O 1
ATOM 9293 N N . LEU E 2 73 ? -1.997 14.129 223.677 1.00 87.92 73 LEU E N 1
ATOM 9294 C CA . LEU E 2 73 ? -2.121 12.685 223.510 1.00 87.92 73 LEU E CA 1
ATOM 9295 C C . LEU E 2 73 ? -2.874 12.055 224.674 1.00 87.92 73 LEU E C 1
ATOM 9296 O O . LEU E 2 73 ? -3.756 11.212 224.467 1.00 87.92 73 LEU E O 1
ATOM 9298 N N . GLN E 2 74 ? -2.545 12.453 225.906 1.00 88.72 74 GLN E N 1
ATOM 9299 C CA . GLN E 2 74 ? -3.259 11.928 227.065 1.00 88.72 74 GLN E CA 1
ATOM 9300 C C . GLN E 2 74 ? -4.720 12.356 227.054 1.00 88.72 74 GLN E C 1
ATOM 9301 O O . GLN E 2 74 ? -5.610 11.561 227.376 1.00 88.72 74 GLN E O 1
ATOM 9303 N N . GLU E 2 75 ? -4.984 13.613 226.690 1.00 86.65 75 GLU E N 1
ATOM 9304 C CA . GLU E 2 75 ? -6.361 14.094 226.627 1.00 86.65 75 GLU E CA 1
ATOM 9305 C C . GLU E 2 75 ? -7.161 13.331 225.580 1.00 86.65 75 GLU E C 1
ATOM 9306 O O . GLU E 2 75 ? -8.306 12.936 225.825 1.00 86.65 75 GLU E O 1
ATOM 9308 N N . ILE E 2 76 ? -6.569 13.110 224.404 1.00 87.20 76 ILE E N 1
ATOM 9309 C CA . ILE E 2 76 ? -7.259 12.360 223.360 1.00 87.20 76 ILE E CA 1
ATOM 9310 C C . ILE E 2 76 ? -7.497 10.916 223.780 1.00 87.20 76 ILE E C 1
ATOM 9311 O O . ILE E 2 76 ? -8.564 10.350 223.511 1.00 87.20 76 ILE E O 1
ATOM 9313 N N . ALA E 2 77 ? -6.513 10.298 224.438 1.00 87.23 77 ALA E N 1
ATOM 9314 C CA . ALA E 2 77 ? -6.684 8.924 224.898 1.00 87.23 77 ALA E CA 1
ATOM 9315 C C . ALA E 2 77 ? -7.790 8.824 225.941 1.00 87.23 77 ALA E C 1
ATOM 9316 O O . ALA E 2 77 ? -8.586 7.879 225.920 1.00 87.23 77 ALA E O 1
ATOM 9318 N N . GLU E 2 78 ? -7.849 9.784 226.866 1.00 87.53 78 GLU E N 1
ATOM 9319 C CA . GLU E 2 78 ? -8.919 9.786 227.857 1.00 87.53 78 GLU E CA 1
ATOM 9320 C C . GLU E 2 78 ? -10.277 10.003 227.201 1.00 87.53 78 GLU E C 1
ATOM 9321 O O . GLU E 2 78 ? -11.262 9.351 227.567 1.00 87.53 78 GLU E O 1
ATOM 9323 N N . SER E 2 79 ? -10.348 10.912 226.227 1.00 86.65 79 SER E N 1
ATOM 9324 C CA . SER E 2 79 ? -11.610 11.160 225.540 1.00 86.65 79 SER E CA 1
ATOM 9325 C C . SER E 2 79 ? -12.065 9.950 224.736 1.00 86.65 79 SER E C 1
ATOM 9326 O O . SER E 2 79 ? -13.271 9.720 224.597 1.00 86.65 79 SER E O 1
ATOM 9328 N N . LEU E 2 80 ? -11.123 9.173 224.196 1.00 87.82 80 LEU E N 1
ATOM 9329 C CA . LEU E 2 80 ? -11.493 7.979 223.444 1.00 87.82 80 LEU E CA 1
ATOM 9330 C C . LEU E 2 80 ? -12.223 6.978 224.329 1.00 87.82 80 LEU E C 1
ATOM 9331 O O . LEU E 2 80 ? -13.222 6.382 223.911 1.00 87.82 80 LEU E O 1
ATOM 9333 N N . LYS E 2 81 ? -11.737 6.775 225.551 1.00 88.09 81 LYS E N 1
ATOM 9334 C CA . LYS E 2 81 ? -12.471 5.963 226.509 1.00 88.09 81 LYS E CA 1
ATOM 9335 C C . LYS E 2 81 ? -13.772 6.658 226.887 1.00 88.09 81 LYS E C 1
ATOM 9336 O O . LYS E 2 81 ? -13.813 7.879 227.061 1.00 88.09 81 LYS E O 1
ATOM 9338 N N . THR E 2 82 ? -14.839 5.868 227.010 1.00 89.38 82 THR E N 1
ATOM 9339 C CA . THR E 2 82 ? -16.174 6.380 227.321 1.00 89.38 82 THR E CA 1
ATOM 9340 C C . THR E 2 82 ? -16.602 7.447 226.313 1.00 89.38 82 THR E C 1
ATOM 9341 O O . THR E 2 82 ? -17.098 8.516 226.673 1.00 89.38 82 THR E O 1
ATOM 9343 N N . MET E 2 83 ? -16.399 7.147 225.034 1.00 89.85 83 MET E N 1
ATOM 9344 C CA . MET E 2 83 ? -16.812 8.016 223.936 1.00 89.85 83 MET E CA 1
ATOM 9345 C C . MET E 2 83 ? -17.970 7.335 223.218 1.00 89.85 83 MET E C 1
ATOM 9346 O O . MET E 2 83 ? -17.777 6.335 222.520 1.00 89.85 83 MET E O 1
ATOM 9348 N N . GLN E 2 84 ? -19.171 7.878 223.390 1.00 92.01 84 GLN E N 1
ATOM 9349 C CA . GLN E 2 84 ? -20.350 7.311 222.756 1.00 92.01 84 GLN E CA 1
ATOM 9350 C C . GLN E 2 84 ? -20.302 7.533 221.245 1.00 92.01 84 GLN E C 1
ATOM 9351 O O . GLN E 2 84 ? -19.427 8.220 220.713 1.00 92.01 84 GLN E O 1
ATOM 9353 N N . VAL E 2 85 ? -21.268 6.936 220.552 1.00 93.45 85 VAL E N 1
ATOM 9354 C CA . VAL E 2 85 ? -21.344 7.059 219.106 1.00 93.45 85 VAL E CA 1
ATOM 9355 C C . VAL E 2 85 ? -21.743 8.481 218.717 1.00 93.45 85 VAL E C 1
ATOM 9356 O O . VAL E 2 85 ? -21.944 9.358 219.561 1.00 93.45 85 VAL E O 1
ATOM 9358 N N . LYS E 2 86 ? -21.861 8.709 217.413 1.00 97.49 86 LYS E N 1
ATOM 9359 C CA . LYS E 2 86 ? -22.147 10.037 216.892 1.00 97.49 86 LYS E CA 1
ATOM 9360 C C . LYS E 2 86 ? -23.130 9.903 215.735 1.00 97.49 86 LYS E C 1
ATOM 9361 O O . LYS E 2 86 ? -23.728 8.844 215.518 1.00 97.49 86 LYS E O 1
ATOM 9363 N N . ASP E 2 87 ? -23.287 10.991 214.984 1.00 104.20 87 ASP E N 1
ATOM 9364 C CA . ASP E 2 87 ? -24.267 11.047 213.912 1.00 104.20 87 ASP E CA 1
ATOM 9365 C C . ASP E 2 87 ? -23.871 10.122 212.763 1.00 104.20 87 ASP E C 1
ATOM 9366 O O . ASP E 2 87 ? -22.846 9.436 212.796 1.00 104.20 87 ASP E O 1
ATOM 9368 N N . SER E 2 88 ? -24.724 10.103 211.739 1.00 107.31 88 SER E N 1
ATOM 9369 C CA . SER E 2 88 ? -24.604 9.298 210.526 1.00 107.31 88 SER E CA 1
ATOM 9370 C C . SER E 2 88 ? -24.684 7.802 210.800 1.00 107.31 88 SER E C 1
ATOM 9371 O O . SER E 2 88 ? -24.526 7.008 209.865 1.00 107.31 88 SER E O 1
ATOM 9373 N N . SER E 2 89 ? -24.924 7.386 212.041 1.00 106.06 89 SER E N 1
ATOM 9374 C CA . SER E 2 89 ? -25.091 5.975 212.376 1.00 106.06 89 SER E CA 1
ATOM 9375 C C . SER E 2 89 ? -26.564 5.629 212.210 1.00 106.06 89 SER E C 1
ATOM 9376 O O . SER E 2 89 ? -27.400 6.004 213.035 1.00 106.06 89 SER E O 1
ATOM 9378 N N . ARG E 2 90 ? -26.887 4.917 211.130 1.00 104.01 90 ARG E N 1
ATOM 9379 C CA . ARG E 2 90 ? -28.279 4.571 210.863 1.00 104.01 90 ARG E CA 1
ATOM 9380 C C . ARG E 2 90 ? -28.816 3.592 211.899 1.00 104.01 90 ARG E C 1
ATOM 9381 O O . ARG E 2 90 ? -30.013 3.602 212.211 1.00 104.01 90 ARG E O 1
ATOM 9383 N N . GLU E 2 91 ? -27.947 2.736 212.440 1.00 101.55 91 GLU E N 1
ATOM 9384 C CA . GLU E 2 91 ? -28.391 1.691 213.357 1.00 101.55 91 GLU E CA 1
ATOM 9385 C C . GLU E 2 91 ? -29.007 2.281 214.622 1.00 101.55 91 GLU E C 1
ATOM 9386 O O . GLU E 2 91 ? -30.196 2.088 214.898 1.00 101.55 91 GLU E O 1
ATOM 9388 N N . ASP E 2 92 ? -28.210 3.011 215.405 1.00 102.78 92 ASP E N 1
ATOM 9389 C CA . ASP E 2 92 ? -28.663 3.508 216.698 1.00 102.78 92 ASP E CA 1
ATOM 9390 C C . ASP E 2 92 ? -28.214 4.935 216.987 1.00 102.78 92 ASP E C 1
ATOM 9391 O O . ASP E 2 92 ? -28.297 5.368 218.144 1.00 102.78 92 ASP E O 1
ATOM 9393 N N . GLU E 2 93 ? -27.755 5.676 215.976 1.00 100.95 93 GLU E N 1
ATOM 9394 C CA . GLU E 2 93 ? -27.252 7.034 216.154 1.00 100.95 93 GLU E CA 1
ATOM 9395 C C . GLU E 2 93 ? -26.233 7.092 217.284 1.00 100.95 93 GLU E C 1
ATOM 9396 O O . GLU E 2 93 ? -25.088 6.664 217.114 1.00 100.95 93 GLU E O 1
ATOM 9398 N N . ASN E 2 94 ? -26.638 7.614 218.439 1.00 95.26 94 ASN E N 1
ATOM 9399 C CA . ASN E 2 94 ? -25.780 7.637 219.623 1.00 95.26 94 ASN E CA 1
ATOM 9400 C C . ASN E 2 94 ? -26.001 6.402 220.490 1.00 95.26 94 ASN E C 1
ATOM 9401 O O . ASN E 2 94 ? -26.269 6.495 221.686 1.00 95.26 94 ASN E O 1
ATOM 9403 N N . GLY E 2 95 ? -25.874 5.226 219.882 1.00 94.04 95 GLY E N 1
ATOM 9404 C CA . GLY E 2 95 ? -26.186 3.984 220.559 1.00 94.04 95 GLY E CA 1
ATOM 9405 C C . GLY E 2 95 ? -25.141 3.529 221.556 1.00 94.04 95 GLY E C 1
ATOM 9406 O O . GLY E 2 95 ? -24.495 2.498 221.357 1.00 94.04 95 GLY E O 1
ATOM 9407 N N . LEU E 2 96 ? -24.964 4.304 222.631 1.00 91.73 96 LEU E N 1
ATOM 9408 C CA . LEU E 2 96 ? -24.076 3.945 223.732 1.00 91.73 96 LEU E CA 1
ATOM 9409 C C . LEU E 2 96 ? -22.631 3.799 223.269 1.00 91.73 96 LEU E C 1
ATOM 9410 O O . LEU E 2 96 ? -22.245 4.346 222.232 1.00 91.73 96 LEU E O 1
ATOM 9412 N N . ILE E 2 97 ? -21.829 3.065 224.036 1.00 86.72 97 ILE E N 1
ATOM 9413 C CA . ILE E 2 97 ? -20.404 2.902 223.765 1.00 86.72 97 ILE E CA 1
ATOM 9414 C C . ILE E 2 97 ? -20.163 1.500 223.218 1.00 86.72 97 ILE E C 1
ATOM 9415 O O . ILE E 2 97 ? -20.384 0.508 223.918 1.00 86.72 97 ILE E O 1
ATOM 9417 N N . PHE E 2 98 ? -19.705 1.424 221.970 1.00 81.08 98 PHE E N 1
ATOM 9418 C CA . PHE E 2 98 ? -19.428 0.139 221.352 1.00 81.08 98 PHE E CA 1
ATOM 9419 C C . PHE E 2 98 ? -18.187 -0.495 221.977 1.00 81.08 98 PHE E C 1
ATOM 9420 O O . PHE E 2 98 ? -17.298 0.208 222.464 1.00 81.08 98 PHE E O 1
ATOM 9428 N N . PRO E 2 99 ? -18.101 -1.828 221.976 1.00 80.21 99 PRO E N 1
ATOM 9429 C CA . PRO E 2 99 ? -16.948 -2.492 222.603 1.00 80.21 99 PRO E CA 1
ATOM 9430 C C . PRO E 2 99 ? -15.655 -2.376 221.811 1.00 80.21 99 PRO E C 1
ATOM 9431 O O . PRO E 2 99 ? -14.601 -2.754 222.336 1.00 80.21 99 PRO E O 1
ATOM 9435 N N . HIS E 2 100 ? -15.694 -1.879 220.576 1.00 76.89 100 HIS E N 1
ATOM 9436 C CA . HIS E 2 100 ? -14.509 -1.791 219.734 1.00 76.89 100 HIS E CA 1
ATOM 9437 C C . HIS E 2 100 ? -14.389 -0.389 219.160 1.00 76.89 100 HIS E C 1
ATOM 9438 O O . HIS E 2 100 ? -15.334 0.120 218.551 1.00 76.89 100 HIS E O 1
ATOM 9445 N N . VAL E 2 101 ? -13.225 0.227 219.349 1.00 75.34 101 VAL E N 1
ATOM 9446 C CA . VAL E 2 101 ? -12.893 1.505 218.733 1.00 75.34 101 VAL E CA 1
ATOM 9447 C C . VAL E 2 101 ? -11.663 1.306 217.862 1.00 75.34 101 VAL E C 1
ATOM 9448 O O . VAL E 2 101 ? -10.632 0.823 218.344 1.00 75.34 101 VAL E O 1
ATOM 9450 N N . THR E 2 102 ? -11.770 1.669 216.588 1.00 74.33 102 THR E N 1
ATOM 9451 C CA . THR E 2 102 ? -10.684 1.500 215.633 1.00 74.33 102 THR E CA 1
ATOM 9452 C C . THR E 2 102 ? -10.125 2.865 215.257 1.00 74.33 102 THR E C 1
ATOM 9453 O O . THR E 2 102 ? -10.842 3.704 214.704 1.00 74.33 102 THR E O 1
ATOM 9455 N N . LEU E 2 103 ? -8.849 3.080 215.557 1.00 72.24 103 LEU E N 1
ATOM 9456 C CA . LEU E 2 103 ? -8.143 4.289 215.162 1.00 72.24 103 LEU E CA 1
ATOM 9457 C C . LEU E 2 103 ? -7.230 3.972 213.988 1.00 72.24 103 LEU E C 1
ATOM 9458 O O . LEU E 2 103 ? -6.470 3.001 214.027 1.00 72.24 103 LEU E O 1
ATOM 9460 N N . GLN E 2 104 ? -7.310 4.789 212.942 1.00 71.20 104 GLN E N 1
ATOM 9461 C CA . GLN E 2 104 ? -6.562 4.550 211.719 1.00 71.20 104 GLN E CA 1
ATOM 9462 C C . GLN E 2 104 ? -5.732 5.776 211.369 1.00 71.20 104 GLN E C 1
ATOM 9463 O O . GLN E 2 104 ? -5.874 6.847 211.965 1.00 71.20 104 GLN E O 1
ATOM 9469 N N . LEU E 2 105 ? -4.860 5.604 210.382 1.00 69.72 105 LEU E N 1
ATOM 9470 C CA . LEU E 2 105 ? -3.939 6.640 209.937 1.00 69.72 105 LEU E CA 1
ATOM 9471 C C . LEU E 2 105 ? -4.479 7.304 208.681 1.00 69.72 105 LEU E C 1
ATOM 9472 O O . LEU E 2 105 ? -4.698 6.636 207.665 1.00 69.72 105 LEU E O 1
ATOM 9477 N N . VAL E 2 106 ? -4.686 8.617 208.750 1.00 67.41 106 VAL E N 1
ATOM 9478 C CA . VAL E 2 106 ? -5.145 9.378 207.596 1.00 67.41 106 VAL E CA 1
ATOM 9479 C C . VAL E 2 106 ? -4.030 10.286 207.102 1.00 67.41 106 VAL E C 1
ATOM 9480 O O . VAL E 2 106 ? -2.947 10.317 207.693 1.00 67.41 106 VAL E O 1
ATOM 9482 N N . SER E 2 107 ? -4.278 11.024 206.023 1.00 64.70 107 SER E N 1
ATOM 9483 C CA . SER E 2 107 ? -3.232 11.832 205.407 1.00 64.70 107 SER E CA 1
ATOM 9484 C C . SER E 2 107 ? -2.742 12.946 206.332 1.00 64.70 107 SER E C 1
ATOM 9485 O O . SER E 2 107 ? -1.525 13.096 206.497 1.00 64.70 107 SER E O 1
ATOM 9487 N N . PRO E 2 108 ?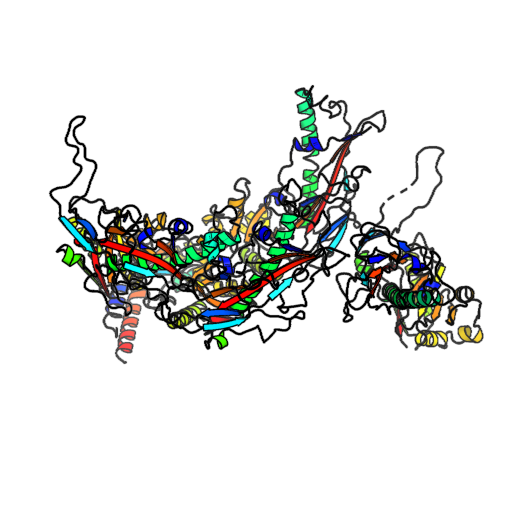 -3.638 13.769 206.969 1.00 64.32 108 PRO E N 1
ATOM 9488 C CA . PRO E 2 108 ? -3.166 14.813 207.888 1.00 64.32 108 PRO E CA 1
ATOM 9489 C C . PRO E 2 108 ? -2.856 14.296 209.292 1.00 64.32 108 PRO E C 1
ATOM 9490 O O . PRO E 2 108 ? -3.246 14.896 210.295 1.00 64.32 108 PRO E O 1
ATOM 9494 N N . THR E 2 109 ? -2.145 13.174 209.366 1.00 66.97 109 THR E N 1
ATOM 9495 C CA . THR E 2 109 ? -1.814 12.565 210.652 1.00 66.97 109 THR E CA 1
ATOM 9496 C C . THR E 2 109 ? -0.423 11.958 210.551 1.00 66.97 109 THR E C 1
ATOM 9497 O O . THR E 2 109 ? -0.217 11.000 209.800 1.00 66.97 109 THR E O 1
ATOM 9499 N N . THR E 2 110 ? 0.524 12.514 211.301 1.00 66.78 110 THR E N 1
ATOM 9500 C CA . THR E 2 110 ? 1.869 11.972 211.324 1.00 66.78 110 THR E CA 1
ATOM 9501 C C . THR E 2 110 ? 1.885 10.633 212.060 1.00 66.78 110 THR E C 1
ATOM 9502 O O . THR E 2 110 ? 1.060 10.393 212.943 1.00 66.78 110 THR E O 1
ATOM 9504 N N . PRO E 2 111 ? 2.814 9.740 211.710 1.00 66.20 111 PRO E N 1
ATOM 9505 C CA . PRO E 2 111 ? 2.896 8.456 212.424 1.00 66.20 111 PRO E CA 1
ATOM 9506 C C . PRO E 2 111 ? 3.195 8.603 213.902 1.00 66.20 111 PRO E C 1
ATOM 9507 O O . PRO E 2 111 ? 2.941 7.664 214.666 1.00 66.20 111 PRO E O 1
ATOM 9511 N N . ALA E 2 112 ? 3.739 9.742 214.331 1.00 68.87 112 ALA E N 1
ATOM 9512 C CA . ALA E 2 112 ? 3.902 9.994 215.758 1.00 68.87 112 ALA E CA 1
ATOM 9513 C C . ALA E 2 112 ? 2.548 10.114 216.445 1.00 68.87 112 ALA E C 1
ATOM 9514 O O . ALA E 2 112 ? 2.357 9.621 217.561 1.00 68.87 112 ALA E O 1
ATOM 9516 N N . GLN E 2 113 ? 1.595 10.780 215.789 1.00 69.86 113 GLN E N 1
ATOM 9517 C CA . GLN E 2 113 ? 0.262 10.930 216.362 1.00 69.86 113 GLN E CA 1
ATOM 9518 C C . GLN E 2 113 ? -0.470 9.595 216.411 1.00 69.86 113 GLN E C 1
ATOM 9519 O O . GLN E 2 113 ? -1.056 9.233 217.437 1.00 69.86 113 GLN E O 1
ATOM 9525 N N . TYR E 2 114 ? -0.449 8.853 215.303 1.00 68.86 114 TYR E N 1
ATOM 9526 C CA . TYR E 2 114 ? -1.174 7.589 215.235 1.00 68.86 114 TYR E CA 1
ATOM 9527 C C . TYR E 2 114 ? -0.634 6.586 216.248 1.00 68.86 114 TYR E C 1
ATOM 9528 O O . TYR E 2 114 ? -1.395 6.007 217.031 1.00 68.86 114 TYR E O 1
ATOM 9537 N N . TYR E 2 115 ? 0.680 6.366 216.249 1.00 68.64 115 TYR E N 1
ATOM 9538 C CA . TYR E 2 115 ? 1.264 5.469 217.236 1.00 68.64 115 TYR E CA 1
ATOM 9539 C C . TYR E 2 115 ? 1.301 6.092 218.622 1.00 68.64 115 TYR E C 1
ATOM 9540 O O . TYR E 2 115 ? 1.526 5.377 219.603 1.00 68.64 115 TYR E O 1
ATOM 9549 N N . GLY E 2 116 ? 1.101 7.407 218.726 1.00 71.92 116 GLY E N 1
ATOM 9550 C CA . GLY E 2 116 ? 1.003 8.026 220.035 1.00 71.92 116 GLY E CA 1
ATOM 9551 C C . GLY E 2 116 ? -0.235 7.588 220.792 1.00 71.92 116 GLY E C 1
ATOM 9552 O O . GLY E 2 116 ? -0.164 7.271 221.982 1.00 71.92 116 GLY E O 1
ATOM 9553 N N . LEU E 2 117 ? -1.386 7.564 220.115 1.00 72.84 117 LEU E N 1
ATOM 9554 C CA . LEU E 2 117 ? -2.622 7.146 220.769 1.00 72.84 117 LEU E CA 1
ATOM 9555 C C . LEU E 2 117 ? -2.563 5.686 221.187 1.00 72.84 117 LEU E C 1
ATOM 9556 O O . LEU E 2 117 ? -3.010 5.329 222.284 1.00 72.84 117 LEU E O 1
ATOM 9561 N N . ILE E 2 118 ? -2.020 4.824 220.328 1.00 73.64 118 ILE E N 1
ATOM 9562 C CA . ILE E 2 118 ? -2.013 3.392 220.612 1.00 73.64 118 ILE E CA 1
ATOM 9563 C C . ILE E 2 118 ? -1.243 3.108 221.895 1.00 73.64 118 ILE E C 1
ATOM 9564 O O . ILE E 2 118 ? -1.678 2.319 222.739 1.00 73.64 118 ILE E O 1
ATOM 9569 N N . ALA E 2 119 ? -0.088 3.753 222.060 1.00 75.64 119 ALA E N 1
ATOM 9570 C CA . ALA E 2 119 ? 0.691 3.562 223.279 1.00 75.64 119 ALA E CA 1
ATOM 9571 C C . ALA E 2 119 ? 0.042 4.259 224.467 1.00 75.64 119 ALA E C 1
ATOM 9572 O O . ALA E 2 119 ? 0.057 3.732 225.585 1.00 75.64 119 ALA E O 1
ATOM 9574 N N . GLU E 2 120 ? -0.522 5.450 224.251 1.00 76.05 120 GLU E N 1
ATOM 9575 C CA . GLU E 2 120 ? -1.173 6.165 225.343 1.00 76.05 120 GLU E CA 1
ATOM 9576 C C . GLU E 2 120 ? -2.418 5.428 225.820 1.00 76.05 120 GLU E C 1
ATOM 9577 O O . GLU E 2 120 ? -2.658 5.313 227.027 1.00 76.05 120 GLU E O 1
ATOM 9579 N N . ALA E 2 121 ? -3.224 4.921 224.884 1.00 77.64 121 ALA E N 1
ATOM 9580 C CA . ALA E 2 121 ? -4.466 4.253 225.257 1.00 77.64 121 ALA E CA 1
ATOM 9581 C C . ALA E 2 121 ? -4.194 2.968 226.028 1.00 77.64 121 ALA E C 1
ATOM 9582 O O . ALA E 2 121 ? -4.783 2.732 227.088 1.00 77.64 121 ALA E O 1
ATOM 9584 N N . VAL E 2 122 ? -3.288 2.129 225.517 1.00 78.40 122 VAL E N 1
ATOM 9585 C CA . VAL E 2 122 ? -3.041 0.832 226.145 1.00 78.40 122 VAL E CA 1
ATOM 9586 C C . VAL E 2 122 ? -2.498 1.017 227.555 1.00 78.40 122 VAL E C 1
ATOM 9587 O O . VAL E 2 122 ? -2.647 0.141 228.418 1.00 78.40 122 VAL E O 1
ATOM 9591 N N . LYS E 2 123 ? -1.866 2.162 227.815 1.00 80.10 123 LYS E N 1
ATOM 9592 C CA . LYS E 2 123 ? -1.362 2.446 229.156 1.00 80.10 123 LYS E CA 1
ATOM 9593 C C . LYS E 2 123 ? -2.502 2.539 230.161 1.00 80.10 123 LYS E C 1
ATOM 9594 O O . LYS E 2 123 ? -2.390 2.051 231.292 1.00 80.10 123 LYS E O 1
ATOM 9596 N N . LEU E 2 124 ? -3.612 3.160 229.765 1.00 79.51 124 LEU E N 1
ATOM 9597 C CA . LEU E 2 124 ? -4.745 3.333 230.666 1.00 79.51 124 LEU E CA 1
ATOM 9598 C C . LEU E 2 124 ? -5.749 2.191 230.537 1.00 79.51 124 LEU E C 1
ATOM 9599 O O . LEU E 2 124 ? -6.928 2.351 230.867 1.00 79.51 124 LEU E O 1
ATOM 9604 N N . GLY E 2 125 ? -5.284 1.023 230.098 1.00 81.12 125 GLY E N 1
ATOM 9605 C CA . GLY E 2 125 ? -6.147 -0.137 229.983 1.00 81.12 125 GLY E CA 1
ATOM 9606 C C . GLY E 2 125 ? -7.150 -0.041 228.853 1.00 81.12 125 GLY E C 1
ATOM 9607 O O . GLY E 2 125 ? -8.358 0.056 229.087 1.00 81.12 125 GLY E O 1
ATOM 9608 N N . PHE E 2 126 ? -6.654 -0.063 227.618 1.00 79.94 126 PHE E N 1
ATOM 9609 C CA . PHE E 2 126 ? -7.500 0.077 226.442 1.00 79.94 126 PHE E CA 1
ATOM 9610 C C . PHE E 2 126 ? -7.071 -0.951 225.403 1.00 79.94 126 PHE E C 1
ATOM 9611 O O . PHE E 2 126 ? -6.886 -0.616 224.230 1.00 79.94 126 PHE E O 1
ATOM 9619 N N . GLU E 2 127 ? -6.906 -2.204 225.836 1.00 79.31 127 GLU E N 1
ATOM 9620 C CA . GLU E 2 127 ? -6.201 -3.242 225.086 1.00 79.31 127 GLU E CA 1
ATOM 9621 C C . GLU E 2 127 ? -6.698 -3.429 223.657 1.00 79.31 127 GLU E C 1
ATOM 9622 O O . GLU E 2 127 ? -7.841 -3.090 223.334 1.00 79.31 127 GLU E O 1
ATOM 9624 N N . VAL E 2 128 ? -5.839 -3.979 222.803 1.00 78.27 128 VAL E N 1
ATOM 9625 C CA . VAL E 2 128 ? -6.121 -4.141 221.385 1.00 78.27 128 VAL E CA 1
ATOM 9626 C C . VAL E 2 128 ? -6.795 -5.480 221.107 1.00 78.27 128 VAL E C 1
ATOM 9627 O O . VAL E 2 128 ? -6.620 -6.453 221.843 1.00 78.27 128 VAL E O 1
ATOM 9629 N N . CYS E 2 129 ? -7.570 -5.515 220.026 1.00 75.64 129 CYS E N 1
ATOM 9630 C CA . CYS E 2 129 ? -8.281 -6.726 219.652 1.00 75.64 129 CYS E CA 1
ATOM 9631 C C . CYS E 2 129 ? -7.294 -7.820 219.247 1.00 75.64 129 CYS E C 1
ATOM 9632 O O . CYS E 2 129 ? -6.348 -7.559 218.499 1.00 75.64 129 CYS E O 1
ATOM 9635 N N . PRO E 2 130 ? -7.486 -9.052 219.724 1.00 74.06 130 PRO E N 1
ATOM 9636 C CA . PRO E 2 130 ? -6.564 -10.140 219.377 1.00 74.06 130 PRO E CA 1
ATOM 9637 C C . PRO E 2 130 ? -6.865 -10.826 218.054 1.00 74.06 130 PRO E C 1
ATOM 9638 O O . PRO E 2 130 ? -6.155 -11.774 217.699 1.00 74.06 130 PRO E O 1
ATOM 9642 N N . ASP E 2 131 ? -7.882 -10.390 217.317 1.00 73.53 131 ASP E N 1
ATOM 9643 C CA . ASP E 2 131 ? -8.243 -10.997 216.041 1.00 73.53 131 ASP E CA 1
ATOM 9644 C C . ASP E 2 131 ? -7.649 -10.169 214.910 1.00 73.53 131 ASP E C 1
ATOM 9645 O O . ASP E 2 131 ? -7.987 -8.992 214.754 1.00 73.53 131 ASP E O 1
ATOM 9647 N N . TRP E 2 132 ? -6.770 -10.789 214.121 1.00 71.67 132 TRP E N 1
ATOM 9648 C CA . TRP E 2 132 ? -6.090 -10.065 213.054 1.00 71.67 132 TRP E CA 1
ATOM 9649 C C . TRP E 2 132 ? -7.027 -9.678 211.921 1.00 71.67 132 TRP E C 1
ATOM 9650 O O . TRP E 2 132 ? -6.740 -8.718 211.200 1.00 71.67 132 TRP E O 1
ATOM 9661 N N . ARG E 2 133 ? -8.135 -10.396 211.747 1.00 70.89 133 ARG E N 1
ATOM 9662 C CA . ARG E 2 133 ? -9.083 -10.069 210.691 1.00 70.89 133 ARG E CA 1
ATOM 9663 C C . ARG E 2 133 ? -9.879 -8.808 210.991 1.00 70.89 133 ARG E C 1
ATOM 9664 O O . ARG E 2 133 ? -10.459 -8.224 210.070 1.00 70.89 133 ARG E O 1
ATOM 9672 N N . LEU E 2 134 ? -9.917 -8.375 212.247 1.00 69.56 134 LEU E N 1
ATOM 9673 C CA . LEU E 2 134 ? -10.703 -7.221 212.651 1.00 69.56 134 LEU E CA 1
ATOM 9674 C C . LEU E 2 134 ? -9.927 -5.914 212.580 1.00 69.56 134 LEU E C 1
ATOM 9675 O O . LEU E 2 134 ? -10.469 -4.870 212.952 1.00 69.56 134 LEU E O 1
ATOM 9677 N N . HIS E 2 135 ? -8.677 -5.942 212.118 1.00 69.11 135 HIS E N 1
ATOM 9678 C CA . HIS E 2 135 ? -7.864 -4.734 211.987 1.00 69.11 135 HIS E CA 1
ATOM 9679 C C . HIS E 2 135 ? -7.973 -4.242 210.548 1.00 69.11 135 HIS E C 1
ATOM 9680 O O . HIS E 2 135 ? -7.127 -4.514 209.699 1.00 69.11 135 HIS E O 1
ATOM 9687 N N . VAL E 2 136 ? -9.045 -3.500 210.278 1.00 66.33 136 VAL E N 1
ATOM 9688 C CA . VAL E 2 136 ? -9.287 -2.955 208.953 1.00 66.33 136 VAL E CA 1
ATOM 9689 C C . VAL E 2 136 ? -9.718 -1.503 209.073 1.00 66.33 136 VAL E C 1
ATOM 9690 O O . VAL E 2 136 ? -10.285 -1.089 210.086 1.00 66.33 136 VAL E O 1
ATOM 9692 N N . GLY E 2 137 ? -9.437 -0.731 208.023 1.00 70.58 137 GLY E N 1
ATOM 9693 C CA . GLY E 2 137 ? -9.830 0.649 207.944 1.00 70.58 137 GLY E CA 1
ATOM 9694 C C . GLY E 2 137 ? -10.978 0.869 206.982 1.00 70.58 137 GLY E C 1
ATOM 9695 O O . GLY E 2 137 ? -11.769 -0.036 206.687 1.00 70.58 137 GLY E O 1
ATOM 9696 N N . THR E 2 138 ? -11.068 2.099 206.473 1.00 76.08 138 THR E N 1
ATOM 9697 C CA . THR E 2 138 ? -12.102 2.464 205.506 1.00 76.08 138 THR E CA 1
ATOM 9698 C C . THR E 2 138 ? -11.624 2.092 204.105 1.00 76.08 138 THR E C 1
ATOM 9699 O O . THR E 2 138 ? -11.628 2.898 203.172 1.00 76.08 138 THR E O 1
ATOM 9701 N N . GLY E 2 139 ? -11.200 0.838 203.960 1.00 76.78 139 GLY E N 1
ATOM 9702 C CA . GLY E 2 139 ? -10.713 0.343 202.687 1.00 76.78 139 GLY E CA 1
ATOM 9703 C C . GLY E 2 139 ? -9.334 0.871 202.355 1.00 76.78 139 GLY E C 1
ATOM 9704 O O . GLY E 2 139 ? -8.350 0.125 202.358 1.00 76.78 139 GLY E O 1
ATOM 9705 N N . ARG E 2 140 ? -9.255 2.165 202.072 1.00 79.29 140 ARG E N 1
ATOM 9706 C CA . ARG E 2 140 ? -7.994 2.860 201.869 1.00 79.29 140 ARG E CA 1
ATOM 9707 C C . ARG E 2 140 ? -7.494 3.354 203.232 1.00 79.29 140 ARG E C 1
ATOM 9708 O O . ARG E 2 140 ? -8.128 3.011 204.236 1.00 79.29 140 ARG E O 1
ATOM 9710 N N . ASN E 2 141 ? -6.426 4.142 203.318 1.00 77.75 141 ASN E N 1
ATOM 9711 C CA . ASN E 2 141 ? -5.815 4.513 204.593 1.00 77.75 141 ASN E CA 1
ATOM 9712 C C . ASN E 2 141 ? -5.547 3.258 205.423 1.00 77.75 141 ASN E C 1
ATOM 9713 O O . ASN E 2 141 ? -6.095 3.055 206.506 1.00 77.75 141 ASN E O 1
ATOM 9715 N N . PHE E 2 142 ? -4.683 2.409 204.872 1.00 77.66 142 PHE E N 1
ATOM 9716 C CA . PHE E 2 142 ? -4.477 1.032 205.315 1.00 77.66 142 PHE E CA 1
ATOM 9717 C C . PHE E 2 142 ? -4.179 0.878 206.806 1.00 77.66 142 PHE E C 1
ATOM 9718 O O . PHE E 2 142 ? -4.778 0.006 207.446 1.00 77.66 142 PHE E O 1
ATOM 9720 N N . PRO E 2 143 ? -3.276 1.662 207.403 1.00 72.81 143 PRO E N 1
ATOM 9721 C CA . PRO E 2 143 ? -2.962 1.441 208.824 1.00 72.81 143 PRO E CA 1
ATOM 9722 C C . PRO E 2 143 ? -4.166 1.727 209.708 1.00 72.81 143 PRO E C 1
ATOM 9723 O O . PRO E 2 143 ? -4.640 2.860 209.794 1.00 72.81 143 PRO E O 1
ATOM 9727 N N . ALA E 2 144 ? -4.660 0.682 210.370 1.00 70.50 144 ALA E N 1
ATOM 9728 C CA . ALA E 2 144 ? -5.814 0.791 211.253 1.00 70.50 144 ALA E CA 1
ATOM 9729 C C . ALA E 2 144 ? -5.683 -0.236 212.363 1.00 70.50 144 ALA E C 1
ATOM 9730 O O . ALA E 2 144 ? -5.444 -1.416 212.092 1.00 70.50 144 ALA E O 1
ATOM 9732 N N . CYS E 2 145 ? -5.840 0.211 213.606 1.00 72.27 145 CYS E N 1
ATOM 9733 C CA . CYS E 2 145 ? -5.759 -0.653 214.776 1.00 72.27 145 CYS E CA 1
ATOM 9734 C C . CYS E 2 145 ? -7.084 -0.603 215.520 1.00 72.27 145 CYS E C 1
ATOM 9735 O O . CYS E 2 145 ? -7.602 0.483 215.801 1.00 72.27 145 CYS E O 1
ATOM 9738 N N . ARG E 2 146 ? -7.628 -1.774 215.841 1.00 74.37 146 ARG E N 1
ATOM 9739 C CA . ARG E 2 146 ? -8.912 -1.885 216.523 1.00 74.37 146 ARG E CA 1
ATOM 9740 C C . ARG E 2 146 ? -8.654 -2.096 218.010 1.00 74.37 146 ARG E C 1
ATOM 9741 O O . ARG E 2 146 ? -8.069 -3.107 218.409 1.00 74.37 146 ARG E O 1
ATOM 9749 N N . LEU E 2 147 ? -9.100 -1.146 218.825 1.00 77.36 147 LEU E N 1
ATOM 9750 C CA . LEU E 2 147 ? -8.860 -1.160 220.261 1.00 77.36 147 LEU E CA 1
ATOM 9751 C C . LEU E 2 147 ? -10.142 -1.529 220.996 1.00 77.36 147 LEU E C 1
ATOM 9752 O O . LEU E 2 147 ? -11.191 -0.918 220.767 1.00 77.36 147 LEU E O 1
ATOM 9757 N N . VAL E 2 148 ? -10.052 -2.521 221.878 1.00 79.83 148 VAL E N 1
ATOM 9758 C CA . VAL E 2 148 ? -11.210 -2.980 222.637 1.00 79.83 148 VAL E CA 1
ATOM 9759 C C . VAL E 2 148 ? -11.294 -2.221 223.957 1.00 79.83 148 VAL E C 1
ATOM 9760 O O . VAL E 2 148 ? -10.319 -2.174 224.715 1.00 79.83 148 VAL E O 1
ATOM 9762 N N . ARG E 2 149 ? -12.456 -1.634 224.232 1.00 82.09 149 ARG E N 1
ATOM 9763 C CA . ARG E 2 149 ? -12.643 -0.861 225.448 1.00 82.09 149 ARG E CA 1
ATOM 9764 C C . ARG E 2 149 ? -12.670 -1.778 226.671 1.00 82.09 149 ARG E C 1
ATOM 9765 O O . ARG E 2 149 ? -12.726 -3.005 226.568 1.00 82.09 149 ARG E O 1
ATOM 9773 N N . GLN E 2 150 ? -12.620 -1.155 227.845 1.00 92.24 150 GLN E N 1
ATOM 9774 C CA . GLN E 2 150 ? -12.752 -1.884 229.097 1.00 92.24 150 GLN E CA 1
ATOM 9775 C C . GLN E 2 150 ? -14.220 -2.166 229.393 1.00 92.24 150 GLN E C 1
ATOM 9776 O O . GLN E 2 150 ? -15.113 -1.418 228.986 1.00 92.24 150 GLN E O 1
ATOM 9778 N N . ALA E 2 151 ? -14.462 -3.265 230.112 1.00 97.47 151 ALA E N 1
ATOM 9779 C CA . ALA E 2 151 ? -15.833 -3.671 230.407 1.00 97.47 151 ALA E CA 1
ATOM 9780 C C . ALA E 2 151 ? -16.551 -2.631 231.257 1.00 97.47 151 ALA E C 1
ATOM 9781 O O . ALA E 2 151 ? -17.723 -2.319 231.012 1.00 97.47 151 ALA E O 1
ATOM 9783 N N . GLU E 2 152 ? -15.864 -2.084 232.262 1.00 99.69 152 GLU E N 1
ATOM 9784 C CA . GLU E 2 152 ? -16.494 -1.111 233.146 1.00 99.69 152 GLU E CA 1
ATOM 9785 C C . GLU E 2 152 ? -16.870 0.167 232.407 1.00 99.69 152 GLU E C 1
ATOM 9786 O O . GLU E 2 152 ? -17.870 0.808 232.746 1.00 99.69 152 GLU E O 1
ATOM 9788 N N . TRP E 2 153 ? -16.085 0.554 231.403 1.00 100.12 153 TRP E N 1
ATOM 9789 C CA . TRP E 2 153 ? -16.360 1.787 230.679 1.00 100.12 153 TRP E CA 1
ATOM 9790 C C . TRP E 2 153 ? -17.510 1.652 229.690 1.00 100.12 153 TRP E C 1
ATOM 9791 O O . TRP E 2 153 ? -18.041 2.673 229.240 1.00 100.12 153 TRP E O 1
ATOM 9793 N N . TYR E 2 154 ? -17.905 0.429 229.341 1.00 102.93 154 TYR E N 1
ATOM 9794 C CA . TYR E 2 154 ? -18.921 0.220 228.315 1.00 102.93 154 TYR E CA 1
ATOM 9795 C C . TYR E 2 154 ? -20.189 -0.422 228.863 1.00 102.93 154 TYR E C 1
ATOM 9796 O O . TYR E 2 154 ? -21.274 0.145 228.701 1.00 102.93 154 TYR E O 1
ATOM 9798 N N . LYS E 2 155 ? -20.092 -1.588 229.501 1.00 105.36 155 LYS E N 1
ATOM 9799 C CA . LYS E 2 155 ? -21.290 -2.353 229.848 1.00 105.36 155 LYS E CA 1
ATOM 9800 C C . LYS E 2 155 ? -22.202 -1.651 230.853 1.00 105.36 155 LYS E C 1
ATOM 9801 O O . LYS E 2 155 ? -23.420 -1.620 230.616 1.00 105.36 155 LYS E O 1
ATOM 9803 N N . PRO E 2 156 ? -21.711 -1.095 231.988 1.00 107.58 156 PRO E N 1
ATOM 9804 C CA . PRO E 2 156 ? -22.625 -0.374 232.891 1.00 107.58 156 PRO E CA 1
ATOM 9805 C C . PRO E 2 156 ? -23.395 0.743 232.204 1.00 107.58 156 PRO E C 1
ATOM 9806 O O . PRO E 2 156 ? -24.620 0.840 232.343 1.00 107.58 156 PRO E O 1
ATOM 9810 N N . HIS E 2 157 ? -22.678 1.601 231.476 1.00 109.16 157 HIS E N 1
ATOM 9811 C CA . HIS E 2 157 ? -23.325 2.724 230.807 1.00 109.16 157 HIS E CA 1
ATOM 9812 C C . HIS E 2 157 ? -24.310 2.243 229.754 1.00 109.16 157 HIS E C 1
ATOM 9813 O O . HIS E 2 157 ? -25.398 2.809 229.602 1.00 109.16 157 HIS E O 1
ATOM 9815 N N . ASN E 2 158 ? -23.944 1.197 229.011 1.00 110.99 158 ASN E N 1
ATOM 9816 C CA . ASN E 2 158 ? -24.838 0.651 227.997 1.00 110.99 158 ASN E CA 1
ATOM 9817 C C . ASN E 2 158 ? -26.119 0.124 228.629 1.00 110.99 158 ASN E C 1
ATOM 9818 O O . ASN E 2 158 ? -27.223 0.374 228.132 1.00 110.99 158 ASN E O 1
ATOM 9820 N N . GLU E 2 159 ? -25.990 -0.605 229.740 1.00 114.03 159 GLU E N 1
ATOM 9821 C CA . GLU E 2 159 ? -27.165 -1.142 230.421 1.00 114.03 159 GLU E CA 1
ATOM 9822 C C . GLU E 2 159 ? -28.044 -0.022 230.964 1.00 114.03 159 GLU E C 1
ATOM 9823 O O . GLU E 2 159 ? -29.275 -0.075 230.854 1.00 114.03 159 GLU E O 1
ATOM 9825 N N . LYS E 2 160 ? -27.429 1.001 231.559 1.00 115.02 160 LYS E N 1
ATOM 9826 C CA . LYS E 2 160 ? -28.201 2.116 232.101 1.00 115.02 160 LYS E CA 1
ATOM 9827 C C . LYS E 2 160 ? -28.945 2.855 230.997 1.00 115.02 160 LYS E C 1
ATOM 9828 O O . LYS E 2 160 ? -30.127 3.195 231.144 1.00 115.02 160 LYS E O 1
ATOM 9830 N N . LEU E 2 161 ? -28.268 3.112 229.875 1.00 116.36 161 LEU E N 1
ATOM 9831 C CA . LEU E 2 161 ? -28.920 3.778 228.755 1.00 116.36 161 LEU E CA 1
ATOM 9832 C C . LEU E 2 161 ? -30.042 2.928 228.178 1.00 116.36 161 LEU E C 1
ATOM 9833 O O . LEU E 2 161 ? -31.096 3.463 227.820 1.00 116.36 161 LEU E O 1
ATOM 9835 N N . MET E 2 162 ? -29.837 1.613 228.078 1.00 119.63 162 MET E N 1
ATOM 9836 C CA . MET E 2 162 ? -30.886 0.735 227.576 1.00 119.63 162 MET E CA 1
ATOM 9837 C C . MET E 2 162 ? -32.100 0.756 228.494 1.00 119.63 162 MET E C 1
ATOM 9838 O O . MET E 2 162 ? -33.243 0.815 228.028 1.00 119.63 162 MET E O 1
ATOM 9840 N N . ALA E 2 163 ? -31.868 0.710 229.807 1.00 121.84 163 ALA E N 1
ATOM 9841 C CA . ALA E 2 163 ? -32.974 0.745 230.759 1.00 121.84 163 ALA E CA 1
ATOM 9842 C C . ALA E 2 163 ? -33.737 2.060 230.664 1.00 121.84 163 ALA E C 1
ATOM 9843 O O . ALA E 2 163 ? -34.973 2.079 230.652 1.00 121.84 163 ALA E O 1
ATOM 9845 N N . GLU E 2 164 ? -33.009 3.179 230.590 1.00 123.75 164 GLU E N 1
ATOM 9846 C CA . GLU E 2 164 ? -33.668 4.476 230.481 1.00 123.75 164 GLU E CA 1
ATOM 9847 C C . GLU E 2 164 ? -34.462 4.597 229.186 1.00 123.75 164 GLU E C 1
ATOM 9848 O O . GLU E 2 164 ? -35.592 5.100 229.195 1.00 123.75 164 GLU E O 1
ATOM 9850 N N . ARG E 2 165 ? -33.894 4.142 228.067 1.00 125.66 165 ARG E N 1
ATOM 9851 C CA . ARG E 2 165 ? -34.606 4.204 226.796 1.00 125.66 165 ARG E CA 1
ATOM 9852 C C . ARG E 2 165 ? -35.846 3.321 226.814 1.00 125.66 165 ARG E C 1
ATOM 9853 O O . ARG E 2 165 ? -36.899 3.714 226.301 1.00 125.66 165 ARG E O 1
ATOM 9855 N N . ILE E 2 166 ? -35.740 2.124 227.396 1.00 126.54 166 ILE E N 1
ATOM 9856 C CA . ILE E 2 166 ? -36.898 1.243 227.490 1.00 126.54 166 ILE E CA 1
ATOM 9857 C C . ILE E 2 166 ? -37.991 1.861 228.352 1.00 126.54 166 ILE E C 1
ATOM 9858 O O . ILE E 2 166 ? -39.176 1.790 228.008 1.00 126.54 166 ILE E O 1
ATOM 9860 N N . ALA E 2 167 ? -37.611 2.476 229.474 1.00 127.54 167 ALA E N 1
ATOM 9861 C CA . ALA E 2 167 ? -38.597 3.128 230.329 1.00 127.54 167 ALA E CA 1
ATOM 9862 C C . ALA E 2 167 ? -39.276 4.283 229.604 1.00 127.54 167 ALA E C 1
ATOM 9863 O O . ALA E 2 167 ? -40.499 4.450 229.683 1.00 127.54 167 ALA E O 1
ATOM 9865 N N . GLU E 2 168 ? -38.495 5.091 228.881 1.00 128.00 168 GLU E N 1
ATOM 9866 C CA . GLU E 2 168 ? -39.073 6.213 228.150 1.00 128.00 168 GLU E CA 1
ATOM 9867 C C . GLU E 2 168 ? -39.995 5.743 227.031 1.00 128.00 168 GLU E C 1
ATOM 9868 O O . GLU E 2 168 ? -41.030 6.369 226.781 1.00 128.00 168 GLU E O 1
ATOM 9870 N N . ALA E 2 169 ? -39.636 4.657 226.345 1.00 129.36 169 ALA E N 1
ATOM 9871 C CA . ALA E 2 169 ? -40.509 4.117 225.308 1.00 129.36 169 ALA E CA 1
ATOM 9872 C C . ALA E 2 169 ? -41.787 3.544 225.907 1.00 129.36 169 ALA E C 1
ATOM 9873 O O . ALA E 2 169 ? -42.871 3.696 225.332 1.00 129.36 169 ALA E O 1
ATOM 9875 N N . GLU E 2 170 ? -41.679 2.882 227.062 1.00 129.07 170 GLU E N 1
ATOM 9876 C CA . GLU E 2 170 ? -42.863 2.348 227.724 1.00 129.07 170 GLU E CA 1
ATOM 9877 C C . GLU E 2 170 ? -43.784 3.459 228.206 1.00 129.07 170 GLU E C 1
ATOM 9878 O O . GLU E 2 170 ? -45.010 3.297 228.183 1.00 129.07 170 GLU E O 1
ATOM 9880 N N . LYS E 2 171 ? -43.222 4.585 228.639 1.00 129.77 171 LYS E N 1
ATOM 9881 C CA . LYS E 2 171 ? -44.037 5.714 229.070 1.00 129.77 171 LYS E CA 1
ATOM 9882 C C . LYS E 2 171 ? -44.508 6.529 227.871 1.00 129.77 171 LYS E C 1
ATOM 9883 O O . LYS E 2 171 ? -44.304 7.746 227.818 1.00 129.77 171 LYS E O 1
ATOM 9885 N N . GLN E 2 172 ? -45.143 5.865 226.909 1.00 127.57 172 GLN E N 1
ATOM 9886 C CA . GLN E 2 172 ? -45.649 6.524 225.711 1.00 127.57 172 GLN E CA 1
ATOM 9887 C C . GLN E 2 172 ? -46.690 5.650 225.022 1.00 127.57 172 GLN E C 1
ATOM 9888 O O . GLN E 2 172 ? -46.479 4.452 224.831 1.00 127.57 172 GLN E O 1
#

Solvent-accessible surface area: 67498 Å² total; per-residue (Å²): 84,83,69,65,19,10,80,28,6,79,71,14,107,67,99,126,25,26,0,21,73,19,40,3,4,45,100,107,30,36,84,105,22,32,50,140,123,1,55,0,54,44,43,61,52,31,42,105,101,106,91,106,82,83,95,78,90,54,97,99,99,110,69,95,111,106,77,110,63,45,114,2,54,9,1,30,7,24,41,5,53,34,78,16,47,106,37,36,45,26,12,77,38,66,64,58,121,72,51,64,68,44,15,37,44,26,1,78,69,55,0,30,94,11,20,104,27,6,14,83,15,1,50,32,5,2,2,20,1,0,25,54,12,46,5,23,0,57,43,115,97,51,57,47,47,124,67,22,22,71,49,0,19,112,32,5,67,35,80,23,60,101,16,74,3,34,17,107,72,98,77,33,1,0,43,37,0,32,79,38,63,93,32,0,41,94,43,2,45,91,32,68,48,48,104,34,1,4,1,0,2,12,62,101,1,0,62,28,4,0,62,7,55,74,0,74,34,40,43,68,47,126,74,79,73,36,39,67,20,37,81,89,15,27,115,85,31,80,32,63,20,12,52,49,111,36,0,9,1,0,3,7,94,49,64,69,7,97,81,18,23,1,26,0,0,1,21,48,18,120,54,0,12,15,0,0,17,4,13,12,65,46,134,121,36,77,126,70,111,3,98,5,18,5,0,21,17,20,63,54,117,87,242,77,61,31,13,5,52,3,21,2,6,6,1,3,0,0,0,12,0,22,0,0,0,43,3,76,8,66,66,97,83,68,71,32,16,74,31,12,64,118,28,108,64,98,114,22,30,0,30,98,21,40,2,3,44,88,77,35,14,90,56,26,44,54,137,120,1,42,0,50,41,55,39,93,42,96,86,112,59,82,27,22,14,66,48,67,103,47,60,89,44,71,100,107,104,70,122,105,38,111,3,44,10,1,29,1,5,19,7,27,26,85,22,76,76,72,62,39,30,14,54,71,57,10,68,104,91,46,101,88,74,10,75,63,51,22,50,64,50,10,58,119,18,10,53,14,1,10,75,3,0,16,28,6,6,3,25,1,0,35,52,8,51,6,21,0,39,37,110,105,51,63,56,50,122,71,25,19,73,58,0,34,110,30,9,64,28,90,30,47,99,16,73,6,30,16,107,63,97,79,23,2,1,39,32,2,34,89,46,62,101,37,1,39,106,51,16,55,118,58,53,53,60,102,28,2,2,1,0,0,12,7,73,0,0,41,25,5,10,49,6,80,77,1,89,42,29,65,39,5,47,47,61,48,99,87,23,55,30,34,54,89,36,86,93,56,34,41,29,31,13,71,40,70,36,0,12,0,1,0,5,16,11,46,60,16,109,53,10,21,2,28,0,0,5,21,47,28,125,50,1,10,8,1,0,16,4,10,14,69,42,131,78,29,95,77,42,43,2,71,10,11,1,17,17,15,21,49,62,100,67,79,29,34,29,20,58,39,10,27,0,4,4,1,4,0,0,0,32,0,18,2,0,0,36,6,69,7,73,69,87,87,69,67,32,11,98,51,12,76,88,18,107,73,97,142,22,35,0,33,72,25,35,3,2,28,92,100,36,26,85,101,29,48,51,68,66,0,40,0,49,58,86,51,99,32,40,37,64,6,35,23,1,26,62,52,64,81,84,63,49,75,35,58,80,66,40,90,79,40,35,4,24,3,5,70,27,87,40,38,81,28,78,22,111,76,40,39,50,13,34,11,52,63,38,108,97,62,57,58,89,81,14,50,53,45,11,79,186,62,4,32,87,5,18,150,43,5,13,78,46,1,62,38,4,0,4,29,1,0,33,44,6,64,4,30,9,101,48,118,106,48,64,54,68,125,37,45,18,60,58,0,29,105,34,8,65,25,87,42,35,102,17,72,3,57,18,98,57,91,84,21,2,0,39,31,0,18,74,46,7,42,48,3,11,93,61,34,30,60,68,8,53,18,87,17,2,2,0,0,0,10,59,113,0,1,65,23,0,2,85,4,77,32,0,95,24,16,36,75,73,55,47,16,54,102,92,6,64,25,42,80,90,42,88,96,46,105,43,59,20,3,66,38,96,30,0,6,0,0,12,5,94,48,79,65,13,107,75,9,29,0,31,0,0,1,24,50,36,145,57,2,11,11,0,0,18,1,5,8,88,42,132,76,32,91,118,57,110,4,107,6,17,3,5,19,12,37,66,57,52,93,203,185,59,34,50,2,28,0,19,1,2,3,1,3,0,0,2,18,0,32,9,0,0,43,4,70,7,79,54,97,40,76,67,50,8,91,34,14,81,107,15,114,69,104,47,29,24,0,42,95,32,39,4,2,34,97,99,40,29,90,115,27,67,47,62,87,1,37,0,46,16,72,104,101,76,110,96,76,96,111,75,82,121,89,70,77,78,147,161,55,102,77,26,31,4,48,0,5,66,24,86,56,40,78,41,78,20,78,90,84,47,60,31,21,85,43,82,85,107,52,79,49,102,66,79,18,44,56,42,19,91,57,42,3,38,141,28,16,57,54,5,17,92,45,1,49,37,8,4,2,24,2,2,37,46,23,72,6,38,7,98,52,117,101,51,59,56,55,121,31,36,21,45,58,0,22,116,38,12,76,48,84,42,36,104,19,81,17,51,6,78,110,65,113,51,12,24,65,57,11,28,82,14,54,101,57,3,67,78,68,27,43,120,79,57,48,61,107,37,4,6,12,0,7,12,73,57,3,23,69,32,30,31,92,16,126,62,8,32,80,39,11,78,73,76,62,54,67,93,81,21,86,35,32,79,92,28,103,81,44,110,35,48,38,28,70,61,56,48,3,24,18,1,5,6,96,40,70,66,15,98,101,31,25,2,32,0,0,0,24,55,30,166,36,1,13,12,0,0,19,0,4,4,68,14,79,75,30,99,83,61,99,3,99,4,11,1,13,4,33,17,70,61,71,74,214,191,43,29,48,28,19,3,16,2,1,6,2,4,0,0,11,33,1,34,9,11,2,34,7,67,24,76,97,112,95,40,72,51,68,29,69,55,55,25,61,39,22,47,52,105,66,11,56,88,44,15,5,28,44,45,93,47,17,3,28,40,57,41,82,90,56,64,57,75,55,17,1,61,69,35,24,76,33,58,14,62,85,77,40,111,73,61,55,71,24,28,12,33,22,2,12,3,12,14,26,5,27,43,2,27,73,82,78,17,141,25,30,35,64,27,3,80,88,84,46,5,63,52,8,136,39,188,190,16,66,39,14,44,71,52,34,85,56,14,18,18,9,25,25,46,81,82,34,12,38,79,57,7,63,64,50,19,66,65,54,35,64,68,47,83,89,124

Nearest PDB structures (foldseek):
  8g1r-assembly1_E  TM=1.007E+00  e=1.865E-30  Vibrio cholerae
  7rtk-assembly1_A  TM=2.017E-01  e=7.559E+00  Homo sapiens
  8g1r-assembly1_A  TM=9.657E-01  e=1.341E-60  Vibrio phage ICP1_2011_A
  8g1r-assembly1_D  TM=9.530E-01  e=8.784E-58  Vibrio phage ICP1_2011_A
  6xgp-assembly2_B  TM=6.206E-01  e=4.090E-08  Bacteriophage sp.

InterPro domains:
  IPR005564 Major capsid protein GpE [PF03864] (19-301)

Foldseek 3Di:
DKDWCQVVLVVAAADDAPCALLPLDHPVFEFQDFAQKDKAWFDAQADDPDDDFDDDPGDPDPDDDDTDIDIAGFDKDKDQPFFQDPVNPCVVVPPPVRHDPVSVVSSVVVSRVQNVVVVVVVVLQVLCCQPVQWGDAADPVRHHDPRRTDHQCVRQVHAEAEEEAELPDPDQRVVRVLVLVVQLVVRRHNHPQFPAKEKEAAPVLVVSNQCRPVRVVVVVPDDCPADVCCVVVHPPDDWDWHDDPRYIYTYDDPPSDDHQKIKIATHRGPSFKHKYWYADDDPVSHSHRHPAKIWMWAPPPDPPTIIIMIITGMHMHGSCNHNMYMYGYDD/DWDWDQVLLVVDAADADPCQLLQVDHPVQEFQDFAQKDKAFLPLVADVQDDDDDDPDDDCCVDTDDGDMDIAGFDKDKDFVFPQDPCVLQQVVVCPPVCDPCNCPSSVVVSVVVNHVVVVVVVVQVLCCQQVQWGDAADPVGHHDPRHGDGQCPRQVADAAEEEDELVDQDQRVVVVLVLVVVLVVVSPDNDDFDAWEFEAAPVLVVSNCPRPVNVCDVVVPCPPCPPPSCVSNVDDDWDWDQDNRYIYIHDPPPSDDHFKTKIATHPDPSQKHKYWYWHPDPVGHSHGHPAKTWMWAAPVDDVGIIIMIMTGMHMHGNPNHNIYIYGYHD/DKDFDFVVLVVDDADADPCCLLVQADPPQEAWDLAQKDKAWFDDCWQPPLDDDADPPDDHDPTHDPTDIDIAGFDKDWPQPFFDDPLVLLCCVVCVPPNDPVNVVSNVVVSNVQNVVVVVVVVVQVLCCQPPQWGDAADPVGHHDPNHTDGACVSQVADEAEAEAELVDQDQSVVRVLVLQVVLLVVPPDPSDFDAKEKEAAPVLVCSNCPRPVRVVVCVVCQPVCVDPSCVVNVPDDWRWDADSRYIYTHDPDPSDDHQKMKIATHPDPSQKHKYWYADPDPVSRSHGHDAKTWMWACPPDVVTTTIIIITTMHMHRSDNHNMYIYGYDD/DWDWDFVLLVVDAADAAPCQLLVQEHPPQEDWAQAQKDKAWLDQDDQDDDDDDPDDDDGDTDIDIAGFAWDWPQPFFDPVQLVLSVDDPPGPPPPSSPVSSVVVSRVVSVVVVVVVVVQVCCCQQVQWGAAADPVRHGDPRHTDRLCVVLVHDAAEAEEELQPDDQRCVRVVVLVVVLCVVSPPCSFFDAKEKAAAPVVCVSNCCRPVNNCCCPVVPPPPPDPSSVSPPPDDWDWGDDPRHMYTHDDPPPDDHQWMKIFTPDPPSQKHKYWYADDDPVSHSHIHPFKTWMWAPPPDVPTITIIIITTMHMHGSPNHRIYRYGYDD/DLPPCLLVVVLCCQLDDCCLVPDDQEAEDEDDVLPPPADLLRSLVCLQLPFADAPPPSCHRQFHGQKYKYAYDDPADPCSRVSNVVSNVVVPFAFRPDPVRFADPPPSGGMTITGHDSVRGSVRNVVVSVVVSVVSVVD